Protein AF-0000000079027134 (afdb_homodimer)

pLDDT: mean 81.34, std 25.56, range [23.88, 98.94]

Radius of gyration: 28.49 Å; Cα contacts (8 Å, |Δi|>4): 1431; chains: 2; bounding box: 78×77×91 Å

InterPro domains:
  IPR002347 Short-chain dehydrogenase/reductase SDR [PF00106] (41-231)
  IPR002347 Short-chain dehydrogenase/reductase SDR [PR00081] (41-58)
  IPR002347 Short-chain dehydrogenase/reductase SDR [PR00081] (112-123)
  IPR002347 Short-chain dehydrogenase/reductase SDR [PR00081] (162-178)
  IPR002347 Short-chain dehydrogenase/reductase SDR [PR00081] (188-207)
  IPR020904 Short-chain dehydrogenase/reductase, conserved site [PS00061] (175-203)
  IPR036291 NAD(P)-binding domain superfamily [SSF51735] (36-264)
  IPR045022 3-ketodihydrosphingosine reductase KDSR-like [cd08939] (40-273)

Nearest PDB structures (foldseek):
  4ag3-assembly1_A  TM=8.667E-01  e=1.408E-16  Pseudomonas aeruginosa PAO1
  3d5q-assembly2_A  TM=8.627E-01  e=1.781E-16  Homo sapiens
  6d9y-assembly1_A  TM=8.489E-01  e=3.393E-16  Paraburkholderia phymatum STM815
  5va8-assembly1_D  TM=8.436E-01  e=2.387E-16  Paraburkholderia phymatum STM815
  4bmv-assembly4_I  TM=9.022E-01  e=3.149E-15  Sphingobium yanoikuyae

Sequence (798 aa):
MADPNISFLSLLLLLLPLALLFLLYLIVRPRPTKIPIKNRHVFITGGSSGIGLALAHQAALEGARVSILARSIDKLEKAKNCIQLSTGIDVAVFAADVRDYDAVSKAVEEAGPIDVLVVNQGVFVPEELEKQGLDEVRFMVDVNLIGSFNMIKAALPGMKDRKGRGPGSIALMSSQAGQVGIYGYTAYSASKFGLRGLAEALQQEVIAHDLHVSLIFPPDTDTPGLVEETKKRPPLTSIIAESSGAMKADEVAKKAFNGIKSASFIVPCNFEGLLLSIATAGLSPQRSFIMAFVEVVAAGVIRIAALGFSGIGIQVYTSGMHKTKGPEVLAALFGYLLVSECDRRWILAVNYSAQRTCWRRTSIFDYMIDEWSFRHREAETTLEIISLNFEFRLSILSRMADPNISFLSLLLLLLPLALLFLLYLIVRPRPTKIPIKNRHVFITGGSSGIGLALAHQAALEGARVSILARSIDKLEKAKNCIQLSTGIDVAVFAADVRDYDAVSKAVEEAGPIDVLVVNQGVFVPEELEKQGLDEVRFMVDVNLIGSFNMIKAALPGMKDRKGRGPGSIALMSSQAGQVGIYGYTAYSASKFGLRGLAEALQQEVIAHDLHVSLIFPPDTDTPGLVEETKKRPPLTSIIAESSGAMKADEVAKKAFNGIKSASFIVPCNFEGLLLSIATAGLSPQRSFIMAFVEVVAAGVIRIAALGFSGIGIQVYTSGMHKTKGPEVLAALFGYLLVSECDRRWILAVNYSAQRTCWRRTSIFDYMIDEWSFRHREAETTLEIISLNFEFRLSILSR

Structure (mmCIF, N/CA/C/O backbone):
data_AF-0000000079027134-model_v1
#
loop_
_entity.id
_entity.type
_entity.pdbx_description
1 polymer '3-dehydrosphinganine reductase'
#
loop_
_atom_site.group_PDB
_atom_site.id
_atom_site.type_symbol
_atom_site.label_atom_id
_atom_site.label_alt_id
_atom_site.label_comp_id
_atom_site.label_asym_id
_atom_site.label_entity_id
_atom_site.label_seq_id
_atom_site.pdbx_PDB_ins_code
_atom_site.Cartn_x
_atom_site.Cartn_y
_atom_site.Cartn_z
_atom_site.occupancy
_atom_site.B_iso_or_equiv
_atom_site.auth_seq_id
_atom_site.auth_comp_id
_atom_site.auth_asym_id
_atom_site.auth_atom_id
_atom_site.pdbx_PDB_model_num
ATOM 1 N N . MET A 1 1 ? -52.188 -18.938 13.391 1 41 1 MET A N 1
ATOM 2 C CA . MET A 1 1 ? -51.906 -18.297 12.117 1 41 1 MET A CA 1
ATOM 3 C C . MET A 1 1 ? -50.656 -17.422 12.227 1 41 1 MET A C 1
ATOM 5 O O . MET A 1 1 ? -50.562 -16.562 13.102 1 41 1 MET A O 1
ATOM 9 N N . ALA A 1 2 ? -49.625 -17.938 11.641 1 55.47 2 ALA A N 1
ATOM 10 C CA . ALA A 1 2 ? -48.344 -17.266 11.828 1 55.47 2 ALA A CA 1
ATOM 11 C C . ALA A 1 2 ? -48.469 -15.789 11.461 1 55.47 2 ALA A C 1
ATOM 13 O O . ALA A 1 2 ? -49.219 -15.422 10.555 1 55.47 2 ALA A O 1
ATOM 14 N N . ASP A 1 3 ? -48.25 -14.977 12.344 1 64 3 ASP A N 1
ATOM 15 C CA . ASP A 1 3 ? -48.25 -13.523 12.148 1 64 3 ASP A CA 1
ATOM 16 C C . ASP A 1 3 ? -47.625 -13.141 10.82 1 64 3 ASP A C 1
ATOM 18 O O . ASP A 1 3 ? -46.469 -13.508 10.555 1 64 3 ASP A O 1
ATOM 22 N N . PRO A 1 4 ? -48.438 -12.836 9.836 1 67.88 4 PRO A N 1
ATOM 23 C CA . PRO A 1 4 ? -48 -12.477 8.492 1 67.88 4 PRO A CA 1
ATOM 24 C C . PRO A 1 4 ? -46.75 -11.586 8.516 1 67.88 4 PRO A C 1
ATOM 26 O O . PRO A 1 4 ? -45.906 -11.656 7.609 1 67.88 4 PRO A O 1
ATOM 29 N N . ASN A 1 5 ? -46.719 -10.844 9.516 1 67.38 5 ASN A N 1
ATOM 30 C CA . ASN A 1 5 ? -45.562 -9.953 9.602 1 67.38 5 ASN A CA 1
ATOM 31 C C . ASN A 1 5 ? -44.25 -10.727 9.844 1 67.38 5 ASN A C 1
ATOM 33 O O . ASN A 1 5 ? -43.219 -10.383 9.289 1 67.38 5 ASN A O 1
ATOM 37 N N . ILE A 1 6 ? -44.406 -11.766 10.578 1 70.12 6 ILE A N 1
ATOM 38 C CA . ILE A 1 6 ? -43.219 -12.594 10.859 1 70.12 6 ILE A CA 1
ATOM 39 C C . ILE A 1 6 ? -42.844 -13.375 9.609 1 70.12 6 ILE A C 1
ATOM 41 O O . ILE A 1 6 ? -41.656 -13.547 9.32 1 70.12 6 ILE A O 1
ATOM 45 N N . SER A 1 7 ? -43.844 -13.805 8.938 1 68.56 7 SER A N 1
ATOM 46 C CA . SER A 1 7 ? -43.594 -14.531 7.703 1 68.56 7 SER A CA 1
ATOM 47 C C . SER A 1 7 ? -42.906 -13.641 6.668 1 68.56 7 SER A C 1
ATOM 49 O O . SER A 1 7 ? -41.969 -14.062 5.992 1 68.56 7 SER A O 1
ATOM 51 N N . PHE A 1 8 ? -43.375 -12.461 6.531 1 70.88 8 PHE A N 1
ATOM 52 C CA . PHE A 1 8 ? -42.781 -11.516 5.594 1 70.88 8 PHE A CA 1
ATOM 53 C C . PHE A 1 8 ? -41.344 -11.188 5.992 1 70.88 8 PHE A C 1
ATOM 55 O O . PHE A 1 8 ? -40.469 -11.133 5.137 1 70.88 8 PHE A O 1
ATOM 62 N N . LEU A 1 9 ? -41.125 -11.016 7.219 1 72.88 9 LEU A N 1
ATOM 63 C CA . LEU A 1 9 ? -39.781 -10.727 7.711 1 72.88 9 LEU A CA 1
ATOM 64 C C . LEU A 1 9 ? -38.844 -11.906 7.477 1 72.88 9 LEU A C 1
ATOM 66 O O . LEU A 1 9 ? -37.688 -11.711 7.125 1 72.88 9 LEU A O 1
ATOM 70 N N . SER A 1 10 ? -39.406 -13.07 7.684 1 73.62 10 SER A N 1
ATOM 71 C CA . SER A 1 10 ? -38.594 -14.266 7.434 1 73.62 10 SER A CA 1
ATOM 72 C C . SER A 1 10 ? -38.25 -14.398 5.953 1 73.62 10 SER A C 1
ATOM 74 O O . SER A 1 10 ? -37.125 -14.797 5.605 1 73.62 10 SER A O 1
ATOM 76 N N . LEU A 1 11 ? -39.219 -14.055 5.168 1 74.62 11 LEU A N 1
ATOM 77 C CA . LEU A 1 11 ? -38.969 -14.102 3.73 1 74.62 11 LEU A CA 1
ATOM 78 C C . LEU A 1 11 ? -37.906 -13.078 3.326 1 74.62 11 LEU A C 1
ATOM 80 O O . LEU A 1 11 ? -37.031 -13.375 2.508 1 74.62 11 LEU A O 1
ATOM 84 N N . LEU A 1 12 ? -38.031 -11.969 3.877 1 74.31 12 LEU A N 1
ATOM 85 C CA . LEU A 1 12 ? -37.031 -10.922 3.59 1 74.31 12 LEU A CA 1
ATOM 86 C C . LEU A 1 12 ? -35.656 -11.328 4.07 1 74.31 12 LEU A C 1
ATOM 88 O O . LEU A 1 12 ? -34.656 -11.055 3.4 1 74.31 12 LEU A O 1
ATOM 92 N N . LEU A 1 13 ? -35.625 -11.961 5.148 1 78.75 13 LEU A N 1
ATOM 93 C CA . LEU A 1 13 ? -34.344 -12.398 5.734 1 78.75 13 LEU A CA 1
ATOM 94 C C . LEU A 1 13 ? -33.688 -13.453 4.855 1 78.75 13 LEU A C 1
ATOM 96 O O . LEU A 1 13 ? -32.438 -13.547 4.82 1 78.75 13 LEU A O 1
ATOM 100 N N . LEU A 1 14 ? -34.5 -14.102 4.184 1 81.31 14 LEU A N 1
ATOM 101 C CA . LEU A 1 14 ? -33.938 -15.117 3.293 1 81.31 14 LEU A CA 1
ATOM 102 C C . LEU A 1 14 ? -33.719 -14.547 1.899 1 81.31 14 LEU A C 1
ATOM 104 O O . LEU A 1 14 ? -32.719 -14.875 1.256 1 81.31 14 LEU A O 1
ATOM 108 N N . LEU A 1 15 ? -34.531 -13.68 1.414 1 87.44 15 LEU A N 1
ATOM 109 C CA . LEU A 1 15 ? -34.469 -13.203 0.037 1 87.44 15 LEU A CA 1
ATOM 110 C C . LEU A 1 15 ? -33.375 -12.156 -0.139 1 87.44 15 LEU A C 1
ATOM 112 O O . LEU A 1 15 ? -32.781 -12.07 -1.202 1 87.44 15 LEU A O 1
ATOM 116 N N . LEU A 1 16 ? -33.062 -11.438 0.87 1 89.12 16 LEU A N 1
ATOM 117 C CA . LEU A 1 16 ? -32.125 -10.352 0.739 1 89.12 16 LEU A CA 1
ATOM 118 C C . LEU A 1 16 ? -30.703 -10.898 0.524 1 89.12 16 LEU A C 1
ATOM 120 O O . LEU A 1 16 ? -30.016 -10.492 -0.409 1 89.12 16 LEU A O 1
ATOM 124 N N . PRO A 1 17 ? -30.328 -11.891 1.321 1 91.69 17 PRO A N 1
ATOM 125 C CA . PRO A 1 17 ? -29 -12.461 1.072 1 91.69 17 PRO A CA 1
ATOM 126 C C . PRO A 1 17 ? -28.906 -13.172 -0.277 1 91.69 17 PRO A C 1
ATOM 128 O O . PRO A 1 17 ? -27.859 -13.133 -0.929 1 91.69 17 PRO A O 1
ATOM 131 N N . LEU A 1 18 ? -29.953 -13.766 -0.661 1 93.81 18 LEU A N 1
ATOM 132 C CA . LEU A 1 18 ? -29.953 -14.445 -1.951 1 93.81 18 LEU A CA 1
ATOM 133 C C . LEU A 1 18 ? -29.875 -13.438 -3.096 1 93.81 18 LEU A C 1
ATOM 135 O O . LEU A 1 18 ? -29.203 -13.68 -4.098 1 93.81 18 LEU A O 1
ATOM 139 N N . ALA A 1 19 ? -30.594 -12.359 -2.951 1 94 19 ALA A N 1
ATOM 140 C CA . ALA A 1 19 ? -30.547 -11.297 -3.951 1 94 19 ALA A CA 1
ATOM 141 C C . ALA A 1 19 ? -29.156 -10.68 -4.035 1 94 19 ALA A C 1
ATOM 143 O O . ALA A 1 19 ? -28.672 -10.383 -5.129 1 94 19 ALA A O 1
ATOM 144 N N . LEU A 1 20 ? -28.562 -10.508 -2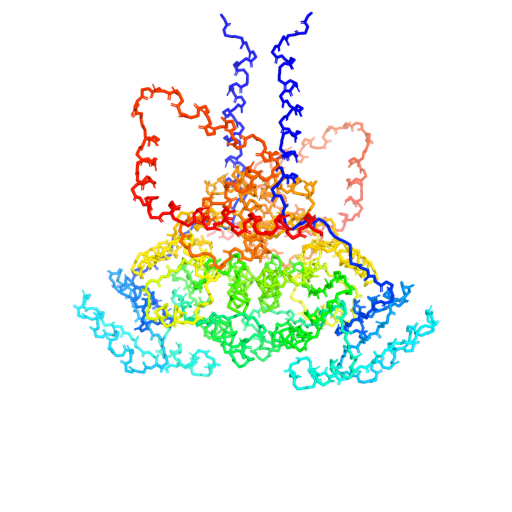.881 1 95.44 20 LEU A N 1
ATOM 145 C CA . LEU A 1 20 ? -27.203 -9.984 -2.854 1 95.44 20 LEU A CA 1
ATOM 146 C C . LEU A 1 20 ? -26.234 -10.945 -3.525 1 95.44 20 LEU A C 1
ATOM 148 O O . LEU A 1 20 ? -25.375 -10.531 -4.305 1 95.44 20 LEU A O 1
ATOM 152 N N . LEU A 1 21 ? -26.406 -12.211 -3.217 1 95.56 21 LEU A N 1
ATOM 153 C CA . LEU A 1 21 ? -25.547 -13.219 -3.828 1 95.56 21 LEU A CA 1
ATOM 154 C C . LEU A 1 21 ? -25.703 -13.211 -5.344 1 95.56 21 LEU A C 1
ATOM 156 O O . LEU A 1 21 ? -24.719 -13.336 -6.074 1 95.56 21 LEU A O 1
ATOM 160 N N . PHE A 1 22 ? -26.891 -13.078 -5.781 1 94.69 22 PHE A N 1
ATOM 161 C CA . PHE A 1 22 ? -27.156 -13.047 -7.215 1 94.69 22 PHE A CA 1
ATOM 162 C C . PHE A 1 22 ? -26.562 -11.797 -7.852 1 94.69 22 PHE A C 1
ATOM 164 O O . PHE A 1 22 ? -25.953 -11.875 -8.922 1 94.69 22 PHE A O 1
ATOM 171 N N . LEU A 1 23 ? -26.719 -10.656 -7.18 1 94.31 23 LEU A N 1
ATOM 172 C CA . LEU A 1 23 ? -26.125 -9.414 -7.672 1 94.31 23 LEU A CA 1
ATOM 173 C C . LEU A 1 23 ? -24.609 -9.547 -7.793 1 94.31 23 LEU A C 1
ATOM 175 O O . LEU A 1 23 ? -24.031 -9.164 -8.812 1 94.31 23 LEU A O 1
ATOM 179 N N . LEU A 1 24 ? -23.969 -10.109 -6.785 1 95.56 24 LEU A N 1
ATOM 180 C CA . LEU A 1 24 ? -22.516 -10.258 -6.773 1 95.56 24 LEU A CA 1
ATOM 181 C C . LEU A 1 24 ? -22.062 -11.242 -7.844 1 95.56 24 LEU A C 1
ATOM 183 O O . LEU A 1 24 ? -21.016 -11.055 -8.453 1 95.56 24 LEU A O 1
ATOM 187 N N . TYR A 1 25 ? -22.844 -12.266 -8.055 1 94.5 25 TYR A N 1
ATOM 188 C CA . TYR A 1 25 ? -22.547 -13.203 -9.125 1 94.5 25 TYR A CA 1
ATOM 189 C C . TYR A 1 25 ? -22.469 -12.484 -10.469 1 94.5 25 TYR A C 1
ATOM 191 O O . TYR A 1 25 ? -21.641 -12.82 -11.32 1 94.5 25 TYR A O 1
ATOM 199 N N . LEU A 1 26 ? -23.25 -11.43 -10.609 1 90.62 26 LEU A N 1
ATOM 200 C CA . LEU A 1 26 ? -23.344 -10.711 -11.875 1 90.62 26 LEU A CA 1
ATOM 201 C C . LEU A 1 26 ? -22.203 -9.703 -12.008 1 90.62 26 LEU A C 1
ATOM 203 O O . LEU A 1 26 ? -21.719 -9.461 -13.117 1 90.62 26 LEU A O 1
ATOM 207 N N . ILE A 1 27 ? -21.703 -9.172 -10.883 1 90.44 27 ILE A N 1
ATOM 208 C CA . ILE A 1 27 ? -20.875 -7.988 -11.031 1 90.44 27 ILE A CA 1
ATOM 209 C C . ILE A 1 27 ? -19.406 -8.352 -10.797 1 90.44 27 ILE A C 1
ATOM 211 O O . ILE A 1 27 ? -18.516 -7.641 -11.25 1 90.44 27 ILE A O 1
ATOM 215 N N . VAL A 1 28 ? -19.094 -9.406 -10.148 1 92.06 28 VAL A N 1
ATOM 216 C CA . VAL A 1 28 ? -17.703 -9.711 -9.773 1 92.06 28 VAL A CA 1
ATOM 217 C C . VAL A 1 28 ? -16.906 -10.102 -11.008 1 92.06 28 VAL A C 1
ATOM 219 O O . VAL A 1 28 ? -17.406 -10.844 -11.859 1 92.06 28 VAL A O 1
ATOM 222 N N . ARG A 1 29 ? -15.828 -9.477 -11.195 1 90 29 ARG A N 1
ATOM 223 C CA . ARG A 1 29 ? -14.844 -9.742 -12.242 1 90 29 ARG A CA 1
ATOM 224 C C . ARG A 1 29 ? -13.43 -9.695 -11.68 1 90 29 ARG A C 1
ATOM 226 O O . ARG A 1 29 ? -13.164 -8.984 -10.711 1 90 29 ARG A O 1
ATOM 233 N N . PRO A 1 30 ? -12.477 -10.344 -12.234 1 90.88 30 PRO A N 1
ATOM 234 C CA . PRO A 1 30 ? -12.648 -11.273 -13.359 1 90.88 30 PRO A CA 1
ATOM 235 C C . PRO A 1 30 ? -13.375 -12.555 -12.961 1 90.88 30 PRO A C 1
ATOM 237 O O . PRO A 1 30 ? -13.562 -12.812 -11.766 1 90.88 30 PRO A O 1
ATOM 240 N N . ARG A 1 31 ? -13.719 -13.336 -13.906 1 90.94 31 ARG A N 1
ATOM 241 C CA . ARG A 1 31 ? -14.359 -14.617 -13.641 1 90.94 31 ARG A CA 1
ATOM 242 C C . ARG A 1 31 ? -13.352 -15.648 -13.141 1 90.94 31 ARG A C 1
ATOM 244 O O . ARG A 1 31 ? -12.156 -15.523 -13.398 1 90.94 31 ARG A O 1
ATOM 251 N N . PRO A 1 32 ? -13.875 -16.625 -12.383 1 94.06 32 PRO A N 1
ATOM 252 C CA . PRO A 1 32 ? -12.969 -17.641 -11.852 1 94.06 32 PRO A CA 1
ATOM 253 C C . PRO A 1 32 ? -12.219 -18.391 -12.953 1 94.06 32 PRO A C 1
ATOM 255 O O . PRO A 1 32 ? -12.773 -18.641 -14.023 1 94.06 32 PRO A O 1
ATOM 258 N N . THR A 1 33 ? -11 -18.672 -12.734 1 95.12 33 THR A N 1
ATOM 259 C CA . THR A 1 33 ? -10.164 -19.438 -13.641 1 95.12 33 THR A CA 1
ATOM 260 C C . THR A 1 33 ? -9.188 -20.328 -12.867 1 95.12 33 THR A C 1
ATOM 262 O O . THR A 1 33 ? -8.977 -20.125 -11.672 1 95.12 33 THR A O 1
ATOM 265 N N . LYS A 1 34 ? -8.75 -21.375 -13.508 1 96.94 34 LYS A N 1
ATOM 266 C CA . LYS A 1 34 ? -7.77 -22.297 -12.922 1 96.94 34 LYS A CA 1
ATOM 267 C C . LYS A 1 34 ? -6.441 -22.234 -13.672 1 96.94 34 LYS A C 1
ATOM 269 O O . LYS A 1 34 ? -6.41 -22.328 -14.906 1 96.94 34 LYS A O 1
ATOM 274 N N . ILE A 1 35 ? -5.387 -22.047 -12.961 1 98 35 ILE A N 1
ATOM 275 C CA . ILE A 1 35 ? -4.047 -22.016 -13.531 1 98 35 ILE A CA 1
ATOM 276 C C . ILE A 1 35 ? -3.457 -23.422 -13.562 1 98 35 ILE A C 1
ATOM 278 O O . ILE A 1 35 ? -3.195 -24.016 -12.508 1 98 35 ILE A O 1
ATOM 282 N N . PRO A 1 36 ? -3.234 -23.969 -14.688 1 96.94 36 PRO A N 1
ATOM 283 C CA . PRO A 1 36 ? -2.594 -25.281 -14.75 1 96.94 36 PRO A CA 1
ATOM 284 C C . PRO A 1 36 ? -1.144 -25.25 -14.273 1 96.94 36 PRO A C 1
ATOM 286 O O . PRO A 1 36 ? -0.418 -24.297 -14.547 1 96.94 36 PRO A O 1
ATOM 289 N N . ILE A 1 37 ? -0.774 -26.312 -13.586 1 97.5 37 ILE A N 1
ATOM 290 C CA . ILE A 1 37 ? 0.587 -26.391 -13.062 1 97.5 37 ILE A CA 1
ATOM 291 C C . ILE A 1 37 ? 1.343 -27.516 -13.766 1 97.5 37 ILE A C 1
ATOM 293 O O . ILE A 1 37 ? 2.521 -27.375 -14.094 1 97.5 37 ILE A O 1
ATOM 297 N N . LYS A 1 38 ? 0.615 -28.625 -13.984 1 96.62 38 LYS A N 1
ATOM 298 C CA . LYS A 1 38 ? 1.232 -29.781 -14.625 1 96.62 38 LYS A CA 1
ATOM 299 C C . LYS A 1 38 ? 1.752 -29.422 -16.016 1 96.62 38 LYS A C 1
ATOM 301 O O . LYS A 1 38 ? 1.035 -28.828 -16.812 1 96.62 38 LYS A O 1
ATOM 306 N N . ASN A 1 39 ? 2.979 -29.719 -16.281 1 95.81 39 ASN A N 1
ATOM 307 C CA . ASN A 1 39 ? 3.664 -29.5 -17.547 1 95.81 39 ASN A CA 1
ATOM 308 C C . ASN A 1 39 ? 3.836 -28.016 -17.859 1 95.81 39 ASN A C 1
ATOM 310 O O . ASN A 1 39 ? 4.008 -27.625 -19.016 1 95.81 39 ASN A O 1
ATOM 314 N N . ARG A 1 40 ? 3.682 -27.203 -16.844 1 97.19 40 ARG A N 1
ATOM 315 C CA . ARG A 1 40 ? 3.924 -25.766 -16.969 1 97.19 40 ARG A CA 1
ATOM 316 C C . ARG A 1 40 ? 5.266 -25.375 -16.359 1 97.19 40 ARG A C 1
ATOM 318 O O . ARG A 1 40 ? 5.816 -26.125 -15.547 1 97.19 40 ARG A O 1
ATOM 325 N N . HIS A 1 41 ? 5.832 -24.312 -16.844 1 97.94 41 HIS A N 1
ATOM 326 C CA . HIS A 1 41 ? 7.082 -23.812 -16.281 1 97.94 41 HIS A CA 1
ATOM 327 C C . HIS A 1 41 ? 6.82 -22.859 -15.125 1 97.94 41 HIS A C 1
ATOM 329 O O . HIS A 1 41 ? 6.27 -21.781 -15.32 1 97.94 41 HIS A O 1
ATOM 335 N N . VAL A 1 42 ? 7.172 -23.25 -13.914 1 98.81 42 VAL A N 1
ATOM 336 C CA . VAL A 1 42 ? 7.062 -22.453 -12.703 1 98.81 42 VAL A CA 1
ATOM 337 C C . VAL A 1 42 ? 8.438 -21.891 -12.328 1 98.81 42 VAL A C 1
ATOM 339 O O . VAL A 1 42 ? 9.367 -22.641 -12.062 1 98.81 42 VAL A O 1
ATOM 342 N N . PHE A 1 43 ? 8.555 -20.547 -12.383 1 98.94 43 PHE A N 1
ATOM 343 C CA . PHE A 1 43 ? 9.797 -19.859 -12.047 1 98.94 43 PHE A CA 1
ATOM 344 C C . PHE A 1 43 ? 9.672 -19.172 -10.695 1 98.94 43 PHE A C 1
ATOM 346 O O . PHE A 1 43 ? 8.789 -18.328 -10.5 1 98.94 43 PHE A O 1
ATOM 353 N N . ILE A 1 44 ? 10.57 -19.5 -9.727 1 98.94 44 ILE A N 1
ATOM 354 C CA . ILE A 1 44 ? 10.445 -19.016 -8.352 1 98.94 44 ILE A CA 1
ATOM 355 C C . ILE A 1 44 ? 11.719 -18.297 -7.941 1 98.94 44 ILE A C 1
ATOM 357 O O . ILE A 1 44 ? 12.805 -18.875 -7.934 1 98.94 44 ILE A O 1
ATOM 361 N N . THR A 1 45 ? 11.602 -17.016 -7.586 1 98.88 45 THR A N 1
ATOM 362 C CA . THR A 1 45 ? 12.734 -16.312 -6.98 1 98.88 45 THR A CA 1
ATOM 363 C C . THR A 1 45 ? 12.812 -16.609 -5.484 1 98.88 45 THR A C 1
ATOM 365 O O . THR A 1 45 ? 11.797 -16.922 -4.855 1 98.88 45 THR A O 1
ATOM 368 N N . GLY A 1 46 ? 14.008 -16.469 -4.93 1 98.25 46 GLY A N 1
ATOM 369 C CA . GLY A 1 46 ? 14.172 -16.875 -3.541 1 98.25 46 GLY A CA 1
ATOM 370 C C . GLY A 1 46 ? 13.844 -18.344 -3.301 1 98.25 46 GLY A C 1
ATOM 371 O O . GLY A 1 46 ? 13.273 -18.688 -2.266 1 98.25 46 GLY A O 1
ATOM 372 N N . GLY A 1 47 ? 14.164 -19.156 -4.281 1 98.25 47 GLY A N 1
ATOM 373 C CA . GLY A 1 47 ? 13.719 -20.531 -4.246 1 98.25 47 GLY A CA 1
ATOM 374 C C . GLY A 1 47 ? 14.688 -21.453 -3.523 1 98.25 47 GLY A C 1
ATOM 375 O O . GLY A 1 47 ? 14.453 -22.656 -3.432 1 98.25 47 GLY A O 1
ATOM 376 N N . SER A 1 48 ? 15.758 -20.906 -2.908 1 97.5 48 SER A N 1
ATOM 377 C CA . SER A 1 48 ? 16.797 -21.75 -2.334 1 97.5 48 SER A CA 1
ATOM 378 C C . SER A 1 48 ? 16.5 -22.078 -0.875 1 97.5 48 SER A C 1
ATOM 380 O O . SER A 1 48 ? 17.156 -22.953 -0.284 1 97.5 48 SER A O 1
ATOM 382 N N . SER A 1 49 ? 15.516 -21.375 -0.265 1 95.75 49 SER A N 1
ATOM 383 C CA . SER A 1 49 ? 15.234 -21.609 1.147 1 95.75 49 SER A CA 1
ATOM 384 C C . SER A 1 49 ? 13.812 -21.203 1.505 1 95.75 49 SER A C 1
ATOM 386 O O . SER A 1 49 ? 13.094 -20.641 0.678 1 95.75 49 SER A O 1
ATOM 388 N N . GLY A 1 50 ? 13.367 -21.656 2.635 1 96.56 50 GLY A N 1
ATOM 389 C CA . GLY A 1 50 ? 12.125 -21.188 3.227 1 96.56 50 GLY A CA 1
ATOM 390 C C . GLY A 1 50 ? 10.906 -21.484 2.379 1 96.56 50 GLY A C 1
ATOM 391 O O . GLY A 1 50 ? 10.727 -22.625 1.917 1 96.56 50 GLY A O 1
ATOM 392 N N . ILE A 1 51 ? 10.055 -20.469 2.254 1 98 51 ILE A N 1
ATOM 393 C CA . ILE A 1 51 ? 8.789 -20.625 1.535 1 98 51 ILE A CA 1
ATOM 394 C C . ILE A 1 51 ? 9.07 -20.938 0.069 1 98 51 ILE A C 1
ATOM 396 O O . ILE A 1 51 ? 8.383 -21.781 -0.529 1 98 51 ILE A O 1
ATOM 400 N N . GLY A 1 52 ? 10.102 -20.312 -0.509 1 98.5 52 GLY A N 1
ATOM 401 C CA . GLY A 1 52 ? 10.445 -20.547 -1.902 1 98.5 52 GLY A CA 1
ATOM 402 C C . GLY A 1 52 ? 10.844 -21.984 -2.188 1 98.5 52 GLY A C 1
ATOM 403 O O . GLY A 1 52 ? 10.43 -22.562 -3.193 1 98.5 52 GLY A O 1
ATOM 404 N N . LEU A 1 53 ? 11.617 -22.516 -1.293 1 98.38 53 LEU A N 1
ATOM 405 C CA . LEU A 1 53 ? 12.016 -23.906 -1.434 1 98.38 53 LEU A CA 1
ATOM 406 C C . LEU A 1 53 ? 10.812 -24.828 -1.321 1 98.38 53 LEU A C 1
ATOM 408 O O . LEU A 1 53 ? 10.688 -25.781 -2.09 1 98.38 53 LEU A O 1
ATOM 412 N N . ALA A 1 54 ? 9.938 -24.516 -0.407 1 98.38 54 ALA A N 1
ATOM 413 C CA . ALA A 1 54 ? 8.727 -25.312 -0.223 1 98.38 54 ALA A CA 1
ATOM 414 C C . ALA A 1 54 ? 7.824 -25.219 -1.449 1 98.38 54 ALA A C 1
ATOM 416 O O . ALA A 1 54 ? 7.227 -26.219 -1.858 1 98.38 54 ALA A O 1
ATOM 417 N N . LEU A 1 55 ? 7.738 -24.078 -2.047 1 98.69 55 LEU A N 1
ATOM 418 C CA . LEU A 1 55 ? 6.957 -23.891 -3.262 1 98.69 55 LEU A CA 1
ATOM 419 C C . LEU A 1 55 ? 7.539 -24.688 -4.418 1 98.69 55 LEU A C 1
ATOM 421 O O . LEU A 1 55 ? 6.801 -25.328 -5.176 1 98.69 55 LEU A O 1
ATOM 425 N N . ALA A 1 56 ? 8.852 -24.625 -4.531 1 98.69 56 ALA A N 1
ATOM 426 C CA . ALA A 1 56 ? 9.523 -25.375 -5.59 1 98.69 56 ALA A CA 1
ATOM 427 C C . ALA A 1 56 ? 9.273 -26.875 -5.457 1 98.69 56 ALA A C 1
ATOM 429 O O . ALA A 1 56 ? 9.016 -27.547 -6.449 1 98.69 56 ALA A O 1
ATOM 430 N N . HIS A 1 57 ? 9.375 -27.312 -4.223 1 98.12 57 HIS A N 1
ATOM 431 C CA . HIS A 1 57 ? 9.117 -28.719 -3.93 1 98.12 57 HIS A CA 1
ATOM 432 C C . HIS A 1 57 ? 7.703 -29.109 -4.34 1 98.12 57 HIS A C 1
ATOM 434 O O . HIS A 1 57 ? 7.512 -30.141 -5 1 98.12 57 HIS A O 1
ATOM 440 N N . GLN A 1 58 ? 6.734 -28.312 -4 1 97.75 58 GLN A N 1
ATOM 441 C CA . GLN A 1 58 ? 5.336 -28.594 -4.309 1 97.75 58 GLN A CA 1
ATOM 442 C C . GLN A 1 58 ? 5.086 -28.547 -5.812 1 97.75 58 GLN A C 1
ATOM 444 O O . GLN A 1 58 ? 4.363 -29.391 -6.352 1 97.75 58 GLN A O 1
ATOM 449 N N . ALA A 1 59 ? 5.637 -27.609 -6.477 1 98.44 59 ALA A N 1
ATOM 450 C CA . ALA A 1 59 ? 5.477 -27.484 -7.926 1 98.44 59 ALA A CA 1
ATOM 451 C C . ALA A 1 59 ? 6.047 -28.703 -8.648 1 98.44 59 ALA A C 1
ATOM 453 O O . ALA A 1 59 ? 5.434 -29.219 -9.586 1 98.44 59 ALA A O 1
ATOM 454 N N . ALA A 1 60 ? 7.203 -29.141 -8.195 1 98.12 60 ALA A N 1
ATOM 455 C CA . ALA A 1 60 ? 7.832 -30.312 -8.781 1 98.12 60 ALA A CA 1
ATOM 456 C C . ALA A 1 60 ? 6.949 -31.547 -8.602 1 98.12 60 ALA A C 1
ATOM 458 O O . ALA A 1 60 ? 6.758 -32.312 -9.539 1 98.12 60 ALA A O 1
ATOM 459 N N . LEU A 1 61 ? 6.367 -31.656 -7.434 1 96.94 61 LEU A N 1
ATOM 460 C CA . LEU A 1 61 ? 5.508 -32.781 -7.117 1 96.94 61 LEU A CA 1
ATOM 461 C C . LEU A 1 61 ? 4.266 -32.781 -8 1 96.94 61 LEU A C 1
ATOM 463 O O . LEU A 1 61 ? 3.732 -33.844 -8.32 1 96.94 61 LEU A O 1
ATOM 467 N N . GLU A 1 62 ? 3.885 -31.641 -8.422 1 96.81 62 GLU A N 1
ATOM 468 C CA . GLU A 1 62 ? 2.666 -31.531 -9.219 1 96.81 62 GLU A CA 1
ATOM 469 C C . GLU A 1 62 ? 2.973 -31.641 -10.711 1 96.81 62 GLU A C 1
ATOM 471 O O . GLU A 1 62 ? 2.078 -31.484 -11.547 1 96.81 62 GLU A O 1
ATOM 476 N N . GLY A 1 63 ? 4.227 -31.812 -11.062 1 97.19 63 GLY A N 1
ATOM 477 C CA . GLY A 1 63 ? 4.59 -32.156 -12.438 1 97.19 63 GLY A CA 1
ATOM 478 C C . GLY A 1 63 ? 5.02 -30.938 -13.242 1 97.19 63 GLY A C 1
ATOM 479 O O . GLY A 1 63 ? 5.078 -31 -14.469 1 97.19 63 GLY A O 1
ATOM 480 N N . ALA A 1 64 ? 5.34 -29.859 -12.57 1 98.06 64 ALA A N 1
ATOM 481 C CA . ALA A 1 64 ? 5.809 -28.656 -13.266 1 98.06 64 ALA A CA 1
ATOM 482 C C . ALA A 1 64 ? 7.293 -28.766 -13.602 1 98.06 64 ALA A C 1
ATOM 484 O O . ALA A 1 64 ? 8.031 -29.5 -12.945 1 98.06 64 ALA A O 1
ATOM 485 N N . ARG A 1 65 ? 7.672 -28.125 -14.664 1 98.12 65 ARG A N 1
ATOM 486 C CA . ARG A 1 65 ? 9.07 -27.75 -14.82 1 98.12 65 ARG A CA 1
ATOM 487 C C . ARG A 1 65 ? 9.43 -26.578 -13.922 1 98.12 65 ARG A C 1
ATOM 489 O O . ARG A 1 65 ? 8.844 -25.5 -14.031 1 98.12 65 ARG A O 1
ATOM 496 N N . VAL A 1 66 ? 10.422 -26.781 -13.031 1 98.75 66 VAL A N 1
ATOM 497 C CA . VAL A 1 66 ? 10.641 -25.781 -12 1 98.75 66 VAL A CA 1
ATOM 498 C C . VAL A 1 66 ? 12.016 -25.141 -12.18 1 98.75 66 VAL A C 1
ATOM 500 O O . VAL A 1 66 ? 13.008 -25.844 -12.43 1 98.75 66 VAL A O 1
ATOM 503 N N . SER A 1 67 ? 12.078 -23.828 -12.156 1 98.94 67 SER A N 1
ATOM 504 C CA . SER A 1 67 ? 13.297 -23.031 -12.062 1 98.94 67 SER A CA 1
ATOM 505 C C . SER A 1 67 ? 13.32 -22.203 -10.781 1 98.94 67 SER A C 1
ATOM 507 O O . SER A 1 67 ? 12.312 -21.609 -10.406 1 98.94 67 SER A O 1
ATOM 509 N N . ILE A 1 68 ? 14.508 -22.25 -10.109 1 98.88 68 ILE A N 1
ATOM 510 C CA . ILE A 1 68 ? 14.641 -21.438 -8.906 1 98.88 68 ILE A CA 1
ATOM 511 C C . ILE A 1 68 ? 15.805 -20.469 -9.062 1 98.88 68 ILE A C 1
ATOM 513 O O . ILE A 1 68 ? 16.812 -20.797 -9.695 1 98.88 68 ILE A O 1
ATOM 517 N N . LEU A 1 69 ? 15.586 -19.25 -8.547 1 98.94 69 LEU A N 1
ATOM 518 C CA . LEU A 1 69 ? 16.578 -18.188 -8.617 1 98.94 69 LEU A CA 1
ATOM 519 C C . LEU A 1 69 ? 16.922 -17.656 -7.227 1 98.94 69 LEU A C 1
ATOM 521 O O . LEU A 1 69 ? 16.016 -17.469 -6.398 1 98.94 69 LEU A O 1
ATOM 525 N N . ALA A 1 70 ? 18.172 -17.5 -6.914 1 98.56 70 ALA A N 1
ATOM 526 C CA . ALA A 1 70 ? 18.703 -16.875 -5.707 1 98.56 70 ALA A CA 1
ATOM 527 C C . ALA A 1 70 ? 20.109 -16.328 -5.934 1 98.56 70 ALA A C 1
ATOM 529 O O . ALA A 1 70 ? 20.656 -16.453 -7.031 1 98.56 70 ALA A O 1
ATOM 530 N N . ARG A 1 71 ? 20.625 -15.75 -4.93 1 97.69 71 ARG A N 1
ATOM 531 C CA . ARG A 1 71 ? 21.922 -15.102 -5.094 1 97.69 71 ARG A CA 1
ATOM 532 C C . ARG A 1 71 ? 23.062 -16.109 -4.992 1 97.69 71 ARG A C 1
ATOM 534 O O . ARG A 1 71 ? 24.047 -16.031 -5.727 1 97.69 71 ARG A O 1
ATOM 541 N N . SER A 1 72 ? 22.938 -17.141 -4.105 1 97.44 72 SER A N 1
ATOM 542 C CA . SER A 1 72 ? 24.031 -18.047 -3.795 1 97.44 72 SER A CA 1
ATOM 543 C C . SER A 1 72 ? 23.906 -19.344 -4.582 1 97.44 72 SER A C 1
ATOM 545 O O . SER A 1 72 ? 23 -20.141 -4.34 1 97.44 72 SER A O 1
ATOM 547 N N . ILE A 1 73 ? 24.938 -19.641 -5.359 1 98 73 ILE A N 1
ATOM 548 C CA . ILE A 1 73 ? 24.922 -20.859 -6.168 1 98 73 ILE A CA 1
ATOM 549 C C . ILE A 1 73 ? 25 -22.078 -5.258 1 98 73 ILE A C 1
ATOM 551 O O . ILE A 1 73 ? 24.391 -23.109 -5.551 1 98 73 ILE A O 1
ATOM 555 N N . ASP A 1 74 ? 25.688 -21.953 -4.152 1 98.12 74 ASP A N 1
ATOM 556 C CA . ASP A 1 74 ? 25.812 -23.078 -3.223 1 98.12 74 ASP A CA 1
ATOM 557 C C . ASP A 1 74 ? 24.469 -23.422 -2.604 1 98.12 74 ASP A C 1
ATOM 559 O O . ASP A 1 74 ? 24.109 -24.609 -2.518 1 98.12 74 ASP A O 1
ATOM 563 N N . LYS A 1 75 ? 23.734 -22.422 -2.203 1 97.81 75 LYS A N 1
ATOM 564 C CA . LYS A 1 75 ? 22.406 -22.656 -1.622 1 97.81 75 LYS A CA 1
ATOM 565 C C . LYS A 1 75 ? 21.438 -23.203 -2.664 1 97.81 75 LYS A C 1
ATOM 567 O O . LYS A 1 75 ? 20.578 -24.031 -2.348 1 97.81 75 LYS A O 1
ATOM 572 N N . LEU A 1 76 ? 21.625 -22.7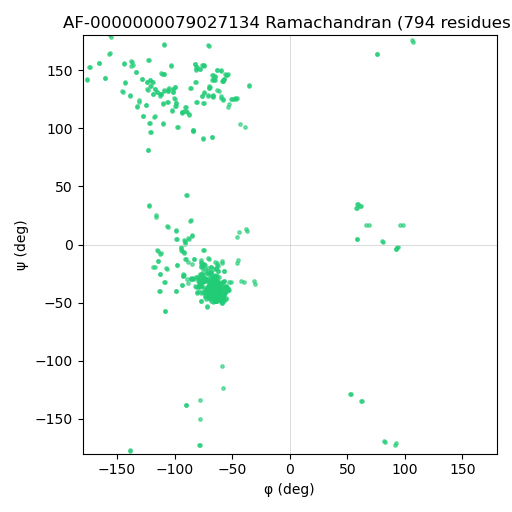81 -3.844 1 98.62 76 LEU A N 1
ATOM 573 C CA . LEU A 1 76 ? 20.797 -23.25 -4.941 1 98.62 76 LEU A CA 1
ATOM 574 C C . LEU A 1 76 ? 21.031 -24.719 -5.223 1 98.62 76 LEU A C 1
ATOM 576 O O . LEU A 1 76 ? 20.094 -25.5 -5.406 1 98.62 76 LEU A O 1
ATOM 580 N N . GLU A 1 77 ? 22.297 -25.094 -5.266 1 98.38 77 GLU A N 1
ATOM 581 C CA . GLU A 1 77 ? 22.641 -26.484 -5.527 1 98.38 77 GLU A CA 1
ATOM 582 C C . GLU A 1 77 ? 22.156 -27.391 -4.406 1 98.38 77 GLU A C 1
ATOM 584 O O . GLU A 1 77 ? 21.688 -28.516 -4.66 1 98.38 77 GLU A O 1
ATOM 589 N N . LYS A 1 78 ? 22.25 -26.906 -3.205 1 98.12 78 LYS A N 1
ATOM 590 C CA . LYS A 1 78 ? 21.719 -27.672 -2.078 1 98.12 78 LYS A CA 1
ATOM 591 C C . LYS A 1 78 ? 20.219 -27.844 -2.201 1 98.12 78 LYS A C 1
ATOM 593 O O . LYS A 1 78 ? 19.688 -28.938 -1.946 1 98.12 78 LYS A O 1
ATOM 598 N N . ALA A 1 79 ? 19.516 -26.797 -2.592 1 98.25 79 ALA A N 1
ATOM 599 C CA . ALA A 1 79 ? 18.078 -26.844 -2.779 1 98.25 79 ALA A CA 1
ATOM 600 C C . ALA A 1 79 ? 17.703 -27.812 -3.898 1 98.25 79 ALA A C 1
ATOM 602 O O . ALA A 1 79 ? 16.766 -28.609 -3.756 1 98.25 79 ALA A O 1
ATOM 603 N N . LYS A 1 80 ? 18.406 -27.719 -4.973 1 98.38 80 LYS A N 1
ATOM 604 C CA . LYS A 1 80 ? 18.203 -28.609 -6.109 1 98.38 80 LYS A CA 1
ATOM 605 C C . LYS A 1 80 ? 18.328 -30.078 -5.688 1 98.38 80 LYS A C 1
ATOM 607 O O . LYS A 1 80 ? 17.469 -30.906 -6.027 1 98.38 80 LYS A O 1
ATOM 612 N N . ASN A 1 81 ? 19.344 -30.344 -4.941 1 97.88 81 ASN A N 1
ATOM 613 C CA . ASN A 1 81 ? 19.578 -31.719 -4.473 1 97.88 81 ASN A CA 1
ATOM 614 C C . ASN A 1 81 ? 18.469 -32.188 -3.535 1 97.88 81 ASN A C 1
ATOM 616 O O . ASN A 1 81 ? 18.031 -33.344 -3.609 1 97.88 81 ASN A O 1
ATOM 620 N N . CYS A 1 82 ? 18.062 -31.266 -2.674 1 96.81 82 CYS A N 1
ATOM 621 C CA . CYS A 1 82 ? 17 -31.594 -1.732 1 96.81 82 CYS A CA 1
ATOM 622 C C . CYS A 1 82 ? 15.711 -31.953 -2.467 1 96.81 82 CYS A C 1
ATOM 624 O O . CYS A 1 82 ? 15.039 -32.938 -2.119 1 96.81 82 CYS A O 1
ATOM 626 N N . ILE A 1 83 ? 15.367 -31.219 -3.475 1 97.31 83 ILE A N 1
ATOM 627 C CA . ILE A 1 83 ? 14.148 -31.438 -4.238 1 97.31 83 ILE A CA 1
ATOM 628 C C . ILE A 1 83 ? 14.266 -32.75 -5.035 1 97.31 83 ILE A C 1
ATOM 630 O O . ILE A 1 83 ? 13.328 -33.531 -5.078 1 97.31 83 ILE A O 1
ATOM 634 N N . GLN A 1 84 ? 15.445 -32.938 -5.621 1 97.12 84 GLN A N 1
ATOM 635 C CA . GLN A 1 84 ? 15.68 -34.125 -6.406 1 97.12 84 GLN A CA 1
ATOM 636 C C . GLN A 1 84 ? 15.539 -35.375 -5.543 1 97.12 84 GLN A C 1
ATOM 638 O O . GLN A 1 84 ? 14.922 -36.375 -5.961 1 97.12 84 GLN A O 1
ATOM 643 N N . LEU A 1 85 ? 16.078 -35.312 -4.398 1 95.75 85 LEU A N 1
ATOM 644 C CA . LEU A 1 85 ? 16.062 -36.469 -3.492 1 95.75 85 LEU A CA 1
ATOM 645 C C . LEU A 1 85 ? 14.633 -36.781 -3.043 1 95.75 85 LEU A C 1
ATOM 647 O O . LEU A 1 85 ? 14.273 -37.938 -2.875 1 95.75 85 LEU A O 1
ATOM 651 N N . SER A 1 86 ? 13.867 -35.781 -2.879 1 93.94 86 SER A N 1
ATOM 652 C CA . SER A 1 86 ? 12.539 -35.938 -2.299 1 93.94 86 SER A CA 1
ATOM 653 C C . SER A 1 86 ? 11.492 -36.25 -3.375 1 93.94 86 SER A C 1
ATOM 655 O O . SER A 1 86 ? 10.492 -36.906 -3.113 1 93.94 86 SER A O 1
ATOM 657 N N . THR A 1 87 ? 11.656 -35.719 -4.594 1 94.06 87 THR A N 1
ATOM 658 C CA . THR A 1 87 ? 10.602 -35.812 -5.598 1 94.06 87 THR A CA 1
ATOM 659 C C . THR A 1 87 ? 11.07 -36.625 -6.805 1 94.06 87 THR A C 1
ATOM 661 O O . THR A 1 87 ? 10.25 -37.062 -7.613 1 94.06 87 THR A O 1
ATOM 664 N N . GLY A 1 88 ? 12.375 -36.781 -6.992 1 95.12 88 GLY A N 1
ATOM 665 C CA . GLY A 1 88 ? 12.93 -37.406 -8.18 1 95.12 88 GLY A CA 1
ATOM 666 C C . GLY A 1 88 ? 13.008 -36.469 -9.367 1 95.12 88 GLY A C 1
ATOM 667 O O . GLY A 1 88 ? 13.438 -36.875 -10.453 1 95.12 88 GLY A O 1
ATOM 668 N N . ILE A 1 89 ? 12.617 -35.25 -9.148 1 95.31 89 ILE A N 1
ATOM 669 C CA . ILE A 1 89 ? 12.547 -34.281 -10.242 1 95.31 89 ILE A CA 1
ATOM 670 C C . ILE A 1 89 ? 13.711 -33.312 -10.133 1 95.31 89 ILE A C 1
ATOM 672 O O . ILE A 1 89 ? 14.016 -32.812 -9.047 1 95.31 89 ILE A O 1
ATOM 676 N N . ASP A 1 90 ? 14.352 -33.062 -11.242 1 95.88 90 ASP A N 1
ATOM 677 C CA . ASP A 1 90 ? 15.422 -32.062 -11.297 1 95.88 90 ASP A CA 1
ATOM 678 C C . ASP A 1 90 ? 14.867 -30.656 -11.555 1 95.88 90 ASP A C 1
ATOM 680 O O . ASP A 1 90 ? 14.008 -30.484 -12.414 1 95.88 90 ASP A O 1
ATOM 684 N N . VAL A 1 91 ? 15.359 -29.734 -10.797 1 97.94 91 VAL A N 1
ATOM 685 C CA . VAL A 1 91 ? 14.953 -28.359 -11 1 97.94 91 VAL A CA 1
ATOM 686 C C . VAL A 1 91 ? 16.125 -27.547 -11.555 1 97.94 91 VAL A C 1
ATOM 688 O O . VAL A 1 91 ? 17.281 -27.891 -11.312 1 97.94 91 VAL A O 1
ATOM 691 N N . ALA A 1 92 ? 15.844 -26.547 -12.398 1 98.69 92 ALA A N 1
ATOM 692 C CA . ALA A 1 92 ? 16.875 -25.641 -12.914 1 98.69 92 ALA A CA 1
ATOM 693 C C . ALA A 1 92 ? 17.203 -24.547 -11.906 1 98.69 92 ALA A C 1
ATOM 695 O O . ALA A 1 92 ? 16.312 -24.047 -11.219 1 98.69 92 ALA A O 1
ATOM 696 N N . VAL A 1 93 ? 18.516 -24.219 -11.789 1 98.75 93 VAL A N 1
ATOM 697 C CA . VAL A 1 93 ? 18.938 -23.203 -10.828 1 98.75 93 VAL A CA 1
ATOM 698 C C . VAL A 1 93 ? 19.609 -22.047 -11.555 1 98.75 93 VAL A C 1
ATOM 700 O O . VAL A 1 93 ? 20.312 -22.25 -12.547 1 98.75 93 VAL A O 1
ATOM 703 N N . PHE A 1 94 ? 19.328 -20.844 -11.133 1 98.81 94 PHE A N 1
ATOM 704 C CA . PHE A 1 94 ? 19.906 -19.625 -11.68 1 98.81 94 PHE A CA 1
ATOM 705 C C . PHE A 1 94 ? 20.422 -18.719 -10.562 1 98.81 94 PHE A C 1
ATOM 707 O O . PHE A 1 94 ? 19.656 -18.344 -9.656 1 98.81 94 PHE A O 1
ATOM 714 N N . ALA A 1 95 ? 21.719 -18.359 -10.594 1 98.69 95 ALA A N 1
ATOM 715 C CA . ALA A 1 95 ? 22.297 -17.453 -9.609 1 98.69 95 ALA A CA 1
ATOM 716 C C . ALA A 1 95 ? 22.266 -16 -10.094 1 98.69 95 ALA A C 1
ATOM 718 O O . ALA A 1 95 ? 22.906 -15.656 -11.094 1 98.69 95 ALA A O 1
ATOM 719 N N . ALA A 1 96 ? 21.453 -15.156 -9.414 1 98.75 96 ALA A N 1
ATOM 720 C CA . ALA A 1 96 ? 21.359 -13.742 -9.773 1 98.75 96 ALA A CA 1
ATOM 721 C C . ALA A 1 96 ? 20.797 -12.922 -8.609 1 98.75 96 ALA A C 1
ATOM 723 O O . ALA A 1 96 ? 19.984 -13.414 -7.824 1 98.75 96 ALA A O 1
ATOM 724 N N . ASP A 1 97 ? 21.312 -11.742 -8.477 1 98.69 97 ASP A N 1
ATOM 725 C CA . ASP A 1 97 ? 20.703 -10.742 -7.602 1 98.69 97 ASP A CA 1
ATOM 726 C C . ASP A 1 97 ? 19.531 -10.039 -8.289 1 98.69 97 ASP A C 1
ATOM 728 O O . ASP A 1 97 ? 19.703 -9.445 -9.352 1 98.69 97 ASP A O 1
ATOM 732 N N . VAL A 1 98 ? 18.359 -10.109 -7.66 1 98.75 98 VAL A N 1
ATOM 733 C CA . VAL A 1 98 ? 17.156 -9.586 -8.289 1 98.75 98 VAL A CA 1
ATOM 734 C C . VAL A 1 98 ? 17.281 -8.078 -8.5 1 98.75 98 VAL A C 1
ATOM 736 O O . VAL A 1 98 ? 16.547 -7.488 -9.281 1 98.75 98 VAL A O 1
ATOM 739 N N . ARG A 1 99 ? 18.203 -7.418 -7.82 1 98.38 99 ARG A N 1
ATOM 740 C CA . ARG A 1 99 ? 18.422 -5.98 -7.969 1 98.38 99 ARG A CA 1
ATOM 741 C C . ARG A 1 99 ? 19.156 -5.668 -9.273 1 98.38 99 ARG A C 1
ATOM 743 O O . ARG A 1 99 ? 19.156 -4.52 -9.719 1 98.38 99 ARG A O 1
ATOM 750 N N . ASP A 1 100 ? 19.766 -6.68 -9.852 1 98.56 100 ASP A N 1
ATOM 751 C CA . ASP A 1 100 ? 20.5 -6.555 -11.109 1 98.56 100 ASP A CA 1
ATOM 752 C C . ASP A 1 100 ? 19.641 -7 -12.289 1 98.56 100 ASP A C 1
ATOM 754 O O . ASP A 1 100 ? 19.609 -8.188 -12.617 1 98.56 100 ASP A O 1
ATOM 758 N N . TYR A 1 101 ? 19.109 -6.074 -12.992 1 98.44 101 TYR A N 1
ATOM 759 C CA . TYR A 1 101 ? 18.172 -6.391 -14.062 1 98.44 101 TYR A CA 1
ATOM 760 C C . TYR A 1 101 ? 18.828 -7.227 -15.148 1 98.44 101 TYR A C 1
ATOM 762 O O . TYR A 1 101 ? 18.219 -8.133 -15.711 1 98.44 101 TYR A O 1
ATOM 770 N N . ASP A 1 102 ? 20.016 -6.879 -15.508 1 98.31 102 ASP A N 1
ATOM 771 C CA . ASP A 1 102 ? 20.703 -7.613 -16.562 1 98.31 102 ASP A CA 1
ATOM 772 C C . ASP A 1 102 ? 20.891 -9.078 -16.188 1 98.31 102 ASP A C 1
ATOM 774 O O . ASP A 1 102 ? 20.688 -9.969 -17.031 1 98.31 102 ASP A O 1
ATOM 778 N N . ALA A 1 103 ? 21.266 -9.328 -14.953 1 98.69 103 ALA A N 1
ATOM 779 C CA . ALA A 1 103 ? 21.438 -10.695 -14.484 1 98.69 103 ALA A CA 1
ATOM 780 C C . ALA A 1 103 ? 20.094 -11.445 -14.484 1 98.69 103 ALA A C 1
ATOM 782 O O . ALA A 1 103 ? 20.047 -12.617 -14.875 1 98.69 103 ALA A O 1
ATOM 783 N N . VAL A 1 104 ? 19.078 -10.766 -14.102 1 98.69 104 VAL A N 1
ATOM 784 C CA . VAL A 1 104 ? 17.734 -11.359 -14.039 1 98.69 104 VAL A CA 1
ATOM 785 C C . VAL A 1 104 ? 17.234 -11.656 -15.445 1 98.69 104 VAL A C 1
ATOM 787 O O . VAL A 1 104 ? 16.688 -12.727 -15.703 1 98.69 104 VAL A O 1
ATOM 790 N N . SER A 1 105 ? 17.422 -10.703 -16.312 1 98.38 105 SER A N 1
ATOM 791 C CA . SER A 1 105 ? 16.984 -10.867 -17.703 1 98.38 105 SER A CA 1
ATOM 792 C C . SER A 1 105 ? 17.688 -12.047 -18.359 1 98.38 105 SER A C 1
ATOM 794 O O . SER A 1 105 ? 17.047 -12.82 -19.078 1 98.38 105 SER A O 1
ATOM 796 N N . LYS A 1 106 ? 18.938 -12.172 -18.109 1 98.62 106 LYS A N 1
ATOM 797 C CA . LYS A 1 106 ? 19.688 -13.297 -18.641 1 98.62 106 LYS A CA 1
ATOM 798 C C . LYS A 1 106 ? 19.172 -14.617 -18.094 1 98.62 106 LYS A C 1
ATOM 800 O O . LYS A 1 106 ? 19.016 -15.594 -18.844 1 98.62 106 LYS A O 1
ATOM 805 N N . ALA A 1 107 ? 18.922 -14.664 -16.812 1 98.81 107 ALA A N 1
ATOM 806 C CA . ALA A 1 107 ? 18.391 -15.867 -16.188 1 98.81 107 ALA A CA 1
ATOM 807 C C . ALA A 1 107 ? 17.047 -16.266 -16.797 1 98.81 107 ALA A C 1
ATOM 809 O O . ALA A 1 107 ? 16.797 -17.438 -17.062 1 98.81 107 ALA A O 1
ATOM 810 N N . VAL A 1 108 ? 16.188 -15.297 -17.031 1 98.69 108 VAL A N 1
ATOM 811 C CA . VAL A 1 108 ? 14.852 -15.531 -17.594 1 98.69 108 VAL A CA 1
ATOM 812 C C . VAL A 1 108 ? 14.977 -16.047 -19.016 1 98.69 108 VAL A C 1
ATOM 814 O O . VAL A 1 108 ? 14.273 -16.984 -19.406 1 98.69 108 VAL A O 1
ATOM 817 N N . GLU A 1 109 ? 15.875 -15.438 -19.734 1 98.06 109 GLU A N 1
ATOM 818 C CA . GLU A 1 109 ? 16.109 -15.867 -21.109 1 98.06 109 GLU A CA 1
ATOM 819 C C . GLU A 1 109 ? 16.594 -17.312 -21.172 1 98.06 109 GLU A C 1
ATOM 821 O O . GLU A 1 109 ? 16.109 -18.109 -21.984 1 98.06 109 GLU A O 1
ATOM 826 N N . GLU A 1 110 ? 17.469 -17.625 -20.328 1 98.31 110 GLU A N 1
ATOM 827 C CA . GLU A 1 110 ? 18.031 -18.969 -20.297 1 98.31 110 GLU A CA 1
ATOM 828 C C . GLU A 1 110 ? 17 -19.984 -19.828 1 98.31 110 GLU A C 1
ATOM 830 O O . GLU A 1 110 ? 17.016 -21.141 -20.281 1 98.31 110 GLU A O 1
ATOM 835 N N . ALA A 1 111 ? 16.156 -19.609 -18.938 1 98 111 ALA A N 1
ATOM 836 C CA . ALA A 1 111 ? 15.156 -20.516 -18.375 1 98 111 ALA A CA 1
ATOM 837 C C . ALA A 1 111 ? 14.086 -20.875 -19.406 1 98 111 ALA A C 1
ATOM 839 O O . ALA A 1 111 ? 13.508 -21.969 -19.359 1 98 111 ALA A O 1
ATOM 840 N N . GLY A 1 112 ? 13.828 -19.906 -20.375 1 95.19 112 GLY A N 1
ATOM 841 C CA . GLY A 1 112 ? 12.781 -20.125 -21.359 1 95.19 112 GLY A CA 1
ATOM 842 C C . GLY A 1 112 ? 11.43 -19.578 -20.922 1 95.19 112 GLY A C 1
ATOM 843 O O . GLY A 1 112 ? 11.328 -18.922 -19.891 1 95.19 112 GLY A O 1
ATOM 844 N N . PRO A 1 113 ? 10.406 -19.859 -21.672 1 93.19 113 PRO A N 1
ATOM 845 C CA . PRO A 1 113 ? 9.086 -19.281 -21.438 1 93.19 113 PRO A CA 1
ATOM 846 C C . PRO A 1 113 ? 8.5 -19.656 -20.078 1 93.19 113 PRO A C 1
ATOM 848 O O . PRO A 1 113 ? 8.469 -20.844 -19.734 1 93.19 113 PRO A O 1
ATOM 851 N N . ILE A 1 114 ? 8 -18.672 -19.375 1 97.94 114 ILE A N 1
ATOM 852 C CA . ILE A 1 114 ? 7.477 -18.859 -18.031 1 97.94 114 ILE A CA 1
ATOM 853 C C . ILE A 1 114 ? 5.949 -18.797 -18.062 1 97.94 114 ILE A C 1
ATOM 855 O O . ILE A 1 114 ? 5.363 -17.891 -18.641 1 97.94 114 ILE A O 1
ATOM 859 N N . ASP A 1 115 ? 5.285 -19.781 -17.406 1 98.12 115 ASP A N 1
ATOM 860 C CA . ASP A 1 115 ? 3.83 -19.797 -17.312 1 98.12 115 ASP A CA 1
ATOM 861 C C . ASP A 1 115 ? 3.354 -19.25 -15.977 1 98.12 115 ASP A C 1
ATOM 863 O O . ASP A 1 115 ? 2.312 -18.594 -15.898 1 98.12 115 ASP A O 1
ATOM 867 N N . VAL A 1 116 ? 4.074 -19.609 -14.953 1 98.75 116 VAL A N 1
ATOM 868 C CA . VAL A 1 116 ? 3.785 -19.172 -13.594 1 98.75 116 VAL A CA 1
ATOM 869 C C . VAL A 1 116 ? 5.035 -18.562 -12.969 1 98.75 116 VAL A C 1
ATOM 871 O O . VAL A 1 116 ? 6.039 -19.25 -12.758 1 98.75 116 VAL A O 1
ATOM 874 N N . LEU A 1 117 ? 4.992 -17.281 -12.781 1 98.94 117 LEU A N 1
ATOM 875 C CA . LEU A 1 117 ? 6.078 -16.562 -12.117 1 98.94 117 LEU A CA 1
ATOM 876 C C . LEU A 1 117 ? 5.746 -16.312 -10.656 1 98.94 117 LEU A C 1
ATOM 878 O O . LEU A 1 117 ? 4.73 -15.695 -10.336 1 98.94 117 LEU A O 1
ATOM 882 N N . VAL A 1 118 ? 6.562 -16.844 -9.75 1 98.94 118 VAL A N 1
ATOM 883 C CA . VAL A 1 118 ? 6.41 -16.578 -8.32 1 98.94 118 VAL A CA 1
ATOM 884 C C . VAL A 1 118 ? 7.562 -15.703 -7.828 1 98.94 118 VAL A C 1
ATOM 886 O O . VAL A 1 118 ? 8.68 -16.188 -7.652 1 98.94 118 VAL A O 1
ATOM 889 N N . VAL A 1 119 ? 7.254 -14.469 -7.633 1 98.94 119 VAL A N 1
ATOM 890 C CA . VAL A 1 119 ? 8.211 -13.531 -7.062 1 98.94 119 VAL A CA 1
ATOM 891 C C . VAL A 1 119 ? 8.195 -13.633 -5.539 1 98.94 119 VAL A C 1
ATOM 893 O O . VAL A 1 119 ? 7.387 -12.977 -4.875 1 98.94 119 VAL A O 1
ATOM 896 N N . ASN A 1 120 ? 9.164 -14.375 -5.047 1 98.75 120 ASN A N 1
ATOM 897 C CA . ASN A 1 120 ? 9.086 -14.812 -3.66 1 98.75 120 ASN A CA 1
ATOM 898 C C . ASN A 1 120 ? 10.195 -14.195 -2.812 1 98.75 120 ASN A C 1
ATOM 900 O O . ASN A 1 120 ? 10.109 -14.18 -1.583 1 98.75 120 ASN A O 1
ATOM 904 N N . GLN A 1 121 ? 11.188 -13.633 -3.443 1 97.81 121 GLN A N 1
ATOM 905 C CA . GLN A 1 121 ? 12.32 -13.133 -2.674 1 97.81 121 GLN A CA 1
ATOM 906 C C . GLN A 1 121 ? 11.891 -12.008 -1.729 1 97.81 121 GLN A C 1
ATOM 908 O O . GLN A 1 121 ? 10.938 -11.281 -2.016 1 97.81 121 GLN A O 1
ATOM 913 N N . GLY A 1 122 ? 12.562 -11.898 -0.637 1 96.19 122 GLY A N 1
ATOM 914 C CA . GLY A 1 122 ? 12.32 -10.805 0.293 1 96.19 122 GLY A CA 1
ATOM 915 C C . GLY A 1 122 ? 13.305 -10.766 1.442 1 96.19 122 GLY A C 1
ATOM 916 O O . GLY A 1 122 ? 13.852 -11.797 1.833 1 96.19 122 GLY A O 1
ATOM 917 N N . VAL A 1 123 ? 13.484 -9.57 1.931 1 95 123 VAL A N 1
ATOM 918 C CA . VAL A 1 123 ? 14.305 -9.359 3.115 1 95 123 VAL A CA 1
ATOM 919 C C . VAL A 1 123 ? 13.586 -8.438 4.09 1 95 123 VAL A C 1
ATOM 921 O O . VAL A 1 123 ? 12.742 -7.633 3.686 1 95 123 VAL A O 1
ATOM 924 N N . PHE A 1 124 ? 13.789 -8.602 5.332 1 92.44 124 PHE A N 1
ATOM 925 C CA . PHE A 1 124 ? 13.219 -7.742 6.359 1 92.44 124 PHE A CA 1
ATOM 926 C C . PHE A 1 124 ? 14.18 -7.574 7.527 1 92.44 124 PHE A C 1
ATOM 928 O O . PHE A 1 124 ? 14.844 -8.531 7.934 1 92.44 124 PHE A O 1
ATOM 935 N N . VAL A 1 125 ? 14.406 -6.41 7.941 1 93.31 125 VAL A N 1
ATOM 936 C CA . VAL A 1 125 ? 15.172 -6.02 9.117 1 93.31 125 VAL A CA 1
ATOM 937 C C . VAL A 1 125 ? 14.297 -5.199 10.062 1 93.31 125 VAL A C 1
ATOM 939 O O . VAL A 1 125 ? 14.094 -4.004 9.844 1 93.31 125 VAL A O 1
ATOM 942 N N . PRO A 1 126 ? 13.859 -5.828 11.164 1 94.12 126 PRO A N 1
ATOM 943 C CA . PRO A 1 126 ? 13 -5.098 12.094 1 94.12 126 PRO A CA 1
ATOM 944 C C . PRO A 1 126 ? 13.773 -4.102 12.961 1 94.12 126 PRO A C 1
ATOM 946 O O . PRO A 1 126 ? 14.781 -4.465 13.57 1 94.12 126 PRO A O 1
ATOM 949 N N . GLU A 1 127 ? 13.352 -2.916 12.977 1 95.69 127 GLU A N 1
ATOM 950 C CA . GLU A 1 127 ? 13.93 -1.847 13.789 1 95.69 127 GLU A CA 1
ATOM 951 C C . GLU A 1 127 ? 13.117 -0.558 13.648 1 95.69 127 GLU A C 1
ATOM 953 O O . GLU A 1 127 ? 12.57 -0.275 12.586 1 95.69 127 GLU A O 1
ATOM 958 N N . GLU A 1 128 ? 12.977 0.161 14.75 1 95.38 128 GLU A N 1
ATOM 959 C CA . GLU A 1 128 ? 12.328 1.465 14.648 1 95.38 128 GLU A CA 1
ATOM 960 C C . GLU A 1 128 ? 13.023 2.346 13.617 1 95.38 128 GLU A C 1
ATOM 962 O O . GLU A 1 128 ? 14.25 2.338 13.516 1 95.38 128 GLU A O 1
ATOM 967 N N . LEU A 1 129 ? 12.273 3.164 12.93 1 97.25 129 LEU A N 1
ATOM 968 C CA . LEU A 1 129 ? 12.797 3.92 11.797 1 97.25 129 LEU A CA 1
ATOM 969 C C . LEU A 1 129 ? 13.906 4.863 12.242 1 97.25 129 LEU A C 1
ATOM 971 O O . LEU A 1 129 ? 14.914 5.023 11.539 1 97.25 129 LEU A O 1
ATOM 975 N N . GLU A 1 130 ? 13.719 5.441 13.398 1 95 130 GLU A N 1
ATOM 976 C CA . GLU A 1 130 ? 14.719 6.379 13.906 1 95 130 GLU A CA 1
ATOM 977 C C . GLU A 1 130 ? 16.078 5.711 14.047 1 95 130 GLU A C 1
ATOM 979 O O . GLU A 1 130 ? 17.109 6.332 13.797 1 95 130 GLU A O 1
ATOM 984 N N . LYS A 1 131 ? 16.109 4.445 14.359 1 95.12 131 LYS A N 1
ATOM 985 C CA . LYS A 1 131 ? 17.344 3.715 14.656 1 95.12 131 LYS A CA 1
ATOM 986 C C . LYS A 1 131 ? 17.828 2.949 13.43 1 95.12 131 LYS A C 1
ATOM 988 O O . LYS A 1 131 ? 19.016 2.58 13.344 1 95.12 131 LYS A O 1
ATOM 993 N N . GLN A 1 132 ? 17 2.764 12.539 1 96.06 132 GLN A N 1
ATOM 994 C CA . GLN A 1 132 ? 17.312 1.946 11.375 1 96.06 132 GLN A CA 1
ATOM 995 C C . GLN A 1 132 ? 18.234 2.693 10.414 1 96.06 132 GLN A C 1
ATOM 997 O O . GLN A 1 132 ? 17.984 3.854 10.086 1 96.06 132 GLN A O 1
ATOM 1002 N N . GLY A 1 133 ? 19.344 2.029 9.977 1 96.12 133 GLY A N 1
ATOM 1003 C CA . GLY A 1 133 ? 20.219 2.635 8.984 1 96.12 133 GLY A CA 1
ATOM 1004 C C . GLY A 1 133 ? 19.547 2.838 7.641 1 96.12 133 GLY A C 1
ATOM 1005 O O . GLY A 1 133 ? 18.734 2.006 7.211 1 96.12 133 GLY A O 1
ATOM 1006 N N . LEU A 1 134 ? 19.891 3.91 6.977 1 96.62 134 LEU A N 1
ATOM 1007 C CA . LEU A 1 134 ? 19.297 4.219 5.68 1 96.62 134 LEU A CA 1
ATOM 1008 C C . LEU A 1 134 ? 19.656 3.15 4.652 1 96.62 134 LEU A C 1
ATOM 1010 O O . LEU A 1 134 ? 18.859 2.865 3.748 1 96.62 134 LEU A O 1
ATOM 1014 N N . ASP A 1 135 ? 20.812 2.625 4.836 1 97.12 135 ASP A N 1
ATOM 1015 C CA . ASP A 1 135 ? 21.25 1.564 3.926 1 97.12 135 ASP A CA 1
ATOM 1016 C C . ASP A 1 135 ? 20.328 0.347 4.039 1 97.12 135 ASP A C 1
ATOM 1018 O O . ASP A 1 135 ? 20.047 -0.32 3.039 1 97.12 135 ASP A O 1
ATOM 1022 N N . GLU A 1 136 ? 19.891 0.073 5.207 1 97 136 GLU A N 1
ATOM 1023 C CA . GLU A 1 136 ? 18.984 -1.046 5.418 1 97 136 GLU A CA 1
ATOM 1024 C C . GLU A 1 136 ? 17.609 -0.759 4.82 1 97 136 GLU A C 1
ATOM 1026 O O . GLU A 1 136 ? 16.984 -1.643 4.223 1 97 136 GLU A O 1
ATOM 1031 N N . VAL A 1 137 ? 17.156 0.463 4.965 1 98.12 137 VAL A N 1
ATOM 1032 C CA . VAL A 1 137 ? 15.883 0.884 4.375 1 98.12 137 VAL A CA 1
ATOM 1033 C C . VAL A 1 137 ? 15.938 0.711 2.859 1 98.12 137 VAL A C 1
ATOM 1035 O O . VAL A 1 137 ? 15.055 0.088 2.268 1 98.12 137 VAL A O 1
ATOM 1038 N N . ARG A 1 138 ? 16.984 1.209 2.285 1 97.94 138 ARG A N 1
ATOM 1039 C CA . ARG A 1 138 ? 17.156 1.137 0.838 1 97.94 138 ARG A CA 1
ATOM 1040 C C . ARG A 1 138 ? 17.281 -0.311 0.373 1 97.94 138 ARG A C 1
ATOM 1042 O O . ARG A 1 138 ? 16.734 -0.68 -0.671 1 97.94 138 ARG A O 1
ATOM 1049 N N . PHE A 1 139 ? 18.016 -1.054 1.17 1 97.94 139 PHE A N 1
ATOM 1050 C CA . PHE A 1 139 ? 18.219 -2.455 0.823 1 97.94 139 PHE A CA 1
ATOM 1051 C C . PHE A 1 139 ? 16.906 -3.203 0.774 1 97.94 139 PHE A C 1
ATOM 1053 O O . PHE A 1 139 ? 16.641 -3.969 -0.158 1 97.94 139 PHE A O 1
ATOM 1060 N N . MET A 1 140 ? 16 -3.023 1.677 1 98.12 140 MET A N 1
ATOM 1061 C CA . MET A 1 140 ? 14.703 -3.686 1.714 1 98.12 140 MET A CA 1
ATOM 1062 C C . MET A 1 140 ? 13.836 -3.258 0.531 1 98.12 140 MET A C 1
ATOM 1064 O O . MET A 1 140 ? 13.219 -4.098 -0.124 1 98.12 140 MET A O 1
ATOM 1068 N N . VAL A 1 141 ? 13.82 -1.959 0.243 1 98.69 141 VAL A N 1
ATOM 1069 C CA . VAL A 1 141 ? 13.023 -1.471 -0.881 1 98.69 141 VAL A CA 1
ATOM 1070 C C . VAL A 1 141 ? 13.594 -2.014 -2.189 1 98.69 141 VAL A C 1
ATOM 1072 O O . VAL A 1 141 ? 12.844 -2.428 -3.076 1 98.69 141 VAL A O 1
ATOM 1075 N N . ASP A 1 142 ? 14.906 -2.086 -2.285 1 98.56 142 ASP A N 1
ATOM 1076 C CA . ASP A 1 142 ? 15.57 -2.543 -3.502 1 98.56 142 ASP A CA 1
ATOM 1077 C C . ASP A 1 142 ? 15.289 -4.023 -3.758 1 98.56 142 ASP A C 1
ATOM 1079 O O . ASP A 1 142 ? 14.977 -4.414 -4.883 1 98.56 142 ASP A O 1
ATOM 1083 N N . VAL A 1 143 ? 15.383 -4.789 -2.736 1 98.62 143 VAL A N 1
ATOM 1084 C CA . VAL A 1 143 ? 15.211 -6.227 -2.906 1 98.62 143 VAL A CA 1
ATOM 1085 C C . VAL A 1 143 ? 13.727 -6.555 -3.049 1 98.62 143 VAL A C 1
ATOM 1087 O O . VAL A 1 143 ? 13.32 -7.25 -3.986 1 98.62 143 VAL A O 1
ATOM 1090 N N . ASN A 1 144 ? 12.906 -6.031 -2.162 1 98.81 144 ASN A N 1
ATOM 1091 C CA . ASN A 1 144 ? 11.508 -6.441 -2.082 1 98.81 144 ASN A CA 1
ATOM 1092 C C . ASN A 1 144 ? 10.68 -5.828 -3.207 1 98.81 144 ASN A C 1
ATOM 1094 O O . ASN A 1 144 ? 9.766 -6.469 -3.73 1 98.81 144 ASN A O 1
ATOM 1098 N N . LEU A 1 145 ? 11.008 -4.598 -3.566 1 98.88 145 LEU A N 1
ATOM 1099 C CA . LEU A 1 145 ? 10.141 -3.896 -4.508 1 98.88 145 LEU A CA 1
ATOM 1100 C C . LEU A 1 145 ? 10.812 -3.77 -5.871 1 98.88 145 LEU A C 1
ATOM 1102 O O . LEU A 1 145 ? 10.312 -4.301 -6.867 1 98.88 145 LEU A O 1
ATOM 1106 N N . ILE A 1 146 ? 12 -3.162 -5.922 1 98.81 146 ILE A N 1
ATOM 1107 C CA . ILE A 1 146 ? 12.68 -2.98 -7.199 1 98.81 146 ILE A CA 1
ATOM 1108 C C . ILE A 1 146 ? 13.031 -4.34 -7.797 1 98.81 146 ILE A C 1
ATOM 1110 O O . ILE A 1 146 ? 12.898 -4.547 -9.008 1 98.81 146 ILE A O 1
ATOM 1114 N N . GLY A 1 147 ? 13.484 -5.23 -6.941 1 98.88 147 GLY A N 1
ATOM 1115 C CA . GLY A 1 147 ? 13.75 -6.582 -7.406 1 98.88 147 GLY A CA 1
ATOM 1116 C C . GLY A 1 147 ? 12.539 -7.246 -8.031 1 98.88 147 GLY A C 1
ATOM 1117 O O . GLY A 1 147 ? 12.664 -7.984 -9.008 1 98.88 147 GLY A O 1
ATOM 1118 N N . SER A 1 148 ? 11.352 -7 -7.492 1 98.88 148 SER A N 1
ATOM 1119 C CA . SER A 1 148 ? 10.117 -7.543 -8.047 1 98.88 148 SER A CA 1
ATOM 1120 C C . SER A 1 148 ? 9.805 -6.926 -9.406 1 98.88 148 SER A C 1
ATOM 1122 O O . SER A 1 148 ? 9.375 -7.629 -10.32 1 98.88 148 SER A O 1
ATOM 1124 N N . PHE A 1 149 ? 10.016 -5.625 -9.508 1 98.88 149 PHE A N 1
ATOM 1125 C CA . PHE A 1 149 ? 9.852 -4.969 -10.805 1 98.88 149 PHE A CA 1
ATOM 1126 C C . PHE A 1 149 ? 10.797 -5.578 -11.836 1 98.88 149 PHE A C 1
ATOM 1128 O O . PHE A 1 149 ? 10.391 -5.836 -12.969 1 98.88 149 PHE A O 1
ATOM 1135 N N . ASN A 1 150 ? 12.062 -5.773 -11.43 1 98.81 150 ASN A N 1
ATOM 1136 C CA . ASN A 1 150 ? 13.047 -6.332 -12.352 1 98.81 150 ASN A CA 1
ATOM 1137 C C . ASN A 1 150 ? 12.617 -7.703 -12.867 1 98.81 150 ASN A C 1
ATOM 1139 O O . ASN A 1 150 ? 12.688 -7.965 -14.07 1 98.81 150 ASN A O 1
ATOM 1143 N N . MET A 1 151 ? 12.141 -8.508 -11.969 1 98.81 151 MET A N 1
ATOM 1144 C CA . MET A 1 151 ? 11.75 -9.867 -12.336 1 98.81 151 MET A CA 1
ATOM 1145 C C . MET A 1 151 ? 10.539 -9.852 -13.258 1 98.81 151 MET A C 1
ATOM 1147 O O . MET A 1 151 ? 10.516 -10.562 -14.266 1 98.81 151 MET A O 1
ATOM 1151 N N . ILE A 1 152 ? 9.57 -9.086 -12.922 1 98.88 152 ILE A N 1
ATOM 1152 C CA . ILE A 1 152 ? 8.336 -9.031 -13.695 1 98.88 152 ILE A CA 1
ATOM 1153 C C . ILE A 1 152 ? 8.617 -8.477 -15.086 1 98.88 152 ILE A C 1
ATOM 1155 O O . ILE A 1 152 ? 8.164 -9.031 -16.094 1 98.88 152 ILE A O 1
ATOM 1159 N N . LYS A 1 153 ? 9.375 -7.41 -15.156 1 98.44 153 LYS A N 1
ATOM 1160 C CA . LYS A 1 153 ? 9.672 -6.789 -16.453 1 98.44 153 LYS A CA 1
ATOM 1161 C C . LYS A 1 153 ? 10.469 -7.734 -17.344 1 98.44 153 LYS A C 1
ATOM 1163 O O . LYS A 1 153 ? 10.273 -7.754 -18.562 1 98.44 153 LYS A O 1
ATOM 1168 N N . ALA A 1 154 ? 11.359 -8.477 -16.734 1 98.38 154 ALA A N 1
ATOM 1169 C CA . ALA A 1 154 ? 12.148 -9.438 -17.5 1 98.38 154 ALA A CA 1
ATOM 1170 C C . ALA A 1 154 ? 11.273 -10.555 -18.047 1 98.38 154 ALA A C 1
ATOM 1172 O O . ALA A 1 154 ? 11.469 -11.016 -19.188 1 98.38 154 ALA A O 1
ATOM 1173 N N . ALA A 1 155 ? 10.266 -11.008 -17.344 1 98.38 155 ALA A N 1
ATOM 1174 C CA . ALA A 1 155 ? 9.492 -12.195 -17.688 1 98.38 155 ALA A CA 1
ATOM 1175 C C . ALA A 1 155 ? 8.273 -11.82 -18.531 1 98.38 155 ALA A C 1
ATOM 1177 O O . ALA A 1 155 ? 7.789 -12.641 -19.312 1 98.38 155 ALA A O 1
ATOM 1178 N N . LEU A 1 156 ? 7.797 -10.609 -18.406 1 97.62 156 LEU A N 1
ATOM 1179 C CA . LEU A 1 156 ? 6.477 -10.195 -18.859 1 97.62 156 LEU A CA 1
ATOM 1180 C C . LEU A 1 156 ? 6.359 -10.352 -20.375 1 97.62 156 LEU A C 1
ATOM 1182 O O . LEU A 1 156 ? 5.363 -10.883 -20.875 1 97.62 156 LEU A O 1
ATOM 1186 N N . PRO A 1 157 ? 7.379 -9.922 -21.172 1 95.62 157 PRO A N 1
ATOM 1187 C CA . PRO A 1 157 ? 7.23 -10.078 -22.625 1 95.62 157 PRO A CA 1
ATOM 1188 C C . PRO A 1 157 ? 7.035 -11.531 -23.047 1 95.62 157 PRO A C 1
ATOM 1190 O O . PRO A 1 157 ? 6.18 -11.828 -23.891 1 95.62 157 PRO A O 1
ATOM 1193 N N . GLY A 1 158 ? 7.766 -12.414 -22.453 1 95.12 158 GLY A N 1
ATOM 1194 C CA . GLY A 1 158 ? 7.609 -13.828 -22.75 1 95.12 158 GLY A CA 1
ATOM 1195 C C . GLY A 1 158 ? 6.281 -14.391 -22.266 1 95.12 158 GLY A C 1
ATOM 1196 O O . GLY A 1 158 ? 5.703 -15.266 -22.922 1 95.12 158 GLY A O 1
ATOM 1197 N N . MET A 1 159 ? 5.762 -13.906 -21.203 1 96.44 159 MET A N 1
ATOM 1198 C CA . MET A 1 159 ? 4.516 -14.406 -20.625 1 96.44 159 MET A CA 1
ATOM 1199 C C . MET A 1 159 ? 3.312 -13.93 -21.422 1 96.44 159 MET A C 1
ATOM 1201 O O . MET A 1 159 ? 2.301 -14.633 -21.516 1 96.44 159 MET A O 1
ATOM 1205 N N . LYS A 1 160 ? 3.422 -12.789 -21.969 1 92.69 160 LYS A N 1
ATOM 1206 C CA . LYS A 1 160 ? 2.33 -12.242 -22.766 1 92.69 160 LYS A CA 1
ATOM 1207 C C . LYS A 1 160 ? 2.24 -12.945 -24.125 1 92.69 160 LYS A C 1
ATOM 1209 O O . LYS A 1 160 ? 1.165 -13.016 -24.719 1 92.69 160 LYS A O 1
ATOM 1214 N N . ASP A 1 161 ? 3.314 -13.414 -24.609 1 86.88 161 ASP A N 1
ATOM 1215 C CA . ASP A 1 161 ? 3.371 -14.047 -25.922 1 86.88 161 ASP A CA 1
ATOM 1216 C C . ASP A 1 161 ? 3.006 -15.531 -25.828 1 86.88 161 ASP A C 1
ATOM 1218 O O . ASP A 1 161 ? 3.242 -16.281 -26.781 1 86.88 161 ASP A O 1
ATOM 1222 N N . ARG A 1 162 ? 2.357 -15.961 -24.859 1 79.88 162 ARG A N 1
ATOM 1223 C CA . ARG A 1 162 ? 2.014 -17.359 -24.641 1 79.88 162 ARG A CA 1
ATOM 1224 C C . ARG A 1 162 ? 0.673 -17.703 -25.281 1 79.88 162 ARG A C 1
ATOM 1226 O O . ARG A 1 162 ? -0.09 -18.5 -24.75 1 79.88 162 ARG A O 1
ATOM 1233 N N . LYS A 1 163 ? 0.481 -17.25 -26.391 1 72.5 163 LYS A N 1
ATOM 1234 C CA . LYS A 1 163 ? -0.785 -17.531 -27.062 1 72.5 163 LYS A CA 1
ATOM 1235 C C . LYS A 1 163 ? -1.007 -19.031 -27.203 1 72.5 163 LYS A C 1
ATOM 1237 O O . LYS A 1 163 ? -0.1 -19.766 -27.594 1 72.5 163 LYS A O 1
ATOM 1242 N N . GLY A 1 164 ? -2.105 -19.5 -26.719 1 77.38 164 GLY A N 1
ATOM 1243 C CA . GLY A 1 164 ? -2.508 -20.891 -26.844 1 77.38 164 GLY A CA 1
ATOM 1244 C C . GLY A 1 164 ? -2.098 -21.75 -25.656 1 77.38 164 GLY A C 1
ATOM 1245 O O . GLY A 1 164 ? -2.436 -22.922 -25.594 1 77.38 164 GLY A O 1
ATOM 1246 N N . ARG A 1 165 ? -1.398 -21.125 -24.719 1 84.31 165 ARG A N 1
ATOM 1247 C CA . ARG A 1 165 ? -0.904 -21.938 -23.594 1 84.31 165 ARG A CA 1
ATOM 1248 C C . ARG A 1 165 ? -1.824 -21.812 -22.391 1 84.31 165 ARG A C 1
ATOM 1250 O O . ARG A 1 165 ? -1.521 -22.344 -21.312 1 84.31 165 ARG A O 1
ATOM 1257 N N . GLY A 1 166 ? -2.947 -21.125 -22.5 1 91.19 166 GLY A N 1
ATOM 1258 C CA . GLY A 1 166 ? -3.877 -21.016 -21.391 1 91.19 166 GLY A CA 1
ATOM 1259 C C . GLY A 1 166 ? -3.486 -19.938 -20.391 1 91.19 166 GLY A C 1
ATOM 1260 O O . GLY A 1 166 ? -2.58 -19.141 -20.656 1 91.19 166 GLY A O 1
ATOM 1261 N N . PRO A 1 167 ? -4.16 -19.938 -19.266 1 96.19 167 PRO A N 1
ATOM 1262 C CA . PRO A 1 167 ? -3.936 -18.875 -18.281 1 96.19 167 PRO A CA 1
ATOM 1263 C C . PRO A 1 167 ? -2.566 -18.984 -17.609 1 96.19 167 PRO A C 1
ATOM 1265 O O . PRO A 1 167 ? -2.084 -20.078 -17.344 1 96.19 167 PRO A O 1
ATOM 1268 N N . GLY A 1 168 ? -1.891 -17.844 -17.469 1 97.81 168 GLY A N 1
ATOM 1269 C CA . GLY A 1 168 ? -0.65 -17.719 -16.719 1 97.81 168 GLY A CA 1
ATOM 1270 C C . GLY A 1 168 ? -0.808 -16.953 -15.43 1 97.81 168 GLY A C 1
ATOM 1271 O O . GLY A 1 168 ? -1.886 -16.438 -15.133 1 97.81 168 GLY A O 1
ATOM 1272 N N . SER A 1 169 ? 0.244 -16.969 -14.633 1 98.44 169 SER A N 1
ATOM 1273 C CA . SER A 1 169 ? 0.122 -16.328 -13.32 1 98.44 169 SER A CA 1
ATOM 1274 C C . SER A 1 169 ? 1.411 -15.625 -12.93 1 98.44 169 SER A C 1
ATOM 1276 O O . SER A 1 169 ? 2.506 -16.078 -13.258 1 98.44 169 SER A O 1
ATOM 1278 N N . ILE A 1 170 ? 1.232 -14.5 -12.359 1 98.81 170 ILE A N 1
ATOM 1279 C CA . ILE A 1 170 ? 2.285 -13.773 -11.656 1 98.81 170 ILE A CA 1
ATOM 1280 C C . ILE A 1 170 ? 1.914 -13.633 -10.188 1 98.81 170 ILE A C 1
ATOM 1282 O O . ILE A 1 170 ? 0.969 -12.914 -9.844 1 98.81 170 ILE A O 1
ATOM 1286 N N . ALA A 1 171 ? 2.625 -14.336 -9.344 1 98.94 171 ALA A N 1
ATOM 1287 C CA . ALA A 1 171 ? 2.348 -14.297 -7.91 1 98.94 171 ALA A CA 1
ATOM 1288 C C . ALA A 1 171 ? 3.445 -13.555 -7.156 1 98.94 171 ALA A C 1
ATOM 1290 O O . ALA A 1 171 ? 4.633 -13.766 -7.406 1 98.94 171 ALA A O 1
ATOM 1291 N N . LEU A 1 172 ? 3.041 -12.648 -6.281 1 98.94 172 LEU A N 1
ATOM 1292 C CA . LEU A 1 172 ? 3.967 -11.891 -5.449 1 98.94 172 LEU A CA 1
ATOM 1293 C C . LEU A 1 172 ? 3.826 -12.289 -3.982 1 98.94 172 LEU A C 1
ATOM 1295 O O . LEU A 1 172 ? 2.717 -12.32 -3.445 1 98.94 172 LEU A O 1
ATOM 1299 N N . MET A 1 173 ? 4.957 -12.586 -3.4 1 98.75 173 MET A N 1
ATOM 1300 C CA . MET A 1 173 ? 4.973 -12.883 -1.971 1 98.75 173 MET A CA 1
ATOM 1301 C C . MET A 1 173 ? 5.039 -11.594 -1.152 1 98.75 173 MET A C 1
ATOM 1303 O O . MET A 1 173 ? 6.121 -11.031 -0.958 1 98.75 173 MET A O 1
ATOM 1307 N N . SER A 1 174 ? 3.902 -11.188 -0.71 1 98.5 174 SER A N 1
ATOM 1308 C CA . SER A 1 174 ? 3.859 -10.055 0.212 1 98.5 174 SER A CA 1
ATOM 1309 C C . SER A 1 174 ? 3.955 -10.523 1.661 1 98.5 174 SER A C 1
ATOM 1311 O O . SER A 1 174 ? 4.805 -11.352 1.998 1 98.5 174 SER A O 1
ATOM 1313 N N . SER A 1 175 ? 3.227 -10 2.549 1 97.44 175 SER A N 1
ATOM 1314 C CA . SER A 1 175 ? 3.158 -10.281 3.979 1 97.44 175 SER A CA 1
ATOM 1315 C C . SER A 1 175 ? 1.908 -9.672 4.605 1 97.44 175 SER A C 1
ATOM 1317 O O . SER A 1 175 ? 1.293 -8.773 4.023 1 97.44 175 SER A O 1
ATOM 1319 N N . GLN A 1 176 ? 1.506 -10.25 5.723 1 96.69 176 GLN A N 1
ATOM 1320 C CA . GLN A 1 176 ? 0.471 -9.547 6.48 1 96.69 176 GLN A CA 1
ATOM 1321 C C . GLN A 1 176 ? 0.914 -8.133 6.844 1 96.69 176 GLN A C 1
ATOM 1323 O O . GLN A 1 176 ? 0.083 -7.234 6.969 1 96.69 176 GLN A O 1
ATOM 1328 N N . ALA A 1 177 ? 2.229 -7.883 6.875 1 96.25 177 ALA A N 1
ATOM 1329 C CA . ALA A 1 177 ? 2.789 -6.551 7.09 1 96.25 177 ALA A CA 1
ATOM 1330 C C . ALA A 1 177 ? 2.648 -5.691 5.84 1 96.25 177 ALA A C 1
ATOM 1332 O O . ALA A 1 177 ? 2.992 -4.508 5.852 1 96.25 177 ALA A O 1
ATOM 1333 N N . GLY A 1 178 ? 2.162 -6.254 4.754 1 98 178 GLY A N 1
ATOM 1334 C CA . GLY A 1 178 ? 1.812 -5.516 3.549 1 98 178 GLY A CA 1
ATOM 1335 C C . GLY A 1 178 ? 0.348 -5.129 3.492 1 98 178 GLY A C 1
ATOM 1336 O O . GLY A 1 178 ? -0.083 -4.449 2.557 1 98 178 GLY A O 1
ATOM 1337 N N . GLN A 1 179 ? -0.374 -5.562 4.516 1 97.12 179 GLN A N 1
ATOM 1338 C CA . GLN A 1 179 ? -1.785 -5.219 4.648 1 97.12 179 GLN A CA 1
ATOM 1339 C C . GLN A 1 179 ? -2.006 -4.238 5.797 1 97.12 179 GLN A C 1
ATOM 1341 O O . GLN A 1 179 ? -2.926 -3.418 5.754 1 97.12 179 GLN A O 1
ATOM 1346 N N . VAL A 1 180 ? -1.181 -4.387 6.789 1 95 180 VAL A N 1
ATOM 1347 C CA . VAL A 1 180 ? -1.239 -3.512 7.957 1 95 180 VAL A CA 1
ATOM 1348 C C . VAL A 1 180 ? 0.176 -3.143 8.398 1 95 180 VAL A C 1
ATOM 1350 O O . VAL A 1 180 ? 1.043 -4.012 8.516 1 95 180 VAL A O 1
ATOM 1353 N N . GLY A 1 181 ? 0.375 -1.814 8.539 1 95.06 181 GLY A N 1
ATOM 1354 C CA . GLY A 1 181 ? 1.653 -1.398 9.094 1 95.06 181 GLY A CA 1
ATOM 1355 C C . GLY A 1 181 ? 1.853 -1.836 10.531 1 95.06 181 GLY A C 1
ATOM 1356 O O . GLY A 1 181 ? 0.917 -1.794 11.336 1 95.06 181 GLY A O 1
ATOM 1357 N N . ILE A 1 182 ? 3.111 -2.23 10.836 1 92 182 ILE A N 1
ATOM 1358 C CA . ILE A 1 182 ? 3.395 -2.756 12.172 1 92 182 ILE A CA 1
ATOM 1359 C C . ILE A 1 182 ? 4.586 -2.016 12.773 1 92 182 ILE A C 1
ATOM 1361 O O . ILE A 1 182 ? 5.574 -1.747 12.086 1 92 182 ILE A O 1
ATOM 1365 N N . TYR A 1 183 ? 4.527 -1.771 14.055 1 93.25 183 TYR A N 1
ATOM 1366 C CA . TYR A 1 183 ? 5.617 -1.165 14.812 1 93.25 183 TYR A CA 1
ATOM 1367 C C . TYR A 1 183 ? 6.93 -1.897 14.562 1 93.25 183 TYR A C 1
ATOM 1369 O O . TYR A 1 183 ? 6.992 -3.125 14.656 1 93.25 183 TYR A O 1
ATOM 1377 N N . GLY A 1 184 ? 7.934 -1.157 14.148 1 94.69 184 GLY A N 1
ATOM 1378 C CA . GLY A 1 184 ? 9.25 -1.742 13.953 1 94.69 184 GLY A CA 1
ATOM 1379 C C . GLY A 1 184 ? 9.477 -2.232 12.531 1 94.69 184 GLY A C 1
ATOM 1380 O O . GLY A 1 184 ? 10.578 -2.668 12.188 1 94.69 184 GLY A O 1
ATOM 1381 N N . TYR A 1 185 ? 8.453 -2.143 11.695 1 96.56 185 TYR A N 1
ATOM 1382 C CA . TYR A 1 185 ? 8.531 -2.635 10.32 1 96.56 185 TYR A CA 1
ATOM 1383 C C . TYR A 1 185 ? 8.242 -1.521 9.32 1 96.56 185 TYR A C 1
ATOM 1385 O O . TYR A 1 185 ? 7.652 -1.762 8.266 1 96.56 185 TYR A O 1
ATOM 1393 N N . THR A 1 186 ? 8.625 -0.344 9.648 1 98.06 186 THR A N 1
ATOM 1394 C CA . THR A 1 186 ? 8.25 0.792 8.812 1 98.06 186 THR A CA 1
ATOM 1395 C C . THR A 1 186 ? 8.773 0.606 7.391 1 98.06 186 THR A C 1
ATOM 1397 O O . THR A 1 186 ? 7.996 0.667 6.434 1 98.06 186 THR A O 1
ATOM 1400 N N . ALA A 1 187 ? 10.055 0.285 7.215 1 98.38 187 ALA A N 1
ATOM 1401 C CA . ALA A 1 187 ? 10.625 0.11 5.879 1 98.38 187 ALA A CA 1
ATOM 1402 C C . ALA A 1 187 ? 10.094 -1.161 5.223 1 98.38 187 ALA A C 1
ATOM 1404 O O . ALA A 1 187 ? 9.789 -1.169 4.027 1 98.38 187 ALA A O 1
ATOM 1405 N N . TYR A 1 188 ? 9.977 -2.219 6.023 1 98.19 188 TYR A N 1
ATOM 1406 C CA . TYR A 1 188 ? 9.477 -3.488 5.508 1 98.19 188 TYR A CA 1
ATOM 1407 C C . TYR A 1 188 ? 8.031 -3.354 5.047 1 98.19 188 TYR A C 1
ATOM 1409 O O . TYR A 1 188 ? 7.688 -3.756 3.934 1 98.19 188 TYR A O 1
ATOM 1417 N N . SER A 1 189 ? 7.172 -2.76 5.875 1 98.44 189 SER A N 1
ATOM 1418 C CA . SER A 1 189 ? 5.773 -2.549 5.512 1 98.44 189 SER A CA 1
ATOM 1419 C C . SER A 1 189 ? 5.652 -1.694 4.254 1 98.44 189 SER A C 1
ATOM 1421 O O . SER A 1 189 ? 4.836 -1.985 3.377 1 98.44 189 SER A O 1
ATOM 1423 N N . ALA A 1 190 ? 6.453 -0.675 4.156 1 98.81 190 ALA A N 1
ATOM 1424 C CA . ALA A 1 190 ? 6.426 0.168 2.965 1 98.81 190 ALA A CA 1
ATOM 1425 C C . ALA A 1 190 ? 6.695 -0.652 1.707 1 98.81 190 ALA A C 1
ATOM 1427 O O . ALA A 1 190 ? 5.977 -0.531 0.714 1 98.81 190 ALA A O 1
ATOM 1428 N N . SER A 1 191 ? 7.707 -1.483 1.755 1 98.75 191 SER A N 1
ATOM 1429 C CA . SER A 1 191 ? 8.086 -2.281 0.594 1 98.75 191 SER A CA 1
ATOM 1430 C C . SER A 1 191 ? 6.996 -3.285 0.235 1 98.75 191 SER A C 1
ATOM 1432 O O . SER A 1 191 ? 6.699 -3.496 -0.943 1 98.75 191 SER A O 1
ATOM 1434 N N . LYS A 1 192 ? 6.375 -3.877 1.244 1 98.81 192 LYS A N 1
ATOM 1435 C CA . LYS A 1 192 ? 5.371 -4.906 0.993 1 98.81 192 LYS A CA 1
ATOM 1436 C C . LYS A 1 192 ? 4.039 -4.289 0.581 1 98.81 192 LYS A C 1
ATOM 1438 O O . LYS A 1 192 ? 3.303 -4.871 -0.219 1 98.81 192 LYS A O 1
ATOM 1443 N N . PHE A 1 193 ? 3.674 -3.09 1.104 1 98.81 193 PHE A N 1
ATOM 1444 C CA . PHE A 1 193 ? 2.541 -2.338 0.576 1 98.81 193 PHE A CA 1
ATOM 1445 C C . PHE A 1 193 ? 2.77 -1.971 -0.886 1 98.81 193 PHE A C 1
ATOM 1447 O O . PHE A 1 193 ? 1.832 -1.967 -1.685 1 98.81 193 PHE A O 1
ATOM 1454 N N . GLY A 1 194 ? 3.99 -1.632 -1.151 1 98.88 194 GLY A N 1
ATOM 1455 C CA . GLY A 1 194 ? 4.32 -1.334 -2.535 1 98.88 194 GLY A CA 1
ATOM 1456 C C . GLY A 1 194 ? 3.971 -2.461 -3.488 1 98.88 194 GLY A C 1
ATOM 1457 O O . GLY A 1 194 ? 3.523 -2.217 -4.609 1 98.88 194 GLY A O 1
ATOM 1458 N N . LEU A 1 195 ? 4.121 -3.68 -3.043 1 98.88 195 LEU A N 1
ATOM 1459 C CA . LEU A 1 195 ? 3.771 -4.832 -3.865 1 98.88 195 LEU A CA 1
ATOM 1460 C C . LEU A 1 195 ? 2.273 -4.863 -4.152 1 98.88 195 LEU A C 1
ATOM 1462 O O . LEU A 1 195 ? 1.852 -5.297 -5.227 1 98.88 195 LEU A O 1
ATOM 1466 N N . ARG A 1 196 ? 1.497 -4.41 -3.203 1 98.56 196 ARG A N 1
ATOM 1467 C CA . ARG A 1 196 ? 0.055 -4.383 -3.426 1 98.56 196 ARG A CA 1
ATOM 1468 C C . ARG A 1 196 ? -0.309 -3.393 -4.527 1 98.56 196 ARG A C 1
ATOM 1470 O O . ARG A 1 196 ? -1.104 -3.709 -5.414 1 98.56 196 ARG A O 1
ATOM 1477 N N . GLY A 1 197 ? 0.236 -2.193 -4.422 1 98.5 197 GLY A N 1
ATOM 1478 C CA . GLY A 1 197 ? 0.003 -1.224 -5.48 1 98.5 197 GLY A CA 1
ATOM 1479 C C . GLY A 1 197 ? 0.442 -1.716 -6.848 1 98.5 197 GLY A C 1
ATOM 1480 O O . GLY A 1 197 ? -0.286 -1.565 -7.828 1 98.5 197 GLY A O 1
ATOM 1481 N N . LEU A 1 198 ? 1.6 -2.33 -6.867 1 98.81 198 LEU A N 1
ATOM 1482 C CA . LEU A 1 198 ? 2.131 -2.934 -8.086 1 98.81 198 LEU A CA 1
ATOM 1483 C C . LEU A 1 198 ? 1.164 -3.975 -8.641 1 98.81 198 LEU A C 1
ATOM 1485 O O . LEU A 1 198 ? 0.826 -3.945 -9.828 1 98.81 198 LEU A O 1
ATOM 1489 N N . ALA A 1 199 ? 0.667 -4.816 -7.805 1 98.75 199 ALA A N 1
ATOM 1490 C CA . ALA A 1 199 ? -0.167 -5.949 -8.203 1 98.75 199 ALA A CA 1
ATOM 1491 C C . ALA A 1 199 ? -1.514 -5.473 -8.742 1 98.75 199 ALA A C 1
ATOM 1493 O O . ALA A 1 199 ? -1.987 -5.961 -9.773 1 98.75 199 ALA A O 1
ATOM 1494 N N . GLU A 1 200 ? -2.133 -4.547 -8.039 1 97.12 200 GLU A N 1
ATOM 1495 C CA . GLU A 1 200 ? -3.447 -4.066 -8.461 1 97.12 200 GLU A CA 1
ATOM 1496 C C . GLU A 1 200 ? -3.379 -3.404 -9.828 1 97.12 200 GLU A C 1
ATOM 1498 O O . GLU A 1 200 ? -4.215 -3.672 -10.695 1 97.12 200 GLU A O 1
ATOM 1503 N N . ALA A 1 201 ? -2.398 -2.551 -10 1 96.62 201 ALA A N 1
ATOM 1504 C CA . ALA A 1 201 ? -2.258 -1.869 -11.289 1 96.62 201 ALA A CA 1
ATOM 1505 C C . ALA A 1 201 ? -1.858 -2.848 -12.391 1 96.62 201 ALA A C 1
ATOM 1507 O O . ALA A 1 201 ? -2.424 -2.824 -13.484 1 96.62 201 ALA A O 1
ATOM 1508 N N . LEU A 1 202 ? -0.978 -3.721 -12.078 1 97.94 202 LEU A N 1
ATOM 1509 C CA . LEU A 1 202 ? -0.488 -4.68 -13.062 1 97.94 202 LEU A CA 1
ATOM 1510 C C . LEU A 1 202 ? -1.607 -5.609 -13.516 1 97.94 202 LEU A C 1
ATOM 1512 O O . LEU A 1 202 ? -1.671 -5.984 -14.688 1 97.94 202 LEU A O 1
ATOM 1516 N N . GLN A 1 203 ? -2.447 -6.043 -12.578 1 96.62 203 GLN A N 1
ATOM 1517 C CA . GLN A 1 203 ? -3.551 -6.922 -12.945 1 96.62 203 GLN A CA 1
ATOM 1518 C C . GLN A 1 203 ? -4.395 -6.316 -14.062 1 96.62 203 GLN A C 1
ATOM 1520 O O . GLN A 1 203 ? -4.863 -7.031 -14.953 1 96.62 203 GLN A O 1
ATOM 1525 N N . GLN A 1 204 ? -4.59 -5.059 -14 1 93 204 GLN A N 1
ATOM 1526 C CA . GLN A 1 204 ? -5.367 -4.379 -15.039 1 93 204 GLN A CA 1
ATOM 1527 C C . GLN A 1 204 ? -4.633 -4.402 -16.375 1 93 204 GLN A C 1
ATOM 1529 O O . GLN A 1 204 ? -5.262 -4.531 -17.422 1 93 204 GLN A O 1
ATOM 1534 N N . GLU A 1 205 ? -3.361 -4.355 -16.344 1 93.69 205 GLU A N 1
ATOM 1535 C CA . GLU A 1 205 ? -2.57 -4.27 -17.562 1 93.69 205 GLU A CA 1
ATOM 1536 C C . GLU A 1 205 ? -2.463 -5.629 -18.25 1 93.69 205 GLU A C 1
ATOM 1538 O O . GLU A 1 205 ? -2.322 -5.703 -19.469 1 93.69 205 GLU A O 1
ATOM 1543 N N . VAL A 1 206 ? -2.602 -6.703 -17.438 1 95 206 VAL A N 1
ATOM 1544 C CA . VAL A 1 206 ? -2.189 -7.973 -18.031 1 95 206 VAL A CA 1
ATOM 1545 C C . VAL A 1 206 ? -3.4 -8.891 -18.172 1 95 206 VAL A C 1
ATOM 1547 O O . VAL A 1 206 ? -3.303 -9.961 -18.781 1 95 206 VAL A O 1
ATOM 1550 N N . ILE A 1 207 ? -4.547 -8.492 -17.688 1 92.5 207 ILE A N 1
ATOM 1551 C CA . ILE A 1 207 ? -5.723 -9.352 -17.656 1 92.5 207 ILE A CA 1
ATOM 1552 C C . ILE A 1 207 ? -6.141 -9.703 -19.094 1 92.5 207 ILE A C 1
ATOM 1554 O O . ILE A 1 207 ? -6.633 -10.805 -19.344 1 92.5 207 ILE A O 1
ATOM 1558 N N . ALA A 1 208 ? -5.934 -8.828 -20.047 1 87.81 208 ALA A N 1
ATOM 1559 C CA . ALA A 1 208 ? -6.309 -9.055 -21.438 1 87.81 208 ALA A CA 1
ATOM 1560 C C . ALA A 1 208 ? -5.449 -10.148 -22.062 1 87.81 208 ALA A C 1
ATOM 1562 O O . ALA A 1 208 ? -5.82 -10.719 -23.094 1 87.81 208 ALA A O 1
ATOM 1563 N N . HIS A 1 209 ? -4.309 -10.453 -21.484 1 91.31 209 HIS A N 1
ATOM 1564 C CA . HIS A 1 209 ? -3.412 -11.492 -21.969 1 91.31 209 HIS A CA 1
ATOM 1565 C C . HIS A 1 209 ? -3.594 -12.789 -21.188 1 91.31 209 HIS A C 1
ATOM 1567 O O . HIS A 1 209 ? -2.721 -13.656 -21.219 1 91.31 209 HIS A O 1
ATOM 1573 N N . ASP A 1 210 ? -4.668 -12.836 -20.406 1 93.69 210 ASP A N 1
ATOM 1574 C CA . ASP A 1 210 ? -5.016 -14 -19.594 1 93.69 210 ASP A CA 1
ATOM 1575 C C . ASP A 1 210 ? -3.924 -14.297 -18.562 1 93.69 210 ASP A C 1
ATOM 1577 O O . ASP A 1 210 ? -3.562 -15.453 -18.344 1 93.69 210 ASP A O 1
ATOM 1581 N N . LEU A 1 211 ? -3.336 -13.266 -18.125 1 96.38 211 LEU A N 1
ATOM 1582 C CA . LEU A 1 211 ? -2.396 -13.336 -17.016 1 96.38 211 LEU A CA 1
ATOM 1583 C C . LEU A 1 211 ? -3.051 -12.859 -15.719 1 96.38 211 LEU A C 1
ATOM 1585 O O . LEU A 1 211 ? -3.725 -11.828 -15.703 1 96.38 211 LEU A O 1
ATOM 1589 N N . HIS A 1 212 ? -2.902 -13.633 -14.688 1 97.62 212 HIS A N 1
ATOM 1590 C CA . HIS A 1 212 ? -3.582 -13.375 -13.422 1 97.62 212 HIS A CA 1
ATOM 1591 C C . HIS A 1 212 ? -2.58 -13.148 -12.289 1 97.62 212 HIS A C 1
ATOM 1593 O O . HIS A 1 212 ? -1.651 -13.945 -12.117 1 97.62 212 HIS A O 1
ATOM 1599 N N . VAL A 1 213 ? -2.789 -12.055 -11.562 1 98.5 213 VAL A N 1
ATOM 1600 C CA . VAL A 1 213 ? -1.86 -11.641 -10.516 1 98.5 213 VAL A CA 1
ATOM 1601 C C . VAL A 1 213 ? -2.402 -12.07 -9.148 1 98.5 213 VAL A C 1
ATOM 1603 O O . VAL A 1 213 ? -3.598 -11.93 -8.875 1 98.5 213 VAL A O 1
ATOM 1606 N N . SER A 1 214 ? -1.533 -12.633 -8.305 1 98.75 214 SER A N 1
ATOM 1607 C CA . SER A 1 214 ? -1.872 -13.008 -6.934 1 98.75 214 SER A CA 1
ATOM 1608 C C . SER A 1 214 ? -0.934 -12.344 -5.934 1 98.75 214 SER A C 1
ATOM 1610 O O . SER A 1 214 ? 0.264 -12.211 -6.188 1 98.75 214 SER A O 1
ATOM 1612 N N . LEU A 1 215 ? -1.508 -11.922 -4.879 1 98.75 215 LEU A N 1
ATOM 1613 C CA . LEU A 1 215 ? -0.774 -11.453 -3.707 1 98.75 215 LEU A CA 1
ATOM 1614 C C . LEU A 1 215 ? -0.928 -12.43 -2.545 1 98.75 215 LEU A C 1
ATOM 1616 O O . LEU A 1 215 ? -2.043 -12.68 -2.08 1 98.75 215 LEU A O 1
ATOM 1620 N N . ILE A 1 216 ? 0.188 -12.93 -2.078 1 98.88 216 ILE A N 1
ATOM 1621 C CA . ILE A 1 216 ? 0.171 -13.867 -0.963 1 98.88 216 ILE A CA 1
ATOM 1622 C C . ILE A 1 216 ? 0.557 -13.148 0.327 1 98.88 216 ILE A C 1
ATOM 1624 O O . ILE A 1 216 ? 1.528 -12.391 0.354 1 98.88 216 ILE A O 1
ATOM 1628 N N . PHE A 1 217 ? -0.224 -13.406 1.377 1 98.38 217 PHE A N 1
ATOM 1629 C CA . PHE A 1 217 ? 0.004 -12.695 2.629 1 98.38 217 PHE A CA 1
ATOM 1630 C C . PHE A 1 217 ? 0.259 -13.672 3.77 1 98.38 217 PHE A C 1
ATOM 1632 O O . PHE A 1 217 ? -0.606 -13.875 4.625 1 98.38 217 PHE A O 1
ATOM 1639 N N . PRO A 1 218 ? 1.469 -14.148 3.877 1 97.56 218 PRO A N 1
ATOM 1640 C CA . PRO A 1 218 ? 1.793 -15.047 4.988 1 97.56 218 PRO A CA 1
ATOM 1641 C C . PRO A 1 218 ? 2.008 -14.297 6.305 1 97.56 218 PRO A C 1
ATOM 1643 O O . PRO A 1 218 ? 2.4 -13.133 6.301 1 97.56 218 PRO A O 1
ATOM 1646 N N . PRO A 1 219 ? 1.704 -15 7.414 1 95 219 PRO A N 1
ATOM 1647 C CA . PRO A 1 219 ? 2.182 -14.523 8.711 1 95 219 PRO A CA 1
ATOM 1648 C C . PRO A 1 219 ? 3.652 -14.852 8.961 1 95 219 PRO A C 1
ATOM 1650 O O . PRO A 1 219 ? 4.367 -15.234 8.031 1 95 219 PRO A O 1
ATOM 1653 N N . ASP A 1 220 ? 4.094 -14.578 10.18 1 92.75 220 ASP A N 1
ATOM 1654 C CA . ASP A 1 220 ? 5.414 -15.094 10.531 1 92.75 220 ASP A CA 1
ATOM 1655 C C . ASP A 1 220 ? 5.551 -16.562 10.156 1 92.75 220 ASP A C 1
ATOM 1657 O O . ASP A 1 220 ? 4.664 -17.375 10.445 1 92.75 220 ASP A O 1
ATOM 1661 N N . THR A 1 221 ? 6.617 -16.812 9.383 1 94.44 221 THR A N 1
ATOM 1662 C CA . THR A 1 221 ? 6.84 -18.156 8.883 1 94.44 221 THR A CA 1
ATOM 1663 C C . THR A 1 221 ? 8.195 -18.688 9.336 1 94.44 221 THR A C 1
ATOM 1665 O O . THR A 1 221 ? 9.195 -17.953 9.297 1 94.44 221 THR A O 1
ATOM 1668 N N . ASP A 1 222 ? 8.18 -19.953 9.758 1 92.25 222 ASP A N 1
ATOM 1669 C CA . ASP A 1 222 ? 9.414 -20.594 10.211 1 92.25 222 ASP A CA 1
ATOM 1670 C C . ASP A 1 222 ? 10.391 -20.781 9.055 1 92.25 222 ASP A C 1
ATOM 1672 O O . ASP A 1 222 ? 10.375 -21.812 8.383 1 92.25 222 ASP A O 1
ATOM 1676 N N . THR A 1 223 ? 11.258 -19.828 8.883 1 92.06 223 THR A N 1
ATOM 1677 C CA . THR A 1 223 ? 12.297 -19.797 7.859 1 92.06 223 THR A CA 1
ATOM 1678 C C . THR A 1 223 ? 13.609 -19.281 8.438 1 92.06 223 THR A C 1
ATOM 1680 O O . THR A 1 223 ? 13.633 -18.688 9.523 1 92.06 223 THR A O 1
ATOM 1683 N N . PRO A 1 224 ? 14.719 -19.625 7.77 1 87.06 224 PRO A N 1
ATOM 1684 C CA . PRO A 1 224 ? 15.992 -19.062 8.219 1 87.06 224 PRO A CA 1
ATOM 1685 C C . PRO A 1 224 ? 15.945 -17.531 8.336 1 87.06 224 PRO A C 1
ATOM 1687 O O . PRO A 1 224 ? 16.578 -16.969 9.227 1 87.06 224 PRO A O 1
ATOM 1690 N N . GLY A 1 225 ? 15.18 -16.953 7.488 1 86.75 225 GLY A N 1
ATOM 1691 C CA . GLY A 1 225 ? 15.023 -15.516 7.562 1 86.75 225 GLY A CA 1
ATOM 1692 C C . GLY A 1 225 ? 14.398 -15.047 8.859 1 86.75 225 GLY A C 1
ATOM 1693 O O . GLY A 1 225 ? 14.852 -14.07 9.461 1 86.75 225 GLY A O 1
ATOM 1694 N N . LEU A 1 226 ? 13.414 -15.727 9.312 1 87.75 226 LEU A N 1
ATOM 1695 C CA . LEU A 1 226 ? 12.734 -15.359 10.555 1 87.75 226 LEU A CA 1
ATOM 1696 C C . LEU A 1 226 ? 13.656 -15.531 11.75 1 87.75 226 LEU A C 1
ATOM 1698 O O . LEU A 1 226 ? 13.609 -14.734 12.695 1 87.75 226 LEU A O 1
ATOM 1702 N N . VAL A 1 227 ? 14.469 -16.547 11.734 1 86.44 227 VAL A N 1
ATOM 1703 C CA . VAL A 1 227 ? 15.398 -16.828 12.82 1 86.44 227 VAL A CA 1
ATOM 1704 C C . VAL A 1 227 ? 16.344 -15.633 13.008 1 86.44 227 VAL A C 1
ATOM 1706 O O . VAL A 1 227 ? 16.562 -15.172 14.125 1 86.44 227 VAL A O 1
ATOM 1709 N N . GLU A 1 228 ? 16.844 -15.164 11.914 1 86.69 228 GLU A N 1
ATOM 1710 C CA . GLU A 1 228 ? 17.75 -14.023 11.953 1 86.69 228 GLU A CA 1
ATOM 1711 C C . GLU A 1 228 ? 17.016 -12.758 12.391 1 86.69 228 GLU A C 1
ATOM 1713 O O . GLU A 1 228 ? 17.578 -11.938 13.133 1 86.69 228 GLU A O 1
ATOM 1718 N N . GLU A 1 229 ? 15.812 -12.617 11.992 1 85.94 229 GLU A N 1
ATOM 1719 C CA . GLU A 1 229 ? 15 -11.445 12.305 1 85.94 229 GLU A CA 1
ATOM 1720 C C . GLU A 1 229 ? 14.68 -11.383 13.797 1 85.94 229 GLU A C 1
ATOM 1722 O O . GLU A 1 229 ? 14.695 -10.297 14.391 1 85.94 229 GLU A O 1
ATOM 1727 N N . THR A 1 230 ? 14.383 -12.461 14.375 1 85 230 THR A N 1
ATOM 1728 C CA . THR A 1 230 ? 13.922 -12.516 15.758 1 85 230 THR A CA 1
ATOM 1729 C C . THR A 1 230 ? 15.016 -12.039 16.703 1 85 230 THR A C 1
ATOM 1731 O O . THR A 1 230 ? 14.727 -11.5 17.781 1 85 230 THR A O 1
ATOM 1734 N N . LYS A 1 231 ? 16.25 -12.094 16.219 1 86.38 231 LYS A N 1
ATOM 1735 C CA . LYS A 1 231 ? 17.375 -11.656 17.031 1 86.38 231 LYS A CA 1
ATOM 1736 C C . LYS A 1 231 ? 17.391 -10.133 17.172 1 86.38 231 LYS A C 1
ATOM 1738 O O . LYS A 1 231 ? 17.906 -9.602 18.156 1 86.38 231 LYS A O 1
ATOM 1743 N N . LYS A 1 232 ? 16.797 -9.453 16.234 1 88.25 232 LYS A N 1
ATOM 1744 C CA . LYS A 1 232 ? 16.891 -7.996 16.172 1 88.25 232 LYS A CA 1
ATOM 1745 C C . LYS A 1 232 ? 15.555 -7.336 16.469 1 88.25 232 LYS A C 1
ATOM 1747 O O . LYS A 1 232 ? 15.484 -6.121 16.672 1 88.25 232 LYS A O 1
ATOM 1752 N N . ARG A 1 233 ? 14.562 -8.062 16.578 1 89.31 233 ARG A N 1
ATOM 1753 C CA . ARG A 1 233 ? 13.195 -7.543 16.672 1 89.31 233 ARG A CA 1
ATOM 1754 C C . ARG A 1 233 ? 12.992 -6.777 17.969 1 89.31 233 ARG A C 1
ATOM 1756 O O . ARG A 1 233 ? 13.281 -7.297 19.047 1 89.31 233 ARG A O 1
ATOM 1763 N N . PRO A 1 234 ? 12.477 -5.523 17.797 1 88.75 234 PRO A N 1
ATOM 1764 C CA . PRO A 1 234 ? 12.062 -4.863 19.031 1 88.75 234 PRO A CA 1
ATOM 1765 C C . PRO A 1 234 ? 11.031 -5.676 19.812 1 88.75 234 PRO A C 1
ATOM 1767 O O . PRO A 1 234 ? 10.164 -6.316 19.219 1 88.75 234 PRO A O 1
ATOM 1770 N N . PRO A 1 235 ? 11.125 -5.656 21.109 1 83.06 235 PRO A N 1
ATOM 1771 C CA . PRO A 1 235 ? 10.195 -6.445 21.938 1 83.06 235 PRO A CA 1
ATOM 1772 C C . PRO A 1 235 ? 8.734 -6.164 21.609 1 83.06 235 PRO A C 1
ATOM 1774 O O . PRO A 1 235 ? 7.922 -7.09 21.547 1 83.06 235 PRO A O 1
ATOM 1777 N N . LEU A 1 236 ? 8.445 -4.938 21.359 1 83.38 236 LEU A N 1
ATOM 1778 C CA . LEU A 1 236 ? 7.066 -4.57 21.062 1 83.38 236 LEU A CA 1
ATOM 1779 C C . LEU A 1 236 ? 6.613 -5.184 19.734 1 83.38 236 LEU A C 1
ATOM 1781 O O . LEU A 1 236 ? 5.457 -5.594 19.594 1 83.38 236 LEU A O 1
ATOM 1785 N N . THR A 1 237 ? 7.477 -5.191 18.781 1 86.75 237 THR A N 1
ATOM 1786 C CA . THR A 1 237 ? 7.172 -5.824 17.5 1 86.75 237 THR A CA 1
ATOM 1787 C C . THR A 1 237 ? 6.844 -7.301 17.703 1 86.75 237 THR A C 1
ATOM 1789 O O . THR A 1 237 ? 5.914 -7.82 17.078 1 86.75 237 THR A O 1
ATOM 1792 N N . SER A 1 238 ? 7.613 -7.945 18.531 1 83.69 238 SER A N 1
ATOM 1793 C CA . SER A 1 238 ? 7.414 -9.367 18.797 1 83.69 238 SER A CA 1
ATOM 1794 C C . SER A 1 238 ? 6.039 -9.625 19.406 1 83.69 238 SER A C 1
ATOM 1796 O O . SER A 1 238 ? 5.363 -10.594 19.031 1 83.69 238 SER A O 1
ATOM 1798 N N . ILE A 1 239 ? 5.625 -8.75 20.203 1 78.25 239 ILE A N 1
ATOM 1799 C CA . ILE A 1 239 ? 4.332 -8.898 20.875 1 78.25 239 ILE A CA 1
ATOM 1800 C C . ILE A 1 239 ? 3.209 -8.766 19.844 1 78.25 239 ILE A C 1
ATOM 1802 O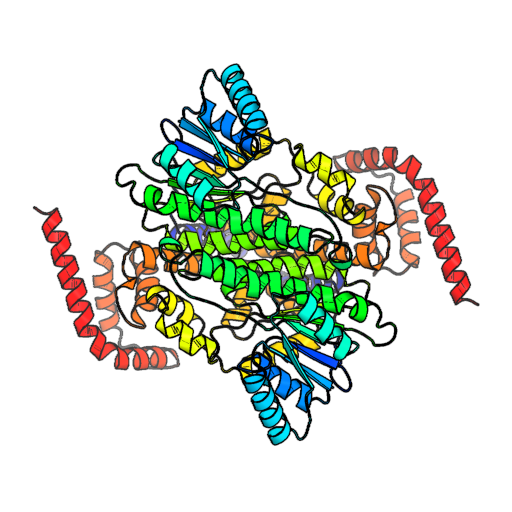 O . ILE A 1 239 ? 2.27 -9.57 19.828 1 78.25 239 ILE A O 1
ATOM 1806 N N . ILE A 1 240 ? 3.324 -7.84 19 1 79.44 240 ILE A N 1
ATOM 1807 C CA . ILE A 1 240 ? 2.291 -7.578 18 1 79.44 240 ILE A CA 1
ATOM 1808 C C . ILE A 1 240 ? 2.279 -8.695 16.953 1 79.44 240 ILE A C 1
ATOM 1810 O O . ILE A 1 240 ? 1.215 -9.211 16.594 1 79.44 240 ILE A O 1
ATOM 1814 N N . ALA A 1 241 ? 3.451 -9.07 16.547 1 77.5 241 ALA A N 1
ATOM 1815 C CA . ALA A 1 241 ? 3.566 -10.07 15.477 1 77.5 241 ALA A CA 1
ATOM 1816 C C . ALA A 1 241 ? 3.104 -11.438 15.961 1 77.5 241 ALA A C 1
ATOM 1818 O O . ALA A 1 241 ? 2.527 -12.211 15.195 1 77.5 241 ALA A O 1
ATOM 1819 N N . GLU A 1 242 ? 3.326 -11.719 17.172 1 74.06 242 GLU A N 1
ATOM 1820 C CA . GLU A 1 242 ? 2.99 -13.031 17.734 1 74.06 242 GLU A CA 1
ATOM 1821 C C . GLU A 1 242 ? 1.479 -13.211 17.844 1 74.06 242 GLU A C 1
ATOM 1823 O O . GLU A 1 242 ? 0.988 -14.336 17.938 1 74.06 242 GLU A O 1
ATOM 1828 N N . SER A 1 243 ? 0.797 -12.102 17.672 1 72.12 243 SER A N 1
ATOM 1829 C CA . SER A 1 243 ? -0.656 -12.18 17.766 1 72.12 243 SER A CA 1
ATOM 1830 C C . SER A 1 243 ? -1.248 -12.953 16.594 1 72.12 243 SER A C 1
ATOM 1832 O O . SER A 1 243 ? -2.352 -13.492 16.688 1 72.12 243 SER A O 1
ATOM 1834 N N . SER A 1 244 ? -0.583 -13.008 15.492 1 75.75 244 SER A N 1
ATOM 1835 C CA . SER A 1 244 ? -1.088 -13.703 14.312 1 75.75 244 SER A CA 1
ATOM 1836 C C . SER A 1 244 ? -0.578 -15.141 14.258 1 75.75 244 SER A C 1
ATOM 1838 O O . SER A 1 244 ? -1.025 -15.93 13.43 1 75.75 244 SER A O 1
ATOM 1840 N N . GLY A 1 245 ? 0.25 -15.516 15.117 1 78.5 245 GLY A N 1
ATOM 1841 C CA . GLY A 1 245 ? 0.796 -16.859 15.117 1 78.5 245 GLY A CA 1
ATOM 1842 C C . GLY A 1 245 ? 1.85 -17.078 14.047 1 78.5 245 GLY A C 1
ATOM 1843 O O . GLY A 1 245 ? 1.977 -16.281 13.117 1 78.5 245 GLY A O 1
ATOM 1844 N N . ALA A 1 246 ? 2.611 -18.141 14.195 1 85.94 246 ALA A N 1
ATOM 1845 C CA . ALA A 1 246 ? 3.633 -18.531 13.227 1 85.94 246 ALA A CA 1
ATOM 1846 C C . ALA A 1 246 ? 3.219 -19.797 12.477 1 85.94 246 ALA A C 1
ATOM 1848 O O . ALA A 1 246 ? 2.43 -20.594 12.977 1 85.94 246 ALA A O 1
ATOM 1849 N N . MET A 1 247 ? 3.66 -19.828 11.195 1 94.88 247 MET A N 1
ATOM 1850 C CA . MET A 1 247 ? 3.363 -20.984 10.367 1 94.88 247 MET A CA 1
ATOM 1851 C C . MET A 1 247 ? 4.648 -21.609 9.828 1 94.88 247 MET A C 1
ATOM 1853 O O . MET A 1 247 ? 5.688 -20.953 9.773 1 94.88 247 MET A O 1
ATOM 1857 N N . LYS A 1 248 ? 4.484 -22.906 9.445 1 95.62 248 LYS A N 1
ATOM 1858 C CA . LYS A 1 248 ? 5.594 -23.578 8.766 1 95.62 248 LYS A CA 1
ATOM 1859 C C . LYS A 1 248 ? 5.645 -23.203 7.289 1 95.62 248 LYS A C 1
ATOM 1861 O O . LYS A 1 248 ? 4.609 -22.938 6.676 1 95.62 248 LYS A O 1
ATOM 1866 N N . ALA A 1 249 ? 6.852 -23.281 6.75 1 97.19 249 ALA A N 1
ATOM 1867 C CA . ALA A 1 249 ? 7.055 -22.891 5.355 1 97.19 249 ALA A CA 1
ATOM 1868 C C . ALA A 1 249 ? 6.215 -23.75 4.418 1 97.19 249 ALA A C 1
ATOM 1870 O O . ALA A 1 249 ? 5.641 -23.25 3.451 1 97.19 249 ALA A O 1
ATOM 1871 N N . ASP A 1 250 ? 6.074 -25.016 4.723 1 96.94 250 ASP A N 1
ATOM 1872 C CA . ASP A 1 250 ? 5.332 -25.922 3.865 1 96.94 250 ASP A CA 1
ATOM 1873 C C . ASP A 1 250 ? 3.836 -25.609 3.885 1 96.94 250 ASP A C 1
ATOM 1875 O O . ASP A 1 250 ? 3.152 -25.766 2.869 1 96.94 250 ASP A O 1
ATOM 1879 N N . GLU A 1 251 ? 3.328 -25.203 5.031 1 97.69 251 GLU A N 1
ATOM 1880 C CA . GLU A 1 251 ? 1.919 -24.844 5.141 1 97.69 251 GLU A CA 1
ATOM 1881 C C . GLU A 1 251 ? 1.607 -23.578 4.344 1 97.69 251 GLU A C 1
ATOM 1883 O O . GLU A 1 251 ? 0.593 -23.516 3.646 1 97.69 251 GLU A O 1
ATOM 1888 N N . VAL A 1 252 ? 2.498 -22.625 4.48 1 98.25 252 VAL A N 1
ATOM 1889 C CA . VAL A 1 252 ? 2.34 -21.375 3.725 1 98.25 252 VAL A CA 1
ATOM 1890 C C . VAL A 1 252 ? 2.406 -21.672 2.227 1 98.25 252 VAL A C 1
ATOM 1892 O O . VAL A 1 252 ? 1.604 -21.156 1.449 1 98.25 252 VAL A O 1
ATOM 1895 N N . ALA A 1 253 ? 3.346 -22.516 1.839 1 98.44 253 ALA A N 1
ATOM 1896 C CA . ALA A 1 253 ? 3.516 -22.859 0.431 1 98.44 253 ALA A CA 1
ATOM 1897 C C . ALA A 1 253 ? 2.256 -23.516 -0.125 1 98.44 253 ALA A C 1
ATOM 1899 O O . ALA A 1 253 ? 1.851 -23.25 -1.257 1 98.44 253 ALA A O 1
ATOM 1900 N N . LYS A 1 254 ? 1.668 -24.359 0.663 1 98.19 254 LYS A N 1
ATOM 1901 C CA . LYS A 1 254 ? 0.449 -25.031 0.233 1 98.19 254 LYS A CA 1
ATOM 1902 C C . LYS A 1 254 ? -0.683 -24.047 -0.001 1 98.19 254 LYS A C 1
ATOM 1904 O O . LYS A 1 254 ? -1.374 -24.109 -1.02 1 98.19 254 LYS A O 1
ATOM 1909 N N . LYS A 1 255 ? -0.891 -23.141 0.937 1 98.25 255 LYS A N 1
ATOM 1910 C CA . LYS A 1 255 ? -1.932 -22.125 0.806 1 98.25 255 LYS A CA 1
ATOM 1911 C C . LYS A 1 255 ? -1.657 -21.219 -0.382 1 98.25 255 LYS A C 1
ATOM 1913 O O . LYS A 1 255 ? -2.57 -20.891 -1.141 1 98.25 255 LYS A O 1
ATOM 1918 N N . ALA A 1 256 ? -0.388 -20.812 -0.48 1 98.56 256 ALA A N 1
ATOM 1919 C CA . ALA A 1 256 ? 0.016 -19.953 -1.581 1 98.56 256 ALA A CA 1
ATOM 1920 C C . ALA A 1 256 ? -0.236 -20.609 -2.93 1 98.56 256 ALA A C 1
ATOM 1922 O O . ALA A 1 256 ? -0.799 -20 -3.84 1 98.56 256 ALA A O 1
ATOM 1923 N N . PHE A 1 257 ? 0.184 -21.828 -3.016 1 98.25 257 PHE A N 1
ATOM 1924 C CA . PHE A 1 257 ? 0.085 -22.562 -4.277 1 98.25 257 PHE A CA 1
ATOM 1925 C C . PHE A 1 257 ? -1.373 -22.797 -4.652 1 98.25 257 PHE A C 1
ATOM 1927 O O . PHE A 1 257 ? -1.74 -22.719 -5.824 1 98.25 257 PHE A O 1
ATOM 1934 N N . ASN A 1 258 ? -2.232 -23.094 -3.686 1 98.19 258 ASN A N 1
ATOM 1935 C CA . ASN A 1 258 ? -3.664 -23.234 -3.936 1 98.19 258 ASN A CA 1
ATOM 1936 C C . ASN A 1 258 ? -4.273 -21.922 -4.418 1 98.19 258 ASN A C 1
ATOM 1938 O O . ASN A 1 258 ? -5.133 -21.922 -5.297 1 98.19 258 ASN A O 1
ATOM 1942 N N . GLY A 1 259 ? -3.859 -20.828 -3.803 1 98.38 259 GLY A N 1
ATOM 1943 C CA . GLY A 1 259 ? -4.309 -19.516 -4.25 1 98.38 259 GLY A CA 1
ATOM 1944 C C . GLY A 1 259 ? -3.881 -19.188 -5.668 1 98.38 259 GLY A C 1
ATOM 1945 O O . GLY A 1 259 ? -4.656 -18.625 -6.441 1 98.38 259 GLY A O 1
ATOM 1946 N N . ILE A 1 260 ? -2.658 -19.578 -6.008 1 98.56 260 ILE A N 1
ATOM 1947 C CA . ILE A 1 260 ? -2.135 -19.359 -7.352 1 98.56 260 ILE A CA 1
ATOM 1948 C C . ILE A 1 260 ? -2.943 -20.172 -8.359 1 98.56 260 ILE A C 1
ATOM 1950 O O . ILE A 1 260 ? -3.377 -19.641 -9.383 1 98.56 260 ILE A O 1
ATOM 1954 N N . LYS A 1 261 ? -3.217 -21.406 -8.047 1 98.5 261 LYS A N 1
ATOM 1955 C CA . LYS A 1 261 ? -3.943 -22.297 -8.945 1 98.5 261 LYS A CA 1
ATOM 1956 C C . LYS A 1 261 ? -5.359 -21.797 -9.195 1 98.5 261 LYS A C 1
ATOM 1958 O O . LYS A 1 261 ? -5.898 -21.953 -10.289 1 98.5 261 LYS A O 1
ATOM 1963 N N . SER A 1 262 ? -5.926 -21.156 -8.188 1 98 262 SER A N 1
ATOM 1964 C CA . SER A 1 262 ? -7.289 -20.656 -8.336 1 98 262 SER A CA 1
ATOM 1965 C C . SER A 1 262 ? -7.301 -19.219 -8.852 1 98 262 SER A C 1
ATOM 1967 O O . SER A 1 262 ? -8.352 -18.594 -8.906 1 98 262 SER A O 1
ATOM 1969 N N . ALA A 1 263 ? -6.148 -18.641 -9.172 1 98.12 263 ALA A N 1
ATOM 1970 C CA . ALA A 1 263 ? -5.984 -17.297 -9.703 1 98.12 263 ALA A CA 1
ATOM 1971 C C . ALA A 1 263 ? -6.578 -16.266 -8.75 1 98.12 263 ALA A C 1
ATOM 1973 O O . ALA A 1 263 ? -7.102 -15.234 -9.188 1 98.12 263 ALA A O 1
ATOM 1974 N N . SER A 1 264 ? -6.535 -16.562 -7.41 1 98.06 264 SER A N 1
ATOM 1975 C CA . SER A 1 264 ? -7.016 -15.609 -6.418 1 98.06 264 SER A CA 1
ATOM 1976 C C . SER A 1 264 ? -6.09 -14.398 -6.32 1 98.06 264 SER A C 1
ATOM 1978 O O . SER A 1 264 ? -4.867 -14.547 -6.305 1 98.06 264 SER A O 1
ATOM 1980 N N . PHE A 1 265 ? -6.664 -13.227 -6.297 1 98.38 265 PHE A N 1
ATOM 1981 C CA . PHE A 1 265 ? -5.84 -12.023 -6.207 1 98.38 265 PHE A CA 1
ATOM 1982 C C . PHE A 1 265 ? -5.23 -11.891 -4.816 1 98.38 265 PHE A C 1
ATOM 1984 O O . PHE A 1 265 ? -4.035 -11.633 -4.68 1 98.38 265 PHE A O 1
ATOM 1991 N N . ILE A 1 266 ? -6.086 -11.945 -3.773 1 98.56 266 ILE A N 1
ATOM 1992 C CA . ILE A 1 266 ? -5.629 -11.93 -2.389 1 98.56 266 ILE A CA 1
ATOM 1993 C C . ILE A 1 266 ? -5.637 -13.352 -1.829 1 98.56 266 ILE A C 1
ATOM 1995 O O . ILE A 1 266 ? -6.676 -14.016 -1.827 1 98.56 266 ILE A O 1
ATOM 1999 N N . VAL A 1 267 ? -4.465 -13.812 -1.279 1 98.69 267 VAL A N 1
ATOM 2000 C CA . VAL A 1 267 ? -4.332 -15.172 -0.776 1 98.69 267 VAL A CA 1
ATOM 2001 C C . VAL A 1 267 ? -3.951 -15.141 0.703 1 98.69 267 VAL A C 1
ATOM 2003 O O . VAL A 1 267 ? -2.771 -15.031 1.046 1 98.69 267 VAL A O 1
ATOM 2006 N N . PRO A 1 268 ? -4.934 -15.273 1.552 1 97.81 268 PRO A N 1
ATOM 2007 C CA . PRO A 1 268 ? -4.617 -15.406 2.977 1 97.81 268 PRO A CA 1
ATOM 2008 C C . PRO A 1 268 ? -4.062 -16.781 3.338 1 97.81 268 PRO A C 1
ATOM 2010 O O . PRO A 1 268 ? -4.383 -17.766 2.678 1 97.81 268 PRO A O 1
ATOM 2013 N N . CYS A 1 269 ? -3.299 -16.828 4.398 1 97.44 269 CYS A N 1
ATOM 2014 C CA . CYS A 1 269 ? -2.654 -18.094 4.719 1 97.44 269 CYS A CA 1
ATOM 2015 C C . CYS A 1 269 ? -3.209 -18.672 6.016 1 97.44 269 CYS A C 1
ATOM 2017 O O . CYS A 1 269 ? -3.092 -19.875 6.266 1 97.44 269 CYS A O 1
ATOM 2019 N N . ASN A 1 270 ? -3.729 -17.875 6.902 1 94.69 270 ASN A N 1
ATOM 2020 C CA . ASN A 1 270 ? -4.316 -18.328 8.156 1 94.69 270 ASN A CA 1
ATOM 2021 C C . ASN A 1 270 ? -5.598 -17.578 8.484 1 94.69 270 ASN A C 1
ATOM 2023 O O . ASN A 1 270 ? -6.098 -16.797 7.668 1 94.69 270 ASN A O 1
ATOM 2027 N N . PHE A 1 271 ? -6.188 -17.875 9.625 1 93.06 271 PHE A N 1
ATOM 2028 C CA . PHE A 1 271 ? -7.484 -17.312 9.977 1 93.06 271 PHE A CA 1
ATOM 2029 C C . PHE A 1 271 ? -7.387 -15.797 10.133 1 93.06 271 PHE A C 1
ATOM 2031 O O . PHE A 1 271 ? -8.227 -15.055 9.609 1 93.06 271 PHE A O 1
ATOM 2038 N N . GLU A 1 272 ? -6.395 -15.344 10.891 1 91.06 272 GLU A N 1
ATOM 2039 C CA . GLU A 1 272 ? -6.172 -13.906 11.016 1 91.06 272 GLU A CA 1
ATOM 2040 C C . GLU A 1 272 ? -5.969 -13.258 9.648 1 91.06 272 GLU A C 1
ATOM 2042 O O . GLU A 1 272 ? -6.438 -12.141 9.414 1 91.06 272 GLU A O 1
ATOM 2047 N N . GLY A 1 273 ? -5.289 -14.008 8.781 1 94.94 273 GLY A N 1
ATOM 2048 C CA . GLY A 1 273 ? -5.07 -13.523 7.43 1 94.94 273 GLY A CA 1
ATOM 2049 C C . GLY A 1 273 ? -6.355 -13.352 6.645 1 94.94 273 GLY A C 1
ATOM 2050 O O . GLY A 1 273 ? -6.473 -12.43 5.832 1 94.94 273 GLY A O 1
ATOM 2051 N N . LEU A 1 274 ? -7.285 -14.25 6.883 1 96.19 274 LEU A N 1
ATOM 2052 C CA . LEU A 1 274 ? -8.586 -14.133 6.227 1 96.19 274 LEU A CA 1
ATOM 2053 C C . LEU A 1 274 ? -9.312 -12.875 6.684 1 96.19 274 LEU A C 1
ATOM 2055 O O . LEU A 1 274 ? -9.875 -12.141 5.867 1 96.19 274 LEU A O 1
ATOM 2059 N N . LEU A 1 275 ? -9.305 -12.633 7.949 1 95.19 275 LEU A N 1
ATOM 2060 C CA . LEU A 1 275 ? -9.938 -11.438 8.484 1 95.19 275 LEU A CA 1
ATOM 2061 C C . LEU A 1 275 ? -9.273 -10.18 7.934 1 95.19 275 LEU A C 1
ATOM 2063 O O . LEU A 1 275 ? -9.953 -9.219 7.578 1 95.19 275 LEU A O 1
ATOM 2067 N N . LEU A 1 276 ? -7.934 -10.25 7.859 1 96.12 276 LEU A N 1
ATOM 2068 C CA . LEU A 1 276 ? -7.184 -9.125 7.32 1 96.12 276 LEU A CA 1
ATOM 2069 C C . LEU A 1 276 ? -7.52 -8.898 5.852 1 96.12 276 LEU A C 1
ATOM 2071 O O . LEU A 1 276 ? -7.574 -7.754 5.391 1 96.12 276 LEU A O 1
ATOM 2075 N N . SER A 1 277 ? -7.672 -10.016 5.145 1 98 277 SER A N 1
ATOM 2076 C CA . SER A 1 277 ? -8.016 -9.906 3.73 1 98 277 SER A CA 1
ATOM 2077 C C . SER A 1 277 ? -9.359 -9.219 3.541 1 98 277 SER A C 1
ATOM 2079 O O . SER A 1 277 ? -9.539 -8.445 2.6 1 98 277 SER A O 1
ATOM 2081 N N . ILE A 1 278 ? -10.297 -9.469 4.414 1 97.44 278 ILE A N 1
ATOM 2082 C CA . ILE A 1 278 ? -11.602 -8.828 4.344 1 97.44 278 ILE A CA 1
ATOM 2083 C C . ILE A 1 278 ? -11.484 -7.352 4.711 1 97.44 278 ILE A C 1
ATOM 2085 O O . ILE A 1 278 ? -12.031 -6.488 4.027 1 97.44 278 ILE A O 1
ATOM 2089 N N . ALA A 1 279 ? -10.711 -7.086 5.699 1 97.38 279 ALA A N 1
ATOM 2090 C CA . ALA A 1 279 ? -10.547 -5.719 6.18 1 97.38 279 ALA A CA 1
ATOM 2091 C C . ALA A 1 279 ? -9.867 -4.844 5.133 1 97.38 279 ALA A C 1
ATOM 2093 O O . ALA A 1 279 ? -10.109 -3.639 5.066 1 97.38 279 ALA A O 1
ATOM 2094 N N . THR A 1 280 ? -9.023 -5.488 4.312 1 97.94 280 THR A N 1
ATOM 2095 C CA . THR A 1 280 ? -8.203 -4.703 3.396 1 97.94 280 THR A CA 1
ATOM 2096 C C . THR A 1 280 ? -8.562 -5.008 1.946 1 97.94 280 THR A C 1
ATOM 2098 O O . THR A 1 280 ? -7.742 -4.828 1.04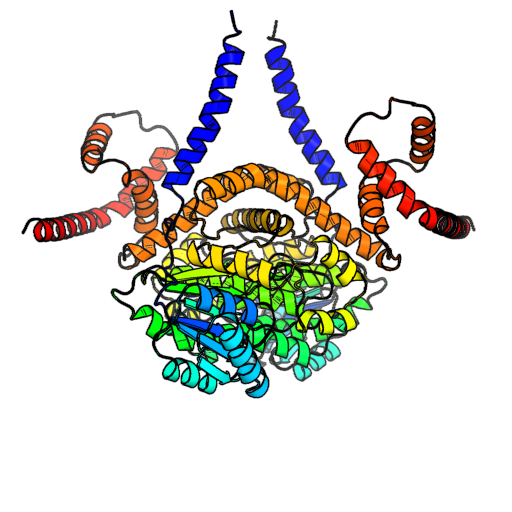5 1 97.94 280 THR A O 1
ATOM 2101 N N . ALA A 1 281 ? -9.75 -5.453 1.674 1 97.88 281 ALA A N 1
ATOM 2102 C CA . ALA A 1 281 ? -10.172 -5.82 0.325 1 97.88 281 ALA A CA 1
ATOM 2103 C C . ALA A 1 281 ? -10.109 -4.621 -0.615 1 97.88 281 ALA A C 1
ATOM 2105 O O . ALA A 1 281 ? -9.719 -4.75 -1.776 1 97.88 281 ALA A O 1
ATOM 2106 N N . GLY A 1 282 ? -10.555 -3.457 -0.083 1 96.5 282 GLY A N 1
ATOM 2107 C CA . GLY A 1 282 ? -10.539 -2.254 -0.898 1 96.5 282 GLY A CA 1
ATOM 2108 C C . GLY A 1 282 ? -11.242 -2.428 -2.234 1 96.5 282 GLY A C 1
ATOM 2109 O O . GLY A 1 282 ? -12.375 -2.91 -2.289 1 96.5 282 GLY A O 1
ATOM 2110 N N . LEU A 1 283 ? -10.562 -2.055 -3.314 1 95.06 283 LEU A N 1
ATOM 2111 C CA . LEU A 1 283 ? -11.117 -2.201 -4.656 1 95.06 283 LEU A CA 1
ATOM 2112 C C . LEU A 1 283 ? -10.445 -3.352 -5.398 1 95.06 283 LEU A C 1
ATOM 2114 O O . LEU A 1 283 ? -10.508 -3.422 -6.629 1 95.06 283 LEU A O 1
ATOM 2118 N N . SER A 1 284 ? -9.766 -4.184 -4.652 1 95.88 284 SER A N 1
ATOM 2119 C CA . SER A 1 284 ? -9.102 -5.324 -5.273 1 95.88 284 SER A CA 1
ATOM 2120 C C . SER A 1 284 ? -10.109 -6.223 -5.992 1 95.88 284 SER A C 1
ATOM 2122 O O . SER A 1 284 ? -11.266 -6.312 -5.586 1 95.88 284 SER A O 1
ATOM 2124 N N . PRO A 1 285 ? -9.664 -6.848 -7.016 1 94.5 285 PRO A N 1
ATOM 2125 C CA . PRO A 1 285 ? -10.578 -7.762 -7.699 1 94.5 285 PRO A CA 1
ATOM 2126 C C . PRO A 1 285 ? -10.945 -8.977 -6.852 1 94.5 285 PRO A C 1
ATOM 2128 O O . PRO A 1 285 ? -10.164 -9.391 -5.988 1 94.5 285 PRO A O 1
ATOM 2131 N N . GLN A 1 286 ? -12.172 -9.43 -7.016 1 95.62 286 GLN A N 1
ATOM 2132 C CA . GLN A 1 286 ? -12.703 -10.617 -6.359 1 95.62 286 GLN A CA 1
ATOM 2133 C C . GLN A 1 286 ? -13.43 -11.516 -7.355 1 95.62 286 GLN A C 1
ATOM 2135 O O . GLN A 1 286 ? -14.43 -11.109 -7.949 1 95.62 286 GLN A O 1
ATOM 2140 N N . ARG A 1 287 ? -12.945 -12.703 -7.492 1 94.88 287 ARG A N 1
ATOM 2141 C CA . ARG A 1 287 ? -13.484 -13.578 -8.531 1 94.88 287 ARG A CA 1
ATOM 2142 C C . ARG A 1 287 ? -14.602 -14.461 -7.984 1 94.88 287 ARG A C 1
ATOM 2144 O O . ARG A 1 287 ? -15.453 -14.938 -8.734 1 94.88 287 ARG A O 1
ATOM 2151 N N . SER A 1 288 ? -14.562 -14.734 -6.703 1 95.88 288 SER A N 1
ATOM 2152 C CA . SER A 1 288 ? -15.57 -15.578 -6.062 1 95.88 288 SER A CA 1
ATOM 2153 C C . SER A 1 288 ? -16.734 -14.75 -5.543 1 95.88 288 SER A C 1
ATOM 2155 O O . SER A 1 288 ? -16.578 -13.961 -4.613 1 95.88 288 SER A O 1
ATOM 2157 N N . PHE A 1 289 ? -17.938 -15.016 -6.09 1 95.88 289 PHE A N 1
ATOM 2158 C CA . PHE A 1 289 ? -19.094 -14.258 -5.613 1 95.88 289 PHE A CA 1
ATOM 2159 C C . PHE A 1 289 ? -19.438 -14.641 -4.184 1 95.88 289 PHE A C 1
ATOM 2161 O O . PHE A 1 289 ? -20.031 -13.852 -3.447 1 95.88 289 PHE A O 1
ATOM 2168 N N . ILE A 1 290 ? -19.031 -15.867 -3.764 1 97 290 ILE A N 1
ATOM 2169 C CA . ILE A 1 290 ? -19.25 -16.297 -2.387 1 97 290 ILE A CA 1
ATOM 2170 C C . ILE A 1 290 ? -18.359 -15.484 -1.447 1 97 290 ILE A C 1
ATOM 2172 O O . ILE A 1 290 ? -18.812 -14.977 -0.422 1 97 290 ILE A O 1
ATOM 2176 N N . MET A 1 291 ? -17.047 -15.359 -1.841 1 97 291 MET A N 1
ATOM 2177 C CA . MET A 1 291 ? -16.141 -14.57 -1.01 1 97 291 MET A CA 1
ATOM 2178 C C . MET A 1 291 ? -16.531 -13.094 -1.03 1 97 291 MET A C 1
ATOM 2180 O O . MET A 1 291 ? -16.359 -12.391 -0.032 1 97 291 MET A O 1
ATOM 2184 N N . ALA A 1 292 ? -17 -12.664 -2.225 1 97.69 292 ALA A N 1
ATOM 2185 C CA . ALA A 1 292 ? -17.516 -11.297 -2.299 1 97.69 292 ALA A CA 1
ATOM 2186 C C . ALA A 1 292 ? -18.656 -11.078 -1.304 1 97.69 292 ALA A C 1
ATOM 2188 O O . ALA A 1 292 ? -18.719 -10.031 -0.66 1 97.69 292 ALA A O 1
ATOM 2189 N N . PHE A 1 293 ? -19.516 -12.086 -1.204 1 97.81 293 PHE A N 1
ATOM 2190 C CA . PHE A 1 293 ? -20.641 -12.023 -0.262 1 97.81 293 PHE A CA 1
ATOM 2191 C C . PHE A 1 293 ? -20.125 -11.922 1.171 1 97.81 293 PHE A C 1
ATOM 2193 O O . PHE A 1 293 ? -20.609 -11.094 1.95 1 97.81 293 PHE A O 1
ATOM 2200 N N . VAL A 1 294 ? -19.141 -12.664 1.483 1 97.69 294 VAL A N 1
ATOM 2201 C CA . VAL A 1 294 ? -18.562 -12.656 2.82 1 97.69 294 VAL A CA 1
ATOM 2202 C C . VAL A 1 294 ? -17.922 -11.297 3.098 1 97.69 294 VAL A C 1
ATOM 2204 O O . VAL A 1 294 ? -18.094 -10.734 4.184 1 97.69 294 VAL A O 1
ATOM 2207 N N . GLU A 1 295 ? -17.188 -10.758 2.113 1 97.94 295 GLU A N 1
ATOM 2208 C CA . GLU A 1 295 ? -16.547 -9.453 2.266 1 97.94 295 GLU A CA 1
ATOM 2209 C C . GLU A 1 295 ? -17.578 -8.359 2.521 1 97.94 295 GLU A C 1
ATOM 2211 O O . GLU A 1 295 ? -17.375 -7.492 3.375 1 97.94 295 GLU A O 1
ATOM 2216 N N . VAL A 1 296 ? -18.703 -8.438 1.819 1 97.81 296 VAL A N 1
ATOM 2217 C CA . VAL A 1 296 ? -19.719 -7.406 1.92 1 97.81 296 VAL A CA 1
ATOM 2218 C C . VAL A 1 296 ? -20.422 -7.5 3.273 1 97.81 296 VAL A C 1
ATOM 2220 O O . VAL A 1 296 ? -20.578 -6.496 3.973 1 97.81 296 VAL A O 1
ATOM 2223 N N . VAL A 1 297 ? -20.75 -8.648 3.711 1 97 297 VAL A N 1
ATOM 2224 C CA . VAL A 1 297 ? -21.578 -8.852 4.902 1 97 297 VAL A CA 1
ATOM 2225 C C . VAL A 1 297 ? -20.719 -8.664 6.152 1 97 297 VAL A C 1
ATOM 2227 O O . VAL A 1 297 ? -21.203 -8.125 7.16 1 97 297 VAL A O 1
ATOM 2230 N N . ALA A 1 298 ? -19.516 -9.047 6.051 1 97.69 298 ALA A N 1
ATOM 2231 C CA . ALA A 1 298 ? -18.672 -9.031 7.238 1 97.69 298 ALA A CA 1
ATOM 2232 C C . ALA A 1 298 ? -17.922 -7.711 7.359 1 97.69 298 ALA A C 1
ATOM 2234 O O . ALA A 1 298 ? -17.266 -7.449 8.375 1 97.69 298 ALA A O 1
ATOM 2235 N N . ALA A 1 299 ? -18 -6.875 6.387 1 97.62 299 ALA A N 1
ATOM 2236 C CA . ALA A 1 299 ? -17.156 -5.691 6.293 1 97.62 299 ALA A CA 1
ATOM 2237 C C . ALA A 1 299 ? -17.297 -4.812 7.527 1 97.62 299 ALA A C 1
ATOM 2239 O O . ALA A 1 299 ? -16.297 -4.379 8.109 1 97.62 299 ALA A O 1
ATOM 2240 N N . GLY A 1 300 ? -18.5 -4.535 7.93 1 97 300 GLY A N 1
ATOM 2241 C CA . GLY A 1 300 ? -18.734 -3.666 9.07 1 97 300 GLY A CA 1
ATOM 2242 C C . GLY A 1 300 ? -18.219 -4.246 10.375 1 97 300 GLY A C 1
ATOM 2243 O O . GLY A 1 300 ? -17.547 -3.555 11.148 1 97 300 GLY A O 1
ATOM 2244 N N . VAL A 1 301 ? -18.484 -5.496 10.594 1 96.38 301 VAL A N 1
ATOM 2245 C CA . VAL A 1 301 ? -18.078 -6.168 11.82 1 96.38 301 VAL A CA 1
ATOM 2246 C C . VAL A 1 301 ? -16.562 -6.238 11.891 1 96.38 301 VAL A C 1
ATOM 2248 O O . VAL A 1 301 ? -15.969 -6.023 12.945 1 96.38 301 VAL A O 1
ATOM 2251 N N . ILE A 1 302 ? -15.977 -6.484 10.758 1 97.25 302 ILE A N 1
ATOM 2252 C CA . ILE A 1 302 ? -14.523 -6.598 10.711 1 97.25 302 ILE A CA 1
ATOM 2253 C C . ILE A 1 302 ? -13.891 -5.227 10.945 1 97.25 302 ILE A C 1
ATOM 2255 O O . ILE A 1 302 ? -12.836 -5.125 11.578 1 97.25 302 ILE A O 1
ATOM 2259 N N . ARG A 1 303 ? -14.523 -4.184 10.469 1 97.75 303 ARG A N 1
ATOM 2260 C CA . ARG A 1 303 ? -14 -2.844 10.727 1 97.75 303 ARG A CA 1
ATOM 2261 C C . ARG A 1 303 ? -14.047 -2.514 12.219 1 97.75 303 ARG A C 1
ATOM 2263 O O . ARG A 1 303 ? -13.141 -1.866 12.742 1 97.75 303 ARG A O 1
ATOM 2270 N N . ILE A 1 304 ? -15.094 -2.953 12.938 1 96.12 304 ILE A N 1
ATOM 2271 C CA . ILE A 1 304 ? -15.164 -2.76 14.383 1 96.12 304 ILE A CA 1
ATOM 2272 C C . ILE A 1 304 ? -13.984 -3.457 15.055 1 96.12 304 ILE A C 1
ATOM 2274 O O . ILE A 1 304 ? -13.297 -2.865 15.891 1 96.12 304 ILE A O 1
ATOM 2278 N N . ALA A 1 305 ? -13.766 -4.652 14.617 1 94.19 305 ALA A N 1
ATOM 2279 C CA . ALA A 1 305 ? -12.656 -5.418 15.164 1 94.19 305 ALA A CA 1
ATOM 2280 C C . ALA A 1 305 ? -11.32 -4.734 14.883 1 94.19 305 ALA A C 1
ATOM 2282 O O . ALA A 1 305 ? -10.438 -4.691 15.742 1 94.19 305 ALA A O 1
ATOM 2283 N N . ALA A 1 306 ? -11.18 -4.227 13.664 1 94.94 306 ALA A N 1
ATOM 2284 C CA . ALA A 1 306 ? -9.961 -3.545 13.25 1 94.94 306 ALA A CA 1
ATOM 2285 C C . ALA A 1 306 ? -9.695 -2.316 14.117 1 94.94 306 ALA A C 1
ATOM 2287 O O . ALA A 1 306 ? -8.562 -2.066 14.523 1 94.94 306 ALA A O 1
ATOM 2288 N N . LEU A 1 307 ? -10.734 -1.577 14.406 1 94.69 307 LEU A N 1
ATOM 2289 C CA . LEU A 1 307 ? -10.609 -0.388 15.242 1 94.69 307 LEU A CA 1
ATOM 2290 C C . LEU A 1 307 ? -10.227 -0.766 16.672 1 94.69 307 LEU A C 1
ATOM 2292 O O . LEU A 1 307 ? -9.422 -0.08 17.297 1 94.69 307 LEU A O 1
ATOM 2296 N N . GLY A 1 308 ? -10.797 -1.864 17.125 1 89.56 308 GLY A N 1
ATOM 2297 C CA . GLY A 1 308 ? -10.422 -2.355 18.438 1 89.56 308 GLY A CA 1
ATOM 2298 C C . GLY A 1 308 ? -8.961 -2.77 18.516 1 89.56 308 GLY A C 1
ATOM 2299 O O . GLY A 1 308 ? -8.273 -2.426 19.484 1 89.56 308 GLY A O 1
ATOM 2300 N N . PHE A 1 309 ? -8.547 -3.416 17.516 1 84.38 309 PHE A N 1
ATOM 2301 C CA . PHE A 1 309 ? -7.168 -3.877 17.453 1 84.38 309 PHE A CA 1
ATOM 2302 C C . PHE A 1 309 ? -6.203 -2.699 17.391 1 84.38 309 PHE A C 1
ATOM 2304 O O . PHE A 1 309 ? -5.18 -2.697 18.078 1 84.38 309 PHE A O 1
ATOM 2311 N N . SER A 1 310 ? -6.496 -1.774 16.578 1 83.81 310 SER A N 1
ATOM 2312 C CA . SER A 1 310 ? -5.664 -0.583 16.453 1 83.81 310 SER A CA 1
ATOM 2313 C C . SER A 1 310 ? -5.605 0.202 17.75 1 83.81 310 SER A C 1
ATOM 2315 O O . SER A 1 310 ? -4.555 0.733 18.109 1 83.81 310 SER A O 1
ATOM 2317 N N . GLY A 1 311 ? -6.68 0.262 18.406 1 78.44 311 GLY A N 1
ATOM 2318 C CA . GLY A 1 311 ? -6.73 0.956 19.688 1 78.44 311 GLY A CA 1
ATOM 2319 C C . GLY A 1 311 ? -5.887 0.294 20.75 1 78.44 311 GLY A C 1
ATOM 2320 O O . GLY A 1 311 ? -5.184 0.974 21.5 1 78.44 311 GLY A O 1
ATOM 2321 N N . ILE A 1 312 ? -5.887 -0.958 20.703 1 69.44 312 ILE A N 1
ATOM 2322 C CA . ILE A 1 312 ? -5.098 -1.725 21.672 1 69.44 312 ILE A CA 1
ATOM 2323 C C . ILE A 1 312 ? -3.609 -1.502 21.406 1 69.44 312 ILE A C 1
ATOM 2325 O O . ILE A 1 312 ? -2.83 -1.307 22.344 1 69.44 312 ILE A O 1
ATOM 2329 N N . GLY A 1 313 ? -3.283 -1.529 20.203 1 71.69 313 GLY A N 1
ATOM 2330 C CA . GLY A 1 313 ? -1.892 -1.284 19.859 1 71.69 313 GLY A CA 1
ATOM 2331 C C . GLY A 1 313 ? -1.391 0.071 20.328 1 71.69 313 GLY A C 1
ATOM 2332 O O . GLY A 1 313 ? -0.307 0.174 20.891 1 71.69 313 GLY A O 1
ATOM 2333 N N . ILE A 1 314 ? -2.18 0.986 20.156 1 72.25 314 ILE A N 1
ATOM 2334 C CA . ILE A 1 314 ? -1.81 2.35 20.516 1 72.25 314 ILE A CA 1
ATOM 2335 C C . ILE A 1 314 ? -1.709 2.475 22.031 1 72.25 314 ILE A C 1
ATOM 2337 O O . ILE A 1 314 ? -0.803 3.133 22.547 1 72.25 314 ILE A O 1
ATOM 2341 N N . GLN A 1 315 ? -2.529 1.826 22.656 1 69.12 315 GLN A N 1
ATOM 2342 C CA . GLN A 1 315 ? -2.51 1.875 24.109 1 69.12 315 GLN A CA 1
ATOM 2343 C C . GLN A 1 315 ? -1.265 1.189 24.672 1 69.12 315 GLN A C 1
ATOM 2345 O O . GLN A 1 315 ? -0.686 1.648 25.656 1 69.12 315 GLN A O 1
ATOM 2350 N N . VAL A 1 316 ? -0.976 0.157 24.031 1 65.75 316 VAL A N 1
ATOM 2351 C CA . VAL A 1 316 ? 0.224 -0.561 24.438 1 65.75 316 VAL A CA 1
ATOM 2352 C C . VAL A 1 316 ? 1.451 0.328 24.25 1 65.75 316 VAL A C 1
ATOM 2354 O O . VAL A 1 316 ? 2.34 0.362 25.109 1 65.75 316 VAL A O 1
ATOM 2357 N N . TYR A 1 317 ? 1.418 1.127 23.297 1 67.19 317 TYR A N 1
ATOM 2358 C CA . TYR A 1 317 ? 2.533 2.01 22.969 1 67.19 317 TYR A CA 1
ATOM 2359 C C . TYR A 1 317 ? 2.619 3.164 23.953 1 67.19 317 TYR A C 1
ATOM 2361 O O . TYR A 1 317 ? 3.713 3.545 24.375 1 67.19 317 TYR A O 1
ATOM 2369 N N . THR A 1 318 ? 1.512 3.67 24.297 1 67.56 318 THR A N 1
ATOM 2370 C CA . THR A 1 318 ? 1.482 4.902 25.078 1 67.56 318 THR A CA 1
ATOM 2371 C C . THR A 1 318 ? 1.606 4.602 26.562 1 67.56 318 THR A C 1
ATOM 2373 O O . THR A 1 318 ? 2.076 5.445 27.328 1 67.56 318 THR A O 1
ATOM 2376 N N . SER A 1 319 ? 1.143 3.479 26.922 1 60.62 319 SER A N 1
ATOM 2377 C CA . SER A 1 319 ? 1.169 3.164 28.344 1 60.62 319 SER A CA 1
ATOM 2378 C C . SER A 1 319 ? 2.518 2.582 28.75 1 60.62 319 SER A C 1
ATOM 2380 O O . SER A 1 319 ? 2.787 2.406 29.953 1 60.62 319 SER A O 1
ATOM 2382 N N . GLY A 1 320 ? 3.422 2.627 27.781 1 56.78 320 GLY A N 1
ATOM 2383 C CA . GLY A 1 320 ? 4.703 2.023 28.109 1 56.78 320 GLY A CA 1
ATOM 2384 C C . GLY A 1 320 ? 4.59 0.563 28.5 1 56.78 320 GLY A C 1
ATOM 2385 O O . GLY A 1 320 ? 5.516 -0.001 29.094 1 56.78 320 GLY A O 1
ATOM 2386 N N . MET A 1 321 ? 3.531 0 28.438 1 47.09 321 MET A N 1
ATOM 2387 C CA . MET A 1 321 ? 3.227 -1.352 28.891 1 47.09 321 MET A CA 1
ATOM 2388 C C . MET A 1 321 ? 4.02 -2.387 28.109 1 47.09 321 MET A C 1
ATOM 2390 O O . MET A 1 321 ? 4.074 -3.557 28.484 1 47.09 321 MET A O 1
ATOM 2394 N N . HIS A 1 322 ? 4.602 -1.978 26.953 1 50.09 322 HIS A N 1
ATOM 2395 C CA . HIS A 1 322 ? 5.398 -2.93 26.188 1 50.09 322 HIS A CA 1
ATOM 2396 C C . HIS A 1 322 ? 6.559 -3.469 27.016 1 50.09 322 HIS A C 1
ATOM 2398 O O . HIS A 1 322 ? 7.207 -4.445 26.625 1 50.09 322 HIS A O 1
ATOM 2404 N N . LYS A 1 323 ? 6.773 -2.748 28.062 1 47.94 323 LYS A N 1
ATOM 2405 C CA . LYS A 1 323 ? 7.84 -3.217 28.938 1 47.94 323 LYS A CA 1
ATOM 2406 C C . LYS A 1 323 ? 7.406 -4.453 29.719 1 47.94 323 LYS A C 1
ATOM 2408 O O . LYS A 1 323 ? 8.219 -5.086 30.391 1 47.94 323 LYS A O 1
ATOM 2413 N N . THR A 1 324 ? 6.242 -4.684 29.781 1 37.38 324 THR A N 1
ATOM 2414 C CA . THR A 1 324 ? 5.824 -5.789 30.641 1 37.38 324 THR A CA 1
ATOM 2415 C C . THR A 1 324 ? 5.738 -7.086 29.844 1 37.38 324 THR A C 1
ATOM 2417 O O . THR A 1 324 ? 5.289 -7.09 28.703 1 37.38 324 THR A O 1
ATOM 2420 N N . LYS A 1 325 ? 6.438 -7.953 30.078 1 41.31 325 LYS A N 1
ATOM 2421 C CA . LYS A 1 325 ? 6.613 -9.312 29.562 1 41.31 325 LYS A CA 1
ATOM 2422 C C . LYS A 1 325 ? 5.328 -10.117 29.703 1 41.31 325 LYS A C 1
ATOM 2424 O O . LYS A 1 325 ? 4.609 -9.992 30.688 1 41.31 325 LYS A O 1
ATOM 2429 N N . GLY A 1 326 ? 4.746 -11.141 28.672 1 37.38 326 GLY A N 1
ATOM 2430 C CA . GLY A 1 326 ? 3.91 -12.328 28.609 1 37.38 326 GLY A CA 1
ATOM 2431 C C . GLY A 1 326 ? 2.539 -12.062 28.016 1 37.38 326 GLY A C 1
ATOM 2432 O O . GLY A 1 326 ? 2.232 -10.93 27.641 1 37.38 326 GLY A O 1
ATOM 2433 N N . PRO A 1 327 ? 1.645 -13.148 27.766 1 40.09 327 PRO A N 1
ATOM 2434 C CA . PRO A 1 327 ? 0.27 -13.258 27.266 1 40.09 327 PRO A CA 1
ATOM 2435 C C . PRO A 1 327 ? -0.677 -12.258 27.922 1 40.09 327 PRO A C 1
ATOM 2437 O O . PRO A 1 327 ? -1.838 -12.148 27.531 1 40.09 327 PRO A O 1
ATOM 2440 N N . GLU A 1 328 ? -0.316 -11.727 28.922 1 40 328 GLU A N 1
ATOM 2441 C CA . GLU A 1 328 ? -1.095 -10.852 29.797 1 40 328 GLU A CA 1
ATOM 2442 C C . GLU A 1 328 ? -1.349 -9.5 29.125 1 40 328 GLU A C 1
ATOM 2444 O O . GLU A 1 328 ? -2.309 -8.805 29.469 1 40 328 GLU A O 1
ATOM 2449 N N . VAL A 1 329 ? -0.652 -9.219 28.266 1 40.25 329 VAL A N 1
ATOM 2450 C CA . VAL A 1 329 ? -0.828 -7.895 27.688 1 40.25 329 VAL A CA 1
ATOM 2451 C C . VAL A 1 329 ? -2.098 -7.871 26.844 1 40.25 329 VAL A C 1
ATOM 2453 O O . VAL A 1 329 ? -2.879 -6.918 26.906 1 40.25 329 VAL A O 1
ATOM 2456 N N . LEU A 1 330 ? -2.283 -8.859 26.062 1 40.5 330 LEU A N 1
ATOM 2457 C CA . LEU A 1 330 ? -3.521 -8.914 25.297 1 40.5 330 LEU A CA 1
ATOM 2458 C C . LEU A 1 330 ? -4.73 -9.031 26.219 1 40.5 330 LEU A C 1
ATOM 2460 O O . LEU A 1 330 ? -5.75 -8.375 26 1 40.5 330 LEU A O 1
ATOM 2464 N N . ALA A 1 331 ? -4.664 -9.891 27.203 1 38.69 331 ALA A N 1
ATOM 2465 C CA . ALA A 1 331 ? -5.699 -9.969 28.234 1 38.69 331 ALA A CA 1
ATOM 2466 C C . ALA A 1 331 ? -5.812 -8.648 28.984 1 38.69 331 ALA A C 1
ATOM 2468 O O . ALA A 1 331 ? -6.914 -8.203 29.312 1 38.69 331 ALA A O 1
ATOM 2469 N N . ALA A 1 332 ? -4.816 -8.055 29.25 1 40.47 332 ALA A N 1
ATOM 2470 C CA . ALA A 1 332 ? -4.801 -6.754 29.922 1 40.47 332 ALA A CA 1
ATOM 2471 C C . ALA A 1 332 ? -5.344 -5.656 29.016 1 40.47 332 ALA A C 1
ATOM 2473 O O . ALA A 1 332 ? -6.078 -4.777 29.453 1 40.47 332 ALA A O 1
ATOM 2474 N N . LEU A 1 333 ? -5.055 -5.719 27.797 1 40.5 333 LEU A N 1
ATOM 2475 C CA . LEU A 1 333 ? -5.512 -4.758 26.812 1 40.5 333 LEU A CA 1
ATOM 2476 C C . LEU A 1 333 ? -7.02 -4.867 26.594 1 40.5 333 LEU A C 1
ATOM 2478 O O . LEU A 1 333 ? -7.719 -3.854 26.531 1 40.5 333 LEU A O 1
ATOM 2482 N N . PHE A 1 334 ? -7.523 -6.109 26.391 1 40.62 334 PHE A N 1
ATOM 2483 C CA . PHE A 1 334 ? -8.969 -6.305 26.422 1 40.62 334 PHE A CA 1
ATOM 2484 C C . PHE A 1 334 ? -9.539 -5.891 27.781 1 40.62 334 PHE A C 1
ATOM 2486 O O . PHE A 1 334 ? -10.625 -5.309 27.844 1 40.62 334 PHE A O 1
ATOM 2493 N N . GLY A 1 335 ? -8.875 -6.207 28.781 1 36.69 335 GLY A N 1
ATOM 2494 C CA . GLY A 1 335 ? -9.25 -5.789 30.125 1 36.69 335 GLY A CA 1
ATOM 2495 C C . GLY A 1 335 ? -9.219 -4.281 30.312 1 36.69 335 GLY A C 1
ATOM 2496 O O . GLY A 1 335 ? -10.109 -3.709 30.938 1 36.69 335 GLY A O 1
ATOM 2497 N N . TYR A 1 336 ? -8.273 -3.666 29.859 1 37.75 336 TYR A N 1
ATOM 2498 C CA . TYR A 1 336 ? -8.172 -2.215 29.953 1 37.75 336 TYR A CA 1
ATOM 2499 C C . TYR A 1 336 ? -9.281 -1.533 29.172 1 37.75 336 TYR A C 1
ATOM 2501 O O . TYR A 1 336 ? -9.844 -0.528 29.609 1 37.75 336 TYR A O 1
ATOM 2509 N N . LEU A 1 337 ? -9.531 -1.926 28.016 1 37.31 337 LEU A N 1
ATOM 2510 C CA . LEU A 1 337 ? -10.625 -1.377 27.219 1 37.31 337 LEU A CA 1
ATOM 2511 C C . LEU A 1 337 ? -11.961 -1.524 27.938 1 37.31 337 LEU A C 1
ATOM 2513 O O . LEU A 1 337 ? -12.82 -0.649 27.844 1 37.31 337 LEU A O 1
ATOM 2517 N N . LEU A 1 338 ? -12.156 -2.664 28.547 1 33.94 338 LEU A N 1
ATOM 2518 C CA . LEU A 1 338 ? -13.352 -2.84 29.375 1 33.94 338 LEU A CA 1
ATOM 2519 C C . LEU A 1 338 ? -13.273 -1.994 30.641 1 33.94 338 LEU A C 1
ATOM 2521 O O . LEU A 1 338 ? -14.289 -1.516 31.141 1 33.94 338 LEU A O 1
ATOM 2525 N N . VAL A 1 339 ? -12.109 -1.934 31.219 1 32.41 339 VAL A N 1
ATOM 2526 C CA . VAL A 1 339 ? -11.969 -1.363 32.562 1 32.41 339 VAL A CA 1
ATOM 2527 C C . VAL A 1 339 ? -11.805 0.152 32.469 1 32.41 339 VAL A C 1
ATOM 2529 O O . VAL A 1 339 ? -12.07 0.875 33.438 1 32.41 339 VAL A O 1
ATOM 2532 N N . SER A 1 340 ? -11.273 0.61 31.422 1 33.16 340 SER A N 1
ATOM 2533 C CA . SER A 1 340 ? -10.945 2.027 31.531 1 33.16 340 SER A CA 1
ATOM 2534 C C . SER A 1 340 ? -12.203 2.875 31.688 1 33.16 340 SER A C 1
ATOM 2536 O O . SER A 1 340 ? -12.125 4.074 31.969 1 33.16 340 SER A O 1
ATOM 2538 N N . GLU A 1 341 ? -13.305 2.564 31.156 1 33.59 341 GLU A N 1
ATOM 2539 C CA . GLU A 1 341 ? -14.422 3.432 31.516 1 33.59 341 GLU A CA 1
ATOM 2540 C C . GLU A 1 341 ? -14.883 3.17 32.938 1 33.59 341 GLU A C 1
ATOM 2542 O O . GLU A 1 341 ? -15.82 3.814 33.438 1 33.59 341 GLU A O 1
ATOM 2547 N N . CYS A 1 342 ? -14.977 1.863 33.344 1 29.34 342 CYS A N 1
ATOM 2548 C CA . CYS A 1 342 ? -15.609 1.695 34.656 1 29.34 342 CYS A CA 1
ATOM 2549 C C . CYS A 1 342 ? -14.75 2.285 35.75 1 29.34 342 CYS A C 1
ATOM 2551 O O . CYS A 1 342 ? -13.523 2.193 35.719 1 29.34 342 CYS A O 1
ATOM 2553 N N . ASP A 1 343 ? -15.188 3.158 36.625 1 29.39 343 ASP A N 1
ATOM 2554 C CA . ASP A 1 343 ? -14.625 3.686 37.875 1 29.39 343 ASP A CA 1
ATOM 2555 C C . ASP A 1 343 ? -13.836 2.613 38.625 1 29.39 343 ASP A C 1
ATOM 2557 O O . ASP A 1 343 ? -14.18 1.433 38.562 1 29.39 343 ASP A O 1
ATOM 2561 N N . ARG A 1 344 ? -12.57 2.857 39.219 1 31.7 344 ARG A N 1
ATOM 2562 C CA . ARG A 1 344 ? -11.773 2.061 40.156 1 31.7 344 ARG A CA 1
ATOM 2563 C C . ARG A 1 344 ? -12.664 1.229 41.062 1 31.7 344 ARG A C 1
ATOM 2565 O O . ARG A 1 344 ? -12.211 0.248 41.656 1 31.7 344 ARG A O 1
ATOM 2572 N N . ARG A 1 345 ? -13.859 1.718 41.438 1 30.48 345 ARG A N 1
ATOM 2573 C CA . ARG A 1 345 ? -14.695 1.144 42.5 1 30.48 345 ARG A CA 1
ATOM 2574 C C . ARG A 1 345 ? -15.305 -0.179 42.062 1 30.48 345 ARG A C 1
ATOM 2576 O O . ARG A 1 345 ? -15.641 -1.026 42.875 1 30.48 345 ARG A O 1
ATOM 2583 N N . TRP A 1 346 ? -15.578 -0.312 40.781 1 27.33 346 TRP A N 1
ATOM 2584 C CA . TRP A 1 346 ? -16.359 -1.495 40.438 1 27.33 346 TRP A CA 1
ATOM 2585 C C . TRP A 1 346 ? -15.453 -2.705 40.25 1 27.33 346 TRP A C 1
ATOM 2587 O O . TRP A 1 346 ? -15.938 -3.818 40 1 27.33 346 TRP A O 1
ATOM 2597 N N . ILE A 1 347 ? -14.148 -2.555 40.062 1 29.98 347 ILE A N 1
ATOM 2598 C CA . ILE A 1 347 ? -13.336 -3.766 40.031 1 29.98 347 ILE A CA 1
ATOM 2599 C C . ILE A 1 347 ? -13.445 -4.488 41.375 1 29.98 347 ILE A C 1
ATOM 2601 O O . ILE A 1 347 ? -13.32 -5.711 41.438 1 29.98 347 ILE A O 1
ATOM 2605 N N . LEU A 1 348 ? -13.688 -3.711 42.406 1 27.52 348 LEU A N 1
ATOM 2606 C CA . LEU A 1 348 ? -13.836 -4.371 43.719 1 27.52 348 LEU A CA 1
ATOM 2607 C C . LEU A 1 348 ? -15.086 -5.238 43.75 1 27.52 348 LEU A C 1
ATOM 2609 O O . LEU A 1 348 ? -15.094 -6.309 44.344 1 27.52 348 LEU A O 1
ATOM 2613 N N . ALA A 1 349 ? -16.109 -4.707 43.031 1 28.06 349 ALA A N 1
ATOM 2614 C CA . ALA A 1 349 ? -17.359 -5.457 43.219 1 28.06 349 ALA A CA 1
ATOM 2615 C C . ALA A 1 349 ? -17.344 -6.727 42.375 1 28.06 349 ALA A C 1
ATOM 2617 O O . ALA A 1 349 ? -17.875 -7.758 42.781 1 28.06 349 ALA A O 1
ATOM 2618 N N . VAL A 1 350 ? -16.766 -6.656 41.219 1 30.03 350 VAL A N 1
ATOM 2619 C CA . VAL A 1 350 ? -16.891 -7.871 40.406 1 30.03 350 VAL A CA 1
ATOM 2620 C C . VAL A 1 350 ? -15.992 -8.961 40.969 1 30.03 350 VAL A C 1
ATOM 2622 O O . VAL A 1 350 ? -16.281 -10.148 40.844 1 30.03 350 VAL A O 1
ATOM 2625 N N . ASN A 1 351 ? -14.852 -8.578 41.562 1 28.52 351 ASN A N 1
ATOM 2626 C CA . ASN A 1 351 ? -14.133 -9.617 42.281 1 28.52 351 ASN A CA 1
ATOM 2627 C C . ASN A 1 351 ? -15 -10.227 43.375 1 28.52 351 ASN A C 1
ATOM 2629 O O . ASN A 1 351 ? -14.805 -11.383 43.75 1 28.52 351 ASN A O 1
ATOM 2633 N N . TYR A 1 352 ? -15.812 -9.305 43.875 1 27.69 352 TYR A N 1
ATOM 2634 C CA . TYR A 1 352 ? -16.562 -9.859 45 1 27.69 352 TYR A CA 1
ATOM 2635 C C . TYR A 1 352 ? -17.625 -10.844 44.5 1 27.69 352 TYR A C 1
ATOM 2637 O O . TYR A 1 352 ? -17.875 -11.859 45.156 1 27.69 352 TYR A O 1
ATOM 2645 N N . SER A 1 353 ? -18.281 -10.422 43.344 1 28.67 353 SER A N 1
ATOM 2646 C CA . SER A 1 353 ? -19.391 -11.297 43.031 1 28.67 353 SER A CA 1
ATOM 2647 C C . SER A 1 353 ? -18.922 -12.594 42.375 1 28.67 353 SER A C 1
ATOM 2649 O O . SER A 1 353 ? -19.641 -13.594 42.375 1 28.67 353 SER A O 1
ATOM 2651 N N . ALA A 1 354 ? -17.766 -12.531 41.656 1 28.92 354 ALA A N 1
ATOM 2652 C CA . ALA A 1 354 ? -17.328 -13.797 41.094 1 28.92 354 ALA A CA 1
ATOM 2653 C C . ALA A 1 354 ? -17.016 -14.82 42.188 1 28.92 354 ALA A C 1
ATOM 2655 O O . ALA A 1 354 ? -16.812 -16 41.875 1 28.92 354 ALA A O 1
ATOM 2656 N N . GLN A 1 355 ? -16.734 -14.352 43.375 1 26.59 355 GLN A N 1
ATOM 2657 C CA . GLN A 1 355 ? -16.531 -15.398 44.375 1 26.59 355 GLN A CA 1
ATOM 2658 C C . GLN A 1 355 ? -17.797 -16.203 44.594 1 26.59 355 GLN A C 1
ATOM 2660 O O . GLN A 1 355 ? -17.75 -17.359 45.031 1 26.59 355 GLN A O 1
ATOM 2665 N N . ARG A 1 356 ? -18.969 -15.547 44.656 1 26.94 356 ARG A N 1
ATOM 2666 C CA . ARG A 1 356 ? -20.031 -16.344 45.219 1 26.94 356 ARG A CA 1
ATOM 2667 C C . ARG A 1 356 ? -20.625 -17.297 44.188 1 26.94 356 ARG A C 1
ATOM 2669 O O . ARG A 1 356 ? -21.406 -18.188 44.531 1 26.94 356 ARG A O 1
ATOM 2676 N N . THR A 1 357 ? -20.812 -16.797 42.938 1 26.22 357 THR A N 1
ATOM 2677 C CA . THR A 1 357 ? -21.766 -17.688 42.281 1 26.22 357 THR A CA 1
ATOM 2678 C C . THR A 1 357 ? -21.094 -18.984 41.875 1 26.22 357 THR A C 1
ATOM 2680 O O . THR A 1 357 ? -20.078 -18.969 41.156 1 26.22 357 THR A O 1
ATOM 2683 N N . CYS A 1 358 ? -21.062 -20.047 42.656 1 24.75 358 CYS A N 1
ATOM 2684 C CA . CYS A 1 358 ? -20.844 -21.484 42.562 1 24.75 358 CYS A CA 1
ATOM 2685 C C . CYS A 1 358 ? -21.469 -22.047 41.281 1 24.75 358 CYS A C 1
ATOM 2687 O O . CYS A 1 358 ? -22.453 -22.766 41.312 1 24.75 358 CYS A O 1
ATOM 2689 N N . TRP A 1 359 ? -21.844 -21.141 40.344 1 23.88 359 TRP A N 1
ATOM 2690 C CA . TRP A 1 359 ? -22.656 -21.844 39.375 1 23.88 359 TRP A CA 1
ATOM 2691 C C . TRP A 1 359 ? -21.906 -23.031 38.781 1 23.88 359 TRP A C 1
ATOM 2693 O O . TRP A 1 359 ? -20.672 -23.062 38.812 1 23.88 359 TRP A O 1
ATOM 2703 N N . ARG A 1 360 ? -22.594 -24.125 38.438 1 26.08 360 ARG A N 1
ATOM 2704 C CA . ARG A 1 360 ? -22.312 -25.453 37.906 1 26.08 360 ARG A CA 1
ATOM 2705 C C . ARG A 1 360 ? -21.359 -25.375 36.719 1 26.08 360 ARG A C 1
ATOM 2707 O O . ARG A 1 360 ? -21.406 -24.422 35.938 1 26.08 360 ARG A O 1
ATOM 2714 N N . ARG A 1 361 ? -20.234 -26.078 36.719 1 27.69 361 ARG A N 1
ATOM 2715 C CA . ARG A 1 361 ? -19 -26.406 36.031 1 27.69 361 ARG A CA 1
ATOM 2716 C C . ARG A 1 361 ? -19.266 -26.672 34.531 1 27.69 361 ARG A C 1
ATOM 2718 O O . ARG A 1 361 ? -18.422 -27.234 33.844 1 27.69 361 ARG A O 1
ATOM 2725 N N . THR A 1 362 ? -20.547 -26.422 34.094 1 25.34 362 THR A N 1
ATOM 2726 C CA . THR A 1 362 ? -20.609 -27.234 32.875 1 25.34 362 THR A CA 1
ATOM 2727 C C . THR A 1 362 ? -19.531 -26.797 31.891 1 25.34 362 THR A C 1
ATOM 2729 O O . THR A 1 362 ? -18.781 -27.641 31.391 1 25.34 362 THR A O 1
ATOM 2732 N N . SER A 1 363 ? -19.984 -26.062 30.828 1 24.89 363 SER A N 1
ATOM 2733 C CA . SER A 1 363 ? -19.516 -26.297 29.469 1 24.89 363 SER A CA 1
ATOM 2734 C C . SER A 1 363 ? -18.125 -25.688 29.234 1 24.89 363 SER A C 1
ATOM 2736 O O . SER A 1 363 ? -17.609 -24.984 30.109 1 24.89 363 SER A O 1
ATOM 2738 N N . ILE A 1 364 ? -17.812 -25.25 27.938 1 28.47 364 ILE A N 1
ATOM 2739 C CA . ILE A 1 364 ? -16.609 -24.984 27.141 1 28.47 364 ILE A CA 1
ATOM 2740 C C . ILE A 1 364 ? -15.844 -23.812 27.734 1 28.47 364 ILE A C 1
ATOM 2742 O O . ILE A 1 364 ? -14.633 -23.703 27.547 1 28.47 364 ILE A O 1
ATOM 2746 N N . PHE A 1 365 ? -16.5 -22.953 28.531 1 30.77 365 PHE A N 1
ATOM 2747 C CA . PHE A 1 365 ? -15.883 -21.75 29.094 1 30.77 365 PHE A CA 1
ATOM 2748 C C . PHE A 1 365 ? -14.945 -22.109 30.234 1 30.77 365 PHE A C 1
ATOM 2750 O O . PHE A 1 365 ? -14.062 -21.328 30.594 1 30.77 365 PHE A O 1
ATOM 2757 N N . ASP A 1 366 ? -15.234 -23.25 30.891 1 32.16 366 ASP A N 1
ATOM 2758 C CA . ASP A 1 366 ? -14.398 -23.688 32 1 32.16 366 ASP A CA 1
ATOM 2759 C C . ASP A 1 366 ? -12.977 -24 31.531 1 32.16 366 ASP A C 1
ATOM 2761 O O . ASP A 1 366 ? -12.008 -23.688 32.219 1 32.16 366 ASP A O 1
ATOM 2765 N N . TYR A 1 367 ? -12.977 -24.656 30.391 1 30.89 367 TYR A N 1
ATOM 2766 C CA . TYR A 1 367 ? -11.648 -25.047 29.922 1 30.89 367 TYR A CA 1
ATOM 2767 C C . TYR A 1 367 ? -10.781 -23.812 29.672 1 30.89 367 TYR A C 1
ATOM 2769 O O . TYR A 1 367 ? -9.578 -23.828 29.969 1 30.89 367 TYR A O 1
ATOM 2777 N N . MET A 1 368 ? -11.445 -22.719 29.172 1 29.88 368 MET A N 1
ATOM 2778 C CA . MET A 1 368 ? -10.656 -21.531 28.891 1 29.88 368 MET A CA 1
ATOM 2779 C C . MET A 1 368 ? -10.148 -20.891 30.172 1 29.88 368 MET A C 1
ATOM 2781 O O . MET A 1 368 ? -9.039 -20.359 30.203 1 29.88 368 MET A O 1
ATOM 2785 N N . ILE A 1 369 ? -10.93 -21.047 31.281 1 31.78 369 ILE A N 1
ATOM 2786 C CA . ILE A 1 369 ? -10.547 -20.453 32.562 1 31.78 369 ILE A CA 1
ATOM 2787 C C . ILE A 1 369 ? -9.469 -21.312 33.219 1 31.78 369 ILE A C 1
ATOM 2789 O O . ILE A 1 369 ? -8.516 -20.781 33.781 1 31.78 369 ILE A O 1
ATOM 2793 N N . ASP A 1 370 ? -9.617 -22.641 33.125 1 34.03 370 ASP A N 1
ATOM 2794 C CA . ASP A 1 370 ? -8.656 -23.5 33.812 1 34.03 370 ASP A CA 1
ATOM 2795 C C . ASP A 1 370 ? -7.258 -23.344 33.219 1 34.03 370 ASP A C 1
ATOM 2797 O O . ASP A 1 370 ? -6.273 -23.281 33.969 1 34.03 370 ASP A O 1
ATOM 2801 N N . GLU A 1 371 ? -7.195 -23.422 31.875 1 34.44 371 GLU A N 1
ATOM 2802 C CA . GLU A 1 371 ? -5.879 -23.266 31.266 1 34.44 371 GLU A CA 1
ATOM 2803 C C . GLU A 1 371 ? -5.312 -21.875 31.531 1 34.44 371 GLU A C 1
ATOM 2805 O O . GLU A 1 371 ? -4.098 -21.703 31.625 1 34.44 371 GLU A O 1
ATOM 2810 N N . TRP A 1 372 ? -6.188 -20.828 31.734 1 32.09 372 TRP A N 1
ATOM 2811 C CA . TRP A 1 372 ? -5.781 -19.5 32.188 1 32.09 372 TRP A CA 1
ATOM 2812 C C . TRP A 1 372 ? -5.293 -19.562 33.656 1 32.09 372 TRP A C 1
ATOM 2814 O O . TRP A 1 372 ? -4.305 -18.906 34 1 32.09 372 TRP A O 1
ATOM 2824 N N . SER A 1 373 ? -5.863 -20.375 34.5 1 30.28 373 SER A N 1
ATOM 2825 C CA . SER A 1 373 ? -5.5 -20.469 35.906 1 30.28 373 SER A CA 1
ATOM 2826 C C . SER A 1 373 ? -4.125 -21.094 36.094 1 30.28 373 SER A C 1
ATOM 2828 O O . SER A 1 373 ? -3.42 -20.781 37.062 1 30.28 373 SER A O 1
ATOM 2830 N N . PHE A 1 374 ? -3.799 -22.141 35.375 1 33.22 374 PHE A N 1
ATOM 2831 C CA . PHE A 1 374 ? -2.498 -22.766 35.594 1 33.22 374 PHE A CA 1
ATOM 2832 C C . PHE A 1 374 ? -1.371 -21.812 35.188 1 33.22 374 PHE A C 1
ATOM 2834 O O . PHE A 1 374 ? -0.349 -21.75 35.875 1 33.22 374 PHE A O 1
ATOM 2841 N N . ARG A 1 375 ? -1.558 -21.109 34.125 1 32.75 375 ARG A N 1
ATOM 2842 C CA . ARG A 1 375 ? -0.487 -20.219 33.688 1 32.75 375 ARG A CA 1
ATOM 2843 C C . ARG A 1 375 ? -0.479 -18.953 34.562 1 32.75 375 ARG A C 1
ATOM 2845 O O . ARG A 1 375 ? 0.506 -18.203 34.562 1 32.75 375 ARG A O 1
ATOM 2852 N N . HIS A 1 376 ? -1.568 -18.641 35.281 1 31.86 376 HIS A N 1
ATOM 2853 C CA . HIS A 1 376 ? -1.72 -17.453 36.125 1 31.86 376 HIS A CA 1
ATOM 2854 C C . HIS A 1 376 ? -1.105 -17.672 37.5 1 31.86 376 HIS A C 1
ATOM 2856 O O . HIS A 1 376 ? -1.196 -16.812 38.375 1 31.86 376 HIS A O 1
ATOM 2862 N N . ARG A 1 377 ? -0.757 -18.812 37.906 1 33 377 ARG A N 1
ATOM 2863 C CA . ARG A 1 377 ? -0.115 -18.844 39.219 1 33 377 ARG A CA 1
ATOM 2864 C C . ARG A 1 377 ? 1.104 -17.922 39.25 1 33 377 ARG A C 1
ATOM 2866 O O . ARG A 1 377 ? 1.382 -17.281 40.25 1 33 377 ARG A O 1
ATOM 2873 N N . GLU A 1 378 ? 1.856 -17.938 38.188 1 32.31 378 GLU A N 1
ATOM 2874 C CA . GLU A 1 378 ? 3.066 -17.125 38.25 1 32.31 378 GLU A CA 1
ATOM 2875 C C . GLU A 1 378 ? 2.746 -15.633 38.094 1 32.31 378 GLU A C 1
ATOM 2877 O O . GLU A 1 378 ? 3.541 -14.773 38.469 1 32.31 378 GLU A O 1
ATOM 2882 N N . ALA A 1 379 ? 1.607 -15.258 37.531 1 31.11 379 ALA A N 1
ATOM 2883 C CA . ALA A 1 379 ? 1.227 -13.859 37.344 1 31.11 379 ALA A CA 1
ATOM 2884 C C . ALA A 1 379 ? 0.748 -13.258 38.656 1 31.11 379 ALA A C 1
ATOM 2886 O O . ALA A 1 379 ? 0.476 -12.055 38.75 1 31.11 379 ALA A O 1
ATOM 2887 N N . GLU A 1 380 ? 0.419 -13.914 39.688 1 33 380 GLU A N 1
ATOM 2888 C CA . GLU A 1 380 ? 0.067 -13.344 41 1 33 380 GLU A CA 1
ATOM 2889 C C . GLU A 1 380 ? 1.179 -12.438 41.5 1 33 380 GLU A C 1
ATOM 2891 O O . GLU A 1 380 ? 0.908 -11.391 42.094 1 33 380 GLU A O 1
ATOM 2896 N N . THR A 1 381 ? 2.359 -12.859 41.281 1 33.69 381 THR A N 1
ATOM 2897 C CA . THR A 1 381 ? 3.439 -12.047 41.812 1 33.69 381 THR A CA 1
ATOM 2898 C C . THR A 1 381 ? 3.57 -10.727 41.062 1 33.69 381 THR A C 1
ATOM 2900 O O . THR A 1 381 ? 3.887 -9.695 41.656 1 33.69 381 THR A O 1
ATOM 2903 N N . THR A 1 382 ? 3.23 -10.773 39.812 1 31.7 382 THR A N 1
ATOM 2904 C CA . THR A 1 382 ? 3.453 -9.547 39.031 1 31.7 382 THR A CA 1
ATOM 2905 C C . THR A 1 382 ? 2.318 -8.555 39.25 1 31.7 382 THR A C 1
ATOM 2907 O O . THR A 1 382 ? 2.537 -7.34 39.25 1 31.7 382 THR A O 1
ATOM 2910 N N . LEU A 1 383 ? 1.103 -8.961 39.562 1 32.16 383 LEU A N 1
ATOM 2911 C CA . LEU A 1 383 ? 0.03 -8.039 39.938 1 32.16 383 LEU A CA 1
ATOM 2912 C C . LEU A 1 383 ? 0.326 -7.348 41.25 1 32.16 383 LEU A C 1
ATOM 2914 O O . LEU A 1 383 ? -0.038 -6.184 41.438 1 32.16 383 LEU A O 1
ATOM 2918 N N . GLU A 1 384 ? 0.995 -8.016 42.094 1 34.19 384 GLU A N 1
ATOM 2919 C CA . GLU A 1 384 ? 1.413 -7.34 43.312 1 34.19 384 GLU A CA 1
ATOM 2920 C C . GLU A 1 384 ? 2.385 -6.203 43 1 34.19 384 GLU A C 1
ATOM 2922 O O . GLU A 1 384 ? 2.303 -5.133 43.625 1 34.19 384 GLU A O 1
ATOM 2927 N N . ILE A 1 385 ? 3.125 -6.43 41.969 1 31.61 385 ILE A N 1
ATOM 2928 C CA . ILE A 1 385 ? 4.113 -5.398 41.688 1 31.61 385 ILE A CA 1
ATOM 2929 C C . ILE A 1 385 ? 3.443 -4.215 41 1 31.61 385 ILE A C 1
ATOM 2931 O O . ILE A 1 385 ? 3.723 -3.059 41.312 1 31.61 385 ILE A O 1
ATOM 2935 N N . ILE A 1 386 ? 2.473 -4.492 40.156 1 32.97 386 ILE A N 1
ATOM 2936 C CA . ILE A 1 386 ? 1.788 -3.379 39.5 1 32.97 386 ILE A CA 1
ATOM 2937 C C . ILE A 1 386 ? 0.925 -2.643 40.531 1 32.97 386 ILE A C 1
ATOM 2939 O O . ILE A 1 386 ? 0.883 -1.411 40.531 1 32.97 386 ILE A O 1
ATOM 2943 N N . SER A 1 387 ? 0.352 -3.357 41.406 1 31.88 387 SER A N 1
ATOM 2944 C CA . SER A 1 387 ? -0.366 -2.705 42.5 1 31.88 387 SER A CA 1
ATOM 2945 C C . SER A 1 387 ? 0.573 -1.856 43.344 1 31.88 387 SER A C 1
ATOM 2947 O O . SER A 1 387 ? 0.222 -0.745 43.75 1 31.88 387 SER A O 1
ATOM 2949 N N . LEU A 1 388 ? 1.722 -2.406 43.5 1 32.62 388 LEU A N 1
ATOM 2950 C CA . LEU A 1 388 ? 2.66 -1.651 44.344 1 32.62 388 LEU A CA 1
ATOM 2951 C C . LEU A 1 388 ? 3.172 -0.424 43.594 1 32.62 388 LEU A C 1
ATOM 2953 O O . LEU A 1 388 ? 3.334 0.646 44.188 1 32.62 388 LEU A O 1
ATOM 2957 N N . ASN A 1 389 ? 3.4 -0.682 42.312 1 32.78 389 ASN A N 1
ATOM 2958 C CA . ASN A 1 389 ? 3.902 0.5 41.625 1 32.78 389 ASN A CA 1
ATOM 2959 C C . ASN A 1 389 ? 2.799 1.531 41.406 1 32.78 389 ASN A C 1
ATOM 2961 O O . ASN A 1 389 ? 3.08 2.719 41.219 1 32.78 389 ASN A O 1
ATOM 2965 N N . PHE A 1 390 ? 1.549 1.125 41.25 1 32.84 390 PHE A N 1
ATOM 2966 C CA . PHE A 1 390 ? 0.44 2.072 41.219 1 32.84 390 PHE A CA 1
ATOM 2967 C C . PHE A 1 390 ? 0.287 2.758 42.594 1 32.84 390 PHE A C 1
ATOM 2969 O O . PHE A 1 390 ? -0.014 3.951 42.656 1 32.84 390 PHE A O 1
ATOM 2976 N N . GLU A 1 391 ? 0.489 2.021 43.594 1 34.06 391 GLU A N 1
ATOM 2977 C CA . GLU A 1 391 ? 0.481 2.693 44.906 1 34.06 391 GLU A CA 1
ATOM 2978 C C . GLU A 1 391 ? 1.589 3.738 44.969 1 34.06 391 GLU A C 1
ATOM 2980 O O . GLU A 1 391 ? 1.406 4.793 45.594 1 34.06 391 GLU A O 1
ATOM 2985 N N . PHE A 1 392 ? 2.648 3.457 44.312 1 32.5 392 PHE A N 1
ATOM 2986 C CA . PHE A 1 392 ? 3.73 4.426 44.406 1 32.5 392 PHE A CA 1
ATOM 2987 C C . PHE A 1 392 ? 3.398 5.695 43.625 1 32.5 392 PHE A C 1
ATOM 2989 O O . PHE A 1 392 ? 3.67 6.805 44.094 1 32.5 392 PHE A O 1
ATOM 2996 N N . ARG A 1 393 ? 2.734 5.586 42.5 1 32.12 393 ARG A N 1
ATOM 2997 C CA . ARG A 1 393 ? 2.461 6.82 41.781 1 32.12 393 ARG A CA 1
ATOM 2998 C C . ARG A 1 393 ? 1.29 7.574 42.375 1 32.12 393 ARG A C 1
ATOM 3000 O O . ARG A 1 393 ? 1.224 8.805 42.312 1 32.12 393 ARG A O 1
ATOM 3007 N N . LEU A 1 394 ? 0.333 6.926 42.938 1 30.81 394 LEU A N 1
ATOM 3008 C CA . LEU A 1 394 ? -0.689 7.672 43.656 1 30.81 394 LEU A CA 1
ATOM 3009 C C . LEU A 1 394 ? -0.076 8.445 44.812 1 30.81 394 LEU A C 1
ATOM 3011 O O . LEU A 1 394 ? -0.566 9.516 45.188 1 30.81 394 LEU A O 1
ATOM 3015 N N . SER A 1 395 ? 0.93 7.855 45.438 1 31.09 395 SER A N 1
ATOM 3016 C CA . SER A 1 395 ? 1.479 8.602 46.562 1 31.09 395 SER A CA 1
ATOM 3017 C C . SER A 1 395 ? 2.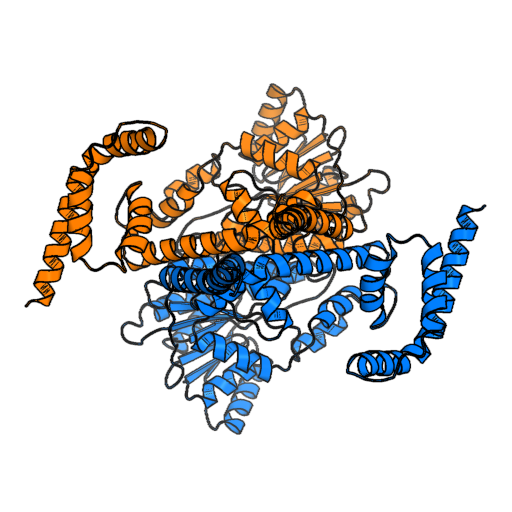205 9.859 46.094 1 31.09 395 SER A C 1
ATOM 3019 O O . SER A 1 395 ? 2.428 10.781 46.875 1 31.09 395 SER A O 1
ATOM 3021 N N . ILE A 1 396 ? 2.723 9.836 44.844 1 30.89 396 ILE A N 1
ATOM 3022 C CA . ILE A 1 396 ? 3.438 11.062 44.5 1 30.89 396 ILE A CA 1
ATOM 3023 C C . ILE A 1 396 ? 2.439 12.172 44.219 1 30.89 396 ILE A C 1
ATOM 3025 O O . ILE A 1 396 ? 2.711 13.344 44.469 1 30.89 396 ILE A O 1
ATOM 3029 N N . LEU A 1 397 ? 1.259 11.836 43.688 1 28 397 LEU A N 1
ATOM 3030 C CA . LEU A 1 397 ? 0.335 12.945 43.438 1 28 397 LEU A CA 1
ATOM 3031 C C . LEU A 1 397 ? -0.289 13.414 44.75 1 28 397 LEU A C 1
ATOM 3033 O O . LEU A 1 397 ? -0.965 14.445 44.781 1 28 397 LEU A O 1
ATOM 3037 N N . SER A 1 398 ? -0.348 12.586 45.719 1 26.95 398 SER A N 1
ATOM 3038 C CA . SER A 1 398 ? -0.923 13.117 46.938 1 26.95 398 SER A CA 1
ATOM 3039 C C . SER A 1 398 ? 0.07 14.008 47.688 1 26.95 398 SER A C 1
ATOM 3041 O O . SER A 1 398 ? -0.276 14.633 48.688 1 26.95 398 SER A O 1
ATOM 3043 N N . ARG A 1 399 ? 1.398 13.961 47.375 1 25.84 399 ARG A N 1
ATOM 3044 C CA . ARG A 1 399 ? 2.156 14.984 48.062 1 25.84 399 ARG A CA 1
ATOM 3045 C C . ARG A 1 399 ? 2.215 16.281 47.281 1 25.84 399 ARG A C 1
ATOM 3047 O O . ARG A 1 399 ? 2.414 16.25 46.062 1 25.84 399 ARG A O 1
ATOM 3054 N N . MET B 1 1 ? -53.719 0.974 18.938 1 41.44 1 MET B N 1
ATOM 3055 C CA . MET B 1 1 ? -52.594 0.565 19.781 1 41.44 1 MET B CA 1
ATOM 3056 C C . MET B 1 1 ? -51.438 0.079 18.938 1 41.44 1 MET B C 1
ATOM 3058 O O . MET B 1 1 ? -51.594 -0.815 18.109 1 41.44 1 MET B O 1
ATOM 3062 N N . ALA B 1 2 ? -50.5 0.93 18.938 1 55.44 2 ALA B N 1
ATOM 3063 C CA . ALA B 1 2 ? -49.406 0.618 18.016 1 55.44 2 ALA B CA 1
ATOM 3064 C C . ALA B 1 2 ? -48.875 -0.797 18.25 1 55.44 2 ALA B C 1
ATOM 3066 O O . ALA B 1 2 ? -48.875 -1.291 19.375 1 55.44 2 ALA B O 1
ATOM 3067 N N . ASP B 1 3 ? -48.906 -1.584 17.328 1 63.94 3 ASP B N 1
ATOM 3068 C CA . ASP B 1 3 ? -48.406 -2.951 17.375 1 63.94 3 ASP B CA 1
ATOM 3069 C C . ASP B 1 3 ? -47.062 -3.016 18.094 1 63.94 3 ASP B C 1
ATOM 3071 O O . ASP B 1 3 ? -46.125 -2.318 17.719 1 63.94 3 ASP B O 1
ATOM 3075 N N . PRO B 1 4 ? -47.094 -3.492 19.328 1 67.5 4 PRO B N 1
ATOM 3076 C CA . PRO B 1 4 ? -45.906 -3.572 20.172 1 67.5 4 PRO B CA 1
ATOM 3077 C C . PRO B 1 4 ? -44.688 -4.062 19.406 1 67.5 4 PRO B C 1
ATOM 3079 O O . PRO B 1 4 ? -43.562 -3.66 19.719 1 67.5 4 PRO B O 1
ATOM 3082 N N . ASN B 1 5 ? -44.969 -4.84 18.5 1 67.25 5 ASN B N 1
ATOM 3083 C CA . ASN B 1 5 ? -43.844 -5.359 17.719 1 67.25 5 ASN B CA 1
ATOM 3084 C C . ASN B 1 5 ? -43.188 -4.266 16.875 1 67.25 5 ASN B C 1
ATOM 3086 O O . ASN B 1 5 ? -41.969 -4.23 16.734 1 67.25 5 ASN B O 1
ATOM 3090 N N . ILE B 1 6 ? -44 -3.408 16.422 1 70.12 6 ILE B N 1
ATOM 3091 C CA . ILE B 1 6 ? -43.469 -2.307 15.625 1 70.12 6 ILE B CA 1
ATOM 3092 C C . ILE B 1 6 ? -42.719 -1.321 16.516 1 70.12 6 ILE B C 1
ATOM 3094 O O . ILE B 1 6 ? -41.688 -0.777 16.125 1 70.12 6 ILE B O 1
ATOM 3098 N N . SER B 1 7 ? -43.281 -1.154 17.656 1 68.38 7 SER B N 1
ATOM 3099 C CA . SER B 1 7 ? -42.625 -0.263 18.609 1 68.38 7 SER B CA 1
ATOM 3100 C C . SER B 1 7 ? -41.25 -0.811 19.031 1 68.38 7 SER B C 1
ATOM 3102 O O . SER B 1 7 ? -40.281 -0.062 19.125 1 68.38 7 SER B O 1
ATOM 3104 N N . PHE B 1 8 ? -41.188 -2.051 19.281 1 70.5 8 PHE B N 1
ATOM 3105 C CA . PHE B 1 8 ? -39.938 -2.686 19.656 1 70.5 8 PHE B CA 1
ATOM 3106 C C . PHE B 1 8 ? -38.938 -2.607 18.516 1 70.5 8 PHE B C 1
ATOM 3108 O O . PHE B 1 8 ? -37.75 -2.316 18.75 1 70.5 8 PHE B O 1
ATOM 3115 N N . LEU B 1 9 ? -39.375 -2.82 17.375 1 72.88 9 LEU B N 1
ATOM 3116 C CA . LEU B 1 9 ? -38.5 -2.746 16.203 1 72.88 9 LEU B CA 1
ATOM 3117 C C . LEU B 1 9 ? -37.969 -1.324 16 1 72.88 9 LEU B C 1
ATOM 3119 O O . LEU B 1 9 ? -36.812 -1.124 15.641 1 72.88 9 LEU B O 1
ATOM 3123 N N . SER B 1 10 ? -38.875 -0.407 16.219 1 73.81 10 SER B N 1
ATOM 3124 C CA . SER B 1 10 ? -38.469 0.99 16.109 1 73.81 10 SER B CA 1
ATOM 3125 C C . SER B 1 10 ? -37.438 1.357 17.156 1 73.81 10 SER B C 1
ATOM 3127 O O . SER B 1 10 ? -36.5 2.098 16.875 1 73.81 10 SER B O 1
ATOM 3129 N N . LEU B 1 11 ? -37.656 0.817 18.312 1 74.44 11 LEU B N 1
ATOM 3130 C CA . LEU B 1 11 ? -36.719 1.067 19.391 1 74.44 11 LEU B CA 1
ATOM 3131 C C . LEU B 1 11 ? -35.344 0.446 19.062 1 74.44 11 LEU B C 1
ATOM 3133 O O . LEU B 1 11 ? -34.312 1.06 19.297 1 74.44 11 LEU B O 1
ATOM 3137 N N . LEU B 1 12 ? -35.406 -0.695 18.562 1 74.31 12 LEU B N 1
ATOM 3138 C CA . LEU B 1 12 ? -34.188 -1.371 18.172 1 74.31 12 LEU B CA 1
ATOM 3139 C C . LEU B 1 12 ? -33.469 -0.616 17.062 1 74.31 12 LEU B C 1
ATOM 3141 O O . LEU B 1 12 ? -32.25 -0.52 17.047 1 74.31 12 LEU B O 1
ATOM 3145 N N . LEU B 1 13 ? -34.219 -0.089 16.188 1 78.81 13 LEU B N 1
ATOM 3146 C CA . LEU B 1 13 ? -33.656 0.648 15.055 1 78.81 13 LEU B CA 1
ATOM 3147 C C . LEU B 1 13 ? -32.969 1.925 15.523 1 78.81 13 LEU B C 1
ATOM 3149 O O . LEU B 1 13 ? -32 2.381 14.891 1 78.81 13 LEU B O 1
ATOM 3153 N N . LEU B 1 14 ? -33.438 2.352 16.594 1 81.69 14 LEU B N 1
ATOM 3154 C CA . LEU B 1 14 ? -32.812 3.559 17.125 1 81.69 14 LEU B CA 1
ATOM 3155 C C . LEU B 1 14 ? -31.703 3.211 18.109 1 81.69 14 LEU B C 1
ATOM 3157 O O . LEU B 1 14 ? -30.656 3.873 18.141 1 81.69 14 LEU B O 1
ATOM 3161 N N . LEU B 1 15 ? -31.828 2.182 18.875 1 87.5 15 LEU B N 1
ATOM 3162 C CA . LEU B 1 15 ? -30.906 1.859 19.969 1 87.5 15 LEU B CA 1
ATOM 3163 C C . LEU B 1 15 ? -29.641 1.209 19.422 1 87.5 15 LEU B C 1
ATOM 3165 O O . LEU B 1 15 ? -28.547 1.413 19.969 1 87.5 15 LEU B O 1
ATOM 3169 N N . LEU B 1 16 ? -29.734 0.511 18.344 1 89.25 16 LEU B N 1
ATOM 3170 C CA . LEU B 1 16 ? -28.578 -0.221 17.828 1 89.25 16 LEU B CA 1
ATOM 3171 C C . LEU B 1 16 ? -27.516 0.738 17.297 1 89.25 16 LEU B C 1
ATOM 3173 O O . LEU B 1 16 ? -26.344 0.642 17.656 1 89.25 16 LEU B O 1
ATOM 3177 N N . PRO B 1 17 ? -27.953 1.725 16.516 1 91.88 17 PRO B N 1
ATOM 3178 C CA . PRO B 1 17 ? -26.953 2.686 16.062 1 91.88 17 PRO B CA 1
ATOM 3179 C C . PRO B 1 17 ? -26.359 3.508 17.203 1 91.88 17 PRO B C 1
ATOM 3181 O O . PRO B 1 17 ? -25.172 3.838 17.172 1 91.88 17 PRO B O 1
ATOM 3184 N N . LEU B 1 18 ? -27.141 3.791 18.141 1 93.81 18 LEU B N 1
ATOM 3185 C CA . LEU B 1 18 ? -26.641 4.559 19.281 1 93.81 18 LEU B CA 1
ATOM 3186 C C . LEU B 1 18 ? -25.656 3.725 20.109 1 93.81 18 LEU B C 1
ATOM 3188 O O . LEU B 1 18 ? -24.656 4.246 20.594 1 93.81 18 LEU B O 1
ATOM 3192 N N . ALA B 1 19 ? -25.984 2.471 20.266 1 94 19 ALA B N 1
ATOM 3193 C CA . ALA B 1 19 ? -25.094 1.564 20.969 1 94 19 ALA B CA 1
ATOM 3194 C C . ALA B 1 19 ? -23.766 1.405 20.234 1 94 19 ALA B C 1
ATOM 3196 O O . ALA B 1 19 ? -22.703 1.367 20.844 1 94 19 ALA B O 1
ATOM 3197 N N . LEU B 1 20 ? -23.891 1.309 18.922 1 95.5 20 LEU B N 1
ATOM 3198 C CA . LEU B 1 20 ? -22.672 1.209 18.109 1 95.5 20 LEU B CA 1
ATOM 3199 C C . LEU B 1 20 ? -21.828 2.475 18.234 1 95.5 20 LEU B C 1
ATOM 3201 O O . LEU B 1 20 ? -20.609 2.4 18.375 1 95.5 20 LEU B O 1
ATOM 3205 N N . LEU B 1 21 ? -22.5 3.598 18.188 1 95.62 21 LEU B N 1
ATOM 3206 C CA . LEU B 1 21 ? -21.797 4.867 18.312 1 95.62 21 LEU B CA 1
ATOM 3207 C C . LEU B 1 21 ? -21.094 4.957 19.656 1 95.62 21 LEU B C 1
ATOM 3209 O O . LEU B 1 21 ? -19.953 5.43 19.75 1 95.62 21 LEU B O 1
ATOM 3213 N N . PHE B 1 22 ? -21.75 4.512 20.656 1 94.5 22 PHE B N 1
ATOM 3214 C CA . PHE B 1 22 ? -21.172 4.539 22 1 94.5 22 PHE B CA 1
ATOM 3215 C C . PHE B 1 22 ? -19.984 3.59 22.094 1 94.5 22 PHE B C 1
ATOM 3217 O O . PHE B 1 22 ? -18.953 3.938 22.672 1 94.5 22 PHE B O 1
ATOM 3224 N N . LEU B 1 23 ? -20.141 2.391 21.531 1 94.5 23 LEU B N 1
ATOM 3225 C CA . LEU B 1 23 ? -19.047 1.432 21.5 1 94.5 23 LEU B CA 1
ATOM 3226 C C . LEU B 1 23 ? -17.828 2.016 20.797 1 94.5 23 LEU B C 1
ATOM 3228 O O . LEU B 1 23 ? -16.703 1.911 21.297 1 94.5 23 LEU B O 1
ATOM 3232 N N . LEU B 1 24 ? -18.047 2.645 19.656 1 95.62 24 LEU B N 1
ATOM 3233 C CA . LEU B 1 24 ? -16.953 3.213 18.859 1 95.62 24 LEU B CA 1
ATOM 3234 C C . LEU B 1 24 ? -16.312 4.383 19.594 1 95.62 24 LEU B C 1
ATOM 3236 O O . LEU B 1 24 ? -15.094 4.574 19.516 1 95.62 24 LEU B O 1
ATOM 3240 N N . TYR B 1 25 ? -17.094 5.152 20.281 1 94.62 25 TYR B N 1
ATOM 3241 C CA . TYR B 1 25 ? -16.562 6.23 21.109 1 94.62 25 TYR B CA 1
ATOM 3242 C C . TYR B 1 25 ? -15.57 5.695 22.125 1 94.62 25 TYR B C 1
ATOM 3244 O O . TYR B 1 25 ? -14.555 6.336 22.422 1 94.62 25 TYR B O 1
ATOM 3252 N N . LEU B 1 26 ? -15.789 4.465 22.562 1 90.62 26 LEU B N 1
ATOM 3253 C CA . LEU B 1 26 ? -14.961 3.871 23.609 1 90.62 26 LEU B CA 1
ATOM 3254 C C . LEU B 1 26 ? -13.695 3.26 23.016 1 90.62 26 LEU B C 1
ATOM 3256 O O . LEU B 1 26 ? -12.641 3.281 23.656 1 90.62 26 LEU B O 1
ATOM 3260 N N . ILE B 1 27 ? -13.758 2.805 21.75 1 90.62 27 ILE B N 1
ATOM 3261 C CA . ILE B 1 27 ? -12.672 1.936 21.328 1 90.62 27 ILE B CA 1
ATOM 3262 C C . ILE B 1 27 ? -11.758 2.691 20.359 1 90.62 27 ILE B C 1
ATOM 3264 O O . ILE B 1 27 ? -10.594 2.324 20.188 1 90.62 27 ILE B O 1
ATOM 3268 N N . VAL B 1 28 ? -12.172 3.732 19.734 1 92.25 28 VAL B N 1
ATOM 3269 C CA . VAL B 1 28 ? -11.383 4.395 18.688 1 92.25 28 VAL B CA 1
ATOM 3270 C C . VAL B 1 28 ? -10.195 5.113 19.328 1 92.25 28 VAL B C 1
ATOM 3272 O O . VAL B 1 28 ? -10.336 5.758 20.375 1 92.25 28 VAL B O 1
ATOM 3275 N N . ARG B 1 29 ? -9.055 4.867 18.828 1 90.19 29 ARG B N 1
ATOM 3276 C CA . ARG B 1 29 ? -7.793 5.508 19.188 1 90.19 29 ARG B CA 1
ATOM 3277 C C . ARG B 1 29 ? -6.965 5.82 17.953 1 90.19 29 ARG B C 1
ATOM 3279 O O . ARG B 1 29 ? -7.078 5.133 16.938 1 90.19 29 ARG B O 1
ATOM 3286 N N . PRO B 1 30 ? -6.117 6.77 17.953 1 90.94 30 PRO B N 1
ATOM 3287 C CA . PRO B 1 30 ? -5.918 7.703 19.078 1 90.94 30 PRO B CA 1
ATOM 3288 C C . PRO B 1 30 ? -7.086 8.672 19.25 1 90.94 30 PRO B C 1
ATOM 3290 O O . PRO B 1 30 ? -7.965 8.75 18.375 1 90.94 30 PRO B O 1
ATOM 3293 N N . ARG B 1 31 ? -7.074 9.406 20.297 1 91.12 31 ARG B N 1
ATOM 3294 C CA . ARG B 1 31 ? -8.109 10.406 20.547 1 91.12 31 ARG B CA 1
ATOM 3295 C C . ARG B 1 31 ? -7.891 11.633 19.672 1 91.12 31 ARG B C 1
ATOM 3297 O O . ARG B 1 31 ? -6.773 11.898 19.219 1 91.12 31 ARG B O 1
ATOM 3304 N N . PRO B 1 32 ? -9 12.336 19.406 1 94.12 32 PRO B N 1
ATOM 3305 C CA . PRO B 1 32 ? -8.883 13.523 18.562 1 94.12 32 PRO B CA 1
ATOM 3306 C C . PRO B 1 32 ? -7.91 14.555 19.141 1 94.12 32 PRO B C 1
ATOM 3308 O O . PRO B 1 32 ? -7.84 14.734 20.359 1 94.12 32 PRO B O 1
ATOM 3311 N N . THR B 1 33 ? -7.152 15.164 18.328 1 95.25 33 THR B N 1
ATOM 3312 C CA . THR B 1 33 ? -6.223 16.219 18.688 1 95.25 33 THR B CA 1
ATOM 3313 C C . THR B 1 33 ? -6.141 17.281 17.594 1 95.25 33 THR B C 1
ATOM 3315 O O . THR B 1 33 ? -6.551 17.031 16.469 1 95.25 33 THR B O 1
ATOM 3318 N N . LYS B 1 34 ? -5.766 18.484 17.984 1 97 34 LYS B N 1
ATOM 3319 C CA . LYS B 1 34 ? -5.586 19.578 17.047 1 97 34 LYS B CA 1
ATOM 3320 C C . LYS B 1 34 ? -4.117 19.984 16.953 1 97 34 LYS B C 1
ATOM 3322 O O . LYS B 1 34 ? -3.457 20.203 17.969 1 97 34 LYS B O 1
ATOM 3327 N N . ILE B 1 35 ? -3.629 20.062 15.75 1 98 35 ILE B N 1
ATOM 3328 C CA . ILE B 1 35 ? -2.252 20.469 15.5 1 98 35 ILE B CA 1
ATOM 3329 C C . ILE B 1 35 ? -2.189 21.984 15.336 1 98 35 ILE B C 1
ATOM 3331 O O . ILE B 1 35 ? -2.736 22.531 14.375 1 98 35 ILE B O 1
ATOM 3335 N N . PRO B 1 36 ? -1.548 22.672 16.203 1 96.88 36 PRO B N 1
ATOM 3336 C CA . PRO B 1 36 ? -1.399 24.109 16.031 1 96.88 36 PRO B CA 1
ATOM 3337 C C . PRO B 1 36 ? -0.517 24.484 14.836 1 96.88 36 PRO B C 1
ATOM 3339 O O . PRO B 1 36 ? 0.484 23.797 14.578 1 96.88 36 PRO B O 1
ATOM 3342 N N . ILE B 1 37 ? -0.924 25.531 14.156 1 97.5 37 ILE B N 1
ATOM 3343 C CA . ILE B 1 37 ? -0.166 25.969 12.984 1 97.5 37 ILE B CA 1
ATOM 3344 C C . ILE B 1 37 ? 0.473 27.328 13.258 1 97.5 37 ILE B C 1
ATOM 3346 O O . ILE B 1 37 ? 1.623 27.562 12.883 1 97.5 37 ILE B O 1
ATOM 3350 N N . LYS B 1 38 ? -0.308 28.188 13.945 1 96.62 38 LYS B N 1
ATOM 3351 C CA . LYS B 1 38 ? 0.184 29.516 14.25 1 96.62 38 LYS B CA 1
ATOM 3352 C C . LYS B 1 38 ? 1.453 29.469 15.094 1 96.62 38 LYS B C 1
ATOM 3354 O O . LYS B 1 38 ? 1.504 28.75 16.094 1 96.62 38 LYS B O 1
ATOM 3359 N N . ASN B 1 39 ? 2.479 30.109 14.664 1 95.81 39 ASN B N 1
ATOM 3360 C CA . ASN B 1 39 ? 3.77 30.234 15.336 1 95.81 39 ASN B CA 1
ATOM 3361 C C . ASN B 1 39 ? 4.508 28.891 15.367 1 95.81 39 ASN B C 1
ATOM 3363 O O . ASN B 1 39 ? 5.383 28.688 16.203 1 95.81 39 ASN B O 1
ATOM 3367 N N . ARG B 1 40 ? 4.086 27.984 14.539 1 97.19 40 ARG B N 1
ATOM 3368 C CA . ARG B 1 40 ? 4.773 26.703 14.383 1 97.19 40 ARG B CA 1
ATOM 3369 C C . ARG B 1 40 ? 5.605 26.688 13.109 1 97.19 40 ARG B C 1
ATOM 3371 O O . ARG B 1 40 ? 5.371 27.469 12.188 1 97.19 40 ARG B O 1
ATOM 3378 N N . HIS B 1 41 ? 6.621 25.891 13.102 1 98 41 HIS B N 1
ATOM 3379 C CA . HIS B 1 41 ? 7.445 25.719 11.914 1 98 41 HIS B CA 1
ATOM 3380 C C . HIS B 1 41 ? 6.895 24.641 11 1 98 41 HIS B C 1
ATOM 3382 O O . HIS B 1 41 ? 6.887 23.453 11.359 1 98 41 HIS B O 1
ATOM 3388 N N . VAL B 1 42 ? 6.398 25.016 9.836 1 98.81 42 VAL B N 1
ATOM 3389 C CA . VAL B 1 42 ? 5.895 24.094 8.812 1 98.81 42 VAL B CA 1
ATOM 3390 C C . VAL B 1 42 ? 6.938 23.938 7.711 1 98.81 42 VAL B C 1
ATOM 3392 O O . VAL B 1 42 ? 7.305 24.906 7.047 1 98.81 42 VAL B O 1
ATOM 3395 N N . PHE B 1 43 ? 7.453 22.719 7.566 1 98.94 43 PHE B N 1
ATOM 3396 C CA . PHE B 1 43 ? 8.445 22.391 6.547 1 98.94 43 PHE B CA 1
ATOM 3397 C C . PHE B 1 43 ? 7.816 21.562 5.426 1 98.94 43 PHE B C 1
ATOM 3399 O O . PHE B 1 43 ? 7.266 20.5 5.668 1 98.94 43 PHE B O 1
ATOM 3406 N N . ILE B 1 44 ? 7.906 22.062 4.16 1 98.94 44 ILE B N 1
ATOM 3407 C CA . ILE B 1 44 ? 7.203 21.438 3.043 1 98.94 44 ILE B CA 1
ATOM 3408 C C . ILE B 1 44 ? 8.195 21.094 1.938 1 98.94 44 ILE B C 1
ATOM 3410 O O . ILE B 1 44 ? 8.867 21.969 1.392 1 98.94 44 ILE B O 1
ATOM 3414 N N . THR B 1 45 ? 8.289 19.812 1.592 1 98.88 45 THR B N 1
ATOM 3415 C CA . THR B 1 45 ? 9.055 19.422 0.41 1 98.88 45 THR B CA 1
ATOM 3416 C C . THR B 1 45 ? 8.211 19.594 -0.853 1 98.88 45 THR B C 1
ATOM 3418 O O . THR B 1 45 ? 6.984 19.547 -0.797 1 98.88 45 THR B O 1
ATOM 3421 N N . GLY B 1 46 ? 8.898 19.766 -1.986 1 98.25 46 GLY B N 1
ATOM 3422 C CA . GLY B 1 46 ? 8.156 20.078 -3.197 1 98.25 46 GLY B CA 1
ATOM 3423 C C . GLY B 1 46 ? 7.332 21.344 -3.086 1 98.25 46 GLY B C 1
ATOM 3424 O O . GLY B 1 46 ? 6.219 21.422 -3.609 1 98.25 46 GLY B O 1
ATOM 3425 N N . GLY B 1 47 ? 7.863 22.297 -2.365 1 98.19 47 GLY B N 1
ATOM 3426 C CA . GLY B 1 47 ? 7.086 23.484 -2.029 1 98.19 47 GLY B CA 1
ATOM 3427 C C . GLY B 1 47 ? 7.18 24.578 -3.076 1 98.19 47 GLY B C 1
ATOM 3428 O O . GLY B 1 47 ? 6.59 25.641 -2.918 1 98.19 47 GLY B O 1
ATOM 3429 N N . SER B 1 48 ? 7.848 24.328 -4.215 1 97.38 48 SER B N 1
ATOM 3430 C CA . SER B 1 48 ? 8.109 25.375 -5.188 1 97.38 48 SER B CA 1
ATOM 3431 C C . SER B 1 48 ? 6.984 25.469 -6.219 1 97.38 48 SER B C 1
ATOM 3433 O O . SER B 1 48 ? 6.918 26.422 -6.988 1 97.38 48 SER B O 1
ATOM 3435 N N . SER B 1 49 ? 6.086 24.453 -6.246 1 95.56 49 SER B N 1
ATOM 3436 C CA . SER B 1 49 ? 5.031 24.453 -7.258 1 95.56 49 SER B CA 1
ATOM 3437 C C . SER B 1 49 ? 3.84 23.625 -6.816 1 95.56 49 SER B C 1
ATOM 3439 O O . SER B 1 49 ? 3.896 22.938 -5.793 1 95.56 49 SER B O 1
ATOM 3441 N N . GLY B 1 50 ? 2.744 23.812 -7.488 1 96.44 50 GLY B N 1
ATOM 3442 C CA . GLY B 1 50 ? 1.587 22.953 -7.352 1 96.44 50 GLY B CA 1
ATOM 3443 C C . GLY B 1 50 ? 1 22.953 -5.949 1 96.44 50 GLY B C 1
ATO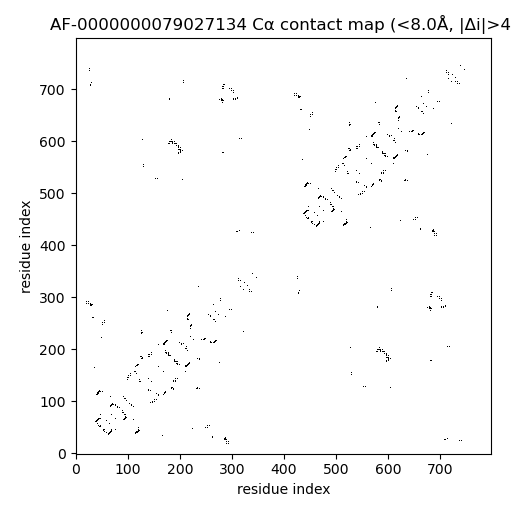M 3444 O O . GLY B 1 50 ? 0.78 24.016 -5.367 1 96.44 50 GLY B O 1
ATOM 3445 N N . ILE B 1 51 ? 0.701 21.734 -5.469 1 97.94 51 ILE B N 1
ATOM 3446 C CA . ILE B 1 51 ? 0.059 21.578 -4.172 1 97.94 51 ILE B CA 1
ATOM 3447 C C . ILE B 1 51 ? 0.977 22.094 -3.068 1 97.94 51 ILE B C 1
ATOM 3449 O O . ILE B 1 51 ? 0.517 22.734 -2.123 1 97.94 51 ILE B O 1
ATOM 3453 N N . GLY B 1 52 ? 2.291 21.859 -3.201 1 98.5 52 GLY B N 1
ATOM 3454 C CA . GLY B 1 52 ? 3.25 22.312 -2.203 1 98.5 52 GLY B CA 1
ATOM 3455 C C . GLY B 1 52 ? 3.295 23.812 -2.053 1 98.5 52 GLY B C 1
ATOM 3456 O O . GLY B 1 52 ? 3.346 24.328 -0.934 1 98.5 52 GLY B O 1
ATOM 3457 N N . LEU B 1 53 ? 3.252 24.453 -3.172 1 98.31 53 LEU B N 1
ATOM 3458 C CA . LEU B 1 53 ? 3.234 25.922 -3.148 1 98.31 53 LEU B CA 1
ATOM 3459 C C . LEU B 1 53 ? 1.953 26.438 -2.504 1 98.31 53 LEU B C 1
ATOM 3461 O O . LEU B 1 53 ? 1.99 27.375 -1.709 1 98.31 53 LEU B O 1
ATOM 3465 N N . ALA B 1 54 ? 0.858 25.797 -2.822 1 98.38 54 ALA B N 1
ATOM 3466 C CA . ALA B 1 54 ? -0.428 26.188 -2.246 1 98.38 54 ALA B CA 1
ATOM 3467 C C . ALA B 1 54 ? -0.447 25.938 -0.739 1 98.38 54 ALA B C 1
ATOM 3469 O O . ALA B 1 54 ? -0.992 26.75 0.017 1 98.38 54 ALA B O 1
ATOM 3470 N N . LEU B 1 55 ? 0.159 24.875 -0.296 1 98.69 55 LEU B N 1
ATOM 3471 C CA . LEU B 1 55 ? 0.26 24.578 1.127 1 98.69 55 LEU B CA 1
ATOM 3472 C C . LEU B 1 55 ? 1.108 25.609 1.848 1 98.69 55 LEU B C 1
ATOM 3474 O O . LEU B 1 55 ? 0.753 26.062 2.939 1 98.69 55 LEU B O 1
ATOM 3478 N N . ALA B 1 56 ? 2.211 25.953 1.225 1 98.69 56 ALA B N 1
ATOM 3479 C CA . ALA B 1 56 ? 3.1 26.953 1.809 1 98.69 56 ALA B CA 1
ATOM 3480 C C . ALA B 1 56 ? 2.387 28.297 1.967 1 98.69 56 ALA B C 1
ATOM 3482 O O . ALA B 1 56 ? 2.518 28.953 2.998 1 98.69 56 ALA B O 1
ATOM 3483 N N . HIS B 1 57 ? 1.662 28.641 0.916 1 98.12 57 HIS B N 1
ATOM 3484 C CA . HIS B 1 57 ? 0.884 29.875 0.938 1 98.12 57 HIS B CA 1
ATOM 3485 C C . HIS B 1 57 ? -0.122 29.859 2.084 1 98.12 57 HIS B C 1
ATOM 3487 O O . HIS B 1 57 ? -0.218 30.844 2.834 1 98.12 57 HIS B O 1
ATOM 3493 N N . GLN B 1 58 ? -0.823 28.781 2.254 1 97.69 58 GLN B N 1
ATOM 3494 C CA . GLN B 1 58 ? -1.838 28.656 3.295 1 97.69 58 GLN B CA 1
ATOM 3495 C C . GLN B 1 58 ? -1.206 28.672 4.684 1 97.69 58 GLN B C 1
ATOM 3497 O O . GLN B 1 58 ? -1.734 29.312 5.602 1 97.69 58 GLN B O 1
ATOM 3502 N N . ALA B 1 59 ? -0.128 28.016 4.855 1 98.38 59 ALA B N 1
ATOM 3503 C CA . ALA B 1 59 ? 0.569 27.984 6.137 1 98.38 59 ALA B CA 1
ATOM 3504 C C . ALA B 1 59 ? 1.046 29.375 6.539 1 98.38 59 ALA B C 1
ATOM 3506 O O . ALA B 1 59 ? 0.919 29.766 7.699 1 98.38 59 ALA B O 1
ATOM 3507 N N . ALA B 1 60 ? 1.569 30.078 5.578 1 98.12 60 ALA B N 1
ATOM 3508 C CA . ALA B 1 60 ? 2.029 31.438 5.828 1 98.12 60 ALA B CA 1
ATOM 3509 C C . ALA B 1 60 ? 0.875 32.344 6.27 1 98.12 60 ALA B C 1
ATOM 3511 O O . ALA B 1 60 ? 1.004 33.094 7.227 1 98.12 60 ALA B O 1
ATOM 3512 N N . LEU B 1 61 ? -0.239 32.156 5.617 1 96.94 61 LEU B N 1
ATOM 3513 C CA . LEU B 1 61 ? -1.424 32.969 5.922 1 96.94 61 LEU B CA 1
ATOM 3514 C C . LEU B 1 61 ? -1.922 32.688 7.336 1 96.94 61 LEU B C 1
ATOM 3516 O O . LEU B 1 61 ? -2.484 33.562 7.988 1 96.94 61 LEU B O 1
ATOM 3520 N N . GLU B 1 62 ? -1.648 31.5 7.789 1 96.81 62 GLU B N 1
ATOM 3521 C CA . GLU B 1 62 ? -2.139 31.109 9.109 1 96.81 62 GLU B CA 1
ATOM 3522 C C . GLU B 1 62 ? -1.118 31.438 10.195 1 96.81 62 GLU B C 1
ATOM 3524 O O . GLU B 1 62 ? -1.318 31.094 11.367 1 96.81 62 GLU B O 1
ATOM 3529 N N . GLY B 1 63 ? -0.008 32.031 9.836 1 97.19 63 GLY B N 1
ATOM 3530 C CA . GLY B 1 63 ? 0.927 32.562 10.805 1 97.19 63 GLY B CA 1
ATOM 3531 C C . GLY B 1 63 ? 2.062 31.609 11.133 1 97.19 63 GLY B C 1
ATOM 3532 O O . GLY B 1 63 ? 2.76 31.797 12.141 1 97.19 63 GLY B O 1
ATOM 3533 N N . ALA B 1 64 ? 2.281 30.609 10.305 1 98.06 64 ALA B N 1
ATOM 3534 C CA . ALA B 1 64 ? 3.379 29.672 10.523 1 98.06 64 ALA B CA 1
ATOM 3535 C C . ALA B 1 64 ? 4.695 30.25 10.008 1 98.06 64 ALA B C 1
ATOM 3537 O O . ALA B 1 64 ? 4.703 31.109 9.133 1 98.06 64 ALA B O 1
ATOM 3538 N N . ARG B 1 65 ? 5.762 29.844 10.625 1 98.12 65 ARG B N 1
ATOM 3539 C CA . ARG B 1 65 ? 7.055 29.922 9.953 1 98.12 65 ARG B CA 1
ATOM 3540 C C . ARG B 1 65 ? 7.199 28.828 8.906 1 98.12 65 ARG B C 1
ATOM 3542 O O . ARG B 1 65 ? 7.121 27.641 9.227 1 98.12 65 ARG B O 1
ATOM 3549 N N . VAL B 1 66 ? 7.426 29.25 7.656 1 98.75 66 VAL B N 1
ATOM 3550 C CA . VAL B 1 66 ? 7.332 28.266 6.578 1 98.75 66 VAL B CA 1
ATOM 3551 C C . VAL B 1 66 ? 8.703 28.078 5.93 1 98.75 66 VAL B C 1
ATOM 3553 O O . VAL B 1 66 ? 9.406 29.062 5.66 1 98.75 66 VAL B O 1
ATOM 3556 N N . SER B 1 67 ? 9.125 26.844 5.754 1 98.88 67 SER B N 1
ATOM 3557 C CA . SER B 1 67 ? 10.266 26.438 4.945 1 98.88 67 SER B CA 1
ATOM 3558 C C . SER B 1 67 ? 9.836 25.547 3.787 1 98.88 67 SER B C 1
ATOM 3560 O O . SER B 1 67 ? 9.023 24.641 3.967 1 98.88 67 SER B O 1
ATOM 3562 N N . ILE B 1 68 ? 10.391 25.875 2.584 1 98.88 68 ILE B N 1
ATOM 3563 C CA . ILE B 1 68 ? 10.086 25.031 1.433 1 98.88 68 ILE B CA 1
ATOM 3564 C C . ILE B 1 68 ? 11.375 24.469 0.847 1 98.88 68 ILE B C 1
ATOM 3566 O O . ILE B 1 68 ? 12.414 25.141 0.854 1 98.88 68 ILE B O 1
ATOM 3570 N N . LEU B 1 69 ? 11.281 23.203 0.418 1 98.88 69 LEU B N 1
ATOM 3571 C CA . LEU B 1 69 ? 12.414 22.5 -0.16 1 98.88 69 LEU B CA 1
ATOM 3572 C C . LEU B 1 69 ? 12.078 21.969 -1.548 1 98.88 69 LEU B C 1
ATOM 3574 O O . LEU B 1 69 ? 10.984 21.438 -1.767 1 98.88 69 LEU B O 1
ATOM 3578 N N . ALA B 1 70 ? 12.953 22.156 -2.506 1 98.56 70 ALA B N 1
ATOM 3579 C CA . ALA B 1 70 ? 12.891 21.594 -3.852 1 98.56 70 ALA B CA 1
ATOM 3580 C C . ALA B 1 70 ? 14.281 21.516 -4.473 1 98.56 70 ALA B C 1
ATOM 3582 O O . ALA B 1 70 ? 15.273 21.891 -3.844 1 98.56 70 ALA B O 1
ATOM 3583 N N . ARG B 1 71 ? 14.312 21.031 -5.66 1 97.69 71 ARG B N 1
ATOM 3584 C CA . ARG B 1 71 ? 15.609 20.812 -6.285 1 97.69 71 ARG B CA 1
ATOM 3585 C C . ARG B 1 71 ? 16.141 22.094 -6.898 1 97.69 71 ARG B C 1
ATOM 3587 O O . ARG B 1 71 ? 17.344 22.359 -6.836 1 97.69 71 ARG B O 1
ATOM 3594 N N . SER B 1 72 ? 15.266 22.953 -7.469 1 97.38 72 SER B N 1
ATOM 3595 C CA . SER B 1 72 ? 15.688 24.125 -8.242 1 97.38 72 SER B CA 1
ATOM 3596 C C . SER B 1 72 ? 15.633 25.391 -7.398 1 97.38 72 SER B C 1
ATOM 3598 O O . SER B 1 72 ? 14.555 25.859 -7.031 1 97.38 72 SER B O 1
ATOM 3600 N N . ILE B 1 73 ? 16.781 26.047 -7.277 1 97.94 73 ILE B N 1
ATOM 3601 C CA . ILE B 1 73 ? 16.844 27.266 -6.488 1 97.94 73 ILE B CA 1
ATOM 3602 C C . ILE B 1 73 ? 16.047 28.375 -7.176 1 97.94 73 ILE B C 1
ATOM 3604 O O . ILE B 1 73 ? 15.422 29.203 -6.512 1 97.94 73 ILE B O 1
ATOM 3608 N N . ASP B 1 74 ? 16.031 28.359 -8.484 1 98 74 ASP B N 1
ATOM 3609 C CA . ASP B 1 74 ? 15.297 29.375 -9.234 1 98 74 ASP B CA 1
ATOM 3610 C C . ASP B 1 74 ? 13.789 29.266 -8.977 1 98 74 ASP B C 1
ATOM 3612 O O . ASP B 1 74 ? 13.117 30.266 -8.75 1 98 74 ASP B O 1
ATOM 3616 N N . LYS B 1 75 ? 13.289 28.031 -9.008 1 97.75 75 LYS B N 1
ATOM 3617 C CA . LYS B 1 75 ? 11.867 27.812 -8.75 1 97.75 75 LYS B CA 1
ATOM 3618 C C . LYS B 1 75 ? 11.508 28.141 -7.305 1 97.75 75 LYS B C 1
ATOM 3620 O O . LYS B 1 75 ? 10.422 28.656 -7.027 1 97.75 75 LYS B O 1
ATOM 3625 N N . LEU B 1 76 ? 12.43 27.922 -6.457 1 98.56 76 LEU B N 1
ATOM 3626 C CA . LEU B 1 76 ? 12.227 28.219 -5.043 1 98.56 76 LEU B CA 1
ATOM 3627 C C . LEU B 1 76 ? 12.141 29.719 -4.812 1 98.56 76 LEU B C 1
ATOM 3629 O O . LEU B 1 76 ? 11.266 30.188 -4.074 1 98.56 76 LEU B O 1
ATOM 3633 N N . GLU B 1 77 ? 13.047 30.438 -5.426 1 98.31 77 GLU B N 1
ATOM 3634 C CA . GLU B 1 77 ? 13.047 31.891 -5.27 1 98.31 77 GLU B CA 1
ATOM 3635 C C . GLU B 1 77 ? 11.781 32.5 -5.855 1 98.31 77 GLU B C 1
ATOM 3637 O O . GLU B 1 77 ? 11.227 33.469 -5.297 1 98.31 77 GLU B O 1
ATOM 3642 N N . LYS B 1 78 ? 11.352 31.969 -6.957 1 98.06 78 LYS B N 1
ATOM 3643 C CA . LYS B 1 78 ? 10.094 32.438 -7.539 1 98.06 78 LYS B CA 1
ATOM 3644 C C . LYS B 1 78 ? 8.922 32.156 -6.598 1 98.06 78 LYS B C 1
ATOM 3646 O O . LYS B 1 78 ? 8.047 33.031 -6.43 1 98.06 78 LYS B O 1
ATOM 3651 N N . ALA B 1 79 ? 8.898 31 -5.996 1 98.25 79 ALA B N 1
ATOM 3652 C CA . ALA B 1 79 ? 7.852 30.625 -5.047 1 98.25 79 ALA B CA 1
ATOM 3653 C C . ALA B 1 79 ? 7.879 31.547 -3.822 1 98.25 79 ALA B C 1
ATOM 3655 O O . ALA B 1 79 ? 6.836 32 -3.363 1 98.25 79 ALA B O 1
ATOM 3656 N N . LYS B 1 80 ? 9.055 31.766 -3.318 1 98.31 80 LYS B N 1
ATOM 3657 C CA . LYS B 1 80 ? 9.25 32.656 -2.182 1 98.31 80 LYS B CA 1
ATOM 3658 C C . LYS B 1 80 ? 8.68 34.031 -2.471 1 98.31 80 LYS B C 1
ATOM 3660 O O . LYS B 1 80 ? 7.953 34.594 -1.649 1 98.31 80 LYS B O 1
ATOM 3665 N N . ASN B 1 81 ? 8.984 34.531 -3.619 1 97.81 81 ASN B N 1
ATOM 3666 C CA . ASN B 1 81 ? 8.508 35.844 -4.016 1 97.81 81 ASN B CA 1
ATOM 3667 C C . ASN B 1 81 ? 6.992 35.875 -4.156 1 97.81 81 ASN B C 1
ATOM 3669 O O . ASN B 1 81 ? 6.348 36.875 -3.756 1 97.81 81 ASN B O 1
ATOM 3673 N N . CYS B 1 82 ? 6.473 34.812 -4.73 1 96.75 82 CYS B N 1
ATOM 3674 C CA . CYS B 1 82 ? 5.031 34.719 -4.91 1 96.75 82 CYS B CA 1
ATOM 3675 C C . CYS B 1 82 ? 4.312 34.75 -3.566 1 96.75 82 CYS B C 1
ATOM 3677 O O . CYS B 1 82 ? 3.307 35.438 -3.406 1 96.75 82 CYS B O 1
ATOM 3679 N N . ILE B 1 83 ? 4.809 34.031 -2.613 1 97.19 83 ILE B N 1
ATOM 3680 C CA . ILE B 1 83 ? 4.199 33.969 -1.29 1 97.19 83 ILE B CA 1
ATOM 3681 C C . ILE B 1 83 ? 4.34 35.312 -0.574 1 97.19 83 ILE B C 1
ATOM 3683 O O . ILE B 1 83 ? 3.385 35.781 0.039 1 97.19 83 ILE B O 1
ATOM 3687 N N . GLN B 1 84 ? 5.523 35.906 -0.704 1 97 84 GLN B N 1
ATOM 3688 C CA . GLN B 1 84 ? 5.773 37.188 -0.072 1 97 84 GLN B CA 1
ATOM 3689 C C . GLN B 1 84 ? 4.824 38.25 -0.607 1 97 84 GLN B C 1
ATOM 3691 O O . GLN B 1 84 ? 4.277 39.031 0.162 1 97 84 GLN B O 1
ATOM 3696 N N . LEU B 1 85 ? 4.648 38.25 -1.863 1 95.62 85 LEU B N 1
ATOM 3697 C CA . LEU B 1 85 ? 3.801 39.25 -2.506 1 95.62 85 LEU B CA 1
ATOM 3698 C C . LEU B 1 85 ? 2.346 39.094 -2.082 1 95.62 85 LEU B C 1
ATOM 3700 O O . LEU B 1 85 ? 1.624 40.062 -1.92 1 95.62 85 LEU B O 1
ATOM 3704 N N . SER B 1 86 ? 1.947 37.875 -1.888 1 93.81 86 SER B N 1
ATOM 3705 C CA . SER B 1 86 ? 0.539 37.594 -1.637 1 93.81 86 SER B CA 1
ATOM 3706 C C . SER B 1 86 ? 0.219 37.656 -0.147 1 93.81 86 SER B C 1
ATOM 3708 O O . SER B 1 86 ? -0.911 37.969 0.238 1 93.81 86 SER B O 1
ATOM 3710 N N . THR B 1 87 ? 1.172 37.344 0.731 1 94 87 THR B N 1
ATOM 3711 C CA . THR B 1 87 ? 0.863 37.188 2.15 1 94 87 THR B CA 1
ATOM 3712 C C . THR B 1 87 ? 1.644 38.219 2.977 1 94 87 THR B C 1
ATOM 3714 O O . THR B 1 87 ? 1.306 38.469 4.133 1 94 87 THR B O 1
ATOM 3717 N N . GLY B 1 88 ? 2.707 38.781 2.441 1 95 88 GLY B N 1
ATOM 3718 C CA . GLY B 1 88 ? 3.604 39.656 3.184 1 95 88 GLY B CA 1
ATOM 3719 C C . GLY B 1 88 ? 4.59 38.906 4.055 1 95 88 GLY B C 1
ATOM 3720 O O . GLY B 1 88 ? 5.387 39.5 4.77 1 95 88 GLY B O 1
ATOM 3721 N N . ILE B 1 89 ? 4.527 37.594 3.971 1 95.12 89 ILE B N 1
ATOM 3722 C CA . ILE B 1 89 ? 5.352 36.75 4.836 1 95.12 89 ILE B CA 1
ATOM 3723 C C . ILE B 1 89 ? 6.496 36.156 4.027 1 95.12 89 ILE B C 1
ATOM 3725 O O . ILE B 1 89 ? 6.293 35.688 2.91 1 95.12 89 ILE B O 1
ATOM 3729 N N . ASP B 1 90 ? 7.676 36.219 4.59 1 95.75 90 ASP B N 1
ATOM 3730 C CA . ASP B 1 90 ? 8.844 35.594 3.965 1 95.75 90 ASP B CA 1
ATOM 3731 C C . ASP B 1 90 ? 8.953 34.125 4.352 1 95.75 90 ASP B C 1
ATOM 3733 O O . ASP B 1 90 ? 8.789 33.75 5.52 1 95.75 90 ASP B O 1
ATOM 3737 N N . VAL B 1 91 ? 9.219 33.312 3.369 1 97.88 91 VAL B N 1
ATOM 3738 C CA . VAL B 1 91 ? 9.422 31.891 3.637 1 97.88 91 VAL B CA 1
ATOM 3739 C C . VAL B 1 91 ? 10.883 31.516 3.389 1 97.88 91 VAL B C 1
ATOM 3741 O O . VAL B 1 91 ? 11.562 32.156 2.588 1 97.88 91 VAL B O 1
ATOM 3744 N N . ALA B 1 92 ? 11.406 30.562 4.145 1 98.69 92 ALA B N 1
ATOM 3745 C CA . ALA B 1 92 ? 12.766 30.062 3.938 1 98.69 92 ALA B CA 1
ATOM 3746 C C . ALA B 1 92 ? 12.797 29.016 2.82 1 98.69 92 ALA B C 1
ATOM 3748 O O . ALA B 1 92 ? 11.867 28.219 2.682 1 98.69 92 ALA B O 1
ATOM 3749 N N . VAL B 1 93 ? 13.875 29.094 1.979 1 98.75 93 VAL B N 1
ATOM 3750 C CA . VAL B 1 93 ? 13.984 28.172 0.857 1 98.75 93 VAL B CA 1
ATOM 3751 C C . VAL B 1 93 ? 15.25 27.328 1.006 1 98.75 93 VAL B C 1
ATOM 3753 O O . VAL B 1 93 ? 16.281 27.812 1.459 1 98.75 93 VAL B O 1
ATOM 3756 N N . PHE B 1 94 ? 15.148 26.047 0.69 1 98.81 94 PHE B N 1
ATOM 3757 C CA . PHE B 1 94 ? 16.266 25.109 0.718 1 98.81 94 PHE B CA 1
ATOM 3758 C C . PHE B 1 94 ? 16.328 24.312 -0.573 1 98.81 94 PHE B C 1
ATOM 3760 O O . PHE B 1 94 ? 15.352 23.656 -0.949 1 98.81 94 PHE B O 1
ATOM 3767 N N . ALA B 1 95 ? 17.484 24.344 -1.271 1 98.69 95 ALA B N 1
ATOM 3768 C CA . ALA B 1 95 ? 17.672 23.562 -2.492 1 98.69 95 ALA B CA 1
ATOM 3769 C C . ALA B 1 95 ? 18.328 22.219 -2.188 1 98.69 95 ALA B C 1
ATOM 3771 O O . ALA B 1 95 ? 19.469 22.172 -1.729 1 98.69 95 ALA B O 1
ATOM 3772 N N . ALA B 1 96 ? 17.578 21.125 -2.404 1 98.75 96 ALA B N 1
ATOM 3773 C CA . ALA B 1 96 ? 18.109 19.781 -2.182 1 98.75 96 ALA B CA 1
ATOM 3774 C C . ALA B 1 96 ? 17.281 18.734 -2.924 1 98.75 96 ALA B C 1
ATOM 3776 O O . ALA B 1 96 ? 16.078 18.891 -3.094 1 98.75 96 ALA B O 1
ATOM 3777 N N . ASP B 1 97 ? 17.969 17.75 -3.418 1 98.69 97 ASP B N 1
ATOM 3778 C CA . ASP B 1 97 ? 17.312 16.531 -3.908 1 98.69 97 ASP B CA 1
ATOM 3779 C C . ASP B 1 97 ? 16.969 15.586 -2.758 1 98.69 97 ASP B C 1
ATOM 3781 O O . ASP B 1 97 ? 17.859 15.172 -2.012 1 98.69 97 ASP B O 1
ATOM 3785 N N . VAL B 1 98 ? 15.68 15.258 -2.639 1 98.75 98 VAL B N 1
ATOM 3786 C CA . VAL B 1 98 ? 15.227 14.461 -1.504 1 98.75 98 VAL B CA 1
ATOM 3787 C C . VAL B 1 98 ? 15.891 13.094 -1.538 1 98.75 98 VAL B C 1
ATOM 3789 O O . VAL B 1 98 ? 15.906 12.375 -0.533 1 98.75 98 VAL B O 1
ATOM 3792 N N . ARG B 1 99 ? 16.438 12.656 -2.662 1 98.31 99 ARG B N 1
ATOM 3793 C CA . ARG B 1 99 ? 17.109 11.367 -2.779 1 98.31 99 ARG B CA 1
ATOM 3794 C C . ARG B 1 99 ? 18.484 11.398 -2.121 1 98.31 99 ARG B C 1
ATOM 3796 O O . ARG B 1 99 ? 19.078 10.352 -1.857 1 98.31 99 ARG B O 1
ATOM 3803 N N . ASP B 1 100 ? 18.984 12.602 -1.896 1 98.56 100 ASP B N 1
ATOM 3804 C CA . ASP B 1 100 ? 20.281 12.805 -1.252 1 98.56 100 ASP B CA 1
ATOM 3805 C C . ASP B 1 100 ? 20.125 13.086 0.24 1 98.56 100 ASP B C 1
ATOM 3807 O O . ASP B 1 100 ? 19.922 14.234 0.644 1 98.56 100 ASP B O 1
ATOM 3811 N N . TYR B 1 101 ? 20.359 12.102 1.038 1 98.44 101 TYR B N 1
ATOM 3812 C CA . TYR B 1 101 ? 20.109 12.219 2.471 1 98.44 101 TYR B CA 1
ATOM 3813 C C . TYR B 1 101 ? 20.984 13.305 3.09 1 98.44 101 TYR B C 1
ATOM 3815 O O . TYR B 1 101 ? 20.531 14.039 3.977 1 98.44 101 TYR B O 1
ATOM 3823 N N . ASP B 1 102 ? 22.203 13.375 2.705 1 98.31 102 ASP B N 1
ATOM 3824 C CA . ASP B 1 102 ? 23.094 14.375 3.285 1 98.31 102 ASP B CA 1
ATOM 3825 C C . ASP B 1 102 ? 22.609 15.789 3.004 1 98.31 102 ASP B C 1
ATOM 3827 O O . ASP B 1 102 ? 22.641 16.656 3.885 1 98.31 102 ASP B O 1
ATOM 3831 N N . ALA B 1 103 ? 22.156 16.016 1.79 1 98.69 103 ALA B N 1
ATOM 3832 C CA . ALA B 1 103 ? 21.625 17.328 1.425 1 98.69 103 ALA B CA 1
ATOM 3833 C C . ALA B 1 103 ? 20.359 17.656 2.217 1 98.69 103 ALA B C 1
ATOM 3835 O O . ALA B 1 103 ? 20.172 18.781 2.684 1 98.69 103 ALA B O 1
ATOM 3836 N N . VAL B 1 104 ? 19.547 16.656 2.4 1 98.69 104 VAL B N 1
ATOM 3837 C CA . VAL B 1 104 ? 18.297 16.812 3.123 1 98.69 104 VAL B CA 1
ATOM 3838 C C . VAL B 1 104 ? 18.578 17.078 4.602 1 98.69 104 VAL B C 1
ATOM 3840 O O . VAL B 1 104 ? 17.953 17.953 5.211 1 98.69 104 VAL B O 1
ATOM 3843 N N . SER B 1 105 ? 19.484 16.312 5.141 1 98.38 105 SER B N 1
ATOM 3844 C CA . SER B 1 105 ? 19.844 16.453 6.547 1 98.38 105 SER B CA 1
ATOM 3845 C C . SER B 1 105 ? 20.391 17.859 6.828 1 98.38 105 SER B C 1
ATOM 3847 O O . SER B 1 105 ? 20.062 18.469 7.844 1 98.38 105 SER B O 1
ATOM 3849 N N . LYS B 1 106 ? 21.188 18.312 5.945 1 98.62 106 LYS B N 1
ATOM 3850 C CA . LYS B 1 106 ? 21.75 19.656 6.086 1 98.62 106 LYS B CA 1
ATOM 3851 C C . LYS B 1 106 ? 20.641 20.719 6.035 1 98.62 106 LYS B C 1
ATOM 3853 O O . LYS B 1 106 ? 20.641 21.656 6.824 1 98.62 106 LYS B O 1
ATOM 3858 N N . ALA B 1 107 ? 19.75 20.562 5.105 1 98.81 107 ALA B N 1
ATOM 3859 C CA . ALA B 1 107 ? 18.625 21.484 4.977 1 98.81 107 ALA B CA 1
ATOM 3860 C C . ALA B 1 107 ? 17.797 21.531 6.25 1 98.81 107 ALA B C 1
ATOM 3862 O O . ALA B 1 107 ? 17.391 22.594 6.711 1 98.81 107 ALA B O 1
ATOM 3863 N N . VAL B 1 108 ? 17.516 20.375 6.824 1 98.69 108 VAL B N 1
ATOM 3864 C CA . VAL B 1 108 ? 16.719 20.25 8.031 1 98.69 108 VAL B CA 1
ATOM 3865 C C . VAL B 1 108 ? 17.438 20.906 9.203 1 98.69 108 VAL B C 1
ATOM 3867 O O . VAL B 1 108 ? 16.812 21.625 10 1 98.69 108 VAL B O 1
ATOM 3870 N N . GLU B 1 109 ? 18.703 20.656 9.273 1 98 109 GLU B N 1
ATOM 3871 C CA . GLU B 1 109 ? 19.5 21.266 10.336 1 98 109 GLU B CA 1
ATOM 3872 C C . GLU B 1 109 ? 19.5 22.781 10.242 1 98 109 GLU B C 1
ATOM 3874 O O . GLU B 1 109 ? 19.328 23.469 11.25 1 98 109 GLU B O 1
ATOM 3879 N N . GLU B 1 110 ? 19.641 23.266 9.094 1 98.31 110 GLU B N 1
ATOM 3880 C CA . GLU B 1 110 ? 19.672 24.703 8.875 1 98.31 110 GLU B CA 1
ATOM 3881 C C . GLU B 1 110 ? 18.312 25.328 9.148 1 98.31 110 GLU B C 1
ATOM 3883 O O . GLU B 1 110 ? 18.219 26.469 9.617 1 98.31 110 GLU B O 1
ATOM 3888 N N . ALA B 1 111 ? 17.266 24.656 8.828 1 97.94 111 ALA B N 1
ATOM 3889 C CA . ALA B 1 111 ? 15.906 25.172 8.984 1 97.94 111 ALA B CA 1
ATOM 3890 C C . ALA B 1 111 ? 15.523 25.297 10.453 1 97.94 111 ALA B C 1
ATOM 3892 O O . ALA B 1 111 ? 14.727 26.156 10.828 1 97.94 111 ALA B O 1
ATOM 3893 N N . GLY B 1 112 ? 16.125 24.375 11.312 1 95.12 112 GLY B N 1
ATOM 3894 C CA . GLY B 1 112 ? 15.781 24.359 12.719 1 95.12 112 GLY B CA 1
ATOM 3895 C C . GLY B 1 112 ? 14.648 23.406 13.047 1 95.12 112 GLY B C 1
ATOM 3896 O O . GLY B 1 112 ? 14.188 22.656 12.18 1 95.12 112 GLY B O 1
ATOM 3897 N N . PRO B 1 113 ? 14.148 23.453 14.25 1 93.06 113 PRO B N 1
ATOM 3898 C CA . PRO B 1 113 ? 13.156 22.484 14.719 1 93.06 113 PRO B CA 1
ATOM 3899 C C . PRO B 1 113 ? 11.852 22.547 13.93 1 93.06 113 PRO B C 1
ATOM 3901 O O . PRO B 1 113 ? 11.289 23.641 13.758 1 93.06 113 PRO B O 1
ATOM 3904 N N . ILE B 1 114 ? 11.367 21.391 13.523 1 97.94 114 ILE B N 1
ATOM 3905 C CA . ILE B 1 114 ? 10.172 21.297 12.703 1 97.94 114 ILE B CA 1
ATOM 3906 C C . ILE B 1 114 ? 9 20.797 13.555 1 97.94 114 ILE B C 1
ATOM 3908 O O . ILE B 1 114 ? 9.133 19.812 14.281 1 97.94 114 ILE B O 1
ATOM 3912 N N . ASP B 1 115 ? 7.848 21.453 13.469 1 98.12 115 ASP B N 1
ATOM 3913 C CA . ASP B 1 115 ? 6.641 21.047 14.18 1 98.12 115 ASP B CA 1
ATOM 3914 C C . ASP B 1 115 ? 5.703 20.266 13.273 1 98.12 115 ASP B C 1
ATOM 3916 O O . ASP B 1 115 ? 5.039 19.328 13.719 1 98.12 115 ASP B O 1
ATOM 3920 N N . VAL B 1 116 ? 5.613 20.719 12.062 1 98.75 116 VAL B N 1
ATOM 3921 C CA . VAL B 1 116 ? 4.773 20.094 11.039 1 98.75 116 VAL B CA 1
ATOM 3922 C C . VAL B 1 116 ? 5.602 19.828 9.789 1 98.75 116 VAL B C 1
ATOM 3924 O O . VAL B 1 116 ? 6.07 20.75 9.133 1 98.75 116 VAL B O 1
ATOM 3927 N N . LEU B 1 117 ? 5.836 18.578 9.531 1 98.94 117 LEU B N 1
ATOM 3928 C CA . LEU B 1 117 ? 6.539 18.156 8.328 1 98.94 117 LEU B CA 1
ATOM 3929 C C . LEU B 1 117 ? 5.559 17.688 7.258 1 98.94 117 LEU B C 1
ATOM 3931 O O . LEU B 1 117 ? 4.77 16.766 7.496 1 98.94 117 LEU B O 1
ATOM 3935 N N . VAL B 1 118 ? 5.555 18.344 6.109 1 98.94 118 VAL B N 1
ATOM 3936 C CA . VAL B 1 118 ? 4.738 17.922 4.977 1 98.94 118 VAL B CA 1
ATOM 3937 C C . VAL B 1 118 ? 5.637 17.391 3.865 1 98.94 118 VAL B C 1
ATOM 3939 O O . VAL B 1 118 ? 6.289 18.156 3.158 1 98.94 118 VAL B O 1
ATOM 3942 N N . VAL B 1 119 ? 5.648 16.109 3.754 1 98.94 119 VAL B N 1
ATOM 3943 C CA . VAL B 1 119 ? 6.367 15.445 2.674 1 98.94 119 VAL B CA 1
ATOM 3944 C C . VAL B 1 119 ? 5.496 15.398 1.421 1 98.94 119 VAL B C 1
ATOM 3946 O O . VAL B 1 119 ? 4.695 14.477 1.247 1 98.94 119 VAL B O 1
ATOM 3949 N N . ASN B 1 120 ? 5.77 16.344 0.549 1 98.75 120 ASN B N 1
ATOM 3950 C CA . ASN B 1 120 ? 4.824 16.609 -0.527 1 98.75 120 ASN B CA 1
ATOM 3951 C C . ASN B 1 120 ? 5.418 16.281 -1.894 1 98.75 120 ASN B C 1
ATOM 3953 O O . ASN B 1 120 ? 4.684 16.125 -2.873 1 98.75 120 ASN B O 1
ATOM 3957 N N . GLN B 1 121 ? 6.711 16.094 -1.952 1 97.75 121 GLN B N 1
ATOM 3958 C CA . GLN B 1 121 ? 7.332 15.883 -3.254 1 97.75 121 GLN B CA 1
ATOM 3959 C C . GLN B 1 121 ? 6.809 14.609 -3.91 1 97.75 121 GLN B C 1
ATOM 3961 O O . GLN B 1 121 ? 6.438 13.656 -3.219 1 97.75 121 GLN B O 1
ATOM 3966 N N . GLY B 1 122 ? 6.785 14.602 -5.199 1 96.12 122 GLY B N 1
ATOM 3967 C CA . GLY B 1 122 ? 6.402 13.406 -5.938 1 96.12 122 GLY B CA 1
ATOM 3968 C C . GLY B 1 122 ? 6.566 13.555 -7.438 1 96.12 122 GLY B C 1
ATOM 3969 O O . GLY B 1 122 ? 6.473 14.664 -7.969 1 96.12 122 GLY B O 1
ATOM 3970 N N . VAL B 1 123 ? 6.789 12.438 -8.047 1 95 123 VAL B N 1
ATOM 3971 C CA . VAL B 1 123 ? 6.859 12.375 -9.5 1 95 123 VAL B CA 1
ATOM 3972 C C . VAL B 1 123 ? 6.035 11.195 -10.008 1 95 123 VAL B C 1
ATOM 3974 O O . VAL B 1 123 ? 5.836 10.211 -9.281 1 95 123 VAL B O 1
ATOM 3977 N N . PHE B 1 124 ? 5.477 11.297 -11.133 1 92.44 124 PHE B N 1
ATOM 3978 C CA . PHE B 1 124 ? 4.727 10.203 -11.75 1 92.44 124 PHE B CA 1
ATOM 3979 C C . PHE B 1 124 ? 4.895 10.227 -13.266 1 92.44 124 PHE B C 1
ATOM 3981 O O . PHE B 1 124 ? 4.902 11.297 -13.883 1 92.44 124 PHE B O 1
ATOM 3988 N N . VAL B 1 125 ? 5.184 9.164 -13.844 1 93.38 125 VAL B N 1
ATOM 3989 C CA . VAL B 1 125 ? 5.266 8.914 -15.281 1 93.38 125 VAL B CA 1
ATOM 3990 C C . VAL B 1 125 ? 4.312 7.785 -15.664 1 93.38 125 VAL B C 1
ATOM 3992 O O . VAL B 1 125 ? 4.629 6.605 -15.477 1 93.38 125 VAL B O 1
ATOM 3995 N N . PRO B 1 126 ? 3.182 8.141 -16.281 1 94.12 126 PRO B N 1
ATOM 3996 C CA . PRO B 1 126 ? 2.221 7.105 -16.656 1 94.12 126 PRO B CA 1
ATOM 3997 C C . PRO B 1 126 ? 2.654 6.316 -17.891 1 94.12 126 PRO B C 1
ATOM 3999 O O . PRO B 1 126 ? 2.998 6.906 -18.922 1 94.12 126 PRO B O 1
ATOM 4002 N N . GLU B 1 127 ? 2.658 5.062 -17.781 1 95.62 127 GLU B N 1
ATOM 4003 C CA . GLU B 1 127 ? 2.982 4.145 -18.875 1 95.62 127 GLU B CA 1
ATOM 4004 C C . GLU B 1 127 ? 2.807 2.691 -18.438 1 95.62 127 GLU B C 1
ATOM 4006 O O . GLU B 1 127 ? 3.049 2.348 -17.281 1 95.62 127 GLU B O 1
ATOM 4011 N N . GLU B 1 128 ? 2.305 1.864 -19.344 1 95.38 128 GLU B N 1
ATOM 4012 C CA . GLU B 1 128 ? 2.24 0.441 -19.031 1 95.38 128 GLU B CA 1
ATOM 4013 C C . GLU B 1 128 ? 3.611 -0.097 -18.625 1 95.38 128 GLU B C 1
ATOM 4015 O O . GLU B 1 128 ? 4.629 0.287 -19.203 1 95.38 128 GLU B O 1
ATOM 4020 N N . LEU B 1 129 ? 3.633 -1.036 -17.719 1 97.25 129 LEU B N 1
ATOM 4021 C CA . LEU B 1 129 ? 4.883 -1.496 -17.125 1 97.25 129 LEU B CA 1
ATOM 4022 C C . LEU B 1 129 ? 5.797 -2.102 -18.188 1 97.25 129 LEU B C 1
ATOM 4024 O O . LEU B 1 129 ? 7.012 -1.89 -18.156 1 97.25 129 LEU B O 1
ATOM 4028 N N . GLU B 1 130 ? 5.199 -2.814 -19.094 1 95.06 130 GLU B N 1
ATOM 4029 C CA . GLU B 1 130 ? 5.988 -3.455 -20.141 1 95.06 130 GLU B CA 1
ATOM 4030 C C . GLU B 1 130 ? 6.781 -2.426 -20.938 1 95.06 130 GLU B C 1
ATOM 4032 O O . GLU B 1 130 ? 7.918 -2.686 -21.344 1 95.06 130 GLU B O 1
ATOM 4037 N N . LYS B 1 131 ? 6.262 -1.244 -21.109 1 95.12 131 LYS B N 1
ATOM 4038 C CA . LYS B 1 131 ? 6.855 -0.212 -21.969 1 95.12 131 LYS B CA 1
ATOM 4039 C C . LYS B 1 131 ? 7.672 0.774 -21.141 1 95.12 131 LYS B C 1
ATOM 4041 O O . LYS B 1 131 ? 8.523 1.484 -21.672 1 95.12 131 LYS B O 1
ATOM 4046 N N . GLN B 1 132 ? 7.445 0.78 -19.922 1 96.12 132 GLN B N 1
ATOM 4047 C CA . GLN B 1 132 ? 8.086 1.758 -19.047 1 96.12 132 GLN B CA 1
ATOM 4048 C C . GLN B 1 132 ? 9.555 1.408 -18.812 1 96.12 132 GLN B C 1
ATOM 4050 O O . GLN B 1 132 ? 9.883 0.261 -18.516 1 96.12 132 GLN B O 1
ATOM 4055 N N . GLY B 1 133 ? 10.453 2.414 -18.984 1 96.12 133 GLY B N 1
ATOM 4056 C CA . GLY B 1 133 ? 11.859 2.189 -18.688 1 96.12 133 GLY B CA 1
ATOM 4057 C C . GLY B 1 133 ? 12.125 1.915 -17.219 1 96.12 133 GLY B C 1
ATOM 4058 O O . GLY B 1 133 ? 11.484 2.506 -16.344 1 96.12 133 GLY B O 1
ATOM 4059 N N . LEU B 1 134 ? 13.078 1.048 -16.953 1 96.69 134 LEU B N 1
ATOM 4060 C CA . LEU B 1 134 ? 13.406 0.695 -15.57 1 96.69 134 LEU B CA 1
ATOM 4061 C C . LEU B 1 134 ? 13.93 1.908 -14.812 1 96.69 134 LEU B C 1
ATOM 4063 O O . LEU B 1 134 ? 13.719 2.027 -13.602 1 96.69 134 LEU B O 1
ATOM 4067 N N . ASP B 1 135 ? 14.594 2.738 -15.555 1 97.12 135 ASP B N 1
ATOM 4068 C CA . ASP B 1 135 ? 15.109 3.953 -14.93 1 97.12 135 ASP B CA 1
ATOM 4069 C C . ASP B 1 135 ? 13.969 4.832 -14.422 1 97.12 135 ASP B C 1
ATOM 4071 O O . ASP B 1 135 ? 14.094 5.473 -13.375 1 97.12 135 ASP B O 1
ATOM 4075 N N . GLU B 1 136 ? 12.906 4.855 -15.141 1 97.06 136 GLU B N 1
ATOM 4076 C CA . GLU B 1 136 ? 11.742 5.629 -14.719 1 97.06 136 GLU B CA 1
ATOM 4077 C C . GLU B 1 136 ? 11.078 5.008 -13.5 1 97.06 136 GLU B C 1
ATOM 4079 O O . GLU B 1 136 ? 10.656 5.719 -12.586 1 97.06 136 GLU B O 1
ATOM 4084 N N . VAL B 1 137 ? 11 3.697 -13.492 1 98.19 137 VAL B N 1
ATOM 4085 C CA . VAL B 1 137 ? 10.445 2.977 -12.352 1 98.19 137 VAL B CA 1
ATOM 4086 C C . VAL B 1 137 ? 11.266 3.291 -11.094 1 98.19 137 VAL B C 1
ATOM 4088 O O . VAL B 1 137 ? 10.703 3.676 -10.062 1 98.19 137 VAL B O 1
ATOM 4091 N N . ARG B 1 138 ? 12.547 3.182 -11.227 1 97.94 138 ARG B N 1
ATOM 4092 C CA . ARG B 1 138 ? 13.445 3.43 -10.102 1 97.94 138 ARG B CA 1
ATOM 4093 C C . ARG B 1 138 ? 13.367 4.883 -9.648 1 97.94 138 ARG B C 1
ATOM 4095 O O . ARG B 1 138 ? 13.398 5.168 -8.453 1 97.94 138 ARG B O 1
ATOM 4102 N N . PHE B 1 139 ? 13.289 5.738 -10.641 1 97.94 139 PHE B N 1
ATOM 4103 C CA . PHE B 1 139 ? 13.227 7.164 -10.336 1 97.94 139 PHE B CA 1
ATOM 4104 C C . PHE B 1 139 ? 11.992 7.488 -9.508 1 97.94 139 PHE B C 1
ATOM 4106 O O . PHE B 1 139 ? 12.07 8.227 -8.523 1 97.94 139 PHE B O 1
ATOM 4113 N N . MET B 1 140 ? 10.844 6.973 -9.805 1 98.12 140 MET B N 1
ATOM 4114 C CA . MET B 1 140 ? 9.609 7.215 -9.07 1 98.12 140 MET B CA 1
ATOM 4115 C C . MET B 1 140 ? 9.695 6.66 -7.652 1 98.12 140 MET B C 1
ATOM 4117 O O . MET B 1 140 ? 9.312 7.332 -6.691 1 98.12 140 MET B O 1
ATOM 4121 N N . VAL B 1 141 ? 10.234 5.445 -7.516 1 98.69 141 VAL B N 1
ATOM 4122 C CA . VAL B 1 141 ? 10.359 4.848 -6.191 1 98.69 141 VAL B CA 1
ATOM 4123 C C . VAL B 1 141 ? 11.359 5.648 -5.359 1 98.69 141 VAL B C 1
ATOM 4125 O O . VAL B 1 141 ? 11.125 5.902 -4.172 1 98.69 141 VAL B O 1
ATOM 4128 N N . ASP B 1 142 ? 12.43 6.109 -5.98 1 98.56 142 ASP B N 1
ATOM 4129 C CA . ASP B 1 142 ? 13.477 6.848 -5.285 1 98.56 142 ASP B CA 1
ATOM 4130 C C . ASP B 1 142 ? 12.961 8.195 -4.785 1 98.56 142 ASP B C 1
ATOM 4132 O O . ASP B 1 142 ? 13.211 8.578 -3.641 1 98.56 142 ASP B O 1
ATOM 4136 N N . VAL B 1 143 ? 12.242 8.859 -5.625 1 98.62 143 VAL B N 1
ATOM 4137 C CA . VAL B 1 143 ? 11.773 10.188 -5.262 1 98.62 143 VAL B CA 1
ATOM 4138 C C . VAL B 1 143 ? 10.586 10.078 -4.301 1 98.62 143 VAL B C 1
ATOM 4140 O O . VAL B 1 143 ? 10.578 10.703 -3.238 1 98.62 143 VAL B O 1
ATOM 4143 N N . ASN B 1 144 ? 9.617 9.258 -4.641 1 98.81 144 ASN B N 1
ATOM 4144 C CA . ASN B 1 144 ? 8.359 9.227 -3.91 1 98.81 144 ASN B CA 1
ATOM 4145 C C . ASN B 1 144 ? 8.5 8.5 -2.576 1 98.81 144 ASN B C 1
ATOM 4147 O O . ASN B 1 144 ? 7.887 8.891 -1.582 1 98.81 144 ASN B O 1
ATOM 4151 N N . LEU B 1 145 ? 9.32 7.457 -2.57 1 98.88 145 LEU B N 1
ATOM 4152 C CA . LEU B 1 145 ? 9.359 6.617 -1.377 1 98.88 145 LEU B CA 1
ATOM 4153 C C . LEU B 1 145 ? 10.664 6.82 -0.615 1 98.88 145 LEU B C 1
ATOM 4155 O O . LEU B 1 145 ? 10.656 7.266 0.535 1 98.88 145 LEU B O 1
ATOM 4159 N N . ILE B 1 146 ? 11.797 6.594 -1.269 1 98.81 146 ILE B N 1
ATOM 4160 C CA . ILE B 1 146 ? 13.078 6.738 -0.591 1 98.81 146 ILE B CA 1
ATOM 4161 C C . ILE B 1 146 ? 13.273 8.188 -0.159 1 98.81 146 ILE B C 1
ATOM 4163 O O . ILE B 1 146 ? 13.766 8.453 0.941 1 98.81 146 ILE B O 1
ATOM 4167 N N . GLY B 1 147 ? 12.914 9.094 -1.041 1 98.88 147 GLY B N 1
ATOM 4168 C CA . GLY B 1 147 ? 12.977 10.5 -0.674 1 98.88 147 GLY B CA 1
ATOM 4169 C C . GLY B 1 147 ? 12.164 10.828 0.565 1 98.88 147 GLY B C 1
ATOM 4170 O O . GLY B 1 147 ? 12.578 11.656 1.38 1 98.88 147 GLY B O 1
ATOM 4171 N N . SER B 1 148 ? 11.008 10.195 0.745 1 98.88 148 SER B N 1
ATOM 4172 C CA . SER B 1 148 ? 10.172 10.391 1.925 1 98.88 148 SER B CA 1
ATOM 4173 C C . SER B 1 148 ? 10.844 9.836 3.176 1 98.88 148 SER B C 1
ATOM 4175 O O . SER B 1 148 ? 10.797 10.461 4.242 1 98.88 148 SER B O 1
ATOM 4177 N N . PHE B 1 149 ? 11.461 8.672 3.027 1 98.88 149 PHE B N 1
ATOM 4178 C CA . PHE B 1 149 ? 12.234 8.117 4.133 1 98.88 149 PHE B CA 1
ATOM 4179 C C . PHE B 1 149 ? 13.352 9.07 4.543 1 98.88 149 PHE B C 1
ATOM 4181 O O . PHE B 1 149 ? 13.57 9.297 5.734 1 98.88 149 PHE B O 1
ATOM 4188 N N . ASN B 1 150 ? 14.07 9.594 3.529 1 98.81 150 ASN B N 1
ATOM 4189 C CA . ASN B 1 150 ? 15.172 10.508 3.811 1 98.81 150 ASN B CA 1
ATOM 4190 C C . ASN B 1 150 ? 14.711 11.727 4.598 1 98.81 150 ASN B C 1
ATOM 4192 O O . ASN B 1 150 ? 15.336 12.109 5.59 1 98.81 150 ASN B O 1
ATOM 4196 N N . MET B 1 151 ? 13.609 12.273 4.188 1 98.81 151 MET B N 1
ATOM 4197 C CA . MET B 1 151 ? 13.094 13.477 4.824 1 98.81 151 MET B CA 1
ATOM 4198 C C . MET B 1 151 ? 12.648 13.195 6.254 1 98.81 151 MET B C 1
ATOM 4200 O O . MET B 1 151 ? 12.961 13.953 7.172 1 98.81 151 MET B O 1
ATOM 4204 N N . ILE B 1 152 ? 11.93 12.141 6.43 1 98.88 152 ILE B N 1
ATOM 4205 C CA . ILE B 1 152 ? 11.398 11.797 7.742 1 98.88 152 ILE B CA 1
ATOM 4206 C C . ILE B 1 152 ? 12.547 11.477 8.695 1 98.88 152 ILE B C 1
ATOM 4208 O O . ILE B 1 152 ? 12.562 11.961 9.836 1 98.88 152 ILE B O 1
ATOM 4212 N N . LYS B 1 153 ? 13.492 10.695 8.258 1 98.44 153 LYS B N 1
ATOM 4213 C CA . LYS B 1 153 ? 14.609 10.312 9.117 1 98.44 153 LYS B CA 1
ATOM 4214 C C . LYS B 1 153 ? 15.445 11.523 9.516 1 98.44 153 LYS B C 1
ATOM 4216 O O . LYS B 1 153 ? 15.945 11.602 10.633 1 98.44 153 LYS B O 1
ATOM 4221 N N . ALA B 1 154 ? 15.594 12.445 8.586 1 98.38 154 ALA B N 1
ATOM 4222 C CA . ALA B 1 154 ? 16.344 13.664 8.883 1 98.38 154 ALA B CA 1
ATOM 4223 C C . ALA B 1 154 ? 15.625 14.516 9.922 1 98.38 154 ALA B C 1
ATOM 4225 O O . ALA B 1 154 ? 16.25 15.109 10.797 1 98.38 154 ALA B O 1
ATOM 4226 N N . ALA B 1 155 ? 14.32 14.578 9.906 1 98.38 155 ALA B N 1
ATOM 4227 C CA . ALA B 1 155 ? 13.539 15.508 10.719 1 98.38 155 ALA B CA 1
ATOM 4228 C C . ALA B 1 155 ? 13.156 14.875 12.055 1 98.38 155 ALA B C 1
ATOM 4230 O O . ALA B 1 155 ? 12.961 15.578 13.047 1 98.38 155 ALA B O 1
ATOM 4231 N N . LEU B 1 156 ? 13.07 13.57 12.094 1 97.62 156 LEU B N 1
ATOM 4232 C CA . LEU B 1 156 ? 12.406 12.82 13.164 1 97.62 156 LEU B CA 1
ATOM 4233 C C . LEU B 1 156 ? 13.094 13.07 14.5 1 97.62 156 LEU B C 1
ATOM 4235 O O . LEU B 1 156 ? 12.43 13.328 15.508 1 97.62 156 LEU B O 1
ATOM 4239 N N . PRO B 1 157 ? 14.453 13.031 14.578 1 95.62 157 PRO B N 1
ATOM 4240 C CA . PRO B 1 157 ? 15.078 13.273 15.883 1 95.62 157 PRO B CA 1
ATOM 4241 C C . PRO B 1 157 ? 14.719 14.633 16.469 1 95.62 157 PRO B C 1
ATOM 4243 O O . PRO B 1 157 ? 14.422 14.734 17.656 1 95.62 157 PRO B O 1
ATOM 4246 N N . GLY B 1 158 ? 14.703 15.633 15.656 1 95.19 158 GLY B N 1
ATOM 4247 C CA . GLY B 1 158 ? 14.32 16.953 16.109 1 95.19 158 GLY B CA 1
ATOM 4248 C C . GLY B 1 158 ? 12.859 17.062 16.5 1 95.19 158 GLY B C 1
ATOM 4249 O O . GLY B 1 158 ? 12.5 17.766 17.438 1 95.19 158 GLY B O 1
ATOM 4250 N N . MET B 1 159 ? 12.008 16.344 15.836 1 96.5 159 MET B N 1
ATOM 4251 C CA . MET B 1 159 ? 10.57 16.406 16.078 1 96.5 159 MET B CA 1
ATOM 4252 C C . MET B 1 159 ? 10.203 15.664 17.359 1 96.5 159 MET B C 1
ATOM 4254 O O . MET B 1 159 ? 9.242 16.031 18.047 1 96.5 159 MET B O 1
ATOM 4258 N N . LYS B 1 160 ? 10.922 14.664 17.656 1 92.75 160 LYS B N 1
ATOM 4259 C CA . LYS B 1 160 ? 10.664 13.891 18.859 1 92.75 160 LYS B CA 1
ATOM 4260 C C . LYS B 1 160 ? 11.125 14.656 20.109 1 92.75 160 LYS B C 1
ATOM 4262 O O . LYS B 1 160 ? 10.586 14.453 21.188 1 92.75 160 LYS B O 1
ATOM 4267 N N . ASP B 1 161 ? 12.086 15.461 19.969 1 86.94 161 ASP B N 1
ATOM 4268 C CA . ASP B 1 161 ? 12.656 16.188 21.094 1 86.94 161 ASP B CA 1
ATOM 4269 C C . ASP B 1 161 ? 11.891 17.484 21.359 1 86.94 161 ASP B C 1
ATOM 4271 O O . ASP B 1 161 ? 12.383 18.375 22.062 1 86.94 161 ASP B O 1
ATOM 4275 N N . ARG B 1 162 ? 10.719 17.625 20.922 1 79.75 162 ARG B N 1
ATOM 4276 C CA . ARG B 1 162 ? 9.93 18.828 21.062 1 79.75 162 ARG B CA 1
ATOM 4277 C C . ARG B 1 162 ? 9.125 18.828 22.359 1 79.75 162 ARG B C 1
ATOM 4279 O O . ARG B 1 162 ? 7.996 19.312 22.406 1 79.75 162 ARG B O 1
ATOM 4286 N N . LYS B 1 163 ? 9.711 18.438 23.344 1 72.75 163 LYS B N 1
ATOM 4287 C CA . LYS B 1 163 ? 9 18.391 24.609 1 72.75 163 LYS B CA 1
ATOM 4288 C C . LYS B 1 163 ? 8.461 19.766 24.984 1 72.75 163 LYS B C 1
ATOM 4290 O O . LYS B 1 163 ? 9.172 20.766 24.891 1 72.75 163 LYS B O 1
ATOM 4295 N N . GLY B 1 164 ? 7.195 19.844 25.234 1 77.44 164 GLY B N 1
ATOM 4296 C CA . GLY B 1 164 ? 6.539 21.062 25.672 1 77.44 164 GLY B CA 1
ATOM 4297 C C . GLY B 1 164 ? 5.957 21.891 24.547 1 77.44 164 GLY B C 1
ATOM 4298 O O . GLY B 1 164 ? 5.301 22.906 24.781 1 77.44 164 GLY B O 1
ATOM 4299 N N . ARG B 1 165 ? 6.168 21.406 23.312 1 84.56 165 ARG B N 1
ATOM 4300 C CA . ARG B 1 165 ? 5.711 22.219 22.188 1 84.56 165 ARG B CA 1
ATOM 4301 C C . ARG B 1 165 ? 4.367 21.719 21.672 1 84.56 165 ARG B C 1
ATOM 4303 O O . ARG B 1 165 ? 3.865 22.219 20.656 1 84.56 165 ARG B O 1
ATOM 4310 N N . GLY B 1 166 ? 3.754 20.734 22.328 1 91.12 166 GLY B N 1
ATOM 4311 C CA . GLY B 1 166 ? 2.451 20.266 21.891 1 91.12 166 GLY B CA 1
ATOM 4312 C C . GLY B 1 166 ? 2.531 19.266 20.75 1 91.12 166 GLY B C 1
ATOM 4313 O O . GLY B 1 166 ? 3.617 18.797 20.406 1 91.12 166 GLY B O 1
ATOM 4314 N N . PRO B 1 167 ? 1.396 18.953 20.172 1 96.12 167 PRO B N 1
ATOM 4315 C CA . PRO B 1 167 ? 1.348 17.938 19.125 1 96.12 167 PRO B CA 1
ATOM 4316 C C . PRO B 1 167 ? 2.029 18.375 17.828 1 96.12 167 PRO B C 1
ATOM 4318 O O . PRO B 1 167 ? 1.939 19.547 17.453 1 96.12 167 PRO B O 1
ATOM 4321 N N . GLY B 1 168 ? 2.822 17.484 17.25 1 97.81 168 GLY B N 1
ATOM 4322 C CA . GLY B 1 168 ? 3.422 17.688 15.938 1 97.81 168 GLY B CA 1
ATOM 4323 C C . GLY B 1 168 ? 2.818 16.797 14.867 1 97.81 168 GLY B C 1
ATOM 4324 O O . GLY B 1 168 ? 1.96 15.961 15.164 1 97.81 168 GLY B O 1
ATOM 4325 N N . SER B 1 169 ? 3.211 17.047 13.633 1 98.44 169 SER B N 1
ATOM 4326 C CA . SER B 1 169 ? 2.59 16.297 12.547 1 98.44 169 SER B CA 1
ATOM 4327 C C . SER B 1 169 ? 3.6 15.961 11.453 1 98.44 169 SER B C 1
ATOM 4329 O O . SER B 1 169 ? 4.504 16.75 11.172 1 98.44 169 SER B O 1
ATOM 4331 N N . ILE B 1 170 ? 3.484 14.781 10.984 1 98.81 170 ILE B N 1
ATOM 4332 C CA . ILE B 1 170 ? 4.145 14.344 9.758 1 98.81 170 ILE B CA 1
ATOM 4333 C C . ILE B 1 170 ? 3.094 13.961 8.719 1 98.81 170 ILE B C 1
ATOM 4335 O O . ILE B 1 170 ? 2.377 12.969 8.883 1 98.81 170 ILE B O 1
ATOM 4339 N N . ALA B 1 171 ? 2.988 14.766 7.691 1 98.94 171 ALA B N 1
ATOM 4340 C CA . ALA B 1 171 ? 2 14.516 6.645 1 98.94 171 ALA B CA 1
ATOM 4341 C C . ALA B 1 171 ? 2.672 14.07 5.352 1 98.94 171 ALA B C 1
ATOM 4343 O O . ALA B 1 171 ? 3.674 14.656 4.926 1 98.94 171 ALA B O 1
ATOM 4344 N N . LEU B 1 172 ? 2.148 13.008 4.758 1 98.94 172 LEU B N 1
ATOM 4345 C CA . LEU B 1 172 ? 2.646 12.492 3.49 1 98.94 172 LEU B CA 1
ATOM 4346 C C . LEU B 1 172 ? 1.622 12.695 2.379 1 98.94 172 LEU B C 1
ATOM 4348 O O . LEU B 1 172 ? 0.45 12.344 2.537 1 98.94 172 LEU B O 1
ATOM 4352 N N . MET B 1 173 ? 2.105 13.258 1.3 1 98.75 173 MET B N 1
ATOM 4353 C CA . MET B 1 173 ? 1.252 13.406 0.126 1 98.75 173 MET B CA 1
ATOM 4354 C C . MET B 1 173 ? 1.241 12.133 -0.711 1 98.75 173 MET B C 1
ATOM 4356 O O . MET B 1 173 ? 2.15 11.906 -1.512 1 98.75 173 MET B O 1
ATOM 4360 N N . SER B 1 174 ? 0.225 11.359 -0.501 1 98.5 174 SER B N 1
ATOM 4361 C CA . SER B 1 174 ? 0.025 10.188 -1.348 1 98.5 174 SER B CA 1
ATOM 4362 C C . SER B 1 174 ? -0.826 10.531 -2.566 1 98.5 174 SER B C 1
ATOM 4364 O O . SER B 1 174 ? -0.588 11.531 -3.236 1 98.5 174 SER B O 1
ATOM 4366 N N . SER B 1 175 ? -1.724 9.742 -2.957 1 97.44 175 SER B N 1
ATOM 4367 C CA . SER B 1 175 ? -2.639 9.859 -4.086 1 97.44 175 SER B CA 1
ATOM 4368 C C . SER B 1 175 ? -3.779 8.852 -3.986 1 97.44 175 SER B C 1
ATOM 4370 O O . SER B 1 175 ? -3.68 7.867 -3.252 1 97.44 175 SER B O 1
ATOM 4372 N N . GLN B 1 176 ? -4.871 9.188 -4.648 1 96.69 176 GLN B N 1
ATOM 4373 C CA . GLN B 1 176 ? -5.887 8.148 -4.785 1 96.69 176 GLN B CA 1
ATOM 4374 C C . GLN B 1 176 ? -5.316 6.902 -5.453 1 96.69 176 GLN B C 1
ATOM 4376 O O . GLN B 1 176 ? -5.77 5.785 -5.188 1 96.69 176 GLN B O 1
ATOM 4381 N N . ALA B 1 177 ? -4.23 7.051 -6.215 1 96.19 177 ALA B N 1
ATOM 4382 C CA . ALA B 1 177 ? -3.512 5.93 -6.816 1 96.19 177 ALA B CA 1
ATOM 4383 C C . ALA B 1 177 ? -2.689 5.18 -5.77 1 96.19 177 ALA B C 1
ATOM 4385 O O . ALA B 1 177 ? -2.08 4.152 -6.07 1 96.19 177 ALA B O 1
ATOM 4386 N N . GLY B 1 178 ? -2.645 5.668 -4.555 1 98 178 GLY B N 1
ATOM 4387 C CA . GLY B 1 178 ? -2.045 4.973 -3.428 1 98 178 GLY B CA 1
ATOM 4388 C C . GLY B 1 178 ? -3.049 4.172 -2.619 1 98 178 GLY B C 1
ATOM 4389 O O . GLY B 1 178 ? -2.678 3.48 -1.668 1 98 178 GLY B O 1
ATOM 4390 N N . GLN B 1 179 ? -4.301 4.285 -3.033 1 97.12 179 GLN B N 1
ATOM 4391 C CA . GLN B 1 179 ? -5.379 3.527 -2.408 1 97.12 179 GLN B CA 1
ATOM 4392 C C . GLN B 1 179 ? -5.883 2.422 -3.332 1 97.12 179 GLN B C 1
ATOM 4394 O O . GLN B 1 179 ? -6.34 1.375 -2.865 1 97.12 179 GLN B O 1
ATOM 4399 N N . VAL B 1 180 ? -5.82 2.723 -4.594 1 95 180 VAL B N 1
ATOM 4400 C CA . VAL B 1 180 ? -6.238 1.765 -5.609 1 95 180 VAL B CA 1
ATOM 4401 C C . VAL B 1 180 ? -5.262 1.797 -6.785 1 95 180 VAL B C 1
ATOM 4403 O O . VAL B 1 180 ? -4.902 2.871 -7.27 1 95 180 VAL B O 1
ATOM 4406 N N . GLY B 1 181 ? -4.801 0.57 -7.137 1 95.06 181 GLY B N 1
ATOM 4407 C CA . GLY B 1 181 ? -3.975 0.504 -8.336 1 95.06 181 GLY B CA 1
ATOM 4408 C C . GLY B 1 181 ? -4.734 0.852 -9.602 1 95.06 181 GLY B C 1
ATOM 4409 O O . GLY B 1 181 ? -5.895 0.468 -9.758 1 95.06 181 GLY B O 1
ATOM 4410 N N . ILE B 1 182 ? -4.023 1.578 -10.516 1 91.88 182 ILE B N 1
ATOM 4411 C CA . ILE B 1 182 ? -4.68 2.041 -11.734 1 91.88 182 ILE B CA 1
ATOM 4412 C C . ILE B 1 182 ? -3.852 1.633 -12.945 1 91.88 182 ILE B C 1
ATOM 4414 O O . ILE B 1 182 ? -2.621 1.729 -12.93 1 91.88 182 ILE B O 1
ATOM 4418 N N . TYR B 1 183 ? -4.527 1.262 -14.008 1 93.25 183 TYR B N 1
ATOM 4419 C CA . TYR B 1 183 ? -3.9 0.938 -15.289 1 93.25 183 TYR B CA 1
ATOM 4420 C C . TYR B 1 183 ? -2.945 2.043 -15.719 1 93.25 183 TYR B C 1
ATOM 4422 O O . TYR B 1 183 ? -3.311 3.221 -15.734 1 93.25 183 TYR B O 1
ATOM 4430 N N . GLY B 1 184 ? -1.716 1.675 -15.984 1 94.62 184 GLY B N 1
ATOM 4431 C CA . GLY B 1 184 ? -0.742 2.635 -16.484 1 94.62 184 GLY B CA 1
ATOM 4432 C C . GLY B 1 184 ? 0.06 3.297 -15.375 1 94.62 184 GLY B C 1
ATOM 4433 O O . GLY B 1 184 ? 0.981 4.07 -15.648 1 94.62 184 GLY B O 1
ATOM 4434 N N . TYR B 1 185 ? -0.26 2.988 -14.125 1 96.5 185 TYR B N 1
ATOM 4435 C CA . TYR B 1 185 ? 0.4 3.605 -12.984 1 96.5 185 TYR B CA 1
ATOM 4436 C C . TYR B 1 185 ? 1.047 2.551 -12.094 1 96.5 185 TYR B C 1
ATOM 4438 O O . TYR B 1 185 ? 1.085 2.701 -10.867 1 96.5 185 TYR B O 1
ATOM 4446 N N . THR B 1 186 ? 1.516 1.518 -12.688 1 98.06 186 THR B N 1
ATOM 4447 C CA . THR B 1 186 ? 2.018 0.404 -11.891 1 98.06 186 THR B CA 1
ATOM 4448 C C . THR B 1 186 ? 3.143 0.864 -10.969 1 98.06 186 THR B C 1
ATOM 4450 O O . THR B 1 186 ? 3.076 0.661 -9.75 1 98.06 186 THR B O 1
ATOM 4453 N N . ALA B 1 187 ? 4.152 1.566 -11.484 1 98.38 187 ALA B N 1
ATOM 4454 C CA . ALA B 1 187 ? 5.27 2.023 -10.664 1 98.38 187 ALA B CA 1
ATOM 4455 C C . ALA B 1 187 ? 4.832 3.133 -9.711 1 98.38 187 ALA B C 1
ATOM 4457 O O . ALA B 1 187 ? 5.246 3.158 -8.547 1 98.38 187 ALA B O 1
ATOM 4458 N N . TYR B 1 188 ? 3.992 4.035 -10.227 1 98.19 188 TYR B N 1
ATOM 4459 C CA . TYR B 1 188 ? 3.498 5.137 -9.406 1 98.19 188 TYR B CA 1
ATOM 4460 C C . TYR B 1 188 ? 2.652 4.617 -8.25 1 98.19 188 TYR B C 1
ATOM 4462 O O . TYR B 1 188 ? 2.865 5 -7.098 1 98.19 188 TYR B O 1
ATOM 4470 N N . SER B 1 189 ? 1.71 3.725 -8.531 1 98.44 189 SER B N 1
ATOM 4471 C CA . SER B 1 189 ? 0.871 3.139 -7.488 1 98.44 189 SER B CA 1
ATOM 4472 C C . SER B 1 189 ? 1.711 2.402 -6.453 1 98.44 189 SER B C 1
ATOM 4474 O O . SER B 1 189 ? 1.459 2.514 -5.25 1 98.44 189 SER B O 1
ATOM 4476 N N . ALA B 1 190 ? 2.699 1.681 -6.895 1 98.81 190 ALA B N 1
ATOM 4477 C CA . ALA B 1 190 ? 3.578 0.98 -5.961 1 98.81 190 ALA B CA 1
ATOM 4478 C C . ALA B 1 190 ? 4.227 1.954 -4.984 1 98.81 190 ALA B C 1
ATOM 4480 O O . ALA B 1 190 ? 4.234 1.716 -3.773 1 98.81 190 ALA B O 1
ATOM 4481 N N . SER B 1 191 ? 4.754 3.041 -5.496 1 98.75 191 SER B N 1
ATOM 4482 C CA . SER B 1 191 ? 5.441 4.02 -4.656 1 98.75 191 SER B CA 1
ATOM 4483 C C . SER B 1 191 ? 4.48 4.68 -3.678 1 98.75 191 SER B C 1
ATOM 4485 O O . SER B 1 191 ? 4.824 4.898 -2.514 1 98.75 191 SER B O 1
ATOM 4487 N N . LYS B 1 192 ? 3.271 4.969 -4.137 1 98.75 192 LYS B N 1
ATOM 4488 C CA . LYS B 1 192 ? 2.314 5.676 -3.293 1 98.75 192 LYS B CA 1
ATOM 4489 C C . LYS B 1 192 ? 1.673 4.734 -2.279 1 98.75 192 LYS B C 1
ATOM 4491 O O . LYS B 1 192 ? 1.354 5.141 -1.16 1 98.75 192 LYS B O 1
ATOM 4496 N N . PHE B 1 193 ? 1.455 3.438 -2.617 1 98.81 193 PHE B N 1
ATOM 4497 C CA . PHE B 1 193 ? 1.077 2.436 -1.628 1 98.81 193 PHE B CA 1
ATOM 4498 C C . PHE B 1 193 ? 2.16 2.287 -0.567 1 98.81 193 PHE B C 1
ATOM 4500 O O . PHE B 1 193 ? 1.859 2.078 0.61 1 98.81 193 PHE B O 1
ATOM 4507 N N . GLY B 1 194 ? 3.365 2.348 -1.034 1 98.88 194 GLY B N 1
ATOM 4508 C CA . GLY B 1 194 ? 4.465 2.289 -0.087 1 98.88 194 GLY B CA 1
ATOM 4509 C C . GLY B 1 194 ? 4.375 3.342 1.001 1 98.88 194 GLY B C 1
ATOM 4510 O O . GLY B 1 194 ? 4.707 3.078 2.158 1 98.88 194 GLY B O 1
ATOM 4511 N N . LEU B 1 195 ? 3.891 4.504 0.656 1 98.88 195 LEU B N 1
ATOM 4512 C CA . LEU B 1 195 ? 3.719 5.57 1.635 1 98.88 195 LEU B CA 1
ATOM 4513 C C . LEU B 1 195 ? 2.691 5.18 2.691 1 98.88 195 LEU B C 1
ATOM 4515 O O . LEU B 1 195 ? 2.814 5.57 3.855 1 98.88 195 LEU B O 1
ATOM 4519 N N . ARG B 1 196 ? 1.705 4.441 2.277 1 98.56 196 ARG B N 1
ATOM 4520 C CA . ARG B 1 196 ? 0.701 4.004 3.242 1 98.56 196 ARG B CA 1
ATOM 4521 C C . ARG B 1 196 ? 1.306 3.057 4.273 1 98.56 196 ARG B C 1
ATOM 4523 O O . ARG B 1 196 ? 1.071 3.205 5.473 1 98.56 196 ARG B O 1
ATOM 4530 N N . GLY B 1 197 ? 2.029 2.066 3.785 1 98.5 197 GLY B N 1
ATOM 4531 C CA . GLY B 1 197 ? 2.707 1.171 4.711 1 98.5 197 GLY B CA 1
ATOM 4532 C C . GLY B 1 197 ? 3.65 1.892 5.656 1 98.5 197 GLY B C 1
ATOM 4533 O O . GLY B 1 197 ? 3.66 1.62 6.855 1 98.5 197 GLY B O 1
ATOM 4534 N N . LEU B 1 198 ? 4.391 2.824 5.098 1 98.81 198 LEU B N 1
ATOM 4535 C CA . LEU B 1 198 ? 5.289 3.666 5.883 1 98.81 198 LEU B CA 1
ATOM 4536 C C . LEU B 1 198 ? 4.523 4.422 6.965 1 98.81 198 LEU B C 1
ATOM 4538 O O . LEU B 1 198 ? 4.91 4.398 8.133 1 98.81 198 LEU B O 1
ATOM 4542 N N . ALA B 1 199 ? 3.43 4.996 6.613 1 98.75 199 ALA B N 1
ATOM 4543 C CA . ALA B 1 199 ? 2.658 5.859 7.504 1 98.75 199 ALA B CA 1
ATOM 4544 C C . ALA B 1 199 ? 2.031 5.055 8.641 1 98.75 199 ALA B C 1
ATOM 4546 O O . ALA B 1 199 ? 2.07 5.469 9.797 1 98.75 199 ALA B O 1
ATOM 4547 N N . GLU B 1 200 ? 1.438 3.926 8.297 1 97.19 200 GLU B N 1
ATOM 4548 C CA . GLU B 1 200 ? 0.774 3.117 9.32 1 97.19 200 GLU B CA 1
ATOM 4549 C C . GLU B 1 200 ? 1.767 2.629 10.367 1 97.19 200 GLU B C 1
ATOM 4551 O O . GLU B 1 200 ? 1.499 2.713 11.57 1 97.19 200 GLU B O 1
ATOM 4556 N N . ALA B 1 201 ? 2.885 2.123 9.898 1 96.69 201 ALA B N 1
ATOM 4557 C CA . ALA B 1 201 ? 3.891 1.631 10.836 1 96.69 201 ALA B CA 1
ATOM 4558 C C . ALA B 1 201 ? 4.516 2.779 11.625 1 96.69 201 ALA B C 1
ATOM 4560 O O . ALA B 1 201 ? 4.676 2.688 12.844 1 96.69 201 ALA B O 1
ATOM 4561 N N . LEU B 1 202 ? 4.785 3.846 10.977 1 98 202 LEU B N 1
ATOM 4562 C CA . LEU B 1 202 ? 5.418 4.992 11.617 1 98 202 LEU B CA 1
ATOM 4563 C C . LEU B 1 202 ? 4.512 5.586 12.695 1 98 202 LEU B C 1
ATOM 4565 O O . LEU B 1 202 ? 4.992 6.023 13.742 1 98 202 LEU B O 1
ATOM 4569 N N . GLN B 1 203 ? 3.223 5.66 12.406 1 96.69 203 GLN B N 1
ATOM 4570 C CA . GLN B 1 203 ? 2.291 6.203 13.391 1 96.69 203 GLN B CA 1
ATOM 4571 C C . GLN B 1 203 ? 2.412 5.477 14.727 1 96.69 203 GLN B C 1
ATOM 4573 O O . GLN B 1 203 ? 2.318 6.094 15.789 1 96.69 203 GLN B O 1
ATOM 4578 N N . GLN B 1 204 ? 2.609 4.219 14.672 1 93.06 204 GLN B N 1
ATOM 4579 C CA . GLN B 1 204 ? 2.764 3.438 15.891 1 93.06 204 GLN B CA 1
ATOM 4580 C C . GLN B 1 204 ? 4.059 3.797 16.609 1 93.06 204 GLN B C 1
ATOM 4582 O O . GLN B 1 204 ? 4.102 3.836 17.844 1 93.06 204 GLN B O 1
ATOM 4587 N N . GLU B 1 205 ? 5.043 4.121 15.883 1 93.75 205 GLU B N 1
ATOM 4588 C CA . GLU B 1 205 ? 6.355 4.383 16.469 1 93.75 205 GLU B CA 1
ATOM 4589 C C . GLU B 1 205 ? 6.41 5.77 17.109 1 93.75 205 GLU B C 1
ATOM 4591 O O . GLU B 1 205 ? 7.16 5.992 18.062 1 93.75 205 GLU B O 1
ATOM 4596 N N . VAL B 1 206 ? 5.547 6.688 16.594 1 95.06 206 VAL B N 1
ATOM 4597 C CA . VAL B 1 206 ? 5.809 8.07 16.984 1 95.06 206 VAL B CA 1
ATOM 4598 C C . VAL B 1 206 ? 4.668 8.594 17.844 1 95.06 206 VAL B C 1
ATOM 4600 O O . VAL B 1 206 ? 4.75 9.703 18.391 1 95.06 206 VAL B O 1
ATOM 4603 N N . ILE B 1 207 ? 3.619 7.824 18.016 1 92.62 207 ILE B N 1
ATOM 4604 C CA . ILE B 1 207 ? 2.424 8.289 18.719 1 92.62 207 ILE B CA 1
ATOM 4605 C C . ILE B 1 207 ? 2.771 8.625 20.172 1 92.62 207 ILE B C 1
ATOM 4607 O O . ILE B 1 207 ? 2.199 9.547 20.75 1 92.62 207 ILE B O 1
ATOM 4611 N N . ALA B 1 208 ? 3.719 7.949 20.781 1 87.94 208 ALA B N 1
ATOM 4612 C CA . ALA B 1 208 ? 4.117 8.18 22.156 1 87.94 208 ALA B CA 1
ATOM 4613 C C . ALA B 1 208 ? 4.809 9.531 22.312 1 87.94 208 ALA B C 1
ATOM 4615 O O . ALA B 1 208 ? 4.91 10.055 23.422 1 87.94 208 ALA B O 1
ATOM 4616 N N . HIS B 1 209 ? 5.293 10.094 21.234 1 91.38 209 HIS B N 1
ATOM 4617 C CA . HIS B 1 209 ? 5.953 11.398 21.25 1 91.38 209 HIS B CA 1
ATOM 4618 C C . HIS B 1 209 ? 4.996 12.508 20.812 1 91.38 209 HIS B C 1
ATOM 4620 O O . HIS B 1 209 ? 5.434 13.594 20.438 1 91.38 209 HIS B O 1
ATOM 4626 N N . ASP B 1 210 ? 3.713 12.164 20.75 1 93.75 210 ASP B N 1
ATOM 4627 C CA . ASP B 1 210 ? 2.65 13.094 20.359 1 93.75 210 ASP B CA 1
ATOM 4628 C C . ASP B 1 210 ? 2.859 13.602 18.938 1 93.75 210 ASP B C 1
ATOM 4630 O O . ASP B 1 210 ? 2.684 14.797 18.672 1 93.75 210 ASP B O 1
ATOM 4634 N N . LEU B 1 211 ? 3.393 12.766 18.156 1 96.44 211 LEU B N 1
ATOM 4635 C CA . LEU B 1 211 ? 3.502 13.016 16.719 1 96.44 211 LEU B CA 1
ATOM 4636 C C . LEU B 1 211 ? 2.428 12.25 15.961 1 96.44 211 LEU B C 1
ATOM 4638 O O . LEU B 1 211 ? 2.197 11.062 16.219 1 96.44 211 LEU B O 1
ATOM 4642 N N . HIS B 1 212 ? 1.751 12.938 15.086 1 97.62 212 HIS B N 1
ATOM 4643 C CA . HIS B 1 212 ? 0.607 12.375 14.375 1 97.62 212 HIS B CA 1
ATOM 4644 C C . HIS B 1 212 ? 0.849 12.359 12.875 1 97.62 212 HIS B C 1
ATOM 4646 O O . HIS B 1 212 ? 1.249 13.367 12.289 1 97.62 212 HIS B O 1
ATOM 4652 N N . VAL B 1 213 ? 0.612 11.188 12.281 1 98.5 213 VAL B N 1
ATOM 4653 C CA . VAL B 1 213 ? 0.891 10.977 10.859 1 98.5 213 VAL B CA 1
ATOM 4654 C C . VAL B 1 213 ? -0.402 11.102 10.055 1 98.5 213 VAL B C 1
ATOM 4656 O O . VAL B 1 213 ? -1.445 10.586 10.469 1 98.5 213 VAL B O 1
ATOM 4659 N N . SER B 1 214 ? -0.34 11.82 8.93 1 98.75 214 SER B N 1
ATOM 4660 C CA . SER B 1 214 ? -1.462 11.953 8.008 1 98.75 214 SER B CA 1
ATOM 4661 C C . SER B 1 214 ? -1.073 11.508 6.602 1 98.75 214 SER B C 1
ATOM 4663 O O . SER B 1 214 ? 0.046 11.758 6.152 1 98.75 214 SER B O 1
ATOM 4665 N N . LEU B 1 215 ? -1.976 10.836 5.996 1 98.75 215 LEU B N 1
ATOM 4666 C CA . LEU B 1 215 ? -1.899 10.5 4.578 1 98.75 215 LEU B CA 1
ATOM 4667 C C . LEU B 1 215 ? -2.941 11.281 3.779 1 98.75 215 LEU B C 1
ATOM 4669 O O . LEU B 1 215 ? -4.145 11.141 4.023 1 98.75 215 LEU B O 1
ATOM 4673 N N . ILE B 1 216 ? -2.461 12.047 2.824 1 98.88 216 ILE B N 1
ATOM 4674 C CA . ILE B 1 216 ? -3.359 12.836 1.986 1 98.88 216 ILE B CA 1
ATOM 4675 C C . ILE B 1 216 ? -3.541 12.148 0.635 1 98.88 216 ILE B C 1
ATOM 4677 O O . ILE B 1 216 ? -2.566 11.711 0.019 1 98.88 216 ILE B O 1
ATOM 4681 N N . PHE B 1 217 ? -4.801 12.062 0.202 1 98.38 217 PHE B N 1
ATOM 4682 C CA . PHE B 1 217 ? -5.09 11.336 -1.032 1 98.38 217 PHE B CA 1
ATOM 4683 C C . PHE B 1 217 ? -5.801 12.242 -2.033 1 98.38 217 PHE B C 1
ATOM 4685 O O . PHE B 1 217 ? -7.004 12.102 -2.26 1 98.38 217 PHE B O 1
ATOM 4692 N N . PRO B 1 218 ? -5.047 13.055 -2.742 1 97.56 218 PRO B N 1
ATOM 4693 C CA . PRO B 1 218 ? -5.66 13.898 -3.766 1 97.56 218 PRO B CA 1
ATOM 4694 C C . PRO B 1 218 ? -5.988 13.141 -5.047 1 97.56 218 PRO B C 1
ATOM 4696 O O . PRO B 1 218 ? -5.328 12.148 -5.363 1 97.56 218 PRO B O 1
ATOM 4699 N N . PRO B 1 219 ? -7.031 13.609 -5.742 1 94.94 219 PRO B N 1
ATOM 4700 C CA . PRO B 1 219 ? -7.23 13.18 -7.129 1 94.94 219 PRO B CA 1
ATOM 4701 C C . PRO B 1 219 ? -6.305 13.898 -8.102 1 94.94 219 PRO B C 1
ATOM 4703 O O . PRO B 1 219 ? -5.348 14.555 -7.688 1 94.94 219 PRO B O 1
ATOM 4706 N N . ASP B 1 220 ? -6.547 13.672 -9.383 1 92.69 220 ASP B N 1
ATOM 4707 C CA . ASP B 1 220 ? -5.855 14.516 -10.352 1 92.69 220 ASP B CA 1
ATOM 4708 C C . ASP B 1 220 ? -5.977 15.992 -9.984 1 92.69 220 ASP B C 1
ATOM 4710 O O . ASP B 1 220 ? -7.07 16.469 -9.672 1 92.69 220 ASP B O 1
ATOM 4714 N N . THR B 1 221 ? -4.785 16.609 -9.883 1 94.31 221 THR B N 1
ATOM 4715 C CA . THR B 1 221 ? -4.738 18 -9.469 1 94.31 221 THR B CA 1
ATOM 4716 C C . THR B 1 221 ? -4.074 18.875 -10.539 1 94.31 221 THR B C 1
ATOM 4718 O O . THR B 1 221 ? -3.061 18.469 -11.117 1 94.31 221 THR B O 1
ATOM 4721 N N . ASP B 1 222 ? -4.684 20.031 -10.773 1 92.06 222 ASP B N 1
ATOM 4722 C CA . ASP B 1 222 ? -4.156 20.953 -11.766 1 92.06 222 ASP B CA 1
ATOM 4723 C C . ASP B 1 222 ? -2.811 21.531 -11.312 1 92.06 222 ASP B C 1
ATOM 4725 O O . ASP B 1 222 ? -2.762 22.562 -10.656 1 92.06 222 ASP B O 1
ATOM 4729 N N . THR B 1 223 ? -1.766 20.875 -11.719 1 91.88 223 THR B N 1
ATOM 4730 C CA . THR B 1 223 ? -0.383 21.234 -11.43 1 91.88 223 THR B CA 1
ATOM 4731 C C . THR B 1 223 ? 0.486 21.094 -12.68 1 91.88 223 THR B C 1
ATOM 4733 O O . THR B 1 223 ? 0.091 20.438 -13.641 1 91.88 223 THR B O 1
ATOM 4736 N N . PRO B 1 224 ? 1.613 21.828 -12.688 1 86.88 224 PRO B N 1
ATOM 4737 C CA . PRO B 1 224 ? 2.535 21.609 -13.805 1 86.88 224 PRO B CA 1
ATOM 4738 C C . PRO B 1 224 ? 2.883 20.141 -14.023 1 86.88 224 PRO B C 1
ATOM 4740 O O . PRO B 1 224 ? 3.07 19.703 -15.156 1 86.88 224 PRO B O 1
ATOM 4743 N N . GLY B 1 225 ? 2.912 19.438 -12.953 1 86.5 225 GLY B N 1
ATOM 4744 C CA . GLY B 1 225 ? 3.176 18 -13.062 1 86.5 225 GLY B CA 1
ATOM 4745 C C . GLY B 1 225 ? 2.115 17.266 -13.852 1 86.5 225 GLY B C 1
ATOM 4746 O O . GLY B 1 225 ? 2.436 16.422 -14.68 1 86.5 225 GLY B O 1
ATOM 4747 N N . LEU B 1 226 ? 0.897 17.578 -13.617 1 87.56 226 LEU B N 1
ATOM 4748 C CA . LEU B 1 226 ? -0.201 16.906 -14.312 1 87.56 226 LEU B CA 1
ATOM 4749 C C . LEU B 1 226 ? -0.179 17.234 -15.805 1 87.56 226 LEU B C 1
ATOM 4751 O O . LEU B 1 226 ? -0.489 16.391 -16.641 1 87.56 226 LEU B O 1
ATOM 4755 N N . VAL B 1 227 ? 0.175 18.453 -16.141 1 86.25 227 VAL B N 1
ATOM 4756 C CA . VAL B 1 227 ? 0.238 18.891 -17.531 1 86.25 227 VAL B CA 1
ATOM 4757 C C . VAL B 1 227 ? 1.231 18.031 -18.297 1 86.25 227 VAL B C 1
ATOM 4759 O O . VAL B 1 227 ? 0.931 17.547 -19.391 1 86.25 227 VAL B O 1
ATOM 4762 N N . GLU B 1 228 ? 2.357 17.828 -17.703 1 86.5 228 GLU B N 1
ATOM 4763 C CA . GLU B 1 228 ? 3.385 17 -18.328 1 86.5 228 GLU B CA 1
ATOM 4764 C C . GLU B 1 228 ? 2.949 15.539 -18.406 1 86.5 228 GLU B C 1
ATOM 4766 O O . GLU B 1 228 ? 3.223 14.859 -19.406 1 86.5 228 GLU B O 1
ATOM 4771 N N . GLU B 1 229 ? 2.25 15.086 -17.438 1 85.88 229 GLU B N 1
ATOM 4772 C CA . GLU B 1 229 ? 1.786 13.703 -17.359 1 85.88 229 GLU B CA 1
ATOM 4773 C C . GLU B 1 229 ? 0.745 13.406 -18.438 1 85.88 229 GLU B C 1
ATOM 4775 O O . GLU B 1 229 ? 0.752 12.336 -19.047 1 85.88 229 GLU B O 1
ATOM 4780 N N . THR B 1 230 ? -0.13 14.305 -18.656 1 84.81 230 THR B N 1
ATOM 4781 C CA . THR B 1 230 ? -1.257 14.094 -19.562 1 84.81 230 THR B CA 1
ATOM 4782 C C . THR B 1 230 ? -0.771 13.883 -21 1 84.81 230 THR B C 1
ATOM 4784 O O . THR B 1 230 ? -1.419 13.18 -21.781 1 84.81 230 THR B O 1
ATOM 4787 N N . LYS B 1 231 ? 0.448 14.336 -21.25 1 86.12 231 LYS B N 1
ATOM 4788 C CA . LYS B 1 231 ? 1.025 14.18 -22.578 1 86.12 231 LYS B CA 1
ATOM 4789 C C . LYS B 1 231 ? 1.412 12.727 -22.844 1 86.12 231 LYS B C 1
ATOM 4791 O O . LYS B 1 231 ? 1.44 12.281 -23.984 1 86.12 231 LYS B O 1
ATOM 4796 N N . LYS B 1 232 ? 1.648 11.984 -21.797 1 88.12 232 LYS B N 1
ATOM 4797 C CA . LYS B 1 232 ? 2.199 10.641 -21.922 1 88.12 232 LYS B CA 1
ATOM 4798 C C . LYS B 1 232 ? 1.182 9.586 -21.5 1 88.12 232 LYS B C 1
ATOM 4800 O O . LYS B 1 232 ? 1.378 8.391 -21.734 1 88.12 232 LYS B O 1
ATOM 4805 N N . ARG B 1 233 ? 0.132 9.969 -20.984 1 89.19 233 ARG B N 1
ATOM 4806 C CA . ARG B 1 233 ? -0.835 9.062 -20.375 1 89.19 233 ARG B CA 1
ATOM 4807 C C . ARG B 1 233 ? -1.481 8.164 -21.422 1 89.19 233 ARG B C 1
ATOM 4809 O O . ARG B 1 233 ? -1.993 8.648 -22.438 1 89.19 233 ARG B O 1
ATOM 4816 N N . PRO B 1 234 ? -1.428 6.84 -21.109 1 88.5 234 PRO B N 1
ATOM 4817 C CA . PRO B 1 234 ? -2.234 5.973 -21.969 1 88.5 234 PRO B CA 1
ATOM 4818 C C . PRO B 1 234 ? -3.709 6.371 -22 1 88.5 234 PRO B C 1
ATOM 4820 O O . PRO B 1 234 ? -4.254 6.777 -20.969 1 88.5 234 PRO B O 1
ATOM 4823 N N . PRO B 1 235 ? -4.336 6.27 -23.125 1 82.88 235 PRO B N 1
ATOM 4824 C CA . PRO B 1 235 ? -5.742 6.672 -23.234 1 82.88 235 PRO B CA 1
ATOM 4825 C C . PRO B 1 235 ? -6.633 5.992 -22.203 1 82.88 235 PRO B C 1
ATOM 4827 O O . PRO B 1 235 ? -7.508 6.637 -21.625 1 82.88 235 PRO B O 1
ATOM 4830 N N . LEU B 1 236 ? -6.352 4.77 -21.938 1 83.25 236 LEU B N 1
ATOM 4831 C CA . LEU B 1 236 ? -7.16 4.035 -20.969 1 83.25 236 LEU B CA 1
ATOM 4832 C C . LEU B 1 236 ? -6.984 4.605 -19.578 1 83.25 236 LEU B C 1
ATOM 4834 O O . LEU B 1 236 ? -7.941 4.66 -18.797 1 83.25 236 LEU B O 1
ATOM 4838 N N . THR B 1 237 ? -5.789 4.949 -19.234 1 86.81 237 THR B N 1
ATOM 4839 C CA . THR B 1 237 ? -5.52 5.578 -17.953 1 86.81 237 THR B CA 1
ATOM 4840 C C . THR B 1 237 ? -6.32 6.867 -17.797 1 86.81 237 THR B C 1
ATOM 4842 O O . THR B 1 237 ? -6.867 7.141 -16.734 1 86.81 237 THR B O 1
ATOM 4845 N N . SER B 1 238 ? -6.371 7.625 -18.859 1 83.62 238 SER B N 1
ATOM 4846 C CA . SER B 1 238 ? -7.094 8.891 -18.844 1 83.62 238 SER B CA 1
ATOM 4847 C C . SER B 1 238 ? -8.578 8.68 -18.578 1 83.62 238 SER B C 1
ATOM 4849 O O . SER B 1 238 ? -9.195 9.43 -17.812 1 83.62 238 SER B O 1
ATOM 4851 N N . ILE B 1 239 ? -9.086 7.656 -19.094 1 78.19 239 ILE B N 1
ATOM 4852 C CA . ILE B 1 239 ? -10.5 7.352 -18.938 1 78.19 239 ILE B CA 1
ATOM 4853 C C . ILE B 1 239 ? -10.781 6.984 -17.484 1 78.19 239 ILE B C 1
ATOM 4855 O O . ILE B 1 239 ? -11.75 7.469 -16.891 1 78.19 239 ILE B O 1
ATOM 4859 N N . ILE B 1 240 ? -9.953 6.219 -16.922 1 79.25 240 ILE B N 1
ATOM 4860 C CA . ILE B 1 240 ? -10.141 5.75 -15.555 1 79.25 240 ILE B CA 1
ATOM 4861 C C . ILE B 1 240 ? -9.914 6.898 -14.57 1 79.25 240 ILE B C 1
ATOM 4863 O O . ILE B 1 240 ? -10.703 7.102 -13.648 1 79.25 240 ILE B O 1
ATOM 4867 N N . ALA B 1 241 ? -8.883 7.641 -14.828 1 77.44 241 ALA B N 1
ATOM 4868 C CA . ALA B 1 241 ? -8.508 8.719 -13.914 1 77.44 241 ALA B CA 1
ATOM 4869 C C . ALA B 1 241 ? -9.531 9.844 -13.938 1 77.44 241 ALA B C 1
ATOM 4871 O O . ALA B 1 241 ? -9.789 10.477 -12.914 1 77.44 241 ALA B O 1
ATOM 4872 N N . GLU B 1 242 ? -10.109 10.07 -15.047 1 74.12 242 GLU B N 1
ATOM 4873 C CA . GLU B 1 242 ? -11.062 11.172 -15.195 1 74.12 242 GLU B CA 1
ATOM 4874 C C . GLU B 1 242 ? -12.367 10.883 -14.453 1 74.12 242 GLU B C 1
ATOM 4876 O O . GLU B 1 242 ? -13.141 11.797 -14.18 1 74.12 242 GLU B O 1
ATOM 4881 N N . SER B 1 243 ? -12.477 9.633 -14.047 1 72.31 243 SER B N 1
ATOM 4882 C CA . SER B 1 243 ? -13.695 9.273 -13.328 1 72.31 243 SER B CA 1
ATOM 4883 C C . SER B 1 243 ? -13.758 9.938 -11.961 1 72.31 243 SER B C 1
ATOM 4885 O O . SER B 1 243 ? -14.836 10.109 -11.391 1 72.31 243 SER B O 1
ATOM 4887 N N . SER B 1 244 ? -12.641 10.305 -11.391 1 75.88 244 SER B N 1
ATOM 4888 C CA . SER B 1 244 ? -12.609 10.93 -10.078 1 75.88 244 SER B CA 1
ATOM 4889 C C . SER B 1 244 ? -12.594 12.453 -10.18 1 75.88 244 SER B C 1
ATOM 4891 O O . SER B 1 244 ? -12.734 13.148 -9.18 1 75.88 244 SER B O 1
ATOM 4893 N N . GLY B 1 245 ? -12.523 12.969 -11.32 1 78.44 245 GLY B N 1
ATOM 4894 C CA . GLY B 1 245 ? -12.492 14.414 -11.492 1 78.44 245 GLY B CA 1
ATOM 4895 C C . GLY B 1 245 ? -11.148 15.023 -11.156 1 78.44 245 GLY B C 1
ATOM 4896 O O . GLY B 1 245 ? -10.305 14.375 -10.539 1 78.44 245 GLY B O 1
ATOM 4897 N N . ALA B 1 246 ? -10.945 16.25 -11.594 1 85.88 246 ALA B N 1
ATOM 4898 C CA . ALA B 1 246 ? -9.734 17.016 -11.312 1 85.88 246 ALA B CA 1
ATOM 4899 C C . ALA B 1 246 ? -10.016 18.156 -10.344 1 85.88 246 ALA B C 1
ATOM 4901 O O . ALA B 1 246 ? -11.148 18.641 -10.258 1 85.88 246 ALA B O 1
ATOM 4902 N N . MET B 1 247 ? -8.992 18.438 -9.516 1 94.81 247 MET B N 1
ATOM 4903 C CA . MET B 1 247 ? -9.109 19.531 -8.555 1 94.81 247 MET B CA 1
ATOM 4904 C C . MET B 1 247 ? -7.996 20.562 -8.75 1 94.81 247 MET B C 1
ATOM 4906 O O . MET B 1 247 ? -6.957 20.25 -9.328 1 94.81 247 MET B O 1
ATOM 4910 N N . LYS B 1 248 ? -8.297 21.781 -8.219 1 95.62 248 LYS B N 1
ATOM 4911 C CA . LYS B 1 248 ? -7.254 22.797 -8.203 1 95.62 248 LYS B CA 1
ATOM 4912 C C . LYS B 1 248 ? -6.301 22.594 -7.027 1 95.62 248 LYS B C 1
ATOM 4914 O O . LYS B 1 248 ? -6.699 22.078 -5.98 1 95.62 248 LYS B O 1
ATOM 4919 N N . ALA B 1 249 ? -5.082 23.062 -7.227 1 97.12 249 ALA B N 1
ATOM 4920 C CA . ALA B 1 249 ? -4.051 22.891 -6.211 1 97.12 249 ALA B CA 1
ATOM 4921 C C . ALA B 1 249 ? -4.457 23.547 -4.895 1 97.12 249 ALA B C 1
ATOM 4923 O O . ALA B 1 249 ? -4.238 22.984 -3.818 1 97.12 249 ALA B O 1
ATOM 4924 N N . ASP B 1 250 ? -5.113 24.672 -4.957 1 96.88 250 ASP B N 1
ATOM 4925 C CA . ASP B 1 250 ? -5.504 25.391 -3.754 1 96.88 250 ASP B CA 1
ATOM 4926 C C . ASP B 1 250 ? -6.594 24.656 -2.986 1 96.88 250 ASP B C 1
ATOM 4928 O O . ASP B 1 250 ? -6.621 24.672 -1.755 1 96.88 250 ASP B O 1
ATOM 4932 N N . GLU B 1 251 ? -7.492 24.016 -3.703 1 97.62 251 GLU B N 1
ATOM 4933 C CA . GLU B 1 251 ? -8.555 23.234 -3.061 1 97.62 251 GLU B CA 1
ATOM 4934 C C . GLU B 1 251 ? -7.988 22.016 -2.338 1 97.62 251 GLU B C 1
ATOM 4936 O O . GLU B 1 251 ? -8.391 21.719 -1.211 1 97.62 251 GLU B O 1
ATOM 4941 N N . VAL B 1 252 ? -7.082 21.359 -3.027 1 98.25 252 VAL B N 1
ATOM 4942 C CA . VAL B 1 252 ? -6.43 20.203 -2.422 1 98.25 252 VAL B CA 1
ATOM 4943 C C . VAL B 1 252 ? -5.652 20.625 -1.183 1 98.25 252 VAL B C 1
ATOM 4945 O O . VAL B 1 252 ? -5.703 19.969 -0.145 1 98.25 252 VAL B O 1
ATOM 4948 N N . ALA B 1 253 ? -4.949 21.734 -1.296 1 98.44 253 ALA B N 1
ATOM 4949 C CA . ALA B 1 253 ? -4.152 22.25 -0.181 1 98.44 253 ALA B CA 1
ATOM 4950 C C . ALA B 1 253 ? -5.031 22.547 1.027 1 98.44 253 ALA B C 1
ATOM 4952 O O . ALA B 1 253 ? -4.652 22.266 2.166 1 98.44 253 ALA B O 1
ATOM 4953 N N . LYS B 1 254 ? -6.172 23.109 0.77 1 98.12 254 LYS B N 1
ATOM 4954 C CA . LYS B 1 254 ? -7.098 23.438 1.852 1 98.12 254 LYS B CA 1
ATOM 4955 C C . LYS B 1 254 ? -7.566 22.172 2.572 1 98.12 254 LYS B C 1
ATOM 4957 O O . LYS B 1 254 ? -7.574 22.125 3.803 1 98.12 254 LYS B O 1
ATOM 4962 N N . LYS B 1 255 ? -7.977 21.172 1.814 1 98.25 255 LYS B N 1
ATOM 4963 C CA . LYS B 1 255 ? -8.422 19.922 2.398 1 98.25 255 LYS B CA 1
ATOM 4964 C C . LYS B 1 255 ? -7.289 19.234 3.158 1 98.25 255 LYS B C 1
ATOM 4966 O O . LYS B 1 255 ? -7.5 18.719 4.258 1 98.25 255 LYS B O 1
ATOM 4971 N N . ALA B 1 256 ? -6.113 19.234 2.516 1 98.56 256 ALA B N 1
ATOM 4972 C CA . ALA B 1 256 ? -4.941 18.625 3.139 1 98.56 256 ALA B CA 1
ATOM 4973 C C . ALA B 1 256 ? -4.605 19.297 4.461 1 98.56 256 ALA B C 1
ATOM 4975 O O . ALA B 1 256 ? -4.371 18.641 5.469 1 98.56 256 ALA B O 1
ATOM 4976 N N . PHE B 1 257 ? -4.594 20.594 4.414 1 98.25 257 PHE B N 1
ATOM 4977 C CA . PHE B 1 257 ? -4.199 21.375 5.59 1 98.25 257 PHE B CA 1
ATOM 4978 C C . PHE B 1 257 ? -5.211 21.203 6.715 1 98.25 257 PHE B C 1
ATOM 4980 O O . PHE B 1 257 ? -4.84 21.125 7.887 1 98.25 257 PHE B O 1
ATOM 4987 N N . ASN B 1 258 ? -6.496 21.141 6.398 1 98.19 258 ASN B N 1
ATOM 4988 C CA . ASN B 1 258 ? -7.523 20.875 7.395 1 98.19 258 ASN B CA 1
ATOM 4989 C C . ASN B 1 258 ? -7.352 19.484 8.008 1 98.19 258 ASN B C 1
ATOM 4991 O O . ASN B 1 258 ? -7.551 19.312 9.211 1 98.19 258 ASN B O 1
ATOM 4995 N N . GLY B 1 259 ? -7.035 18.516 7.184 1 98.38 259 GLY B N 1
ATOM 4996 C CA . GLY B 1 259 ? -6.762 17.172 7.684 1 98.38 259 GLY B CA 1
ATOM 4997 C C . GLY B 1 259 ? -5.555 17.125 8.602 1 98.38 259 GLY B C 1
ATOM 4998 O O . GLY B 1 259 ? -5.574 16.422 9.625 1 98.38 259 GLY B O 1
ATOM 4999 N N . ILE B 1 260 ? -4.523 17.875 8.25 1 98.56 260 ILE B N 1
ATOM 5000 C CA . ILE B 1 260 ? -3.314 17.953 9.07 1 98.56 260 ILE B CA 1
ATOM 5001 C C . ILE B 1 260 ? -3.645 18.578 10.422 1 98.56 260 ILE B C 1
ATOM 5003 O O . ILE B 1 260 ? -3.271 18.031 11.469 1 98.56 260 ILE B O 1
ATOM 5007 N N . LYS B 1 261 ? -4.395 19.641 10.414 1 98.56 261 LYS B N 1
ATOM 5008 C CA . LYS B 1 261 ? -4.742 20.359 11.641 1 98.56 261 LYS B CA 1
ATOM 5009 C C . LYS B 1 261 ? -5.566 19.484 12.578 1 98.56 261 LYS B C 1
ATOM 5011 O O . LYS B 1 261 ? -5.445 19.578 13.797 1 98.56 261 LYS B O 1
ATOM 5016 N N . SER B 1 262 ? -6.367 18.625 11.992 1 98 262 SER B N 1
ATOM 5017 C CA . SER B 1 262 ? -7.211 17.75 12.812 1 98 262 SER B CA 1
ATOM 5018 C C . SER B 1 262 ? -6.512 16.438 13.117 1 98 262 SER B C 1
ATOM 5020 O O . SER B 1 262 ? -7.121 15.523 13.68 1 98 262 SER B O 1
ATOM 5022 N N . ALA B 1 263 ? -5.273 16.25 12.703 1 98.12 263 ALA B N 1
ATOM 5023 C CA . ALA B 1 263 ? -4.457 15.062 12.93 1 98.12 263 ALA B CA 1
ATOM 5024 C C . ALA B 1 263 ? -5.137 13.82 12.359 1 98.12 263 ALA B C 1
ATOM 5026 O O . ALA B 1 263 ? -5.008 12.727 12.922 1 98.12 263 ALA B O 1
ATOM 5027 N N . SER B 1 264 ? -5.91 14 11.25 1 98.12 264 SER B N 1
ATOM 5028 C CA . SER B 1 264 ? -6.547 12.859 10.602 1 98.12 264 SER B CA 1
ATOM 5029 C C . SER B 1 264 ? -5.516 11.977 9.906 1 98.12 264 SER B C 1
ATOM 5031 O O . SER B 1 264 ? -4.602 12.477 9.242 1 98.12 264 SER B O 1
ATOM 5033 N N . PHE B 1 265 ? -5.637 10.68 10.102 1 98.38 265 PHE B N 1
ATOM 5034 C CA . PHE B 1 265 ? -4.68 9.773 9.469 1 98.38 265 PHE B CA 1
ATOM 5035 C C . PHE B 1 265 ? -4.922 9.703 7.969 1 98.38 265 PHE B C 1
ATOM 5037 O O . PHE B 1 265 ? -3.979 9.797 7.18 1 98.38 265 PHE B O 1
ATOM 5044 N N . ILE B 1 266 ? -6.176 9.398 7.559 1 98.56 266 ILE B N 1
ATOM 5045 C CA . ILE B 1 266 ? -6.566 9.398 6.156 1 98.56 266 ILE B CA 1
ATOM 5046 C C . ILE B 1 266 ? -7.301 10.695 5.82 1 98.56 266 ILE B C 1
ATOM 5048 O O . ILE B 1 266 ? -8.312 11.023 6.449 1 98.56 266 ILE B O 1
ATOM 5052 N N . VAL B 1 267 ? -6.809 11.43 4.766 1 98.69 267 VAL B N 1
ATOM 5053 C CA . VAL B 1 267 ? -7.383 12.719 4.395 1 98.69 267 VAL B CA 1
ATOM 5054 C C . VAL B 1 267 ? -7.883 12.672 2.953 1 98.69 267 VAL B C 1
ATOM 5056 O O . VAL B 1 267 ? -7.109 12.883 2.016 1 98.69 267 VAL B O 1
ATOM 5059 N N . PRO B 1 268 ? -9.156 12.438 2.791 1 97.88 268 PRO B N 1
ATOM 5060 C CA . PRO B 1 268 ? -9.727 12.523 1.442 1 97.88 268 PRO B CA 1
ATOM 5061 C C . PRO B 1 268 ? -9.891 13.961 0.964 1 97.88 268 PRO B C 1
ATOM 5063 O O . PRO B 1 268 ? -10.078 14.867 1.778 1 97.88 268 PRO B O 1
ATOM 5066 N N . CYS B 1 269 ? -9.875 14.133 -0.333 1 97.44 269 CYS B N 1
ATOM 5067 C CA . CYS B 1 269 ? -9.922 15.508 -0.836 1 97.44 269 CYS B CA 1
ATOM 5068 C C . CYS B 1 269 ? -11.234 15.773 -1.564 1 97.44 269 CYS B C 1
ATOM 5070 O O . CYS B 1 269 ? -11.648 16.922 -1.708 1 97.44 269 CYS B O 1
ATOM 5072 N N . ASN B 1 270 ? -11.891 14.781 -2.104 1 94.75 270 ASN B N 1
ATOM 5073 C CA . ASN B 1 270 ? -13.164 14.93 -2.787 1 94.75 270 ASN B CA 1
ATOM 5074 C C . ASN B 1 270 ? -14.125 13.797 -2.436 1 94.75 270 ASN B C 1
ATOM 5076 O O . ASN B 1 270 ? -13.844 12.984 -1.55 1 94.75 270 ASN B O 1
ATOM 5080 N N . PHE B 1 271 ? -15.297 13.797 -3.064 1 93 271 PHE B N 1
ATOM 5081 C CA . PHE B 1 271 ? -16.344 12.844 -2.701 1 93 271 PHE B CA 1
ATOM 5082 C C . PHE B 1 271 ? -15.898 11.414 -3.02 1 93 271 PHE B C 1
ATOM 5084 O O . PHE B 1 271 ? -16.047 10.516 -2.193 1 93 271 PHE B O 1
ATOM 5091 N N . GLU B 1 272 ? -15.391 11.219 -4.211 1 91.12 272 GLU B N 1
ATOM 5092 C CA . GLU B 1 272 ? -14.859 9.906 -4.562 1 91.12 272 GLU B CA 1
ATOM 5093 C C . GLU B 1 272 ? -13.766 9.477 -3.592 1 91.12 272 GLU B C 1
ATOM 5095 O O . GLU B 1 272 ? -13.672 8.297 -3.236 1 91.12 272 GLU B O 1
ATOM 5100 N N . GLY B 1 273 ? -12.984 10.477 -3.166 1 95 273 GLY B N 1
ATOM 5101 C CA . GLY B 1 273 ? -11.93 10.203 -2.197 1 95 273 GLY B CA 1
ATOM 5102 C C . GLY B 1 273 ? -12.461 9.727 -0.858 1 95 273 GLY B C 1
ATOM 5103 O O . GLY B 1 273 ? -11.836 8.891 -0.199 1 95 273 GLY B O 1
ATOM 5104 N N . LEU B 1 274 ? -13.594 10.289 -0.471 1 96.19 274 LEU B N 1
ATOM 5105 C CA . LEU B 1 274 ? -14.227 9.852 0.769 1 96.19 274 LEU B CA 1
ATOM 5106 C C . LEU B 1 274 ? -14.672 8.398 0.668 1 96.19 274 LEU B C 1
ATOM 5108 O O . LEU B 1 274 ? -14.453 7.613 1.594 1 96.19 274 LEU B O 1
ATOM 5112 N N . LEU B 1 275 ? -15.281 8.062 -0.411 1 95.25 275 LEU B N 1
ATOM 5113 C CA . LEU B 1 275 ? -15.711 6.688 -0.62 1 95.25 275 LEU B CA 1
ATOM 5114 C C . LEU B 1 275 ? -14.516 5.742 -0.638 1 95.25 275 LEU B C 1
ATOM 5116 O O . LEU B 1 275 ? -14.57 4.656 -0.056 1 95.25 275 LEU B O 1
ATOM 5120 N N . LEU B 1 276 ? -13.438 6.199 -1.291 1 96.12 276 LEU B N 1
ATOM 5121 C CA . LEU B 1 276 ? -12.219 5.402 -1.35 1 96.12 276 LEU B CA 1
ATOM 5122 C C . LEU B 1 276 ? -11.625 5.219 0.042 1 96.12 276 LEU B C 1
ATOM 5124 O O . LEU B 1 276 ? -11.078 4.156 0.353 1 96.12 276 LEU B O 1
ATOM 5128 N N . SER B 1 277 ? -11.695 6.309 0.813 1 98 277 SER B N 1
ATOM 5129 C CA . SER B 1 277 ? -11.164 6.23 2.17 1 98 277 SER B CA 1
ATOM 5130 C C . SER B 1 277 ? -11.914 5.195 3 1 98 277 SER B C 1
ATOM 5132 O O . SER B 1 277 ? -11.312 4.484 3.811 1 98 277 SER B O 1
ATOM 5134 N N . ILE B 1 278 ? -13.195 5.07 2.793 1 97.44 278 ILE B N 1
ATOM 5135 C CA . ILE B 1 278 ? -14 4.082 3.506 1 97.44 278 ILE B CA 1
ATOM 5136 C C . ILE B 1 278 ? -13.664 2.68 2.996 1 97.44 278 ILE B C 1
ATOM 5138 O O . ILE B 1 278 ? -13.469 1.755 3.789 1 97.44 278 ILE B O 1
ATOM 5142 N N . ALA B 1 279 ? -13.516 2.57 1.729 1 97.38 279 ALA B N 1
ATOM 5143 C CA . ALA B 1 279 ? -13.242 1.273 1.116 1 97.38 279 ALA B CA 1
ATOM 5144 C C . ALA B 1 279 ? -11.883 0.739 1.54 1 97.38 279 ALA B C 1
ATOM 5146 O O . ALA B 1 279 ? -11.68 -0.475 1.62 1 97.38 279 ALA B O 1
ATOM 5147 N N . THR B 1 280 ? -10.961 1.667 1.837 1 97.94 280 THR B N 1
ATOM 5148 C CA . THR B 1 280 ? -9.586 1.247 2.08 1 97.94 280 THR B CA 1
ATOM 5149 C C . THR B 1 280 ? -9.172 1.558 3.516 1 97.94 280 THR B C 1
ATOM 5151 O O . THR B 1 280 ? -7.984 1.701 3.807 1 97.94 280 THR B O 1
ATOM 5154 N N . ALA B 1 281 ? -10.086 1.669 4.426 1 97.88 281 ALA B N 1
ATOM 5155 C CA . ALA B 1 281 ? -9.789 2.018 5.816 1 97.88 281 ALA B CA 1
ATOM 5156 C C . ALA B 1 281 ? -8.883 0.974 6.461 1 97.88 281 ALA B C 1
ATOM 5158 O O . ALA B 1 281 ? -7.984 1.316 7.23 1 97.88 281 ALA B O 1
ATOM 5159 N N . GLY B 1 282 ? -9.18 -0.317 6.148 1 96.5 282 GLY B N 1
ATOM 5160 C CA . GLY B 1 282 ? -8.367 -1.386 6.711 1 96.5 282 GLY B CA 1
ATOM 5161 C C . GLY B 1 282 ? -8.242 -1.306 8.219 1 96.5 282 GLY B C 1
ATOM 5162 O O . GLY B 1 282 ? -9.25 -1.176 8.93 1 96.5 282 GLY B O 1
ATOM 5163 N N . LEU B 1 283 ? -7.012 -1.36 8.727 1 95.19 283 LEU B N 1
ATOM 5164 C CA . LEU B 1 283 ? -6.758 -1.267 10.156 1 95.19 283 LEU B CA 1
ATOM 5165 C C . LEU B 1 283 ? -6.168 0.093 10.523 1 95.19 283 LEU B C 1
ATOM 5167 O O . LEU B 1 283 ? -5.566 0.25 11.586 1 95.19 283 LEU B O 1
ATOM 5171 N N . SER B 1 284 ? -6.289 1.016 9.602 1 95.88 284 SER B N 1
ATOM 5172 C CA . SER B 1 284 ? -5.766 2.354 9.867 1 95.88 284 SER B CA 1
ATOM 5173 C C . SER B 1 284 ? -6.43 2.973 11.094 1 95.88 284 SER B C 1
ATOM 5175 O O . SER B 1 284 ? -7.586 2.678 11.398 1 95.88 284 SER B O 1
ATOM 5177 N N . PRO B 1 285 ? -5.703 3.801 11.758 1 94.56 285 PRO B N 1
ATOM 5178 C CA . PRO B 1 285 ? -6.32 4.457 12.914 1 94.56 285 PRO B CA 1
ATOM 5179 C C . PRO B 1 285 ? -7.426 5.43 12.516 1 94.56 285 PRO B C 1
ATOM 5181 O O . PRO B 1 285 ? -7.406 5.973 11.406 1 94.56 285 PRO B O 1
ATOM 5184 N N . GLN B 1 286 ? -8.438 5.508 13.352 1 95.69 286 GLN B N 1
ATOM 5185 C CA . GLN B 1 286 ? -9.57 6.422 13.203 1 95.69 286 GLN B CA 1
ATOM 5186 C C . GLN B 1 286 ? -9.867 7.148 14.508 1 95.69 286 GLN B C 1
ATOM 5188 O O . GLN B 1 286 ? -10.203 6.52 15.516 1 95.69 286 GLN B O 1
ATOM 5193 N N . ARG B 1 287 ? -9.758 8.438 14.477 1 94.94 287 ARG B N 1
ATOM 5194 C CA . ARG B 1 287 ? -9.867 9.203 15.711 1 94.94 287 ARG B CA 1
ATOM 5195 C C . ARG B 1 287 ? -11.305 9.656 15.945 1 94.94 287 ARG B C 1
ATOM 5197 O O . ARG B 1 287 ? -11.703 9.922 17.078 1 94.94 287 ARG B O 1
ATOM 5204 N N . SER B 1 288 ? -12.062 9.812 14.883 1 95.88 288 SER B N 1
ATOM 5205 C CA . SER B 1 288 ? -13.453 10.266 14.977 1 95.88 288 SER B CA 1
ATOM 5206 C C . SER B 1 288 ? -14.406 9.086 15.102 1 95.88 288 SER B C 1
ATOM 5208 O O . SER B 1 288 ? -14.547 8.289 14.164 1 95.88 288 SER B O 1
ATOM 5210 N N . PHE B 1 289 ? -15.133 9.023 16.234 1 95.94 289 PHE B N 1
ATOM 5211 C CA . PHE B 1 289 ? -16.078 7.926 16.391 1 95.94 289 PHE B CA 1
ATOM 5212 C C . PHE B 1 289 ? -17.234 8.062 15.422 1 95.94 289 PHE B C 1
ATOM 5214 O O . PHE B 1 289 ? -17.875 7.066 15.055 1 95.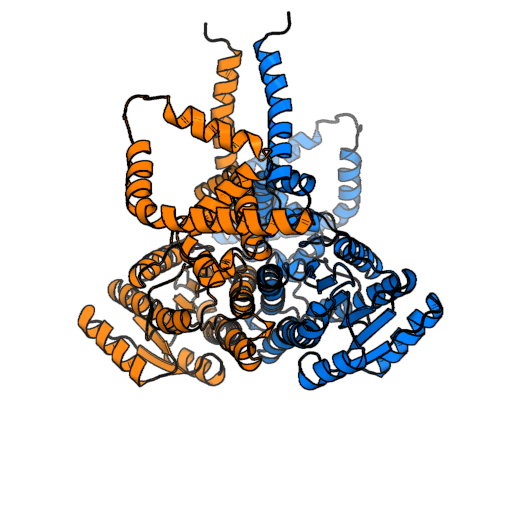94 289 PHE B O 1
ATOM 5221 N N . ILE B 1 290 ? -17.516 9.305 14.953 1 97.06 290 ILE B N 1
ATOM 5222 C CA . ILE B 1 290 ? -18.562 9.516 13.961 1 97.06 290 ILE B CA 1
ATOM 5223 C C . ILE B 1 290 ? -18.125 8.93 12.625 1 97.06 290 ILE B C 1
ATOM 5225 O O . ILE B 1 290 ? -18.891 8.219 11.969 1 97.06 290 ILE B O 1
ATOM 5229 N N . MET B 1 291 ? -16.844 9.234 12.227 1 97 291 MET B N 1
ATOM 5230 C CA . MET B 1 291 ? -16.359 8.688 10.969 1 97 291 MET B CA 1
ATOM 5231 C C . MET B 1 291 ? -16.203 7.168 11.062 1 97 291 MET B C 1
ATOM 5233 O O . MET B 1 291 ? -16.406 6.461 10.078 1 97 291 MET B O 1
ATOM 5237 N N . ALA B 1 292 ? -15.812 6.727 12.281 1 97.69 292 ALA B N 1
ATOM 5238 C CA . ALA B 1 292 ? -15.766 5.281 12.492 1 97.69 292 ALA B CA 1
ATOM 5239 C C . ALA B 1 292 ? -17.125 4.648 12.258 1 97.69 292 ALA B C 1
ATOM 5241 O O . ALA B 1 292 ? -17.234 3.572 11.664 1 97.69 292 ALA B O 1
ATOM 5242 N N . PHE B 1 293 ? -18.156 5.324 12.75 1 97.81 293 PHE B N 1
ATOM 5243 C CA . PHE B 1 293 ? -19.531 4.852 12.562 1 97.81 293 PHE B CA 1
ATOM 5244 C C . PHE B 1 293 ? -19.875 4.777 11.078 1 97.81 293 PHE B C 1
ATOM 5246 O O . PHE B 1 293 ? -20.438 3.779 10.617 1 97.81 293 PHE B O 1
ATOM 5253 N N . VAL B 1 294 ? -19.5 5.754 10.344 1 97.69 294 VAL B N 1
ATOM 5254 C CA . VAL B 1 294 ? -19.766 5.797 8.914 1 97.69 294 VAL B CA 1
ATOM 5255 C C . VAL B 1 294 ? -19.016 4.664 8.211 1 97.69 294 VAL B C 1
ATOM 5257 O O . VAL B 1 294 ? -19.562 3.984 7.348 1 97.69 294 VAL B O 1
ATOM 5260 N N . GLU B 1 295 ? -17.75 4.457 8.586 1 98 295 GLU B N 1
ATOM 5261 C CA . GLU B 1 295 ? -16.938 3.398 7.992 1 98 295 GLU B CA 1
ATOM 5262 C C . GLU B 1 295 ? -17.562 2.025 8.242 1 98 295 GLU B C 1
ATOM 5264 O O . GLU B 1 295 ? -17.594 1.188 7.336 1 98 295 GLU B O 1
ATOM 5269 N N . VAL B 1 296 ? -18.078 1.839 9.43 1 97.88 296 VAL B N 1
ATOM 5270 C CA . VAL B 1 296 ? -18.641 0.544 9.812 1 97.88 296 VAL B CA 1
ATOM 5271 C C . VAL B 1 296 ? -19.953 0.305 9.07 1 97.88 296 VAL B C 1
ATOM 5273 O O . VAL B 1 296 ? -20.156 -0.758 8.477 1 97.88 296 VAL B O 1
ATOM 5276 N N . VAL B 1 297 ? -20.781 1.26 9.008 1 97 297 VAL B N 1
ATOM 5277 C CA . VAL B 1 297 ? -22.141 1.101 8.477 1 97 297 VAL B CA 1
ATOM 5278 C C . VAL B 1 297 ? -22.094 1.063 6.949 1 97 297 VAL B C 1
ATOM 5280 O O . VAL B 1 297 ? -22.844 0.323 6.32 1 97 297 VAL B O 1
ATOM 5283 N N . ALA B 1 298 ? -21.203 1.796 6.418 1 97.69 298 ALA B N 1
ATOM 5284 C CA . ALA B 1 298 ? -21.188 1.927 4.965 1 97.69 298 ALA B CA 1
ATOM 5285 C C . ALA B 1 298 ? -20.266 0.885 4.332 1 97.69 298 ALA B C 1
ATOM 5287 O O . ALA B 1 298 ? -20.234 0.735 3.109 1 97.69 298 ALA B O 1
ATOM 5288 N N . ALA B 1 299 ? -19.562 0.153 5.121 1 97.62 299 ALA B N 1
ATOM 5289 C CA . ALA B 1 299 ? -18.484 -0.713 4.629 1 97.62 299 ALA B CA 1
ATOM 5290 C C . ALA B 1 299 ? -19.016 -1.705 3.598 1 97.62 299 ALA B C 1
ATOM 5292 O O . ALA B 1 299 ? -18.422 -1.873 2.529 1 97.62 299 ALA B O 1
ATOM 5293 N N . GLY B 1 300 ? -20.094 -2.357 3.887 1 97.12 300 GLY B N 1
ATOM 5294 C CA . GLY B 1 300 ? -20.641 -3.355 2.98 1 97.12 300 GLY B CA 1
ATOM 5295 C C . GLY B 1 300 ? -21.109 -2.771 1.665 1 97.12 300 GLY B C 1
ATOM 5296 O O . GLY B 1 300 ? -20.797 -3.299 0.596 1 97.12 300 GLY B O 1
ATOM 5297 N N . VAL B 1 301 ? -21.812 -1.687 1.749 1 96.44 301 VAL B N 1
ATOM 5298 C CA . VAL B 1 301 ? -22.359 -1.034 0.563 1 96.44 301 VAL B CA 1
ATOM 5299 C C . VAL B 1 301 ? -21.219 -0.525 -0.317 1 96.44 301 VAL B C 1
ATOM 5301 O O . VAL B 1 301 ? -21.281 -0.649 -1.543 1 96.44 301 VAL B O 1
ATOM 5304 N N . ILE B 1 302 ? -20.219 -0.017 0.331 1 97.25 302 ILE B N 1
ATOM 5305 C CA . ILE B 1 302 ? -19.094 0.527 -0.412 1 97.25 302 ILE B CA 1
ATOM 5306 C C . ILE B 1 302 ? -18.312 -0.608 -1.075 1 97.25 302 ILE B C 1
ATOM 5308 O O . ILE B 1 302 ? -17.797 -0.451 -2.184 1 97.25 302 ILE B O 1
ATOM 5312 N N . ARG B 1 303 ? -18.25 -1.751 -0.428 1 97.75 303 ARG B N 1
ATOM 5313 C CA . ARG B 1 303 ? -17.578 -2.891 -1.046 1 97.75 303 ARG B CA 1
ATOM 5314 C C . ARG B 1 303 ? -18.312 -3.355 -2.291 1 97.75 303 ARG B C 1
ATOM 5316 O O . ARG B 1 303 ? -17.703 -3.746 -3.283 1 97.75 303 ARG B O 1
ATOM 5323 N N . ILE B 1 304 ? -19.672 -3.318 -2.285 1 96.12 304 ILE B N 1
ATOM 5324 C CA . ILE B 1 304 ? -20.453 -3.656 -3.471 1 96.12 304 ILE B CA 1
ATOM 5325 C C . ILE B 1 304 ? -20.094 -2.705 -4.609 1 96.12 304 ILE B C 1
ATOM 5327 O O . ILE B 1 304 ? -19.828 -3.143 -5.734 1 96.12 304 ILE B O 1
ATOM 5331 N N . ALA B 1 305 ? -20.047 -1.458 -4.254 1 94.12 305 ALA B N 1
ATOM 5332 C CA . ALA B 1 305 ? -19.703 -0.452 -5.254 1 94.12 305 ALA B CA 1
ATOM 5333 C C . ALA B 1 305 ? -18.297 -0.683 -5.805 1 94.12 305 ALA B C 1
ATOM 5335 O O . ALA B 1 305 ? -18.062 -0.538 -7.004 1 94.12 305 ALA B O 1
ATOM 5336 N N . ALA B 1 306 ? -17.375 -1.013 -4.914 1 94.94 306 ALA B N 1
ATOM 5337 C CA . ALA B 1 306 ? -15.984 -1.261 -5.301 1 94.94 306 ALA B CA 1
ATOM 5338 C C . ALA B 1 306 ? -15.883 -2.43 -6.277 1 94.94 306 ALA B C 1
ATOM 5340 O O . ALA B 1 306 ? -15.141 -2.367 -7.258 1 94.94 306 ALA B O 1
ATOM 5341 N N . LEU B 1 307 ? -16.641 -3.457 -6.02 1 94.69 307 LEU B N 1
ATOM 5342 C CA . LEU B 1 307 ? -16.641 -4.629 -6.891 1 94.69 307 LEU B CA 1
ATOM 5343 C C . LEU B 1 307 ? -17.234 -4.285 -8.258 1 94.69 307 LEU B C 1
ATOM 5345 O O . LEU B 1 307 ? -16.734 -4.754 -9.289 1 94.69 307 LEU B O 1
ATOM 5349 N N . GLY B 1 308 ? -18.25 -3.461 -8.227 1 89.5 308 GLY B N 1
ATOM 5350 C CA . GLY B 1 308 ? -18.812 -3 -9.492 1 89.5 308 GLY B CA 1
ATOM 5351 C C . GLY B 1 308 ? -17.828 -2.182 -10.312 1 89.5 308 GLY B C 1
ATOM 5352 O O . GLY B 1 308 ? -17.703 -2.387 -11.523 1 89.5 308 GLY B O 1
ATOM 5353 N N . PHE B 1 309 ? -17.156 -1.355 -9.633 1 84.44 309 PHE B N 1
ATOM 5354 C CA . PHE B 1 309 ? -16.172 -0.5 -10.289 1 84.44 309 PHE B CA 1
ATOM 5355 C C . PHE B 1 309 ? -15.031 -1.331 -10.875 1 84.44 309 PHE B C 1
ATOM 5357 O O . PHE B 1 309 ? -14.594 -1.091 -12 1 84.44 309 PHE B O 1
ATOM 5364 N N . SER B 1 310 ? -14.539 -2.213 -10.109 1 83.88 310 SER B N 1
ATOM 5365 C CA . SER B 1 310 ? -13.461 -3.088 -10.555 1 83.88 310 SER B CA 1
ATOM 5366 C C . SER B 1 310 ? -13.891 -3.938 -11.75 1 83.88 310 SER B C 1
ATOM 5368 O O . SER B 1 310 ? -13.109 -4.16 -12.672 1 83.88 310 SER B O 1
ATOM 5370 N N . GLY B 1 311 ? -15.07 -4.371 -11.719 1 78.75 311 GLY B N 1
ATOM 5371 C CA . GLY B 1 311 ? -15.602 -5.16 -12.812 1 78.75 311 GLY B CA 1
ATOM 5372 C C . GLY B 1 311 ? -15.719 -4.379 -14.109 1 78.75 311 GLY B C 1
ATOM 5373 O O . GLY B 1 311 ? -15.375 -4.887 -15.18 1 78.75 311 GLY B O 1
ATOM 5374 N N . ILE B 1 312 ? -16.078 -3.191 -13.961 1 69.69 312 ILE B N 1
ATOM 5375 C CA . ILE B 1 312 ? -16.203 -2.318 -15.117 1 69.69 312 ILE B CA 1
ATOM 5376 C C . ILE B 1 312 ? -14.836 -2.061 -15.734 1 69.69 312 ILE B C 1
ATOM 5378 O O . ILE B 1 312 ? -14.672 -2.098 -16.953 1 69.69 312 ILE B O 1
ATOM 5382 N N . GLY B 1 313 ? -13.922 -1.836 -14.898 1 72 313 GLY B N 1
ATOM 5383 C CA . GLY B 1 313 ? -12.57 -1.626 -15.391 1 72 313 GLY B CA 1
ATOM 5384 C C . GLY B 1 313 ? -12.031 -2.809 -16.172 1 72 313 GLY B C 1
ATOM 5385 O O . GLY B 1 313 ? -11.461 -2.641 -17.25 1 72 313 GLY B O 1
ATOM 5386 N N . ILE B 1 314 ? -12.289 -3.893 -15.688 1 72.44 314 ILE B N 1
ATOM 5387 C CA . ILE B 1 314 ? -11.789 -5.113 -16.312 1 72.44 314 ILE B CA 1
ATOM 5388 C C . ILE B 1 314 ? -12.5 -5.34 -17.641 1 72.44 314 ILE B C 1
ATOM 5390 O O . ILE B 1 314 ? -11.875 -5.742 -18.625 1 72.44 314 ILE B O 1
ATOM 5394 N N . GLN B 1 315 ? -13.672 -5.023 -17.656 1 69.25 315 GLN B N 1
ATOM 5395 C CA . GLN B 1 315 ? -14.438 -5.195 -18.891 1 69.25 315 GLN B CA 1
ATOM 5396 C C . GLN B 1 315 ? -13.969 -4.227 -19.969 1 69.25 315 GLN B C 1
ATOM 5398 O O . GLN B 1 315 ? -13.914 -4.582 -21.156 1 69.25 315 GLN B O 1
ATOM 5403 N N . VAL B 1 316 ? -13.695 -3.096 -19.5 1 65.88 316 VAL B N 1
ATOM 5404 C CA . VAL B 1 316 ? -13.195 -2.098 -20.438 1 65.88 316 VAL B CA 1
ATOM 5405 C C . VAL B 1 316 ? -11.867 -2.566 -21.031 1 65.88 316 VAL B C 1
ATOM 5407 O O . VAL B 1 316 ? -11.625 -2.412 -22.234 1 65.88 316 VAL B O 1
ATOM 5410 N N . TYR B 1 317 ? -11.141 -3.252 -20.281 1 67.44 317 TYR B N 1
ATOM 5411 C CA . TYR B 1 317 ? -9.828 -3.734 -20.703 1 67.44 317 TYR B CA 1
ATOM 5412 C C . TYR B 1 317 ? -9.961 -4.898 -21.672 1 67.44 317 TYR B C 1
ATOM 5414 O O . TYR B 1 317 ? -9.219 -4.98 -22.656 1 67.44 317 TYR B O 1
ATOM 5422 N N . THR B 1 318 ? -10.859 -5.734 -21.391 1 67.69 318 THR B N 1
ATOM 5423 C CA . THR B 1 318 ? -10.945 -6.988 -22.125 1 67.69 318 THR B CA 1
ATOM 5424 C C . THR B 1 318 ? -11.75 -6.809 -23.422 1 67.69 318 THR B C 1
ATOM 5426 O O . THR B 1 318 ? -11.555 -7.543 -24.391 1 67.69 318 THR B O 1
ATOM 5429 N N . SER B 1 319 ? -12.641 -5.914 -23.359 1 60.78 319 SER B N 1
ATOM 5430 C CA . SER B 1 319 ? -13.484 -5.738 -24.547 1 60.78 319 SER B CA 1
ATOM 5431 C C . SER B 1 319 ? -12.828 -4.824 -25.562 1 60.78 319 SER B C 1
ATOM 5433 O O . SER B 1 319 ? -13.32 -4.68 -26.688 1 60.78 319 SER B O 1
ATOM 5435 N N . GLY B 1 320 ? -11.57 -4.52 -25.25 1 57.06 320 GLY B N 1
ATOM 5436 C CA . GLY B 1 320 ? -10.93 -3.6 -26.172 1 57.06 320 GLY B CA 1
ATOM 5437 C C . GLY B 1 320 ? -11.656 -2.277 -26.297 1 57.06 320 GLY B C 1
ATOM 5438 O O . GLY B 1 320 ? -11.414 -1.518 -27.234 1 57.06 320 GLY B O 1
ATOM 5439 N N . MET B 1 321 ? -12.609 -2.049 -25.609 1 47.69 321 MET B N 1
ATOM 5440 C CA . MET B 1 321 ? -13.5 -0.893 -25.703 1 47.69 321 MET B CA 1
ATOM 5441 C C . MET B 1 321 ? -12.75 0.395 -25.375 1 47.69 321 MET B C 1
ATOM 5443 O O . MET B 1 321 ? -13.258 1.491 -25.609 1 47.69 321 MET B O 1
ATOM 5447 N N . HIS B 1 322 ? -11.539 0.282 -24.766 1 50.31 322 HIS B N 1
ATOM 5448 C CA . HIS B 1 322 ? -10.781 1.489 -24.469 1 50.31 322 HIS B CA 1
ATOM 5449 C C . HIS B 1 322 ? -10.484 2.283 -25.734 1 50.31 322 HIS B C 1
ATOM 5451 O O . HIS B 1 322 ? -10.047 3.434 -25.656 1 50.31 322 HIS B O 1
ATOM 5457 N N . LYS B 1 323 ? -10.688 1.599 -26.797 1 48.62 323 LYS B N 1
ATOM 5458 C CA . LYS B 1 323 ? -10.469 2.289 -28.062 1 48.62 323 LYS B CA 1
ATOM 5459 C C . LYS B 1 323 ? -11.594 3.273 -28.359 1 48.62 323 LYS B C 1
ATOM 5461 O O . LYS B 1 323 ? -11.508 4.07 -29.281 1 48.62 323 LYS B O 1
ATOM 5466 N N . THR B 1 324 ? -12.617 3.146 -27.734 1 38 324 THR B N 1
ATOM 5467 C CA . THR B 1 324 ? -13.734 4 -28.109 1 38 324 THR B CA 1
ATOM 5468 C C . THR B 1 324 ? -13.758 5.27 -27.266 1 38 324 THR B C 1
ATOM 5470 O O . THR B 1 324 ? -13.492 5.227 -26.062 1 38 324 THR B O 1
ATOM 5473 N N . LYS B 1 325 ? -13.578 6.273 -27.75 1 41.84 325 LYS B N 1
ATOM 5474 C CA . LYS B 1 325 ? -13.562 7.652 -27.266 1 41.84 325 LYS B CA 1
ATOM 5475 C C . LYS B 1 325 ? -14.898 8.023 -26.625 1 41.84 325 LYS B C 1
ATOM 5477 O O . LYS B 1 325 ? -15.961 7.637 -27.109 1 41.84 325 LYS B O 1
ATOM 5482 N N . GLY B 1 326 ? -15.133 8.906 -25.344 1 37.78 326 GLY B N 1
ATOM 5483 C CA . GLY B 1 326 ? -16.125 9.773 -24.75 1 37.78 326 GLY B CA 1
ATOM 5484 C C . GLY B 1 326 ? -16.844 9.141 -23.562 1 37.78 326 GLY B C 1
ATOM 5485 O O . GLY B 1 326 ? -16.516 8.016 -23.172 1 37.78 326 GLY B O 1
ATOM 5486 N N . PRO B 1 327 ? -17.797 9.906 -22.797 1 40.38 327 PRO B N 1
ATOM 5487 C CA . PRO B 1 327 ? -18.688 9.602 -21.672 1 40.38 327 PRO B CA 1
ATOM 5488 C C . PRO B 1 327 ? -19.438 8.281 -21.859 1 40.38 327 PRO B C 1
ATOM 5490 O O . PRO B 1 327 ? -20.109 7.82 -20.938 1 40.38 327 PRO B O 1
ATOM 5493 N N . GLU B 1 328 ? -19.422 7.812 -22.922 1 40.31 328 GLU B N 1
ATOM 5494 C CA . GLU B 1 328 ? -20.188 6.637 -23.359 1 40.31 328 GLU B CA 1
ATOM 5495 C C . GLU B 1 328 ? -19.594 5.355 -22.781 1 40.31 328 GLU B C 1
ATOM 5497 O O . GLU B 1 328 ? -20.297 4.355 -22.625 1 40.31 328 GLU B O 1
ATOM 5502 N N . VAL B 1 329 ? -18.516 5.406 -22.438 1 40.62 329 VAL B N 1
ATOM 5503 C CA . VAL B 1 329 ? -17.906 4.172 -21.938 1 40.62 329 VAL B CA 1
ATOM 5504 C C . VAL B 1 329 ? -18.469 3.83 -20.562 1 40.62 329 VAL B C 1
ATOM 5506 O O . VAL B 1 329 ? -18.812 2.678 -20.297 1 40.62 329 VAL B O 1
ATOM 5509 N N . LEU B 1 330 ? -18.531 4.789 -19.719 1 41.03 330 LEU B N 1
ATOM 5510 C CA . LEU B 1 330 ? -19.141 4.523 -18.422 1 41.03 330 LEU B CA 1
ATOM 5511 C C . LEU B 1 330 ? -20.625 4.16 -18.578 1 41.03 330 LEU B C 1
ATOM 5513 O O . LEU B 1 330 ? -21.109 3.238 -17.922 1 41.03 330 LEU B O 1
ATOM 5517 N N . ALA B 1 331 ? -21.344 4.883 -19.391 1 38.97 331 ALA B N 1
ATOM 5518 C CA . ALA B 1 331 ? -22.719 4.523 -19.719 1 38.97 331 ALA B CA 1
ATOM 5519 C C . ALA B 1 331 ? -22.781 3.162 -20.406 1 38.97 331 ALA B C 1
ATOM 5521 O O . ALA B 1 331 ? -23.672 2.361 -20.141 1 38.97 331 ALA B O 1
ATOM 5522 N N . ALA B 1 332 ? -21.922 2.877 -21.172 1 40.81 332 ALA B N 1
ATOM 5523 C CA . ALA B 1 332 ? -21.844 1.582 -21.844 1 40.81 332 ALA B CA 1
ATOM 5524 C C . ALA B 1 332 ? -21.438 0.482 -20.859 1 40.81 332 ALA B C 1
ATOM 5526 O O . ALA B 1 332 ? -21.984 -0.628 -20.922 1 40.81 332 ALA B O 1
ATOM 5527 N N . LEU B 1 333 ? -20.594 0.771 -20 1 40.91 333 LEU B N 1
ATOM 5528 C CA . LEU B 1 333 ? -20.141 -0.168 -18.984 1 40.91 333 LEU B CA 1
ATOM 5529 C C . LEU B 1 333 ? -21.266 -0.513 -18.016 1 40.91 333 LEU B C 1
ATOM 5531 O O . LEU B 1 333 ? -21.453 -1.681 -17.672 1 40.91 333 LEU B O 1
ATOM 5535 N N . PHE B 1 334 ? -21.953 0.528 -17.484 1 40.91 334 PHE B N 1
ATOM 5536 C CA . PHE B 1 334 ? -23.172 0.263 -16.734 1 40.91 334 PHE B CA 1
ATOM 5537 C C . PHE B 1 334 ? -24.203 -0.45 -17.609 1 40.91 334 PHE B C 1
ATOM 5539 O O . PHE B 1 334 ? -24.906 -1.343 -17.141 1 40.91 334 PHE B O 1
ATOM 5546 N N . GLY B 1 335 ? -24.281 -0.049 -18.797 1 37.12 335 GLY B N 1
ATOM 5547 C CA . GLY B 1 335 ? -25.141 -0.706 -19.766 1 37.12 335 GLY B CA 1
ATOM 5548 C C . GLY B 1 335 ? -24.734 -2.141 -20.047 1 37.12 335 GLY B C 1
ATOM 5549 O O . GLY B 1 335 ? -25.594 -3.023 -20.141 1 37.12 335 GLY B O 1
ATOM 5550 N N . TYR B 1 336 ? -23.562 -2.379 -20.203 1 37.91 336 TYR B N 1
ATOM 5551 C CA . TYR B 1 336 ? -23.078 -3.732 -20.453 1 37.91 336 TYR B CA 1
ATOM 5552 C C . TYR B 1 336 ? -23.312 -4.625 -19.234 1 37.91 336 TYR B C 1
ATOM 5554 O O . TYR B 1 336 ? -23.672 -5.801 -19.391 1 37.91 336 TYR B O 1
ATOM 5562 N N . LEU B 1 337 ? -23.016 -4.207 -18.094 1 37.44 337 LEU B N 1
ATOM 5563 C CA . LEU B 1 337 ? -23.281 -4.969 -16.891 1 37.44 337 LEU B CA 1
ATOM 5564 C C . LEU B 1 337 ? -24.766 -5.324 -16.781 1 37.44 337 LEU B C 1
ATOM 5566 O O . LEU B 1 337 ? -25.125 -6.406 -16.312 1 37.44 337 LEU B O 1
ATOM 5570 N N . LEU B 1 338 ? -25.594 -4.363 -17.109 1 34.28 338 LEU B N 1
ATOM 5571 C CA . LEU B 1 338 ? -27.031 -4.652 -17.141 1 34.28 338 LEU B CA 1
ATOM 5572 C C . LEU B 1 338 ? -27.359 -5.559 -18.328 1 34.28 338 LEU B C 1
ATOM 5574 O O . LEU B 1 338 ? -28.281 -6.375 -18.234 1 34.28 338 LEU B O 1
ATOM 5578 N N . VAL B 1 339 ? -26.719 -5.316 -19.438 1 32.56 339 VAL B N 1
ATOM 5579 C CA . VAL B 1 339 ? -27.141 -5.961 -20.672 1 32.56 339 VAL B CA 1
ATOM 5580 C C . VAL B 1 339 ? -26.484 -7.336 -20.781 1 32.56 339 VAL B C 1
ATOM 5582 O O . VAL B 1 339 ? -26.969 -8.203 -21.516 1 32.56 339 VAL B O 1
ATOM 5585 N N . SER B 1 340 ? -25.375 -7.496 -20.25 1 33.31 340 SER B N 1
ATOM 5586 C CA . SER B 1 340 ? -24.734 -8.75 -20.609 1 33.31 340 SER B CA 1
ATOM 5587 C C . SER B 1 340 ? -25.531 -9.945 -20.125 1 33.31 340 SER B C 1
ATOM 5589 O O . SER B 1 340 ? -25.25 -11.094 -20.5 1 33.31 340 SER B O 1
ATOM 5591 N N . GLU B 1 341 ? -26.188 -9.914 -19.047 1 33.84 341 GLU B N 1
ATOM 5592 C CA . GLU B 1 341 ? -26.984 -11.102 -18.797 1 33.84 341 GLU B CA 1
ATOM 5593 C C . GLU B 1 341 ? -28.203 -11.141 -19.703 1 33.84 341 GLU B C 1
ATOM 5595 O O . GLU B 1 341 ? -28.984 -12.102 -19.672 1 33.84 341 GLU B O 1
ATOM 5600 N N . CYS B 1 342 ? -28.922 -9.977 -19.859 1 29.61 342 CYS B N 1
ATOM 5601 C CA . CYS B 1 342 ? -30.188 -10.141 -20.562 1 29.61 342 CYS B CA 1
ATOM 5602 C C . CYS B 1 342 ? -29.953 -10.516 -22.031 1 29.61 342 CYS B C 1
ATOM 5604 O O . CYS B 1 342 ? -29.016 -10.023 -22.656 1 29.61 342 CYS B O 1
ATOM 5606 N N . ASP B 1 343 ? -30.516 -11.555 -22.594 1 29.94 343 ASP B N 1
ATOM 5607 C CA . ASP B 1 343 ? -30.609 -11.984 -23.984 1 29.94 343 ASP B CA 1
ATOM 5608 C C . ASP B 1 343 ? -30.75 -10.781 -24.922 1 29.94 343 ASP B C 1
ATOM 5610 O O . ASP B 1 343 ? -31.359 -9.773 -24.562 1 29.94 343 ASP B O 1
ATOM 5614 N N . ARG B 1 344 ? -30.031 -10.672 -26.156 1 31.89 344 ARG B N 1
ATOM 5615 C CA . ARG B 1 344 ? -30.156 -9.75 -27.281 1 31.89 344 ARG B CA 1
ATOM 5616 C C . ARG B 1 344 ? -31.609 -9.297 -27.453 1 31.89 344 ARG B C 1
ATOM 5618 O O . ARG B 1 344 ? -31.875 -8.289 -28.109 1 31.89 344 ARG B O 1
ATOM 5625 N N . ARG B 1 345 ? -32.594 -10.141 -27.125 1 30.61 345 ARG B N 1
ATOM 5626 C CA . ARG B 1 345 ? -34 -9.93 -27.484 1 30.61 345 ARG B CA 1
ATOM 5627 C C . ARG B 1 345 ? -34.625 -8.805 -26.656 1 30.61 345 ARG B C 1
ATOM 5629 O O . ARG B 1 345 ? -35.594 -8.188 -27.062 1 30.61 345 ARG B O 1
ATOM 5636 N N . TRP B 1 346 ? -34.125 -8.633 -25.453 1 27.34 346 TRP B N 1
ATOM 5637 C CA . TRP B 1 346 ? -34.906 -7.707 -24.625 1 27.34 346 TRP B CA 1
ATOM 5638 C C . TRP B 1 346 ? -34.438 -6.27 -24.844 1 27.34 346 TRP B C 1
ATOM 5640 O O . TRP B 1 346 ? -35.031 -5.332 -24.297 1 27.34 346 TRP B O 1
ATOM 5650 N N . ILE B 1 347 ? -33.312 -6.012 -25.422 1 30.3 347 ILE B N 1
ATOM 5651 C CA . ILE B 1 347 ? -33 -4.613 -25.719 1 30.3 347 ILE B CA 1
ATOM 5652 C C . ILE B 1 347 ? -34.031 -4.078 -26.719 1 30.3 347 ILE B C 1
ATOM 5654 O O . ILE B 1 347 ? -34.312 -2.879 -26.75 1 30.3 347 ILE B O 1
ATOM 5658 N N . LEU B 1 348 ? -34.562 -4.98 -27.531 1 27.7 348 LEU B N 1
ATOM 5659 C CA . LEU B 1 348 ? -35.562 -4.516 -28.469 1 27.7 348 LEU B CA 1
ATOM 5660 C C . LEU B 1 348 ? -36.812 -4.062 -27.719 1 27.7 348 LEU B C 1
ATOM 5662 O O . LEU B 1 348 ? -37.5 -3.111 -28.125 1 27.7 348 LEU B O 1
ATOM 5666 N N . ALA B 1 349 ? -37.062 -4.781 -26.625 1 28.3 349 ALA B N 1
ATOM 5667 C CA . ALA B 1 349 ? -38.344 -4.453 -26.016 1 28.3 349 ALA B CA 1
ATOM 5668 C C . ALA B 1 349 ? -38.25 -3.158 -25.203 1 28.3 349 ALA B C 1
ATOM 5670 O O . ALA B 1 349 ? -39.219 -2.375 -25.156 1 28.3 349 ALA B O 1
ATOM 5671 N N . VAL B 1 350 ? -37.125 -2.951 -24.578 1 30.28 350 VAL B N 1
ATOM 5672 C CA . VAL B 1 350 ? -37.156 -1.749 -23.75 1 30.28 350 VAL B CA 1
ATOM 5673 C C . VAL B 1 350 ? -37.062 -0.509 -24.641 1 30.28 350 VAL B C 1
ATOM 5675 O O . VAL B 1 350 ? -37.594 0.554 -24.266 1 30.28 350 VAL B O 1
ATOM 5678 N N . ASN B 1 351 ? -36.375 -0.613 -25.75 1 28.73 351 ASN B N 1
ATOM 5679 C CA . ASN B 1 351 ? -36.5 0.514 -26.672 1 28.73 351 ASN B CA 1
ATOM 5680 C C . ASN B 1 351 ? -37.969 0.744 -27.078 1 28.73 351 ASN B C 1
ATOM 5682 O O . ASN B 1 351 ? -38.344 1.861 -27.422 1 28.73 351 ASN B O 1
ATOM 5686 N N . TYR B 1 352 ? -38.625 -0.418 -27.109 1 27.83 352 TYR B N 1
ATOM 5687 C CA . TYR B 1 352 ? -39.969 -0.207 -27.562 1 27.83 352 TYR B CA 1
ATOM 5688 C C . TYR B 1 352 ? -40.812 0.472 -26.5 1 27.83 352 TYR B C 1
ATOM 5690 O O . TYR B 1 352 ? -41.688 1.308 -26.812 1 27.83 352 TYR B O 1
ATOM 5698 N N . SER B 1 353 ? -40.594 -0.015 -25.25 1 28.7 353 SER B N 1
ATOM 5699 C CA . SER B 1 353 ? -41.531 0.53 -24.281 1 28.7 353 SER B CA 1
ATOM 5700 C C . SER B 1 353 ? -41.188 1.967 -23.906 1 28.7 353 SER B C 1
ATOM 5702 O O . SER B 1 353 ? -42.031 2.703 -23.406 1 28.7 353 SER B O 1
ATOM 5704 N N . ALA B 1 354 ? -39.875 2.275 -23.969 1 29.22 354 ALA B N 1
ATOM 5705 C CA . ALA B 1 354 ? -39.594 3.666 -23.641 1 29.22 354 ALA B CA 1
ATOM 5706 C C . ALA B 1 354 ? -40.25 4.621 -24.625 1 29.22 354 ALA B C 1
ATOM 5708 O O . ALA B 1 354 ? -40.281 5.832 -24.391 1 29.22 354 ALA B O 1
ATOM 5709 N N . GLN B 1 355 ? -40.531 4.113 -25.797 1 26.67 355 GLN B N 1
ATOM 5710 C CA . GLN B 1 355 ? -41.25 5.062 -26.656 1 26.67 355 GLN B CA 1
ATOM 5711 C C . GLN B 1 355 ? -42.594 5.441 -26.078 1 26.67 355 GLN B C 1
ATOM 5713 O O . GLN B 1 355 ? -43.094 6.531 -26.328 1 26.67 355 GLN B O 1
ATOM 5718 N N . ARG B 1 356 ? -43.312 4.453 -25.547 1 27.09 356 ARG B N 1
ATOM 5719 C CA . ARG B 1 356 ? -44.719 4.84 -25.375 1 27.09 356 ARG B CA 1
ATOM 5720 C C . ARG B 1 356 ? -44.906 5.668 -24.109 1 27.09 356 ARG B C 1
ATOM 5722 O O . ARG B 1 356 ? -45.969 6.227 -23.891 1 27.09 356 ARG B O 1
ATOM 5729 N N . THR B 1 357 ? -44.188 5.242 -23.016 1 26.22 357 THR B N 1
ATOM 5730 C CA . THR B 1 357 ? -44.844 5.871 -21.875 1 26.22 357 THR B CA 1
ATOM 5731 C C . THR B 1 357 ? -44.5 7.355 -21.797 1 26.22 357 THR B C 1
ATOM 5733 O O . THR B 1 357 ? -43.312 7.719 -21.797 1 26.22 357 THR B O 1
ATOM 5736 N N . CYS B 1 358 ? -45.25 8.258 -22.391 1 24.8 358 CYS B N 1
ATOM 5737 C CA . CYS B 1 358 ? -45.469 9.703 -22.297 1 24.8 358 CYS B CA 1
ATOM 5738 C C . CYS B 1 358 ? -45.406 10.172 -20.859 1 24.8 358 CYS B C 1
ATOM 5740 O O . CYS B 1 358 ? -46.438 10.547 -20.281 1 24.8 358 CYS B O 1
ATOM 5742 N N . TRP B 1 359 ? -44.938 9.305 -19.953 1 23.88 359 TRP B N 1
ATOM 5743 C CA . TRP B 1 359 ? -45.25 9.836 -18.625 1 23.88 359 TRP B CA 1
ATOM 5744 C C . TRP B 1 359 ? -44.719 11.266 -18.484 1 23.88 359 TRP B C 1
ATOM 5746 O O . TRP B 1 359 ? -43.781 11.656 -19.172 1 23.88 359 TRP B O 1
ATOM 5756 N N . ARG B 1 360 ? -45.406 12.133 -17.734 1 25.55 360 ARG B N 1
ATOM 5757 C CA . ARG B 1 360 ? -45.281 13.531 -17.328 1 25.55 360 ARG B CA 1
ATOM 5758 C C . ARG B 1 360 ? -43.875 13.859 -16.875 1 25.55 360 ARG B C 1
ATOM 5760 O O . ARG B 1 360 ? -43.219 13.023 -16.25 1 25.55 360 ARG B O 1
ATOM 5767 N N . ARG B 1 361 ? -43.219 14.875 -17.422 1 27.47 361 ARG B N 1
ATOM 5768 C CA . ARG B 1 361 ? -42 15.648 -17.438 1 27.47 361 ARG B CA 1
ATOM 5769 C C . ARG B 1 361 ? -41.531 15.969 -16.031 1 27.47 361 ARG B C 1
ATOM 5771 O O . ARG B 1 361 ? -40.812 16.953 -15.82 1 27.47 361 ARG B O 1
ATOM 5778 N N . THR B 1 362 ? -42.156 15.312 -15.008 1 25.47 362 THR B N 1
ATOM 5779 C CA . THR B 1 362 ? -41.781 16.141 -13.859 1 25.47 362 THR B CA 1
ATOM 5780 C C . THR B 1 362 ? -40.281 16.219 -13.719 1 25.47 362 THR B C 1
ATOM 5782 O O . THR B 1 362 ? -39.688 17.312 -13.68 1 25.47 362 THR B O 1
ATOM 5785 N N . SER B 1 363 ? -39.75 15.812 -12.492 1 24.8 363 SER B N 1
ATOM 5786 C CA . SER B 1 363 ? -38.719 16.5 -11.742 1 24.8 363 SER B CA 1
ATOM 5787 C C . SER B 1 363 ? -37.344 16.219 -12.344 1 24.8 363 SER B C 1
ATOM 5789 O O . SER B 1 363 ? -37.156 16.234 -13.562 1 24.8 363 SER B O 1
ATOM 5791 N N . ILE B 1 364 ? -36.312 15.883 -11.453 1 28.31 364 ILE B N 1
ATOM 5792 C CA . ILE B 1 364 ? -34.875 16.016 -11.453 1 28.31 364 ILE B CA 1
ATOM 5793 C C . ILE B 1 364 ? -34.25 15.062 -12.461 1 28.31 364 ILE B C 1
ATOM 5795 O O . ILE B 1 364 ? -33.156 15.305 -12.977 1 28.31 364 ILE B O 1
ATOM 5799 N N . PHE B 1 365 ? -34.938 13.969 -12.836 1 30.89 365 PHE B N 1
ATOM 5800 C CA . PHE B 1 365 ? -34.438 12.953 -13.734 1 30.89 365 PHE B CA 1
ATOM 5801 C C . PHE B 1 365 ? -34.406 13.438 -15.172 1 30.89 365 PHE B C 1
ATOM 5803 O O . PHE B 1 365 ? -33.719 12.898 -16.016 1 30.89 365 PHE B O 1
ATOM 5810 N N . ASP B 1 366 ? -35.344 14.367 -15.453 1 31.91 366 ASP B N 1
ATOM 5811 C CA . ASP B 1 366 ? -35.406 14.93 -16.797 1 31.91 366 ASP B CA 1
ATOM 5812 C C . ASP B 1 366 ? -34.125 15.688 -17.156 1 31.91 366 ASP B C 1
ATOM 5814 O O . ASP B 1 366 ? -33.656 15.609 -18.297 1 31.91 366 ASP B O 1
ATOM 5818 N N . TYR B 1 367 ? -33.719 16.406 -16.141 1 30.84 367 TYR B N 1
ATOM 5819 C CA . TYR B 1 367 ? -32.531 17.203 -16.453 1 30.84 367 TYR B CA 1
ATOM 5820 C C . TYR B 1 367 ? -31.359 16.312 -16.828 1 30.84 367 TYR B C 1
ATOM 5822 O O . TYR B 1 367 ? -30.578 16.625 -17.734 1 30.84 367 TYR B O 1
ATOM 5830 N N . MET B 1 368 ? -31.281 15.133 -16.109 1 29.98 368 MET B N 1
ATOM 5831 C CA . MET B 1 368 ? -30.156 14.258 -16.422 1 29.98 368 MET B CA 1
ATOM 5832 C C . MET B 1 368 ? -30.281 13.672 -17.812 1 29.98 368 MET B C 1
ATOM 5834 O O . MET B 1 368 ? -29.281 13.469 -18.5 1 29.98 368 MET B O 1
ATOM 5838 N N . ILE B 1 369 ? -31.547 13.477 -18.266 1 31.94 369 ILE B N 1
ATOM 5839 C CA . ILE B 1 369 ? -31.781 12.914 -19.594 1 31.94 369 ILE B CA 1
ATOM 5840 C C . ILE B 1 369 ? -31.547 13.984 -20.656 1 31.94 369 ILE B C 1
ATOM 5842 O O . ILE B 1 369 ? -30.969 13.711 -21.703 1 31.94 369 ILE B O 1
ATOM 5846 N N . ASP B 1 370 ? -32.031 15.219 -20.375 1 34.25 370 ASP B N 1
ATOM 5847 C CA . ASP B 1 370 ? -31.891 16.266 -21.391 1 34.25 370 ASP B CA 1
ATOM 5848 C C . ASP B 1 370 ? -30.438 16.578 -21.672 1 34.25 370 ASP B C 1
ATOM 5850 O O . ASP B 1 370 ? -30.031 16.75 -22.828 1 34.25 370 ASP B O 1
ATOM 5854 N N . GLU B 1 371 ? -29.672 16.781 -20.578 1 34.38 371 GLU B N 1
ATOM 5855 C CA . GLU B 1 371 ? -28.25 17.062 -20.812 1 34.38 371 GLU B CA 1
ATOM 5856 C C . GLU B 1 371 ? -27.547 15.883 -21.453 1 34.38 371 GLU B C 1
ATOM 5858 O O . GLU B 1 371 ? -26.609 16.062 -22.234 1 34.38 371 GLU B O 1
ATOM 5863 N N . TRP B 1 372 ? -28.031 14.625 -21.25 1 31.98 372 TRP B N 1
ATOM 5864 C CA . TRP B 1 372 ? -27.578 13.438 -21.984 1 31.98 372 TRP B CA 1
ATOM 5865 C C . TRP B 1 372 ? -28.016 13.492 -23.438 1 31.98 372 TRP B C 1
ATOM 5867 O O . TRP B 1 372 ? -27.266 13.125 -24.328 1 31.98 372 TRP B O 1
ATOM 5877 N N . SER B 1 373 ? -29.188 14.039 -23.734 1 30.14 373 SER B N 1
ATOM 5878 C CA . SER B 1 373 ? -29.703 14.094 -25.109 1 30.14 373 SER B CA 1
ATOM 5879 C C . SER B 1 373 ? -28.922 15.078 -25.953 1 30.14 373 SER B C 1
ATOM 5881 O O . SER B 1 373 ? -28.812 14.914 -27.172 1 30.14 373 SER B O 1
ATOM 5883 N N . PHE B 1 374 ? -28.594 16.219 -25.438 1 33.06 374 PHE B N 1
ATOM 5884 C CA . PHE B 1 374 ? -27.875 17.188 -26.281 1 33.06 374 PHE B CA 1
ATOM 5885 C C . PHE B 1 374 ? -26.5 16.641 -26.672 1 33.06 374 PHE B C 1
ATOM 5887 O O . PHE B 1 374 ? -26.062 16.812 -27.812 1 33.06 374 PHE B O 1
ATOM 5894 N N . ARG B 1 375 ? -25.828 16.031 -25.734 1 32.69 375 ARG B N 1
ATOM 5895 C CA . ARG B 1 375 ? -24.5 15.539 -26.062 1 32.69 375 ARG B CA 1
ATOM 5896 C C . ARG B 1 375 ? -24.594 14.258 -26.891 1 32.69 375 ARG B C 1
ATOM 5898 O O . ARG B 1 375 ? -23.609 13.844 -27.516 1 32.69 375 ARG B O 1
ATOM 5905 N N . HIS B 1 376 ? -25.75 13.57 -26.906 1 31.83 376 HIS B N 1
ATOM 5906 C CA . HIS B 1 376 ? -25.984 12.328 -27.625 1 31.83 376 HIS B CA 1
ATOM 5907 C C . HIS B 1 376 ? -26.328 12.594 -29.094 1 31.83 376 HIS B C 1
ATOM 5909 O O . HIS B 1 376 ? -26.625 11.664 -29.844 1 31.83 376 HIS B O 1
ATOM 5915 N N . ARG B 1 377 ? -26.609 13.742 -29.516 1 32.91 377 ARG B N 1
ATOM 5916 C CA . ARG B 1 377 ? -26.844 13.828 -30.953 1 32.91 377 ARG B CA 1
ATOM 5917 C C . ARG B 1 377 ? -25.641 13.312 -31.734 1 32.91 377 ARG B C 1
ATOM 5919 O O . ARG B 1 377 ? -25.797 12.688 -32.781 1 32.91 377 ARG B O 1
ATOM 5926 N N . GLU B 1 378 ? -24.469 13.656 -31.266 1 32.75 378 GLU B N 1
ATOM 5927 C CA . GLU B 1 378 ? -23.328 13.242 -32.094 1 32.75 378 GLU B CA 1
ATOM 5928 C C . GLU B 1 378 ? -23.031 11.758 -31.906 1 32.75 378 GLU B C 1
ATOM 5930 O O . GLU B 1 378 ? -22.391 11.148 -32.75 1 32.75 378 GLU B O 1
ATOM 5935 N N . ALA B 1 379 ? -23.484 11.109 -30.844 1 31.22 379 ALA B N 1
ATOM 5936 C CA . ALA B 1 379 ? -23.234 9.68 -30.625 1 31.22 379 ALA B CA 1
ATOM 5937 C C . ALA B 1 379 ? -24.156 8.828 -31.5 1 31.22 379 ALA B C 1
ATOM 5939 O O . ALA B 1 379 ? -24.062 7.602 -31.484 1 31.22 379 ALA B O 1
ATOM 5940 N N . GLU B 1 380 ? -25.172 9.273 -32.125 1 32.94 380 GLU B N 1
ATOM 5941 C CA . GLU B 1 380 ? -26 8.5 -33.062 1 32.94 380 GLU B CA 1
ATOM 5942 C C . GLU B 1 380 ? -25.156 7.902 -34.188 1 32.94 380 GLU B C 1
ATOM 5944 O O . GLU B 1 380 ? -25.391 6.77 -34.625 1 32.94 380 GLU B O 1
ATOM 5949 N N . THR B 1 381 ? -24.219 8.664 -34.594 1 33.66 381 THR B N 1
ATOM 5950 C CA . THR B 1 381 ? -23.453 8.148 -35.75 1 33.66 381 THR B CA 1
ATOM 5951 C C . THR B 1 381 ? -22.562 6.988 -35.312 1 33.66 381 THR B C 1
ATOM 5953 O O . THR B 1 381 ? -22.344 6.043 -36.062 1 33.66 381 THR B O 1
ATOM 5956 N N . THR B 1 382 ? -22.141 7.047 -34.062 1 31.64 382 THR B N 1
ATOM 5957 C CA . THR B 1 382 ? -21.188 6.02 -33.656 1 31.64 382 THR B CA 1
ATOM 5958 C C . THR B 1 382 ? -21.906 4.715 -33.312 1 31.64 382 THR B C 1
ATOM 5960 O O . THR B 1 382 ? -21.344 3.631 -33.531 1 31.64 382 THR B O 1
ATOM 5963 N N . LEU B 1 383 ? -23.141 4.703 -32.875 1 31.98 383 LEU B N 1
ATOM 5964 C CA . LEU B 1 383 ? -23.891 3.473 -32.656 1 31.98 383 LEU B CA 1
ATOM 5965 C C . LEU B 1 383 ? -24.172 2.77 -34 1 31.98 383 LEU B C 1
ATOM 5967 O O . LEU B 1 383 ? -24.25 1.541 -34.031 1 31.98 383 LEU B O 1
ATOM 5971 N N . GLU B 1 384 ? -24.297 3.518 -35 1 33.78 384 GLU B N 1
ATOM 5972 C CA . GLU B 1 384 ? -24.438 2.875 -36.312 1 33.78 384 GLU B CA 1
ATOM 5973 C C . GLU B 1 384 ? -23.188 2.096 -36.688 1 33.78 384 GLU B C 1
ATOM 5975 O O . GLU B 1 384 ? -23.266 0.996 -37.219 1 33.78 384 GLU B O 1
ATOM 5980 N N . ILE B 1 385 ? -22.094 2.621 -36.188 1 31.42 385 ILE B N 1
ATOM 5981 C CA . ILE B 1 385 ? -20.859 1.948 -36.594 1 31.42 385 ILE B CA 1
ATOM 5982 C C . ILE B 1 385 ? -20.672 0.687 -35.75 1 31.42 385 ILE B C 1
ATOM 5984 O O . ILE B 1 385 ? -20.281 -0.362 -36.281 1 31.42 385 ILE B O 1
ATOM 5988 N N . ILE B 1 386 ? -21.047 0.737 -34.469 1 33 386 ILE B N 1
ATOM 5989 C CA . ILE B 1 386 ? -20.906 -0.47 -33.688 1 33 386 ILE B CA 1
ATOM 5990 C C . ILE B 1 386 ? -21.922 -1.518 -34.125 1 33 386 ILE B C 1
ATOM 5992 O O . ILE B 1 386 ? -21.594 -2.703 -34.219 1 33 386 ILE B O 1
ATOM 5996 N N . SER B 1 387 ? -23.078 -1.1 -34.5 1 31.78 387 SER B N 1
ATOM 5997 C CA . SER B 1 387 ? -24.031 -2.033 -35.094 1 31.78 387 SER B CA 1
ATOM 5998 C C . SER B 1 387 ? -23.5 -2.648 -36.375 1 31.78 387 SER B C 1
ATOM 6000 O O . SER B 1 387 ? -23.656 -3.848 -36.625 1 31.78 387 SER B O 1
ATOM 6002 N N . LEU B 1 388 ? -22.812 -1.81 -37.094 1 32.56 388 LEU B N 1
ATOM 6003 C CA . LEU B 1 388 ? -22.297 -2.336 -38.344 1 32.56 388 LEU B CA 1
ATOM 6004 C C . LEU B 1 388 ? -21.141 -3.289 -38.094 1 32.56 388 LEU B C 1
ATOM 6006 O O . LEU B 1 388 ? -21.016 -4.316 -38.75 1 32.56 388 LEU B O 1
ATOM 6010 N N . ASN B 1 389 ? -20.344 -2.877 -37.125 1 32.75 389 ASN B N 1
ATOM 6011 C CA . ASN B 1 389 ? -19.219 -3.793 -36.906 1 32.75 389 ASN B CA 1
ATOM 6012 C C . ASN B 1 389 ? -19.672 -5.078 -36.219 1 32.75 389 ASN B C 1
ATOM 6014 O O . ASN B 1 389 ? -19 -6.105 -36.312 1 32.75 389 ASN B O 1
ATOM 6018 N N . PHE B 1 390 ? -20.703 -5.047 -35.406 1 32.75 390 PHE B N 1
ATOM 6019 C CA . PHE B 1 390 ? -21.297 -6.277 -34.875 1 32.75 390 PHE B CA 1
ATOM 6020 C C . PHE B 1 390 ? -21.922 -7.102 -35.969 1 32.75 390 PHE B C 1
ATOM 6022 O O . PHE B 1 390 ? -21.828 -8.328 -35.969 1 32.75 390 PHE B O 1
ATOM 6029 N N . GLU B 1 391 ? -22.5 -6.449 -36.906 1 33.97 391 GLU B N 1
ATOM 6030 C CA . GLU B 1 391 ? -23 -7.215 -38.031 1 33.97 391 GLU B CA 1
ATOM 6031 C C . GLU B 1 391 ? -21.859 -7.887 -38.781 1 33.97 391 GLU B C 1
ATOM 6033 O O . GLU B 1 391 ? -22 -9 -39.281 1 33.97 391 GLU B O 1
ATOM 6038 N N . PHE B 1 392 ? -20.75 -7.246 -38.781 1 32.28 392 PHE B N 1
ATOM 6039 C CA . PHE B 1 392 ? -19.656 -7.855 -39.531 1 32.28 392 PHE B CA 1
ATOM 6040 C C . PHE B 1 392 ? -19.125 -9.086 -38.812 1 32.28 392 PHE B C 1
ATOM 6042 O O . PHE B 1 392 ? -18.812 -10.102 -39.438 1 32.28 392 PHE B O 1
ATOM 6049 N N . ARG B 1 393 ? -19.062 -9.086 -37.469 1 31.84 393 ARG B N 1
ATOM 6050 C CA . ARG B 1 393 ? -18.516 -10.273 -36.812 1 31.84 393 ARG B CA 1
ATOM 6051 C C . ARG B 1 393 ? -19.547 -11.398 -36.781 1 31.84 393 ARG B C 1
ATOM 6053 O O . ARG B 1 393 ? -19.188 -12.578 -36.781 1 31.84 393 ARG B O 1
ATOM 6060 N N . LEU B 1 394 ? -20.797 -11.141 -36.688 1 30.73 394 LEU B N 1
ATOM 6061 C CA . LEU B 1 394 ? -21.75 -12.234 -36.844 1 30.73 394 LEU B CA 1
ATOM 6062 C C . LEU B 1 394 ? -21.641 -12.891 -38.188 1 30.73 394 LEU B C 1
ATOM 6064 O O . LEU B 1 394 ? -21.891 -14.086 -38.344 1 30.73 394 LEU B O 1
ATOM 6068 N N . SER B 1 395 ? -21.344 -12.086 -39.188 1 30.8 395 SER B N 1
ATOM 6069 C CA . SER B 1 395 ? -21.281 -12.734 -40.5 1 30.8 395 SER B CA 1
ATOM 6070 C C . SER B 1 395 ? -20.062 -13.656 -40.594 1 30.8 395 SER B C 1
ATOM 6072 O O . SER B 1 395 ? -20.031 -14.547 -41.438 1 30.8 395 SER B O 1
ATOM 6074 N N . ILE B 1 396 ? -19.016 -13.391 -39.844 1 30.91 396 ILE B N 1
ATOM 6075 C CA . ILE B 1 396 ? -17.891 -14.289 -40.031 1 30.91 396 ILE B CA 1
ATOM 6076 C C . ILE B 1 396 ? -18.172 -15.633 -39.344 1 30.91 396 ILE B C 1
ATOM 6078 O O . ILE B 1 396 ? -17.719 -16.672 -39.812 1 30.91 396 ILE B O 1
ATOM 6082 N N . LEU B 1 397 ? -18.953 -15.648 -38.281 1 28.03 397 LEU B N 1
ATOM 6083 C CA . LEU B 1 397 ? -19.219 -16.969 -37.688 1 28.03 397 LEU B CA 1
ATOM 6084 C C . LEU B 1 397 ? -20.234 -17.719 -38.531 1 28.03 397 LEU B C 1
ATOM 6086 O O . LEU B 1 397 ? -20.484 -18.906 -38.312 1 28.03 397 LEU B O 1
ATOM 6090 N N . SER B 1 398 ? -21.047 -17.047 -39.25 1 26.88 398 SER B N 1
ATOM 6091 C CA . SER B 1 398 ? -21.969 -17.844 -40.062 1 26.88 398 SER B CA 1
ATOM 6092 C C . SER B 1 398 ? -21.266 -18.469 -41.281 1 26.88 398 SER B C 1
ATOM 6094 O O . SER B 1 398 ? -21.859 -19.281 -41.969 1 26.88 398 SER B O 1
ATOM 6096 N N . ARG B 1 399 ? -20.062 -17.984 -41.719 1 25.92 399 ARG B N 1
ATOM 6097 C CA . ARG B 1 399 ? -19.5 -18.781 -42.812 1 25.92 399 ARG B CA 1
ATOM 6098 C C . ARG B 1 399 ? -18.594 -19.875 -42.25 1 25.92 399 ARG B C 1
ATOM 6100 O O . ARG B 1 399 ? -17.812 -19.625 -41.344 1 25.92 399 ARG B O 1
#

Solvent-accessible surface area (backbone atoms only — not comparable to full-atom values): 39843 Å² total; per-residue (Å²): 126,79,55,62,68,57,52,52,51,53,48,47,65,52,47,50,58,51,51,49,41,52,53,34,58,70,37,38,23,58,71,74,51,70,37,73,47,59,78,27,32,36,38,28,30,34,20,45,46,40,45,27,28,34,37,50,44,51,41,43,70,54,47,22,48,37,36,30,28,29,65,49,59,67,46,34,52,52,34,36,50,53,34,25,73,73,66,71,45,81,51,47,75,39,68,32,50,50,70,36,48,68,51,39,36,51,47,44,61,71,72,46,74,49,40,30,39,34,46,43,43,69,62,69,77,43,34,48,64,88,77,43,53,66,67,58,44,50,48,29,33,36,46,38,34,51,10,45,51,34,49,46,57,50,43,43,67,52,41,58,67,42,79,89,68,65,53,30,36,43,33,38,51,50,27,46,43,31,70,38,39,37,49,30,26,24,55,46,7,13,23,27,12,15,47,50,13,28,44,46,4,40,34,57,67,32,43,70,57,42,33,37,39,24,38,30,26,43,60,54,44,65,27,72,66,44,60,61,31,62,75,55,42,46,68,55,34,50,59,61,52,55,71,68,39,74,40,50,23,58,57,45,23,50,39,45,50,52,24,49,30,47,49,32,37,74,26,49,56,48,72,64,31,46,54,48,48,46,36,52,39,34,52,55,62,43,45,46,34,67,60,48,46,49,37,26,70,42,26,24,62,43,38,53,52,26,36,42,52,38,19,42,53,51,47,37,53,61,66,54,49,59,73,56,85,70,81,54,51,63,55,43,42,58,43,40,68,63,43,68,74,52,61,85,68,53,62,58,48,52,62,53,52,64,67,63,66,75,70,82,80,68,65,78,66,49,59,60,48,51,61,48,50,69,66,41,61,70,48,56,62,52,51,52,48,52,53,47,53,50,52,50,53,55,53,55,72,71,99,124,81,55,62,66,57,53,50,49,51,48,48,65,52,46,50,58,51,50,49,40,53,52,35,56,71,37,39,23,58,70,76,50,69,37,72,48,60,77,26,31,37,37,29,31,34,19,43,46,44,44,27,29,34,36,50,45,52,40,42,69,53,48,23,46,37,36,31,27,30,66,49,58,67,47,32,51,52,34,36,49,53,36,24,74,75,65,71,44,81,50,48,73,38,67,32,48,49,71,37,47,70,50,39,36,49,46,43,61,71,71,45,74,50,39,30,39,35,46,45,42,71,60,70,77,43,33,49,65,86,76,43,55,67,66,57,43,50,48,30,33,37,46,37,33,50,11,44,50,35,50,46,57,51,44,43,66,51,39,58,67,40,78,89,68,65,51,31,36,43,34,37,52,48,25,47,43,30,69,39,39,37,49,32,26,22,54,46,6,13,22,27,12,15,48,50,14,29,44,4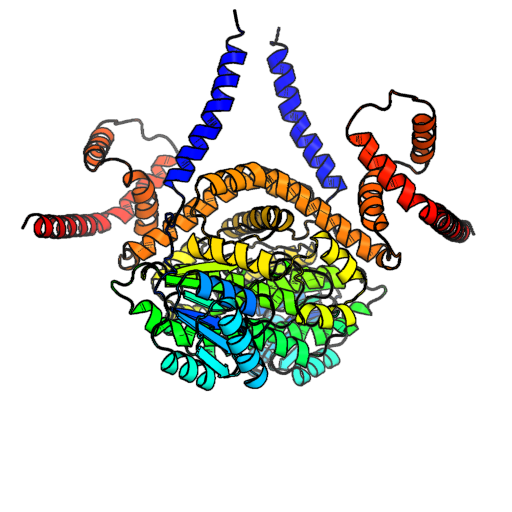7,4,41,35,57,68,33,44,68,57,42,34,35,40,24,40,29,25,43,60,54,42,64,25,73,67,44,61,61,30,63,75,54,40,46,67,56,32,51,58,61,53,56,71,68,39,75,41,50,22,59,59,46,22,52,39,45,51,52,24,50,31,47,49,34,38,73,28,49,56,48,71,64,30,44,54,49,47,46,35,51,38,35,52,55,62,43,45,46,33,67,58,47,44,48,39,26,70,41,27,23,61,43,37,52,51,25,37,43,51,37,20,43,53,51,46,37,54,60,66,56,48,58,73,58,84,70,82,54,50,62,56,42,42,58,44,40,67,63,41,68,74,51,62,87,68,54,60,58,48,52,62,51,52,63,65,62,65,76,68,80,80,67,67,77,68,49,56,61,48,50,62,48,50,66,68,41,61,70,49,55,64,53,52,53,49,52,52,47,54,50,52,52,55,56,53,55,71,72,100

Foldseek 3Di:
DPDVVVVVVVVCVVVVLVVLLVVLLPPFDDAWDFQDLAAFEEEEEPLLWFLNLLLQLVSVQSHHAYEYEEADPVSQVVSQVVSCVVRVDGHHYAHDQLLDLVSLLVVLVVSAAHQEYEYEDFAFAFAAPVPDDPVRLVVRLSRLAVSLVSNCVSRVVRNLPPPPVAAGEYEYEAALLCLPPAGRGVSNNVNRVNVVVVQQVVQVVCVVSNYFYAYQHDAAEPIPRSVVNVVRHDLLRCVLSCVQPYYYSNQSSVQRVVCRRRSPHYGARDDVSLLSCLQRVPVGGDNDSVSVSVSVVCNVVSVVVVVLSVVLSVCCVVVVVSPPDDPVSVVVSVVCVVPVVPDPPCVVVVVVVVVPDPPDCDDDVNVVVVVVVVVCVVVVVVVVVVVVVVVVVVVVVVD/DPDVVVVVVVVCVVVVLVVLLVVLLPPFDDAWDFQDLAAFEEEEEPLLWFLNLLLQLVSVQSHHAYEYEEADPVSQVVSQVVSCVVRVDGHHYAHDQLLDLVSLLVVLVVSAAHQEYEYEDFAFAFAAPVPDDPVRLVVRLSRLAVSLVSNCVSRVVRNLPPPPVAAGEYEYEAALLCLPPAGRGVSNNVNRVNVVVVQQVVQVVCVVSNYFYAYQHDAAEPIPRSVVNVVRHDLLRVVLSCVQPYYYSNQSSVQRVVCRRRSPHYGARDDVSLLSCLQRVPVGGDNDSVSVSVSVVCNVVSVVVVVLSVVLSVCCVVVVVSPPDDPVSVVVSVVCVVPVVPDPPCVVVVVVVVVPDPPDCDDDVNVVVVVVVVVCVVVVVVVVVVVVVVVVVVVVVVD

Organism: Rubus argutus (NCBI:txid59490)

Secondary structure (DSSP, 8-state):
---HHHHHHHHHHHHHHHHHHHHHHHH--SPP-----TT-EEEEETTTSHHHHHHHHHHHHTT-EEEEEES-HHHHHHHHHHHHHHHS---EEEE--TT-HHHHHHHHHHH---SEEEE---------TTTS-HHHHHHHHIIIIIHHHHHHHHHHHHHHT-TTS--EEEEEE--GGGTS--TT-HHHHHHHHHHHHHHHHHHHHHGGGTEEEEEEE--EEESHHHHHHHTT--HHHHHHHHTT-EEEHHHHHHHHHHHHHTT-SEEE-SHHHHHHHHHT-TT-----HHHHHHHHHHHHHHHHHHHHHHHHHHHHHHTTGGGS-STHHHHHHHHHHHHTTS-TTHHHHHHHHHHH------STHHHHHHHHHHHTTTHHHHHHHHHHHHHHHHHHHT-/---HHHHHHHHHHHHHHHHHHHHHHHH--SPP-----TT-EEEEETTTSHHHHHHHHHHHHTT-EEEEEES-HHHHHHHHHHHHHHHS---EEEE--TT-HHHHHHHHHHH---SEEEE---------TTTS-HHHHHHHHIIIIIHHHHHHHHHHHHHHT-TTS--EEEEEE--GGGTS--TT-HHHHHHHHHHHHHHHHHHHHHGGGTEEEEEEE--EEESHHHHHHHTT--HHHHHHHHTT-EEEHHHHHHHHHHHHHTT-SEEE-SHHHHHHHHHT-TT-----HHHHHHHHHHHHHHHHHHHHHHHHHHHHHHTTGGGS-STHHHHHHHHHHHHSSS-TTHHHHHHHHHHH------STHHHHHHHHHHHTTTHHHHHHHHHHHHHHHHHHHH-